Protein 4FBL (pdb70)

Foldseek 3Di:
DAAPQQAKDWAAFAQEEEEEEEDDQAGCNLVVVLQVLCVVVGHTYTYHGQFQHRPDLVRLLVDALVSRLVRSVVSLVVSVVRHDAYEYEYAACSLLSRLLVCLVVVVHHQEYEYELYALDQPDPVLVCLQDPPPDDQKAADPFDQKQDPPFGGHGDRIHGSPHSNRSNVSSPSSLVSQQSRAHAYEYEFEPAEPGHDRCVLVSNVVRHNYPHYDYHYDDFIYRSCCRYPCVVVSSVVVVVVSVVD/DDQAPQQAKDWAAFDQEEEEEEEDDQAGCNLVVVLQVLCVVVGHTYTYHGQFQHRPDLVRLLVDALVSRLVSVVVSLVVSVVRHDAYEYEYAACSLLSRLVVCLVVVVHHQEYEYELYALDQPDVVLVCLADPPDDDQWDADPFDQWQDPPFGGHGHRIHGSPHSNRSNVSSPSSLVSQQSHAHAYEYEFEPAEPGGPSCVLVSNQVRHNYPHYHYHYDDWTYRSPCRYPCVVVSSVVVVVVSVVD/DDFAPQQAWDWAAFDQEAEEEEEDDQAGCNLVVLQQVLVVVVGHGYTYDGQFQHRPDLVRLLVDALVRRLVRVVVSLVVSVVRHDAYEYEYAACSLLSNLLVCLVPVVHHQEYEYELYALDQPDPVLVCLADPPPDDQWAADPFDPKQDPPFGGHGDRIHGSPHSNRSNVSSPSSLVSQQRRAHAYEYEFEPAEPGHDRCVLVSNVVRHNYPHYDYHYDDRIYRSVCRYPCVVVSSVVVVVVSVVD/DDQAVQQAWDWAAFDQEEEEEEEDDLAGCNLQVLLQVLVVVVGHTYGYDGQFQHRPDLVRLLPDALVSRLVRVVVSVVVSVVRHPAYEYEYAACSLLSRLLVCLVVVVRHQEYEYELYALDQPDVVLVCLADPPDDDQKAADPFDPKQDPPFGGNGDRIHGSPHSNRSNVSSPSSLVSQLRRAHAYEYEYEPAEPGGPSCVSVSNVVRHNYPHYDYHYDDFIYRSCCRYPCNVVVNVVVVVVVVVD

Solvent-accessible surface area: 35184 Å² total; per-residue (Å²): 212,60,67,121,30,0,78,50,37,101,31,100,44,44,163,51,0,0,0,0,0,0,7,11,3,6,2,1,43,2,0,57,56,1,0,77,3,0,28,171,57,32,30,0,0,0,0,7,67,0,47,1,0,4,17,68,33,76,88,0,33,86,4,44,2,52,48,0,4,58,30,0,14,62,4,7,128,46,0,64,137,96,13,103,48,0,1,0,1,0,6,12,0,0,0,0,0,0,0,1,0,2,0,10,40,41,141,76,10,31,0,0,0,0,0,0,0,2,9,62,24,92,34,42,104,31,0,5,32,4,20,44,62,110,30,75,77,81,58,110,36,54,37,52,22,23,92,22,166,60,55,153,28,54,24,10,109,37,12,1,11,55,0,1,36,33,6,6,5,0,0,16,0,0,26,27,0,7,78,69,0,99,8,29,1,1,0,0,0,0,125,89,14,116,35,2,32,37,104,3,0,65,38,0,72,112,29,10,42,5,141,88,68,68,39,26,53,1,102,75,3,46,8,4,0,0,19,1,79,8,52,85,72,0,15,104,74,1,36,36,16,4,211,150,70,146,83,48,70,28,10,0,70,49,20,90,34,106,43,52,46,57,0,0,0,0,0,0,7,13,3,6,2,1,21,1,0,40,70,2,0,42,6,0,23,177,57,32,25,0,0,0,0,7,68,0,48,2,0,4,9,55,29,74,59,0,33,86,3,45,1,48,44,0,5,60,30,0,13,60,4,5,118,49,0,57,138,95,14,115,45,0,0,0,0,0,8,12,0,0,0,0,0,0,0,2,0,1,0,11,44,39,137,72,10,33,0,0,0,0,0,0,0,2,8,47,20,88,35,37,109,38,0,7,28,5,18,49,64,124,32,74,75,78,62,121,34,85,37,44,21,21,88,23,160,59,36,121,13,28,19,9,107,34,11,1,12,54,0,1,41,34,13,7,5,2,1,4,0,0,32,20,0,6,82,66,0,105,9,31,2,6,0,0,0,0,126,88,14,112,40,2,30,36,91,2,0,70,34,0,75,113,29,11,42,5,126,99,74,87,40,18,55,1,108,67,3,50,11,5,0,1,18,2,71,10,51,92,64,1,16,101,107,0,17,15,17,2,163,149,88,151,101,56,72,27,10,0,44,48,19,96,31,100,42,46,171,51,0,0,0,0,0,0,6,13,2,4,2,1,18,1,0,43,71,3,0,55,7,0,26,180,56,34,26,0,0,0,0,6,71,0,48,1,0,4,9,54,30,76,59,0,37,86,3,46,1,50,47,0,4,60,32,0,10,60,4,0,125,51,0,63,140,93,14,119,49,6,0,0,0,0,6,13,0,0,0,0,0,0,0,0,0,2,0,12,22,49,167,100,11,30,0,0,0,0,0,0,0,3,9,52,23,85,35,38,108,28,0,8,28,5,17,40,66,112,28,74,80,83,62,113,34,75,36,42,20,23,97,24,168,44,39,125,16,36,24,9,108,34,6,2,10,53,0,0,36,33,6,6,5,1,1,17,0,0,24,28,0,6,67,66,0,126,10,28,2,5,0,0,0,0,122,89,16,112,31,2,32,37,94,3,0,71,37,0,75,115,28,11,30,5,133,97,73,86,41,18,52,1,108,71,3,46,11,5,0,3,23,1,76,10,54,92,62,0,26,90,94,0,35,11,19,3,152,140,77,156,148,46,62,101,28,0,75,57,39,94,34,107,39,50,123,45,0,0,0,0,0,0,6,14,3,5,2,0,36,1,0,94,58,2,0,51,3,0,23,173,62,31,26,0,0,0,0,6,71,0,48,1,0,3,9,52,30,80,58,0,34,86,5,48,0,49,49,0,5,62,32,0,15,64,3,2,118,61,0,57,135,69,8,103,53,7,2,0,1,0,5,12,0,0,0,0,0,0,0,1,0,2,0,13,26,40,141,111,12,34,0,0,0,0,0,0,0,3,5,27,19,96,34,35,111,35,0,8,35,6,17,46,64,116,28,75,77,80,58,107,33,77,34,50,19,22,92,25,173,88,55,154,19,35,21,7,109,35,10,1,9,53,0,1,42,34,10,6,5,1,0,2,0,0,20,21,0,5,76,69,0,112,11,29,3,3,0,0,1,0,132,93,16,107,41,2,26,36,77,1,0,70,38,0,74,116,28,12,37,4,138,97,75,77,39,24,70,1,101,70,3,49,14,3,0,1,17,2,75,8,52,90,67,0,21,96,64,1,32,24,21,8,167,178,86

B-factor: mean 28.74, std 10.1, range [8.5, 71.54]

Structure (mmCIF, N/CA/C/O backbone):
data_4FBL
#
_entry.id   4FBL
#
_cell.length_a   105.270
_cell.length_b   105.270
_cell.length_c   120.980
_cell.angle_alpha   90.00
_cell.angle_beta   90.00
_cell.angle_gamma   90.00
#
_symmetry.space_group_name_H-M   'P 4'
#
loop_
_entity.id
_entity.type
_entity.pdbx_description
1 polymer 'LipS lipolytic enzyme'
2 non-polymer SPERMIDINE
3 non-polymer 'CHLORIDE ION'
4 water water
#
loop_
_atom_site.group_PDB
_atom_site.id
_atom_site.type_symbol
_atom_site.label_atom_id
_atom_site.label_alt_id
_atom_site.label_comp_id
_atom_site.label_asym_id
_atom_site.label_entity_id
_atom_site.label_seq_id
_atom_site.pdbx_PDB_ins_code
_atom_site.Cartn_x
_atom_site.Cartn_y
_atom_site.Cartn_z
_atom_site.occupancy
_atom_site.B_iso_or_equiv
_atom_site.auth_seq_id
_atom_site.auth_comp_id
_atom_site.auth_asym_id
_atom_site.auth_atom_id
_atom_site.pdbx_PDB_model_num
ATOM 1 N N . GLN A 1 37 ? -39.977 -17.912 -5.370 1.00 38.63 35 GLN A N 1
ATOM 2 C CA . GLN A 1 37 ? -39.673 -18.399 -6.791 1.00 38.41 35 GLN A CA 1
ATOM 3 C C . GLN A 1 37 ? -38.594 -19.519 -6.978 1.00 35.44 35 GLN A C 1
ATOM 4 O O . GLN A 1 37 ? -37.401 -19.284 -6.726 1.00 34.29 35 GLN A O 1
ATOM 10 N N . VAL A 1 38 ? -39.004 -20.695 -7.485 1.00 33.31 36 VAL A N 1
ATOM 11 C CA . VAL A 1 38 ? -38.054 -21.829 -7.726 1.00 31.06 36 VAL A CA 1
ATOM 12 C C . VAL A 1 38 ? -37.271 -21.707 -9.049 1.00 30.58 36 VAL A C 1
ATOM 13 O O . VAL A 1 38 ? -37.876 -21.668 -10.085 1.00 31.18 36 VAL A O 1
ATOM 17 N N . LEU A 1 39 ? -35.955 -21.613 -8.999 1.00 29.04 37 LEU A N 1
ATOM 18 C CA . LEU A 1 39 ? -35.103 -21.540 -10.185 1.00 29.65 37 LEU A CA 1
ATOM 19 C C . LEU A 1 39 ? -35.491 -22.618 -11.238 1.00 29.86 37 LEU A C 1
ATOM 20 O O . LEU A 1 39 ? -35.797 -23.789 -10.905 1.00 28.82 37 LEU A O 1
ATOM 25 N N . PRO A 1 40 ? -35.534 -22.241 -12.530 1.00 30.81 38 PRO A N 1
ATOM 26 C CA . PRO A 1 40 ? -35.973 -23.314 -13.468 1.00 29.82 38 PRO A CA 1
ATOM 27 C C . PRO A 1 40 ? -35.018 -24.535 -13.487 1.00 28.37 38 PRO A C 1
ATOM 28 O O . PRO A 1 40 ? -33.812 -24.418 -13.500 1.00 26.06 38 PRO A O 1
ATOM 32 N N . GLY A 1 41 ? -35.577 -25.729 -13.423 1.00 28.43 39 GLY A N 1
ATOM 33 C CA . GLY A 1 41 ? -34.727 -26.891 -13.361 1.00 27.89 39 GLY A CA 1
ATOM 34 C C . GLY A 1 41 ? -34.485 -27.469 -11.949 1.00 29.41 39 GLY A C 1
ATOM 35 O O . GLY A 1 41 ? -34.075 -28.618 -11.827 1.00 28.99 39 GLY A O 1
ATOM 36 N N . ALA A 1 42 ? -34.777 -26.691 -10.897 1.00 28.05 40 ALA A N 1
ATOM 37 C CA . ALA A 1 42 ? -34.581 -27.073 -9.508 1.00 26.18 40 ALA A CA 1
ATOM 38 C C . ALA A 1 42 ? -35.854 -27.562 -8.861 1.00 26.77 40 ALA A C 1
ATOM 39 O O . ALA A 1 42 ? -35.883 -27.696 -7.632 1.00 24.46 40 ALA A O 1
ATOM 41 N N . GLU A 1 43 ? -36.919 -27.829 -9.638 1.00 25.29 41 GLU A N 1
ATOM 42 C CA . GLU A 1 43 ? -38.117 -28.290 -8.970 1.00 28.39 41 GLU A CA 1
ATOM 43 C C . GLU A 1 43 ? -38.003 -29.727 -8.383 1.00 27.72 41 GLU A C 1
ATOM 44 O O . GLU A 1 43 ? -37.153 -30.530 -8.829 1.00 27.79 41 GLU A O 1
ATOM 50 N N . PRO A 1 44 ? -38.795 -30.013 -7.333 1.00 27.70 42 PRO A N 1
ATOM 51 C CA . PRO A 1 44 ? -38.769 -31.361 -6.722 1.00 27.45 42 PRO A CA 1
ATOM 52 C C . PRO A 1 44 ? -39.451 -32.394 -7.652 1.00 29.34 42 PRO A C 1
ATOM 53 O O . PRO A 1 44 ? -40.193 -32.006 -8.580 1.00 29.37 42 PRO A O 1
ATOM 57 N N . LEU A 1 45 ? -39.200 -33.688 -7.427 1.00 29.15 43 LEU A N 1
ATOM 58 C CA . LEU A 1 45 ? -39.816 -34.780 -8.210 1.00 29.77 43 LEU A CA 1
ATOM 59 C C . LEU A 1 45 ? -40.619 -35.727 -7.298 1.00 29.81 43 LEU A C 1
ATOM 60 O O . LEU A 1 45 ? -40.074 -36.375 -6.380 1.00 29.14 43 LEU A O 1
ATOM 65 N N . TYR A 1 46 ? -41.933 -35.784 -7.534 1.00 28.66 44 TYR A N 1
ATOM 66 C CA . TYR A 1 46 ? -42.821 -36.677 -6.840 1.00 29.92 44 TYR A CA 1
ATOM 67 C C . TYR A 1 46 ? -43.495 -37.577 -7.899 1.00 31.94 44 TYR A C 1
ATOM 68 O O . TYR A 1 46 ? -44.319 -37.120 -8.700 1.00 31.90 44 TYR A O 1
ATOM 77 N N . SER A 1 47 ? -43.166 -38.862 -7.902 1.00 33.56 45 SER A N 1
ATOM 78 C CA . SER A 1 47 ? -43.759 -39.766 -8.849 1.00 33.90 45 SER A CA 1
ATOM 79 C C . SER A 1 47 ? -44.348 -40.924 -8.088 1.00 33.85 45 SER A C 1
ATOM 80 O O . SER A 1 47 ? -43.750 -41.445 -7.167 1.00 33.48 45 SER A O 1
ATOM 83 N N . VAL A 1 48 ? -45.570 -41.307 -8.433 1.00 34.06 46 VAL A N 1
ATOM 84 C CA . VAL A 1 48 ? -46.276 -42.369 -7.747 1.00 32.79 46 VAL A CA 1
ATOM 85 C C . VAL A 1 48 ? -46.341 -43.662 -8.615 1.00 33.60 46 VAL A C 1
ATOM 86 O O . VAL A 1 48 ? -46.728 -43.642 -9.803 1.00 33.51 46 VAL A O 1
ATOM 90 N N . GLY A 1 49 ? -45.963 -44.789 -8.006 1.00 31.86 47 GLY A N 1
ATOM 91 C CA . GLY A 1 49 ? -45.858 -46.069 -8.726 1.00 28.11 47 GLY A CA 1
ATOM 92 C C . GLY A 1 49 ? -46.307 -47.051 -7.693 1.00 27.20 47 GLY A C 1
ATOM 93 O O . GLY A 1 49 ? -47.385 -46.886 -7.087 1.00 27.95 47 GLY A O 1
ATOM 94 N N . SER A 1 50 ? -45.449 -48.032 -7.386 1.00 27.90 48 SER A N 1
ATOM 95 C CA . SER A 1 50 ? -45.830 -49.177 -6.574 1.00 25.63 48 SER A CA 1
ATOM 96 C C . SER A 1 50 ? -45.697 -48.802 -5.118 1.00 26.87 48 SER A C 1
ATOM 97 O O . SER A 1 50 ? -45.313 -47.676 -4.790 1.00 24.15 48 SER A O 1
ATOM 100 N N . ARG A 1 51 ? -46.045 -49.738 -4.249 1.00 25.38 49 ARG A N 1
ATOM 101 C CA . ARG A 1 51 ? -45.920 -49.599 -2.830 1.00 28.18 49 ARG A CA 1
ATOM 102 C C . ARG A 1 51 ? -44.482 -49.773 -2.243 1.00 27.76 49 ARG A C 1
ATOM 103 O O . ARG A 1 51 ? -44.292 -49.909 -1.009 1.00 28.02 49 ARG A O 1
ATOM 111 N N . ILE A 1 52 ? -43.501 -49.777 -3.131 1.00 25.80 50 ILE A N 1
ATOM 112 C CA . ILE A 1 52 ? -42.134 -49.632 -2.682 1.00 26.07 50 ILE A CA 1
ATOM 113 C C . ILE A 1 52 ? -41.689 -48.240 -3.116 1.00 25.50 50 ILE A C 1
ATOM 114 O O . ILE A 1 52 ? -41.791 -47.909 -4.294 1.00 24.82 50 ILE A O 1
ATOM 119 N N . GLY A 1 53 ? -41.200 -47.454 -2.144 1.00 24.03 51 GLY A N 1
ATOM 120 C CA . GLY A 1 53 ? -40.825 -46.046 -2.357 1.00 21.97 51 GLY A CA 1
ATOM 121 C C . GLY A 1 53 ? -39.344 -45.774 -2.118 1.00 20.88 51 GLY A C 1
ATOM 122 O O . GLY A 1 53 ? -38.698 -46.442 -1.285 1.00 17.84 51 GLY A O 1
ATOM 123 N N . VAL A 1 54 ? -38.825 -44.755 -2.801 1.00 18.78 52 VAL A N 1
ATOM 124 C CA . VAL A 1 54 ? -37.481 -44.299 -2.593 1.00 18.58 52 VAL A CA 1
ATOM 125 C C . VAL A 1 54 ? -37.496 -42.766 -2.284 1.00 17.92 52 VAL A C 1
ATOM 126 O O . VAL A 1 54 ? -38.099 -41.984 -3.035 1.00 19.30 52 VAL A O 1
ATOM 130 N N . LEU A 1 55 ? -36.860 -42.378 -1.180 1.00 17.41 53 LEU A N 1
ATOM 131 C CA . LEU A 1 55 ? -36.574 -40.987 -0.903 1.00 16.19 53 LEU A CA 1
ATOM 132 C C . LEU A 1 55 ? -35.152 -40.671 -1.450 1.00 17.39 53 LEU A C 1
ATOM 133 O O . LEU A 1 55 ? -34.197 -41.384 -1.192 1.00 16.77 53 LEU A O 1
ATOM 138 N N . VAL A 1 56 ? -35.035 -39.616 -2.289 1.00 18.05 54 VAL A N 1
ATOM 139 C CA . VAL A 1 56 ? -33.775 -39.163 -2.861 1.00 16.91 54 VAL A CA 1
ATOM 140 C C . VAL A 1 56 ? -33.434 -37.753 -2.428 1.00 17.56 54 VAL A C 1
ATOM 141 O O . VAL A 1 56 ? -34.169 -36.792 -2.738 1.00 20.37 54 VAL A O 1
ATOM 145 N N . SER A 1 57 ? -32.316 -37.600 -1.727 1.00 16.57 55 SER A N 1
ATOM 146 C CA . SER A 1 57 ? -31.957 -36.268 -1.244 1.00 15.46 55 SER A CA 1
ATOM 147 C C . SER A 1 57 ? -30.726 -35.650 -1.868 1.00 13.39 55 SER A C 1
ATOM 148 O O . SER A 1 57 ? -29.610 -36.247 -1.849 1.00 14.73 55 SER A O 1
ATOM 151 N N . HIS A 1 58 ? -30.862 -34.420 -2.388 1.00 14.49 56 HIS A N 1
ATOM 152 C CA . HIS A 1 58 ? -29.637 -33.681 -2.856 1.00 13.52 56 HIS A CA 1
ATOM 153 C C . HIS A 1 58 ? -28.845 -33.128 -1.640 1.00 14.55 56 HIS A C 1
ATOM 154 O O . HIS A 1 58 ? -29.275 -33.348 -0.486 1.00 17.21 56 HIS A O 1
ATOM 161 N N . GLY A 1 59 ? -27.725 -32.444 -1.884 1.00 15.66 57 GLY A N 1
ATOM 162 C CA . GLY A 1 59 ? -26.857 -31.887 -0.846 1.00 16.14 57 GLY A CA 1
ATOM 163 C C . GLY A 1 59 ? -26.863 -30.350 -0.746 1.00 17.06 57 GLY A C 1
ATOM 164 O O . GLY A 1 59 ? -27.711 -29.646 -1.336 1.00 16.27 57 GLY A O 1
ATOM 165 N N . PHE A 1 60 ? -25.902 -29.853 0.041 1.00 17.99 58 PHE A N 1
ATOM 166 C CA . PHE A 1 60 ? -25.846 -28.463 0.525 1.00 17.96 58 PHE A CA 1
ATOM 167 C C . PHE A 1 60 ? -25.431 -27.509 -0.663 1.00 16.75 58 PHE A C 1
ATOM 168 O O . PHE A 1 60 ? -24.426 -27.722 -1.278 1.00 16.28 58 PHE A O 1
ATOM 176 N N . THR A 1 61 ? -26.240 -26.467 -0.907 1.00 18.39 59 THR A N 1
ATOM 177 C CA . THR A 1 61 ? -26.159 -25.525 -2.084 1.00 19.07 59 THR A CA 1
ATOM 178 C C . THR A 1 61 ? -26.644 -26.122 -3.407 1.00 19.40 59 THR A C 1
ATOM 179 O O . THR A 1 61 ? -26.730 -25.389 -4.401 1.00 19.35 59 THR A O 1
ATOM 183 N N . GLY A 1 62 ? -26.982 -27.428 -3.423 1.00 18.78 60 GLY A N 1
ATOM 184 C CA . GLY A 1 62 ? -27.412 -28.066 -4.658 1.00 17.88 60 GLY A CA 1
ATOM 185 C C . GLY A 1 62 ? -28.929 -28.066 -4.788 1.00 19.57 60 GLY A C 1
ATOM 186 O O . GLY A 1 62 ? -29.618 -27.229 -4.168 1.00 19.23 60 GLY A O 1
ATOM 187 N N . SER A 1 63 ? -29.467 -28.946 -5.634 1.00 18.60 61 SER A N 1
ATOM 188 C CA . SER A 1 63 ? -30.909 -28.979 -5.857 1.00 18.55 61 SER A CA 1
ATOM 189 C C . SER A 1 63 ? -31.266 -30.349 -6.429 1.00 18.45 61 SER A C 1
ATOM 190 O O . SER A 1 63 ? -30.366 -31.154 -6.755 1.00 19.13 61 SER A O 1
ATOM 193 N N . PRO A 1 64 ? -32.564 -30.571 -6.676 1.00 16.90 62 PRO A N 1
ATOM 194 C CA . PRO A 1 64 ? -32.973 -31.865 -7.177 1.00 17.89 62 PRO A CA 1
ATOM 195 C C . PRO A 1 64 ? -32.425 -32.135 -8.563 1.00 20.66 62 PRO A C 1
ATOM 196 O O . PRO A 1 64 ? -32.424 -33.290 -8.951 1.00 21.85 62 PRO A O 1
ATOM 200 N N . GLN A 1 65 ? -31.880 -31.115 -9.260 1.00 20.63 63 GLN A N 1
ATOM 201 C CA . GLN A 1 65 ? -31.297 -31.354 -10.602 1.00 20.38 63 GLN A CA 1
ATOM 202 C C . GLN A 1 65 ? -30.188 -32.389 -10.489 1.00 20.66 63 GLN A C 1
ATOM 203 O O . GLN A 1 65 ? -30.027 -33.249 -11.383 1.00 20.33 63 GLN A O 1
ATOM 209 N N . SER A 1 66 ? -29.383 -32.359 -9.423 1.00 18.89 64 SER A N 1
ATOM 210 C CA . SER A 1 66 ? -28.191 -33.248 -9.372 1.00 16.82 64 SER A CA 1
ATOM 211 C C . SER A 1 66 ? -28.665 -34.735 -9.178 1.00 17.69 64 SER A C 1
ATOM 212 O O . SER A 1 66 ? -27.869 -35.659 -9.410 1.00 17.44 64 SER A O 1
ATOM 215 N N . MET A 1 67 ? -29.926 -34.922 -8.763 1.00 17.87 65 MET A N 1
ATOM 216 C CA . MET A 1 67 ? -30.460 -36.271 -8.416 1.00 18.45 65 MET A CA 1
ATOM 217 C C . MET A 1 67 ? -31.486 -36.737 -9.508 1.00 20.63 65 MET A C 1
ATOM 218 O O . MET A 1 67 ? -32.061 -37.842 -9.415 1.00 20.29 65 MET A O 1
ATOM 223 N N . ARG A 1 68 ? -31.718 -35.893 -10.552 1.00 20.43 66 ARG A N 1
ATOM 224 C CA . ARG A 1 68 ? -32.881 -36.119 -11.400 1.00 23.80 66 ARG A CA 1
ATOM 225 C C . ARG A 1 68 ? -32.810 -37.454 -12.199 1.00 23.15 66 ARG A C 1
ATOM 226 O O . ARG A 1 68 ? -33.765 -38.179 -12.277 1.00 23.81 66 ARG A O 1
ATOM 234 N N . PHE A 1 69 ? -31.657 -37.727 -12.742 1.00 22.86 67 PHE A N 1
ATOM 235 C CA . PHE A 1 69 ? -31.429 -38.878 -13.540 1.00 24.23 67 PHE A CA 1
ATOM 236 C C . PHE A 1 69 ? -31.727 -40.127 -12.699 1.00 23.16 67 PHE A C 1
ATOM 237 O O . PHE A 1 69 ? -32.429 -41.066 -13.159 1.00 21.23 67 PHE A O 1
ATOM 245 N N . LEU A 1 70 ? -31.270 -40.115 -11.429 1.00 22.94 68 LEU A N 1
ATOM 246 C CA . LEU A 1 70 ? -31.441 -41.259 -10.615 1.00 20.34 68 LEU A CA 1
ATOM 247 C C . LEU A 1 70 ? -32.857 -41.436 -10.276 1.00 21.64 68 LEU A C 1
ATOM 248 O O . LEU A 1 70 ? -33.378 -42.569 -10.348 1.00 19.68 68 LEU A O 1
ATOM 253 N N . ALA A 1 71 ? -33.475 -40.346 -9.814 1.00 21.20 69 ALA A N 1
ATOM 254 C CA . ALA A 1 71 ? -34.877 -40.311 -9.453 1.00 22.69 69 ALA A CA 1
ATOM 255 C C . ALA A 1 71 ? -35.772 -40.781 -10.578 1.00 23.37 69 ALA A C 1
ATOM 256 O O . ALA A 1 71 ? -36.720 -41.564 -10.345 1.00 23.07 69 ALA A O 1
ATOM 258 N N . GLU A 1 72 ? -35.465 -40.317 -11.767 1.00 24.45 70 GLU A N 1
ATOM 259 C CA . GLU A 1 72 ? -36.201 -40.760 -12.937 1.00 26.90 70 GLU A CA 1
ATOM 260 C C . GLU A 1 72 ? -36.005 -42.236 -13.242 1.00 25.40 70 GLU A C 1
ATOM 261 O O . GLU A 1 72 ? -36.943 -42.901 -13.689 1.00 28.41 70 GLU A O 1
ATOM 267 N N . GLY A 1 73 ? -34.802 -42.726 -13.054 1.00 24.81 71 GLY A N 1
ATOM 268 C CA . GLY A 1 73 ? -34.499 -44.117 -13.187 1.00 25.05 71 GLY A CA 1
ATOM 269 C C . GLY A 1 73 ? -35.365 -44.973 -12.276 1.00 25.85 71 GLY A C 1
ATOM 270 O O . GLY A 1 73 ? -35.875 -45.980 -12.726 1.00 27.68 71 GLY A O 1
ATOM 271 N N . PHE A 1 74 ? -35.558 -44.605 -10.995 1.00 24.83 72 PHE A N 1
ATOM 272 C CA . PHE A 1 74 ? -36.389 -45.374 -10.101 1.00 22.92 72 PHE A CA 1
ATOM 273 C C . PHE A 1 74 ? -37.853 -45.287 -10.501 1.00 24.24 72 PHE A C 1
ATOM 274 O O . PHE A 1 74 ? -38.583 -46.273 -10.422 1.00 22.48 72 PHE A O 1
ATOM 282 N N . ALA A 1 75 ? -38.314 -44.103 -10.905 1.00 24.88 73 ALA A N 1
ATOM 283 C CA . ALA A 1 75 ? -39.750 -43.944 -11.250 1.00 27.61 73 ALA A CA 1
ATOM 284 C C . ALA A 1 75 ? -40.090 -44.829 -12.500 1.00 29.96 73 ALA A C 1
ATOM 285 O O . ALA A 1 75 ? -41.096 -45.577 -12.543 1.00 31.17 73 ALA A O 1
ATOM 287 N N . ARG A 1 76 ? -39.191 -44.793 -13.445 1.00 31.08 74 ARG A N 1
ATOM 288 C CA . ARG A 1 76 ? -39.267 -45.650 -14.609 1.00 33.37 74 ARG A CA 1
ATOM 289 C C . ARG A 1 76 ? -39.247 -47.140 -14.325 1.00 33.18 74 ARG A C 1
ATOM 290 O O . ARG A 1 76 ? -39.798 -47.881 -15.136 1.00 34.48 74 ARG A O 1
ATOM 298 N N . ALA A 1 77 ? -38.628 -47.599 -13.224 1.00 29.90 75 ALA A N 1
ATOM 299 C CA . ALA A 1 77 ? -38.721 -49.021 -12.851 1.00 28.50 75 ALA A CA 1
ATOM 300 C C . ALA A 1 77 ? -40.004 -49.314 -12.128 1.00 27.89 75 ALA A C 1
ATOM 301 O O . ALA A 1 77 ? -40.291 -50.428 -11.780 1.00 30.40 75 ALA A O 1
ATOM 303 N N . GLY A 1 78 ? -40.812 -48.306 -11.903 1.00 26.72 76 GLY A N 1
ATOM 304 C CA . GLY A 1 78 ? -42.069 -48.489 -11.254 1.00 25.31 76 GLY A CA 1
ATOM 305 C C . GLY A 1 78 ? -42.221 -48.156 -9.800 1.00 23.42 76 GLY A C 1
ATOM 306 O O . GLY A 1 78 ? -43.311 -48.266 -9.266 1.00 23.84 76 GLY A O 1
ATOM 307 N N . TYR A 1 79 ? -41.133 -47.694 -9.176 1.00 23.29 77 TYR A N 1
ATOM 308 C CA . TYR A 1 79 ? -41.116 -47.282 -7.744 1.00 22.35 77 TYR A CA 1
ATOM 309 C C . TYR A 1 79 ? -41.834 -45.913 -7.548 1.00 21.20 77 TYR A C 1
ATOM 310 O O . TYR A 1 79 ? -41.762 -45.053 -8.416 1.00 22.27 77 TYR A O 1
ATOM 319 N N . THR A 1 80 ? -42.462 -45.710 -6.407 1.00 21.88 78 THR A N 1
ATOM 320 C CA . THR A 1 80 ? -42.846 -44.328 -5.954 1.00 22.78 78 THR A CA 1
ATOM 321 C C . THR A 1 80 ? -41.576 -43.581 -5.530 1.00 21.61 78 THR A C 1
ATOM 322 O O . THR A 1 80 ? -40.665 -44.211 -5.007 1.00 22.85 78 THR A O 1
ATOM 326 N N . VAL A 1 81 ? -41.439 -42.297 -5.839 1.00 20.08 79 VAL A N 1
ATOM 327 C CA . VAL A 1 81 ? -40.148 -41.601 -5.683 1.00 19.81 79 VAL A CA 1
ATOM 328 C C . VAL A 1 81 ? -40.434 -40.183 -5.168 1.00 20.95 79 VAL A C 1
ATOM 329 O O . VAL A 1 81 ? -41.290 -39.486 -5.724 1.00 21.76 79 VAL A O 1
ATOM 333 N N . ALA A 1 82 ? -39.779 -39.795 -4.070 1.00 20.15 80 ALA A N 1
ATOM 334 C CA . ALA A 1 82 ? -39.825 -38.427 -3.563 1.00 17.47 80 ALA A CA 1
ATOM 335 C C . ALA A 1 82 ? -38.404 -37.880 -3.590 1.00 19.85 80 ALA A C 1
ATOM 336 O O . ALA A 1 82 ? -37.515 -38.406 -2.914 1.00 16.99 80 ALA A O 1
ATOM 338 N N . THR A 1 83 ? -38.209 -36.801 -4.347 1.00 20.39 81 THR A N 1
ATOM 339 C CA . THR A 1 83 ? -36.963 -36.115 -4.455 1.00 20.27 81 THR A CA 1
ATOM 340 C C . THR A 1 83 ? -37.316 -34.663 -4.025 1.00 22.24 81 THR A C 1
ATOM 341 O O . THR A 1 83 ? -37.585 -33.796 -4.852 1.00 22.00 81 THR A O 1
ATOM 345 N N . PRO A 1 84 ? -37.339 -34.413 -2.712 1.00 22.50 82 PRO A N 1
ATOM 346 C CA . PRO A 1 84 ? -37.711 -33.025 -2.277 1.00 21.97 82 PRO A CA 1
ATOM 347 C C . PRO A 1 84 ? -36.666 -31.956 -2.617 1.00 20.02 82 PRO A C 1
ATOM 348 O O . PRO A 1 84 ? -35.421 -32.223 -2.729 1.00 19.44 82 PRO A O 1
ATOM 352 N N . ARG A 1 85 ? -37.164 -30.710 -2.658 1.00 19.32 83 ARG A N 1
ATOM 353 C CA . ARG A 1 85 ? -36.245 -29.538 -2.719 1.00 19.73 83 ARG A CA 1
ATOM 354 C C . ARG A 1 85 ? -36.001 -29.084 -1.266 1.00 18.89 83 ARG A C 1
ATOM 355 O O . ARG A 1 85 ? -36.938 -28.704 -0.595 1.00 19.67 83 ARG A O 1
ATOM 363 N N . LEU A 1 86 ? -34.783 -29.084 -0.779 1.00 16.45 84 LEU A N 1
ATOM 364 C CA . LEU A 1 86 ? -34.508 -28.772 0.662 1.00 16.78 84 LEU A CA 1
ATOM 365 C C . LEU A 1 86 ? -34.761 -27.272 0.904 1.00 16.94 84 LEU A C 1
ATOM 366 O O . LEU A 1 86 ? -34.616 -26.464 -0.005 1.00 18.59 84 LEU A O 1
ATOM 371 N N . THR A 1 87 ? -35.239 -26.893 2.076 1.00 18.75 85 THR A N 1
ATOM 372 C CA . THR A 1 87 ? -35.485 -25.496 2.373 1.00 18.88 85 THR A CA 1
ATOM 373 C C . THR A 1 87 ? -34.298 -24.558 1.993 1.00 19.13 85 THR A C 1
ATOM 374 O O . THR A 1 87 ? -33.174 -24.855 2.342 1.00 18.66 85 THR A O 1
ATOM 378 N N . GLY A 1 88 ? -34.582 -23.374 1.368 1.00 20.81 86 GLY A N 1
ATOM 379 C CA . GLY A 1 88 ? -33.566 -22.401 0.950 1.00 20.07 86 GLY A CA 1
ATOM 380 C C . GLY A 1 88 ? -32.694 -22.759 -0.263 1.00 20.64 86 GLY A C 1
ATOM 381 O O . GLY A 1 88 ? -31.731 -22.056 -0.555 1.00 19.84 86 GLY A O 1
ATOM 382 N N . HIS A 1 89 ? -32.993 -23.905 -0.900 1.00 19.65 87 HIS A N 1
ATOM 383 C CA . HIS A 1 89 ? -32.233 -24.472 -2.026 1.00 17.74 87 HIS A CA 1
ATOM 384 C C . HIS A 1 89 ? -33.129 -24.283 -3.257 1.00 19.05 87 HIS A C 1
ATOM 385 O O . HIS A 1 89 ? -34.397 -24.264 -3.166 1.00 18.38 87 HIS A O 1
ATOM 392 N N . GLY A 1 90 ? -32.452 -24.047 -4.379 1.00 20.77 88 GLY A N 1
ATOM 393 C CA . GLY A 1 90 ? -33.108 -23.809 -5.658 1.00 20.77 88 GLY A CA 1
ATOM 394 C C . GLY A 1 90 ? -33.883 -22.493 -5.730 1.00 23.29 88 GLY A C 1
ATOM 395 O O . GLY A 1 90 ? -34.822 -22.398 -6.526 1.00 24.21 88 GLY A O 1
ATOM 396 N N . THR A 1 91 ? -33.544 -21.477 -4.902 1.00 25.02 89 THR A N 1
ATOM 397 C CA . THR A 1 91 ? -34.366 -20.233 -4.796 1.00 24.30 89 THR A CA 1
ATOM 398 C C . THR A 1 91 ? -33.332 -19.121 -4.802 1.00 25.36 89 THR A C 1
ATOM 399 O O . THR A 1 91 ? -32.811 -18.827 -5.837 1.00 25.81 89 THR A O 1
ATOM 403 N N . THR A 1 92 ? -32.924 -18.609 -3.644 1.00 26.16 90 THR A N 1
ATOM 404 C CA . THR A 1 92 ? -31.726 -17.775 -3.574 1.00 25.46 90 THR A CA 1
ATOM 405 C C . THR A 1 92 ? -30.822 -18.152 -2.412 1.00 24.90 90 THR A C 1
ATOM 406 O O . THR A 1 92 ? -31.328 -18.721 -1.395 1.00 24.75 90 THR A O 1
ATOM 410 N N . PRO A 1 93 ? -29.532 -17.752 -2.516 1.00 22.47 91 PRO A N 1
ATOM 411 C CA . PRO A 1 93 ? -28.507 -17.842 -1.474 1.00 24.48 91 PRO A CA 1
ATOM 412 C C . PRO A 1 93 ? -28.883 -17.188 -0.200 1.00 26.34 91 PRO A C 1
ATOM 413 O O . PRO A 1 93 ? -28.508 -17.758 0.830 1.00 27.67 91 PRO A O 1
ATOM 417 N N . ALA A 1 94 ? -29.550 -16.008 -0.272 1.00 26.98 92 ALA A N 1
ATOM 418 C CA . ALA A 1 94 ? -30.080 -15.301 0.900 1.00 28.25 92 ALA A CA 1
ATOM 419 C C . ALA A 1 94 ? -31.075 -16.191 1.636 1.00 28.48 92 ALA A C 1
ATOM 420 O O . ALA A 1 94 ? -31.021 -16.303 2.875 1.00 27.80 92 ALA A O 1
ATOM 422 N N . GLU A 1 95 ? -32.031 -16.777 0.909 1.00 28.29 93 GLU A N 1
ATOM 423 C CA . GLU A 1 95 ? -32.927 -17.750 1.560 1.00 29.32 93 GLU A CA 1
ATOM 424 C C . GLU A 1 95 ? -32.167 -18.889 2.282 1.00 27.15 93 GLU A C 1
ATOM 425 O O . GLU A 1 95 ? -32.489 -19.259 3.409 1.00 27.32 93 GLU A O 1
ATOM 431 N N . MET A 1 96 ? -31.168 -19.445 1.613 1.00 25.43 94 MET A N 1
ATOM 432 C CA . MET A 1 96 ? -30.349 -20.504 2.200 1.00 23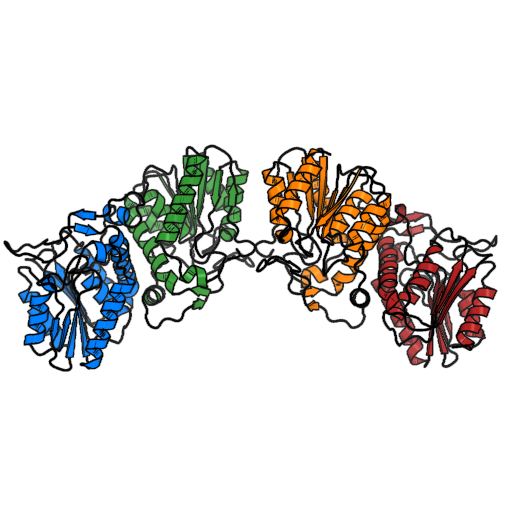.89 94 MET A CA 1
ATOM 433 C C . MET A 1 96 ? -29.658 -19.984 3.454 1.00 23.84 94 MET A C 1
ATOM 434 O O . MET A 1 96 ? -29.509 -20.765 4.431 1.00 24.19 94 MET A O 1
ATOM 439 N N . ALA A 1 97 ? -29.155 -18.728 3.420 1.00 22.29 95 ALA A N 1
ATOM 440 C CA . ALA A 1 97 ? -28.444 -18.167 4.581 1.00 23.63 95 ALA A CA 1
ATOM 441 C C . ALA A 1 97 ? -29.299 -18.196 5.819 1.00 20.83 95 ALA A C 1
ATOM 442 O O . ALA A 1 97 ? -28.762 -18.268 6.858 1.00 22.06 95 ALA A O 1
ATOM 444 N N . ALA A 1 98 ? -30.612 -18.115 5.683 1.00 22.15 96 ALA A N 1
ATOM 445 C CA . ALA A 1 98 ? -31.559 -18.132 6.770 1.00 23.87 96 ALA A CA 1
ATOM 446 C C . ALA A 1 98 ? -32.099 -19.558 7.102 1.00 24.60 96 ALA A C 1
ATOM 447 O O . ALA A 1 98 ? -32.996 -19.683 7.963 1.00 24.08 96 ALA A O 1
ATOM 449 N N . SER A 1 99 ? -31.634 -20.568 6.392 1.00 22.42 97 SER A N 1
ATOM 450 C CA . SER A 1 99 ? -32.096 -21.981 6.600 1.00 22.49 97 SER A CA 1
ATOM 451 C C . SER A 1 99 ? -31.218 -22.778 7.550 1.00 21.15 97 SER A C 1
ATOM 452 O O . SER A 1 99 ? -30.045 -22.472 7.674 1.00 22.24 97 SER A O 1
ATOM 455 N N . THR A 1 100 ? -31.749 -23.834 8.195 1.00 18.52 98 THR A N 1
ATOM 456 C CA . THR A 1 100 ? -31.019 -24.528 9.245 1.00 18.65 98 THR A CA 1
ATOM 457 C C . THR A 1 100 ? -31.080 -26.064 9.113 1.00 17.65 98 THR A C 1
ATOM 458 O O . THR A 1 100 ? -31.942 -26.600 8.398 1.00 18.27 98 THR A O 1
ATOM 462 N N . ALA A 1 101 ? -30.248 -26.756 9.868 1.00 18.69 99 ALA A N 1
ATOM 463 C CA . ALA A 1 101 ? -30.371 -28.200 9.946 1.00 18.36 99 ALA A CA 1
ATOM 464 C C . ALA A 1 101 ? -31.753 -28.674 10.476 1.00 20.24 99 ALA A C 1
ATOM 465 O O . ALA A 1 101 ? -32.170 -29.792 10.105 1.00 19.91 99 ALA A O 1
ATOM 467 N N . SER A 1 102 ? -32.429 -27.928 11.391 1.00 18.72 100 SER A N 1
ATOM 468 C CA . SER A 1 102 ? -33.793 -28.343 11.777 1.00 18.97 100 SER A CA 1
ATOM 469 C C . SER A 1 102 ? -34.718 -28.289 10.582 1.00 19.49 100 SER A C 1
ATOM 470 O O . SER A 1 102 ? -35.645 -29.144 10.474 1.00 20.04 100 SER A O 1
ATOM 473 N N . ASP A 1 103 ? -34.571 -27.281 9.689 1.00 18.57 101 ASP A N 1
ATOM 474 C CA . ASP A 1 103 ? -35.430 -27.239 8.467 1.00 16.11 101 ASP A CA 1
ATOM 475 C C . ASP A 1 103 ? -35.182 -28.542 7.599 1.00 16.15 101 ASP A C 1
ATOM 476 O O . ASP A 1 103 ? -36.106 -29.197 7.148 1.00 17.32 101 ASP A O 1
ATOM 481 N N . TRP A 1 104 ? -33.919 -28.853 7.360 1.00 15.86 102 TRP A N 1
ATOM 482 C CA . TRP A 1 104 ? -33.554 -29.925 6.477 1.00 18.12 102 TRP A CA 1
ATOM 483 C C . TRP A 1 104 ? -33.956 -31.297 7.020 1.00 18.98 102 TRP A C 1
ATOM 484 O O . TRP A 1 104 ? -34.546 -32.072 6.305 1.00 20.66 102 TRP A O 1
ATOM 495 N N . THR A 1 105 ? -33.707 -31.578 8.286 1.00 17.81 103 THR A N 1
ATOM 496 C CA . THR A 1 105 ? -34.199 -32.800 8.867 1.00 17.23 103 THR A CA 1
ATOM 497 C C . THR A 1 105 ? -35.725 -32.782 8.805 1.00 18.63 103 THR A C 1
ATOM 498 O O . THR A 1 105 ? -36.304 -33.814 8.515 1.00 17.76 103 THR A O 1
ATOM 502 N N . ALA A 1 106 ? -36.393 -31.619 8.940 1.00 16.57 104 ALA A N 1
ATOM 503 C CA . ALA A 1 106 ? -37.877 -31.616 8.849 1.00 16.49 104 ALA A CA 1
ATOM 504 C C . ALA A 1 106 ? -38.310 -31.877 7.416 1.00 18.61 104 ALA A C 1
ATOM 505 O O . ALA A 1 106 ? -39.397 -32.519 7.139 1.00 19.40 104 ALA A O 1
ATOM 507 N N . ASP A 1 107 ? -37.468 -31.447 6.468 1.00 17.61 105 ASP A N 1
ATOM 508 C CA . ASP A 1 107 ? -37.796 -31.711 5.025 1.00 16.13 105 ASP A CA 1
ATOM 509 C C . ASP A 1 107 ? -37.718 -33.262 4.781 1.00 15.27 105 ASP A C 1
ATOM 510 O O . ASP A 1 107 ? -38.552 -33.825 4.060 1.00 16.93 105 ASP A O 1
ATOM 515 N N . ILE A 1 108 ? -36.719 -33.932 5.367 1.00 16.17 106 ILE A N 1
ATOM 516 C CA . ILE A 1 108 ? -36.596 -35.374 5.161 1.00 15.69 106 ILE A CA 1
ATOM 517 C C . ILE A 1 108 ? -37.809 -36.071 5.808 1.00 18.28 106 ILE A C 1
ATOM 518 O O . ILE A 1 108 ? -38.393 -37.049 5.222 1.00 18.71 106 ILE A O 1
ATOM 523 N N . VAL A 1 109 ? -38.190 -35.627 7.026 1.00 19.05 107 VAL A N 1
ATOM 524 C CA . VAL A 1 109 ? -39.355 -36.247 7.729 1.00 19.36 107 VAL A CA 1
ATOM 525 C C . VAL A 1 109 ? -40.629 -36.080 6.903 1.00 18.94 107 VAL A C 1
ATOM 526 O O . VAL A 1 109 ? -41.464 -37.041 6.757 1.00 20.55 107 VAL A O 1
ATOM 530 N N . ALA A 1 110 ? -40.814 -34.856 6.382 1.00 18.01 108 ALA A N 1
ATOM 531 C CA . ALA A 1 110 ? -41.984 -34.558 5.582 1.00 19.01 108 ALA A CA 1
ATOM 532 C C . ALA A 1 110 ? -41.984 -35.481 4.333 1.00 20.19 108 ALA A C 1
ATOM 533 O O . ALA A 1 110 ? -43.045 -36.031 3.914 1.00 18.41 108 ALA A O 1
ATOM 535 N N . ALA A 1 111 ? -40.799 -35.728 3.753 1.00 18.28 109 ALA A N 1
ATOM 536 C CA . ALA A 1 111 ? -40.770 -36.592 2.579 1.00 19.48 109 ALA A CA 1
ATOM 537 C C . ALA A 1 111 ? -41.009 -38.075 2.959 1.00 19.11 109 ALA A C 1
ATOM 538 O O . ALA A 1 111 ? -41.606 -38.774 2.177 1.00 17.18 109 ALA A O 1
ATOM 540 N N . MET A 1 112 ? -40.469 -38.535 4.092 1.00 20.09 110 MET A N 1
ATOM 541 C CA . MET A 1 112 ? -40.793 -39.852 4.620 1.00 21.73 110 MET A CA 1
ATOM 542 C C . MET A 1 112 ? -42.330 -39.982 4.828 1.00 23.89 110 MET A C 1
ATOM 543 O O . MET A 1 112 ? -42.904 -41.082 4.575 1.00 22.71 110 MET A O 1
ATOM 548 N N . ARG A 1 113 ? -42.981 -38.912 5.325 1.00 22.20 111 ARG A N 1
ATOM 549 C CA . ARG A 1 113 ? -44.456 -39.032 5.540 1.00 23.21 111 ARG A CA 1
ATOM 550 C C . ARG A 1 113 ? -45.231 -39.110 4.231 1.00 23.63 111 ARG A C 1
ATOM 551 O O . ARG A 1 113 ? -46.199 -39.928 4.058 1.00 23.82 111 ARG A O 1
ATOM 559 N N . TRP A 1 114 ? -44.814 -38.318 3.248 1.00 22.39 112 TRP A N 1
ATOM 560 C CA . TRP A 1 114 ? -45.373 -38.474 1.906 1.00 22.04 112 TRP A CA 1
ATOM 561 C C . TRP A 1 114 ? -45.194 -39.942 1.352 1.00 22.83 112 TRP A C 1
ATOM 562 O O . TRP A 1 114 ? -46.105 -40.513 0.747 1.00 23.96 112 TRP A O 1
ATOM 573 N N . LEU A 1 115 ? -44.037 -40.545 1.557 1.00 20.83 113 LEU A N 1
ATOM 574 C CA . LEU A 1 115 ? -43.837 -41.921 1.104 1.00 22.58 113 LEU A CA 1
ATOM 575 C C . L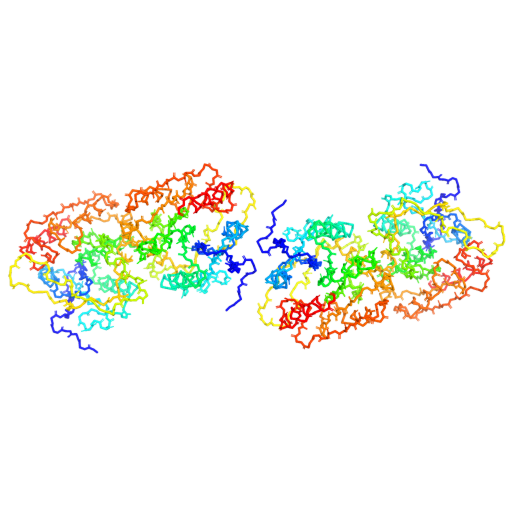EU A 1 115 ? -44.672 -42.902 1.919 1.00 24.65 113 LEU A C 1
ATOM 576 O O . LEU A 1 115 ? -45.264 -43.788 1.297 1.00 24.64 113 LEU A O 1
ATOM 581 N N . GLU A 1 116 ? -44.771 -42.729 3.240 1.00 25.96 114 GLU A N 1
ATOM 582 C CA . GLU A 1 116 ? -45.551 -43.664 4.069 1.00 29.51 114 GLU A CA 1
ATOM 583 C C . GLU A 1 116 ? -47.061 -43.618 3.741 1.00 30.61 114 GLU A C 1
ATOM 584 O O . GLU A 1 116 ? -47.769 -44.553 4.024 1.00 30.77 114 GLU A O 1
ATOM 590 N N . GLU A 1 117 ? -47.526 -42.524 3.142 1.00 31.43 115 GLU A N 1
ATOM 591 C CA . GLU A 1 117 ? -48.902 -42.448 2.643 1.00 32.39 115 GLU A CA 1
ATOM 592 C C . GLU A 1 117 ? -49.130 -43.391 1.449 1.00 32.60 115 GLU A C 1
ATOM 593 O O . GLU A 1 117 ? -50.176 -44.063 1.323 1.00 33.28 115 GLU A O 1
ATOM 599 N N . ARG A 1 118 ? -48.130 -43.465 0.605 1.00 31.12 116 ARG A N 1
ATOM 600 C CA . ARG A 1 118 ? -48.258 -44.176 -0.601 1.00 31.77 116 ARG A CA 1
ATOM 601 C C . ARG A 1 118 ? -47.645 -45.600 -0.587 1.00 31.08 116 ARG A C 1
ATOM 602 O O . ARG A 1 118 ? -47.788 -46.332 -1.570 1.00 31.91 116 ARG A O 1
ATOM 610 N N . CYS A 1 119 ? -46.949 -45.982 0.485 1.00 28.79 117 CYS A N 1
ATOM 611 C CA . CYS A 1 119 ? -45.961 -47.084 0.355 1.00 28.80 117 CYS A CA 1
ATOM 612 C C . CYS A 1 119 ? -45.862 -47.856 1.642 1.00 28.05 117 CYS A C 1
ATOM 613 O O . CYS A 1 119 ? -46.012 -47.289 2.737 1.00 30.18 117 CYS A O 1
ATOM 616 N N . ASP A 1 120 ? -45.541 -49.139 1.502 1.00 28.49 118 ASP A N 1
ATOM 617 C CA . ASP A 1 120 ? -45.329 -50.081 2.646 1.00 27.58 118 ASP A CA 1
ATOM 618 C C . ASP A 1 120 ? -43.809 -50.208 2.979 1.00 25.49 118 ASP A C 1
ATOM 619 O O . ASP A 1 120 ? -43.446 -50.618 4.080 1.00 24.96 118 ASP A O 1
ATOM 624 N N . VAL A 1 121 ? -42.949 -49.996 1.980 1.00 24.82 119 VAL A N 1
ATOM 625 C CA . VAL A 1 121 ? -41.483 -50.245 2.125 1.00 24.69 119 VAL A CA 1
ATOM 626 C C . VAL A 1 121 ? -40.729 -49.003 1.608 1.00 23.49 119 VAL A C 1
ATOM 627 O O . VAL A 1 121 ? -41.104 -48.499 0.532 1.00 23.20 119 VAL A O 1
ATOM 631 N N . LEU A 1 122 ? -39.708 -48.548 2.338 1.00 20.57 120 LEU A N 1
ATOM 632 C CA . LEU A 1 122 ? -38.997 -47.296 1.973 1.00 19.94 120 LEU A CA 1
ATOM 633 C C . LEU A 1 122 ? -37.531 -47.534 1.912 1.00 18.37 120 LEU A C 1
ATOM 634 O O . LEU A 1 122 ? -37.015 -48.212 2.785 1.00 17.41 120 LEU A O 1
ATOM 639 N N . PHE A 1 123 ? -36.859 -46.932 0.931 1.00 15.74 121 PHE A N 1
ATOM 640 C CA . PHE A 1 123 ? -35.459 -46.882 0.863 1.00 14.12 121 PHE A CA 1
ATOM 641 C C . PHE A 1 123 ? -35.058 -45.399 0.846 1.00 14.43 121 PHE A C 1
ATOM 642 O O . PHE A 1 123 ? -35.886 -44.566 0.471 1.00 14.08 121 PHE A O 1
ATOM 650 N N . MET A 1 124 ? -33.800 -45.094 1.159 1.00 13.12 122 MET A N 1
ATOM 651 C CA . MET A 1 124 ? -33.338 -43.673 1.018 1.00 12.45 122 MET A CA 1
ATOM 652 C C . MET A 1 124 ? -31.963 -43.637 0.501 1.00 14.29 122 MET A C 1
ATOM 653 O O . MET A 1 124 ? -31.108 -44.470 0.882 1.00 12.50 122 MET A O 1
ATOM 658 N N . THR A 1 125 ? -31.724 -42.668 -0.403 1.00 13.17 123 THR A N 1
ATOM 659 C CA . THR A 1 125 ? -30.406 -42.478 -0.939 1.00 13.27 123 THR A CA 1
ATOM 660 C C . THR A 1 125 ? -30.159 -40.962 -1.007 1.00 12.86 123 THR A C 1
ATOM 661 O O . THR A 1 125 ? -31.116 -40.191 -1.028 1.00 13.77 123 THR A O 1
ATOM 665 N N . GLY A 1 126 ? -28.931 -40.541 -1.159 1.00 11.60 124 GLY A N 1
ATOM 666 C CA . GLY A 1 126 ? -28.692 -39.087 -1.197 1.00 15.14 124 GLY A CA 1
ATOM 667 C C . GLY A 1 126 ? -27.226 -38.798 -1.417 1.00 14.17 124 GLY A C 1
ATOM 668 O O . GLY A 1 126 ? -26.332 -39.651 -1.172 1.00 17.53 124 GLY A O 1
ATOM 669 N N . LEU A 1 127 ? -26.984 -37.625 -1.945 1.00 15.38 125 LEU A N 1
ATOM 670 C CA . LEU A 1 127 ? -25.629 -37.200 -2.294 1.00 15.13 125 LEU A CA 1
ATOM 671 C C . LEU A 1 127 ? -25.066 -36.208 -1.259 1.00 14.62 125 LEU A C 1
ATOM 672 O O . LEU A 1 127 ? -25.706 -35.212 -0.965 1.00 12.88 125 LEU A O 1
ATOM 677 N N . SER A 1 128 ? -23.889 -36.507 -0.693 1.00 15.38 126 SER A N 1
ATOM 678 C CA . SER A 1 128 ? -23.165 -35.515 0.139 1.00 19.34 126 SER A CA 1
ATOM 679 C C . SER A 1 128 ? -23.869 -35.216 1.465 1.00 18.45 126 SER A C 1
ATOM 680 O O . SER A 1 128 ? -24.069 -36.135 2.217 1.00 18.84 126 SER A O 1
ATOM 683 N N . MET A 1 129 ? -24.324 -33.973 1.686 1.00 14.71 127 MET A N 1
ATOM 684 C CA . MET A 1 129 ? -25.164 -33.735 2.892 1.00 16.61 127 MET A CA 1
ATOM 685 C C . MET A 1 129 ? -26.395 -34.586 2.787 1.00 15.87 127 MET A C 1
ATOM 686 O O . MET A 1 129 ? -26.893 -35.013 3.830 1.00 15.34 127 MET A O 1
ATOM 691 N N . GLY A 1 130 ? -26.884 -34.834 1.536 1.00 13.62 128 GLY A N 1
ATOM 692 C CA . GLY A 1 130 ? -28.056 -35.741 1.340 1.00 10.25 128 GLY A CA 1
ATOM 693 C C . GLY A 1 130 ? -27.727 -37.174 1.756 1.00 12.77 128 GLY A C 1
ATOM 694 O O . GLY A 1 130 ? -28.622 -37.938 2.194 1.00 12.03 128 GLY A O 1
ATOM 695 N N . GLY A 1 131 ? -26.456 -37.540 1.635 1.00 13.18 129 GLY A N 1
ATOM 696 C CA . GLY A 1 131 ? -25.976 -38.878 2.036 1.00 14.81 129 GLY A CA 1
ATOM 697 C C . GLY A 1 131 ? -25.858 -38.894 3.582 1.00 16.09 129 GLY A C 1
ATOM 698 O O . GLY A 1 131 ? -26.156 -39.881 4.222 1.00 11.81 129 GLY A O 1
ATOM 699 N N . ALA A 1 132 ? -25.452 -37.762 4.186 1.00 15.12 130 ALA A N 1
ATOM 700 C CA . ALA A 1 132 ? -25.474 -37.665 5.673 1.00 14.79 130 ALA A CA 1
ATOM 701 C C . ALA A 1 132 ? -26.918 -37.683 6.233 1.00 14.57 130 ALA A C 1
ATOM 702 O O . ALA A 1 132 ? -27.221 -38.317 7.232 1.00 16.72 130 ALA A O 1
ATOM 704 N N . LEU A 1 133 ? -27.827 -36.955 5.597 1.00 14.70 131 LEU A N 1
ATOM 705 C CA . LEU A 1 133 ? -29.281 -37.095 5.969 1.00 15.19 131 LEU A CA 1
ATOM 706 C C . LEU A 1 133 ? -29.812 -38.550 5.841 1.00 14.71 131 LEU A C 1
ATOM 707 O O . LEU A 1 133 ? -30.731 -38.934 6.561 1.00 16.09 131 LEU A O 1
ATOM 712 N N . THR A 1 134 ? -29.292 -39.294 4.866 1.00 16.02 132 THR A N 1
ATOM 713 C CA . THR A 1 134 ? -29.640 -40.713 4.662 1.00 15.45 132 THR A CA 1
ATOM 714 C C . THR A 1 134 ? -29.187 -41.551 5.855 1.00 16.21 132 THR A C 1
ATOM 715 O O . THR A 1 134 ? -30.001 -42.313 6.439 1.00 16.92 132 THR A O 1
ATOM 719 N N . VAL A 1 135 ? -27.912 -41.420 6.221 1.00 15.79 133 VAL A N 1
ATOM 720 C CA . VAL A 1 135 ? -27.400 -42.111 7.410 1.00 16.60 133 VAL A CA 1
ATOM 721 C C . VAL A 1 135 ? -28.191 -41.650 8.670 1.00 17.64 133 VAL A C 1
ATOM 722 O O . VAL A 1 135 ? -28.576 -42.510 9.511 1.00 17.86 133 VAL A O 1
ATOM 726 N N . TRP A 1 136 ? -28.490 -40.327 8.758 1.00 16.72 134 TRP A N 1
ATOM 727 C CA . TRP A 1 136 ? -29.160 -39.760 9.913 1.00 16.44 134 TRP A CA 1
ATOM 728 C C . TRP A 1 136 ? -30.535 -40.383 9.986 1.00 17.93 134 TRP A C 1
ATOM 729 O O . TRP A 1 136 ? -30.928 -40.814 11.067 1.00 18.34 134 TRP A O 1
ATOM 740 N N . ALA A 1 137 ? -31.269 -40.462 8.872 1.00 16.59 135 ALA A N 1
ATOM 741 C CA . ALA A 1 137 ? -32.692 -40.970 8.931 1.00 17.14 135 ALA A CA 1
ATOM 742 C C . ALA A 1 137 ? -32.762 -42.465 9.358 1.00 17.71 135 ALA A C 1
ATOM 743 O O . ALA A 1 137 ? -33.631 -42.866 10.099 1.00 18.63 135 ALA A O 1
ATOM 745 N N . ALA A 1 138 ? -31.816 -43.251 8.894 1.00 17.50 136 ALA A N 1
ATOM 746 C CA . ALA A 1 138 ? -31.738 -44.681 9.184 1.00 18.12 136 ALA A CA 1
ATOM 747 C C . ALA A 1 138 ? -31.313 -44.921 10.663 1.00 18.61 136 ALA A C 1
ATOM 748 O O . ALA A 1 138 ? -31.649 -45.945 11.204 1.00 19.35 136 ALA A O 1
ATOM 750 N N . GLY A 1 139 ? -30.573 -44.000 11.298 1.00 19.00 137 GLY A N 1
ATOM 751 C CA . GLY A 1 139 ? -30.153 -44.161 12.713 1.00 17.97 137 GLY A CA 1
ATOM 752 C C . GLY A 1 139 ? -31.252 -43.617 13.557 1.00 19.63 137 GLY A C 1
ATOM 753 O O . GLY A 1 139 ? -31.501 -44.088 14.695 1.00 22.17 137 GLY A O 1
ATOM 754 N N . GLN A 1 140 ? -31.921 -42.601 13.033 1.00 18.44 138 GLN A N 1
ATOM 755 C CA . GLN A 1 140 ? -32.941 -41.945 13.768 1.00 19.89 138 GLN A CA 1
ATOM 756 C C . GLN A 1 140 ? -34.199 -42.808 13.853 1.00 21.74 138 GLN A C 1
ATOM 757 O O . GLN A 1 140 ? -34.891 -42.760 14.903 1.00 21.02 138 GLN A O 1
ATOM 763 N N . PHE A 1 141 ? -34.572 -43.475 12.750 1.00 19.48 139 PHE A N 1
ATOM 764 C CA . PHE A 1 141 ? -35.821 -44.247 12.690 1.00 20.03 139 PHE A CA 1
ATOM 765 C C . PHE A 1 141 ? -35.334 -45.636 12.336 1.00 20.34 139 PHE A C 1
ATOM 766 O O . PHE A 1 141 ? -35.436 -46.054 11.169 1.00 22.55 139 PHE A O 1
ATOM 774 N N . PRO A 1 142 ? -34.713 -46.328 13.280 1.00 21.15 140 PRO A N 1
ATOM 775 C CA . PRO A 1 142 ? -33.950 -47.577 12.894 1.00 22.01 140 PRO A CA 1
ATOM 776 C C . PRO A 1 142 ? -34.743 -48.734 12.231 1.00 23.43 140 PRO A C 1
ATOM 777 O O . PRO A 1 142 ? -34.117 -49.630 11.614 1.00 23.62 140 PRO A O 1
ATOM 781 N N . GLU A 1 143 ? -36.061 -48.724 12.349 1.00 25.17 141 GLU A N 1
ATOM 782 C CA . GLU A 1 143 ? -36.867 -49.883 11.917 1.00 29.08 141 GLU A CA 1
ATOM 783 C C . GLU A 1 143 ? -37.581 -49.496 10.626 1.00 28.52 141 GLU A C 1
ATOM 784 O O . GLU A 1 143 ? -38.281 -50.307 10.043 1.00 28.37 141 GLU A O 1
ATOM 790 N N . ARG A 1 144 ? -37.414 -48.261 10.170 1.00 25.99 142 ARG A N 1
ATOM 791 C CA . ARG A 1 144 ? -38.293 -47.729 9.146 1.00 25.01 142 ARG A CA 1
ATOM 792 C C . ARG A 1 144 ? -37.831 -48.004 7.689 1.00 23.37 142 ARG A C 1
ATOM 793 O O . ARG A 1 144 ? -38.638 -48.016 6.768 1.00 25.09 142 ARG A O 1
ATOM 801 N N . PHE A 1 145 ? -36.542 -48.165 7.436 1.00 21.22 143 PHE A N 1
ATOM 802 C CA . PHE A 1 145 ? -36.082 -48.301 6.030 1.00 18.13 143 PHE A CA 1
ATOM 803 C C . PHE A 1 145 ? -35.675 -49.723 5.766 1.00 18.44 143 PHE A C 1
ATOM 804 O O . PHE A 1 145 ? -35.128 -50.333 6.604 1.00 15.83 143 PHE A O 1
ATOM 812 N N . ALA A 1 146 ? -36.009 -50.241 4.594 1.00 19.10 144 ALA A N 1
ATOM 813 C CA . ALA A 1 146 ? -35.599 -51.588 4.178 1.00 19.83 144 ALA A CA 1
ATOM 814 C C . ALA A 1 146 ? -34.129 -51.524 3.689 1.00 19.10 144 ALA A C 1
ATOM 815 O O . ALA A 1 146 ? -33.461 -52.546 3.569 1.00 21.10 144 ALA A O 1
ATOM 817 N N . GLY A 1 147 ? -33.601 -50.324 3.405 1.00 19.01 145 GLY A N 1
ATOM 818 C CA . GLY A 1 147 ? -32.248 -50.230 2.887 1.00 14.96 145 GLY A CA 1
ATOM 819 C C . GLY A 1 147 ? -31.826 -48.763 2.641 1.00 15.99 145 GLY A C 1
ATOM 820 O O . GLY A 1 147 ? -32.713 -47.926 2.439 1.00 15.38 145 GLY A O 1
ATOM 821 N N . ILE A 1 148 ? -30.502 -48.453 2.615 1.00 14.22 146 ILE A N 1
ATOM 822 C CA . ILE A 1 148 ? -30.044 -47.078 2.292 1.00 15.36 146 ILE A CA 1
ATOM 823 C C . ILE A 1 148 ? -28.915 -47.130 1.336 1.00 16.40 146 ILE A C 1
ATOM 824 O O . ILE A 1 148 ? -28.134 -48.093 1.359 1.00 17.62 146 ILE A O 1
ATOM 829 N N . MET A 1 149 ? -28.787 -46.088 0.490 1.00 17.82 147 MET A N 1
ATOM 830 C CA . MET A 1 149 ? -27.650 -45.968 -0.451 1.00 13.46 147 MET A CA 1
ATOM 831 C C . MET A 1 149 ? -27.031 -44.564 -0.331 1.00 15.51 147 MET A C 1
ATOM 832 O O . MET A 1 149 ? -27.229 -43.744 -1.209 1.00 17.54 147 MET A O 1
ATOM 837 N N . PRO A 1 150 ? -26.286 -44.267 0.760 1.00 17.36 148 PRO A N 1
ATOM 838 C CA . PRO A 1 150 ? -25.560 -42.941 0.819 1.00 16.12 148 PRO A CA 1
ATOM 839 C C . PRO A 1 150 ? -24.459 -42.839 -0.246 1.00 16.17 148 PRO A C 1
ATOM 840 O O . PRO A 1 150 ? -23.718 -43.818 -0.455 1.00 19.25 148 PRO A O 1
ATOM 844 N N . ILE A 1 151 ? -24.354 -41.695 -0.936 1.00 16.25 149 ILE A N 1
ATOM 845 C CA . ILE A 1 151 ? -23.370 -41.489 -1.989 1.00 16.34 149 ILE A CA 1
ATOM 846 C C . ILE A 1 151 ? -22.505 -40.286 -1.632 1.00 17.28 149 ILE A C 1
ATOM 847 O O . ILE A 1 151 ? -23.055 -39.221 -1.390 1.00 16.38 149 ILE A O 1
ATOM 852 N N . ASN A 1 152 ? -21.202 -40.515 -1.449 1.00 17.73 150 ASN A N 1
ATOM 853 C CA . ASN A 1 152 ? -20.245 -39.482 -1.044 1.00 18.46 150 ASN A CA 1
ATOM 854 C C . ASN A 1 152 ? -20.736 -38.716 0.204 1.00 17.99 150 ASN A C 1
ATOM 855 O O . ASN A 1 152 ? -20.772 -37.468 0.261 1.00 19.25 150 ASN A O 1
ATOM 860 N N . ALA A 1 153 ? -21.282 -39.471 1.144 1.00 17.70 151 ALA A N 1
ATOM 861 C CA . ALA A 1 153 ? -21.983 -38.823 2.276 1.00 16.64 151 ALA A CA 1
ATOM 862 C C . ALA A 1 153 ? -21.001 -37.883 3.035 1.00 17.57 151 ALA A C 1
ATOM 863 O O . ALA A 1 153 ? -19.839 -38.293 3.328 1.00 17.59 151 ALA A O 1
ATOM 865 N N . ALA A 1 154 ? -21.485 -36.703 3.436 1.00 18.63 152 ALA A N 1
ATOM 866 C CA . ALA A 1 154 ? -20.594 -35.700 4.070 1.00 18.68 152 ALA A CA 1
ATOM 867 C C . ALA A 1 154 ? -20.736 -35.726 5.648 1.00 19.94 152 ALA A C 1
ATOM 868 O O . ALA A 1 154 ? -21.311 -34.804 6.265 1.00 20.06 152 ALA A O 1
ATOM 870 N N . LEU A 1 155 ? -20.197 -36.768 6.249 1.00 19.85 153 LEU A N 1
ATOM 871 C CA . LEU A 1 155 ? -20.149 -36.902 7.731 1.00 22.08 153 LEU A CA 1
ATOM 872 C C . LEU A 1 155 ? -19.013 -36.038 8.317 1.00 21.41 153 LEU A C 1
ATOM 873 O O . LEU A 1 155 ? -19.239 -35.325 9.276 1.00 21.73 153 LEU A O 1
ATOM 878 N N . ARG A 1 156 ? -17.834 -36.126 7.731 1.00 22.92 154 ARG A N 1
ATOM 879 C CA . ARG A 1 156 ? -16.653 -35.355 8.181 1.00 23.80 154 ARG A CA 1
ATOM 880 C C . ARG A 1 156 ? -16.035 -34.567 7.001 1.00 23.93 154 ARG A C 1
ATOM 881 O O . ARG A 1 156 ? -15.447 -35.160 6.080 1.00 25.39 154 ARG A O 1
ATOM 889 N N . MET A 1 157 ? -16.145 -33.245 7.046 1.00 23.48 155 MET A N 1
ATOM 890 C CA . MET A 1 157 ? -15.588 -32.395 5.984 1.00 23.68 155 MET A CA 1
ATOM 891 C C . MET A 1 157 ? -14.063 -32.314 6.153 1.00 24.21 155 MET A C 1
ATOM 892 O O . MET A 1 157 ? -13.326 -32.095 5.187 1.00 24.66 155 MET A O 1
ATOM 897 N N . GLU A 1 158 ? -13.567 -32.533 7.380 1.00 25.21 156 GLU A N 1
ATOM 898 C CA . GLU A 1 158 ? -12.130 -32.427 7.681 1.00 25.33 156 GLU A CA 1
ATOM 899 C C . GLU A 1 158 ? -11.453 -31.175 7.175 1.00 23.69 156 GLU A C 1
ATOM 900 O O . GLU A 1 158 ? -10.348 -31.225 6.658 1.00 23.05 156 GLU A O 1
ATOM 906 N N . SER A 1 159 ? -12.145 -30.041 7.310 1.00 22.04 157 SER A N 1
ATOM 907 C CA . SER A 1 159 ? -11.572 -28.826 6.795 1.00 22.24 157 SER A CA 1
ATOM 908 C C . SER A 1 159 ? -11.494 -27.754 7.880 1.00 20.85 157 SER A C 1
ATOM 909 O O . SER A 1 159 ? -12.557 -27.156 8.201 1.00 20.13 157 SER A O 1
ATOM 912 N N . PRO A 1 160 ? -10.281 -27.475 8.426 1.00 21.30 158 PRO A N 1
ATOM 913 C CA . PRO A 1 160 ? -10.068 -26.264 9.387 1.00 22.87 158 PRO A CA 1
ATOM 914 C C . PRO A 1 160 ? -10.535 -24.928 8.850 1.00 23.76 158 PRO A C 1
ATOM 915 O O . PRO A 1 160 ? -11.147 -24.174 9.546 1.00 25.40 158 PRO A O 1
ATOM 919 N N . ASP A 1 161 ? -10.396 -24.660 7.563 1.00 24.89 159 ASP A N 1
ATOM 920 C CA . ASP A 1 161 ? -10.941 -23.388 7.027 1.00 25.60 159 ASP A CA 1
ATOM 921 C C . ASP A 1 161 ? -12.451 -23.374 7.064 1.00 23.27 159 ASP A C 1
ATOM 922 O O . ASP A 1 161 ? -13.051 -22.337 7.243 1.00 23.20 159 ASP A O 1
ATOM 927 N N . LEU A 1 162 ? -13.078 -24.491 6.691 1.00 22.28 160 LEU A N 1
ATOM 928 C CA . LEU A 1 162 ? -14.522 -24.528 6.728 1.00 20.96 160 LEU A CA 1
ATOM 929 C C . LEU A 1 162 ? -14.993 -24.337 8.189 1.00 20.53 160 LEU A C 1
ATOM 930 O O . LEU A 1 162 ? -15.951 -23.619 8.446 1.00 20.43 160 LEU A O 1
ATOM 935 N N . ALA A 1 163 ? -14.366 -25.068 9.123 1.00 20.56 161 ALA A N 1
ATOM 936 C CA . ALA A 1 163 ? -14.749 -24.940 10.578 1.00 21.38 161 ALA A CA 1
ATOM 937 C C . ALA A 1 163 ? -14.529 -23.467 11.043 1.00 21.61 161 ALA A C 1
ATOM 938 O O . ALA A 1 163 ? -15.351 -22.926 11.804 1.00 24.44 161 ALA A O 1
ATOM 940 N N . ALA A 1 164 ? -13.481 -22.803 10.533 1.00 23.55 162 ALA A N 1
ATOM 941 C CA . ALA A 1 164 ? -13.229 -21.384 10.904 1.00 22.62 162 ALA A CA 1
ATOM 942 C C . ALA A 1 164 ? -14.225 -20.424 10.370 1.00 24.19 162 ALA A C 1
ATOM 943 O O . ALA A 1 164 ? -14.151 -19.241 10.710 1.00 25.16 162 ALA A O 1
ATOM 945 N N . LEU A 1 165 ? -15.159 -20.878 9.533 1.00 24.75 163 LEU A N 1
ATOM 946 C CA . LEU A 1 165 ? -16.295 -19.999 9.125 1.00 23.74 163 LEU A CA 1
ATOM 947 C C . LEU A 1 165 ? -17.612 -20.234 9.834 1.00 24.12 163 LEU A C 1
ATOM 948 O O . LEU A 1 165 ? -18.552 -19.457 9.695 1.00 26.78 163 LEU A O 1
ATOM 953 N N . ALA A 1 166 ? -17.736 -21.341 10.536 1.00 23.29 164 ALA A N 1
ATOM 954 C CA . ALA A 1 166 ? -18.996 -21.724 11.201 1.00 22.28 164 ALA A CA 1
ATOM 955 C C . ALA A 1 166 ? -19.551 -20.638 12.122 1.00 21.34 164 ALA A C 1
ATOM 956 O O . ALA A 1 166 ? -20.721 -20.271 12.001 1.00 19.79 164 ALA A O 1
ATOM 958 N N . PHE A 1 167 ? -18.718 -20.128 13.048 1.00 20.84 165 PHE A N 1
ATOM 959 C CA . PHE A 1 167 ? -19.094 -19.027 14.007 1.00 23.40 165 PHE A CA 1
ATOM 960 C C . PHE A 1 167 ? -18.129 -17.800 14.011 1.00 26.16 165 PHE A C 1
ATOM 961 O O . PHE A 1 167 ? -17.752 -17.289 15.081 1.00 27.75 165 PHE A O 1
ATOM 969 N N . ASN A 1 168 ? -17.704 -17.358 12.843 1.00 28.13 166 ASN A N 1
ATOM 970 C CA . ASN A 1 168 ? -16.729 -16.320 12.699 1.00 29.42 166 ASN A CA 1
ATOM 971 C C . ASN A 1 168 ? -17.512 -15.063 12.781 1.00 30.88 166 ASN A C 1
ATOM 972 O O . ASN A 1 168 ? -18.413 -14.837 11.958 1.00 32.81 166 ASN A O 1
ATOM 977 N N . PRO A 1 169 ? -17.228 -14.227 13.794 1.00 32.19 167 PRO A N 1
ATOM 978 C CA . PRO A 1 169 ? -17.952 -12.913 13.859 1.00 33.85 167 PRO A CA 1
ATOM 979 C C . PRO A 1 169 ? -17.528 -11.901 12.760 1.00 35.07 167 PRO A C 1
ATOM 980 O O . PRO A 1 169 ? -18.254 -10.953 12.504 1.00 36.07 167 PRO A O 1
ATOM 984 N N . ASP A 1 170 ? -16.378 -12.126 12.117 1.00 35.75 168 ASP A N 1
ATOM 985 C CA . ASP A 1 170 ? -15.830 -11.258 11.048 1.00 37.65 168 ASP A CA 1
ATOM 986 C C . ASP A 1 170 ? -15.737 -11.932 9.687 1.00 37.38 168 ASP A C 1
ATOM 987 O O . ASP A 1 170 ? -14.650 -11.860 9.049 1.00 38.09 168 ASP A O 1
ATOM 992 N N . ALA A 1 171 ? -16.782 -12.627 9.239 1.00 34.31 169 ALA A N 1
ATOM 993 C CA . ALA A 1 171 ? -16.610 -13.433 8.013 1.00 32.23 169 ALA A CA 1
ATOM 994 C C . ALA A 1 171 ? -17.441 -12.772 6.936 1.00 29.93 169 ALA A C 1
ATOM 995 O O . ALA A 1 171 ? -18.493 -12.209 7.231 1.00 28.07 169 ALA A O 1
ATOM 997 N N . PRO A 1 172 ? -17.037 -12.897 5.678 1.00 29.16 170 PRO A N 1
ATOM 998 C CA . PRO A 1 172 ? -17.961 -12.418 4.630 1.00 28.44 170 PRO A CA 1
ATOM 999 C C . PRO A 1 172 ? -19.336 -13.128 4.642 1.00 28.39 170 PRO A C 1
ATOM 1000 O O . PRO A 1 172 ? -19.466 -14.258 5.203 1.00 27.41 170 PRO A O 1
ATOM 1004 N N . ALA A 1 173 ? -20.344 -12.538 4.018 1.00 27.85 171 ALA A N 1
ATOM 1005 C CA . ALA A 1 173 ? -21.615 -13.235 3.920 1.00 28.75 171 ALA A CA 1
ATOM 1006 C C . ALA A 1 173 ? -21.562 -14.480 2.989 1.00 30.19 171 ALA A C 1
ATOM 1007 O O . ALA A 1 173 ? -22.365 -15.440 3.170 1.00 27.74 171 ALA A O 1
ATOM 1009 N N . GLU A 1 174 ? -20.645 -14.470 2.001 1.00 30.84 172 GLU A N 1
ATOM 1010 C CA . GLU A 1 174 ? -20.603 -15.517 0.964 1.00 32.24 172 GLU A CA 1
ATOM 1011 C C . GLU A 1 174 ? -19.212 -15.854 0.546 1.00 33.31 172 GLU A C 1
ATOM 1012 O O . GLU A 1 174 ? -18.357 -15.022 0.622 1.00 33.27 172 GLU A O 1
ATOM 1018 N N . LEU A 1 175 ? -18.971 -17.085 0.127 1.00 34.41 173 LEU A N 1
ATOM 1019 C CA . LEU A 1 175 ? -17.729 -17.430 -0.543 1.00 36.93 173 LEU A CA 1
ATOM 1020 C C . LEU A 1 175 ? -18.064 -17.982 -1.941 1.00 38.71 173 LEU A C 1
ATOM 1021 O O . LEU A 1 175 ? -19.201 -18.296 -2.195 1.00 38.06 173 LEU A O 1
ATOM 1026 N N . PRO A 1 176 ? -17.072 -18.129 -2.847 1.00 42.33 174 PRO A N 1
ATOM 1027 C CA . PRO A 1 176 ? -17.161 -18.953 -4.093 1.00 43.11 174 PRO A CA 1
ATOM 1028 C C . PRO A 1 176 ? -17.815 -20.328 -3.907 1.00 45.10 174 PRO A C 1
ATOM 1029 O O . PRO A 1 176 ? -17.694 -20.970 -2.799 1.00 46.37 174 PRO A O 1
ATOM 1033 N N . GLY A 1 177 ? -18.497 -20.801 -4.958 1.00 44.95 175 GLY A N 1
ATOM 1034 C CA . GLY A 1 177 ? -19.329 -22.019 -4.864 1.00 46.52 175 GLY A CA 1
ATOM 1035 C C . GLY A 1 177 ? -18.638 -23.371 -4.763 1.00 47.77 175 GLY A C 1
ATOM 1036 O O . GLY A 1 177 ? -17.482 -23.518 -5.145 1.00 48.47 175 GLY A O 1
ATOM 1037 N N . ILE A 1 178 ? -19.363 -24.375 -4.273 1.00 48.17 176 ILE A N 1
ATOM 1038 C CA . ILE A 1 178 ? -18.838 -25.762 -4.077 1.00 49.20 176 ILE A CA 1
ATOM 1039 C C . ILE A 1 178 ? -19.093 -26.694 -5.343 1.00 48.32 176 ILE A C 1
ATOM 1040 O O . ILE A 1 178 ? -18.543 -27.856 -5.473 1.00 46.67 176 ILE A O 1
ATOM 1045 N N . GLY A 1 179 ? -19.926 -26.154 -6.256 1.00 46.77 177 GLY A N 1
ATOM 1046 C CA . GLY A 1 179 ? -20.495 -26.875 -7.419 1.00 45.95 177 GLY A CA 1
ATOM 1047 C C . GLY A 1 179 ? -19.620 -27.421 -8.549 1.00 45.32 177 GLY A C 1
ATOM 1048 O O . GLY A 1 179 ? -18.436 -26.992 -8.786 1.00 45.24 177 GLY A O 1
ATOM 1049 N N . SER A 1 180 ? -20.249 -28.384 -9.241 1.00 43.09 178 SER A N 1
ATOM 1050 C CA . SER A 1 180 ? -19.686 -29.066 -10.381 1.00 40.54 178 SER A CA 1
ATOM 1051 C C . SER A 1 180 ? -18.257 -29.708 -10.233 1.00 38.07 178 SER A C 1
ATOM 1052 O O . SER A 1 180 ? -17.542 -29.715 -11.183 1.00 39.84 178 SER A O 1
ATOM 1055 N N . ASP A 1 181 ? -17.841 -30.296 -9.109 1.00 34.48 179 ASP A N 1
ATOM 1056 C CA . ASP A 1 181 ? -16.667 -31.238 -9.124 1.00 30.90 179 ASP A CA 1
ATOM 1057 C C . ASP A 1 181 ? -17.087 -32.594 -9.824 1.00 30.42 179 ASP A C 1
ATOM 1058 O O . ASP A 1 181 ? -17.567 -33.535 -9.145 1.00 28.09 179 ASP A O 1
ATOM 1063 N N . ILE A 1 182 ? -16.921 -32.634 -11.169 1.00 28.06 180 ILE A N 1
ATOM 1064 C CA . ILE A 1 182 ? -17.385 -33.660 -12.076 1.00 29.95 180 ILE A CA 1
ATOM 1065 C C . ILE A 1 182 ? -16.229 -34.060 -13.047 1.00 31.86 180 ILE A C 1
ATOM 1066 O O . ILE A 1 182 ? -15.482 -33.199 -13.598 1.00 31.76 180 ILE A O 1
ATOM 1071 N N . LYS A 1 183 ? -16.017 -35.355 -13.208 1.00 31.91 181 LYS A N 1
ATOM 1072 C CA . LYS A 1 183 ? -14.877 -35.788 -14.053 1.00 31.99 181 LYS A CA 1
ATOM 1073 C C . LYS A 1 183 ? -15.353 -35.681 -15.490 1.00 32.34 181 LYS A C 1
ATOM 1074 O O . LYS A 1 183 ? -14.715 -35.091 -16.295 1.00 32.35 181 LYS A O 1
ATOM 1080 N N . ALA A 1 184 ? -16.530 -36.183 -15.802 1.00 33.34 182 ALA A N 1
ATOM 1081 C CA . ALA A 1 184 ? -17.004 -36.088 -17.200 1.00 33.28 182 ALA A CA 1
ATOM 1082 C C . ALA A 1 184 ? -17.036 -34.660 -17.677 1.00 34.04 182 ALA A C 1
ATOM 1083 O O . ALA A 1 184 ? -17.487 -33.779 -16.970 1.00 34.03 182 ALA A O 1
ATOM 1085 N N . GLU A 1 185 ? -16.607 -34.459 -18.918 1.00 33.88 183 GLU A N 1
ATOM 1086 C CA . GLU A 1 185 ? -16.393 -33.154 -19.509 1.00 35.45 183 GLU A CA 1
ATOM 1087 C C . GLU A 1 185 ? -17.744 -32.573 -19.916 1.00 34.28 183 GLU A C 1
ATOM 1088 O O . GLU A 1 185 ? -18.626 -33.311 -20.351 1.00 33.03 183 GLU A O 1
ATOM 1094 N N . GLY A 1 186 ? -17.897 -31.254 -19.790 1.00 34.43 184 GLY A N 1
ATOM 1095 C CA . GLY A 1 186 ? -19.074 -30.529 -20.327 1.00 34.95 184 GLY A CA 1
ATOM 1096 C C . GLY A 1 186 ? -20.370 -30.802 -19.584 1.00 36.32 184 GLY A C 1
ATOM 1097 O O . GLY A 1 186 ? -21.457 -30.556 -20.105 1.00 38.85 184 GLY A O 1
ATOM 1098 N N . VAL A 1 187 ? -20.287 -31.337 -18.361 1.00 36.31 185 VAL A N 1
ATOM 1099 C CA . VAL A 1 187 ? -21.497 -31.664 -17.581 1.00 34.25 185 VAL A CA 1
ATOM 1100 C C . VAL A 1 187 ? -21.668 -30.578 -16.503 1.00 33.15 185 VAL A C 1
ATOM 1101 O O . VAL A 1 187 ? -20.702 -30.269 -15.845 1.00 31.74 185 VAL A O 1
ATOM 1105 N N . LYS A 1 188 ? -22.856 -29.961 -16.444 1.00 32.09 186 LYS A N 1
ATOM 1106 C CA . LYS A 1 188 ? -23.200 -28.916 -15.436 1.00 34.70 186 LYS A CA 1
ATOM 1107 C C . LYS A 1 188 ? -24.212 -29.356 -14.333 1.00 32.11 186 LYS A C 1
ATOM 1108 O O . LYS A 1 188 ? -25.205 -30.076 -14.589 1.00 33.40 186 LYS A O 1
ATOM 1114 N N . GLU A 1 189 ? -23.917 -28.895 -13.123 1.00 30.61 187 GLU A N 1
ATOM 1115 C CA . GLU A 1 189 ? -24.779 -28.992 -11.973 1.00 27.87 187 GLU A CA 1
ATOM 1116 C C . GLU A 1 189 ? -25.547 -27.673 -11.734 1.00 27.13 187 GLU A C 1
ATOM 1117 O O . GLU A 1 189 ? -24.939 -26.626 -11.739 1.00 26.09 187 GLU A O 1
ATOM 1123 N N . LEU A 1 190 ? -26.861 -27.719 -11.523 1.00 26.04 188 LEU A N 1
ATOM 1124 C CA . LEU A 1 190 ? -27.594 -26.568 -11.017 1.00 26.02 188 LEU A CA 1
ATOM 1125 C C . LEU A 1 190 ? -27.386 -26.542 -9.429 1.00 25.63 188 LEU A C 1
ATOM 1126 O O . LEU A 1 190 ? -27.971 -27.350 -8.686 1.00 25.31 188 LEU A O 1
ATOM 1131 N N . ALA A 1 191 ? -26.574 -25.616 -8.982 1.00 24.69 189 ALA A N 1
ATOM 1132 C CA . ALA A 1 191 ? -26.242 -25.390 -7.562 1.00 26.30 189 ALA A CA 1
ATOM 1133 C C . ALA A 1 191 ? -25.959 -23.882 -7.479 1.00 27.30 189 ALA A C 1
ATOM 1134 O O . ALA A 1 191 ? -25.452 -23.332 -8.477 1.00 26.54 189 ALA A O 1
ATOM 1136 N N . TYR A 1 192 ? -26.164 -23.247 -6.306 1.00 25.89 190 TYR A N 1
ATOM 1137 C CA . TYR A 1 192 ? -25.668 -21.869 -6.096 1.00 26.31 190 TYR A CA 1
ATOM 1138 C C . TYR A 1 192 ? -24.194 -21.640 -6.507 1.00 26.04 190 TYR A C 1
ATOM 1139 O O . TYR A 1 192 ? -23.300 -22.453 -6.221 1.00 26.08 190 TYR A O 1
ATOM 1148 N N . PRO A 1 193 ? -23.930 -20.486 -7.162 1.00 26.71 191 PRO A N 1
ATOM 1149 C CA . PRO A 1 193 ? -22.567 -20.112 -7.584 1.00 28.11 191 PRO A CA 1
ATOM 1150 C C . PRO A 1 193 ? -21.728 -19.571 -6.399 1.00 29.34 191 PRO A C 1
ATOM 1151 O O . PRO A 1 193 ? -20.521 -19.371 -6.530 1.00 29.25 191 PRO A O 1
ATOM 1155 N N . VAL A 1 194 ? -22.366 -19.446 -5.214 1.00 28.70 192 VAL A N 1
ATOM 1156 C CA . VAL A 1 194 ? -21.681 -19.065 -3.979 1.00 27.50 192 VAL A CA 1
ATOM 1157 C C . VAL A 1 194 ? -22.113 -19.968 -2.787 1.00 27.92 192 VAL A C 1
ATOM 1158 O O . VAL A 1 194 ? -23.155 -20.653 -2.852 1.00 28.12 192 VAL A O 1
ATOM 1162 N N . THR A 1 195 ? -21.310 -19.935 -1.707 1.00 29.06 193 THR A N 1
ATOM 1163 C CA . THR A 1 195 ? -21.614 -20.567 -0.427 1.00 27.15 193 THR A CA 1
ATOM 1164 C C . THR A 1 195 ? -22.028 -19.517 0.613 1.00 25.95 193 THR A C 1
ATOM 1165 O O . THR A 1 195 ? -21.244 -18.633 0.917 1.00 26.33 193 THR A O 1
ATOM 1169 N N . PRO A 1 196 ? -23.275 -19.569 1.123 1.00 25.32 194 PRO A N 1
ATOM 1170 C CA . PRO A 1 196 ? -23.787 -18.667 2.171 1.00 25.16 194 PRO A CA 1
ATOM 1171 C C . PRO A 1 196 ? -23.220 -19.035 3.525 1.00 24.18 194 PRO A C 1
ATOM 1172 O O . PRO A 1 196 ? -23.517 -20.116 4.048 1.00 24.88 194 PRO A O 1
ATOM 1176 N N . VAL A 1 197 ? -22.401 -18.134 4.076 1.00 23.52 195 VAL A N 1
ATOM 1177 C CA . VAL A 1 197 ? -21.592 -18.414 5.240 1.00 23.53 195 VAL A CA 1
ATOM 1178 C C . VAL A 1 197 ? -22.415 -18.826 6.501 1.00 21.87 195 VAL A C 1
ATOM 1179 O O . VAL A 1 197 ? -22.031 -19.780 7.160 1.00 23.31 195 VAL A O 1
ATOM 1183 N N . PRO A 1 198 ? -23.551 -18.186 6.793 1.00 22.05 196 PRO A N 1
ATOM 1184 C CA . PRO A 1 198 ? -24.325 -18.705 7.936 1.00 20.96 196 PRO A CA 1
ATOM 1185 C C . PRO A 1 198 ? -24.853 -20.113 7.843 1.00 22.22 196 PRO A C 1
ATOM 1186 O O . PRO A 1 198 ? -25.268 -20.647 8.904 1.00 19.10 196 PRO A O 1
ATOM 1190 N N . ALA A 1 199 ? -24.843 -20.713 6.632 1.00 20.11 197 ALA A N 1
ATOM 1191 C CA . ALA A 1 199 ? -25.438 -22.064 6.549 1.00 19.09 197 ALA A CA 1
ATOM 1192 C C . ALA A 1 199 ? -24.380 -23.085 6.926 1.00 18.04 197 ALA A C 1
ATOM 1193 O O . ALA A 1 199 ? -24.727 -24.219 7.168 1.00 19.91 197 ALA A O 1
ATOM 1195 N N . ILE A 1 200 ? -23.092 -22.709 6.931 1.00 18.82 198 ILE A N 1
ATOM 1196 C CA . ILE A 1 200 ? -22.031 -23.676 7.071 1.00 18.24 198 ILE A CA 1
ATOM 1197 C C . ILE A 1 200 ? -22.090 -24.523 8.411 1.00 20.20 198 ILE A C 1
ATOM 1198 O O . ILE A 1 200 ? -21.786 -25.758 8.406 1.00 18.87 198 ILE A O 1
ATOM 1203 N N . LYS A 1 201 ? -22.480 -23.864 9.513 1.00 17.20 199 LYS A N 1
ATOM 1204 C CA . LYS A 1 201 ? -22.539 -24.592 10.780 1.00 17.76 199 LYS A CA 1
ATOM 1205 C C . LYS A 1 201 ? -23.536 -25.787 10.691 1.00 17.22 199 LYS A C 1
ATOM 1206 O O . LYS A 1 201 ? -23.317 -26.800 11.348 1.00 18.01 199 LYS A O 1
ATOM 1212 N N . HIS A 1 202 ? -24.621 -25.607 9.942 1.00 15.50 200 HIS A N 1
ATOM 1213 C CA . HIS A 1 202 ? -25.655 -26.594 9.800 1.00 16.25 200 HIS A CA 1
ATOM 1214 C C . HIS A 1 202 ? -25.238 -27.864 8.978 1.00 18.11 200 HIS A C 1
ATOM 1215 O O . HIS A 1 202 ? -25.701 -28.983 9.270 1.00 16.41 200 HIS A O 1
ATOM 1222 N N . LEU A 1 203 ? -24.381 -27.674 7.965 1.00 17.46 201 LEU A N 1
ATOM 1223 C CA . LEU A 1 203 ? -23.718 -28.788 7.306 1.00 19.10 201 LEU A CA 1
ATOM 1224 C C . LEU A 1 203 ? -22.895 -29.612 8.264 1.00 17.74 201 LEU A C 1
ATOM 1225 O O . LEU A 1 203 ? -22.814 -30.877 8.159 1.00 18.35 201 LEU A O 1
ATOM 1230 N N . ILE A 1 204 ? -22.090 -28.905 9.044 1.00 17.86 202 ILE A N 1
ATOM 1231 C CA . ILE A 1 204 ? -21.183 -29.582 9.950 1.00 16.49 202 ILE A CA 1
ATOM 1232 C C . ILE A 1 204 ? -22.068 -30.288 11.052 1.00 16.93 202 ILE A C 1
ATOM 1233 O O . ILE A 1 204 ? -21.804 -31.428 11.404 1.00 16.55 202 ILE A O 1
ATOM 1238 N N . THR A 1 205 ? -23.133 -29.647 11.511 1.00 15.71 203 THR A N 1
ATOM 1239 C CA . THR A 1 205 ? -23.970 -30.315 12.492 1.00 19.74 203 THR A CA 1
ATOM 1240 C C . THR A 1 205 ? -24.652 -31.617 11.992 1.00 19.43 203 THR A C 1
ATOM 1241 O O . THR A 1 205 ? -24.739 -32.643 12.725 1.00 18.06 203 THR A O 1
ATOM 1245 N N . ILE A 1 206 ? -25.195 -31.563 10.780 1.00 18.37 204 ILE A N 1
ATOM 1246 C CA . ILE A 1 206 ? -25.864 -32.779 10.240 1.00 19.11 204 ILE A CA 1
ATOM 1247 C C . ILE A 1 206 ? -24.838 -33.860 10.131 1.00 17.66 204 ILE A C 1
ATOM 1248 O O . ILE A 1 206 ? -25.118 -34.964 10.466 1.00 16.09 204 ILE A O 1
ATOM 1253 N N . GLY A 1 207 ? -23.631 -33.555 9.610 1.00 18.01 205 GLY A N 1
ATOM 1254 C CA . GLY A 1 207 ? -22.643 -34.602 9.519 1.00 17.25 205 GLY A CA 1
ATOM 1255 C C . GLY A 1 207 ? -22.283 -35.275 10.888 1.00 19.23 205 GLY A C 1
ATOM 1256 O O . GLY A 1 207 ? -22.093 -36.530 11.006 1.00 16.37 205 GLY A O 1
ATOM 1257 N N . ALA A 1 208 ? -22.153 -34.408 11.897 1.00 18.58 206 ALA A N 1
ATOM 1258 C CA . ALA A 1 208 ? -21.756 -34.851 13.270 1.00 19.45 206 ALA A CA 1
ATOM 1259 C C . ALA A 1 208 ? -22.834 -35.699 13.881 1.00 17.92 206 ALA A C 1
ATOM 1260 O O . ALA A 1 208 ? -22.549 -36.699 14.488 1.00 19.58 206 ALA A O 1
ATOM 1262 N N . VAL A 1 209 ? -24.083 -35.301 13.749 1.00 18.96 207 VAL A N 1
ATOM 1263 C CA . VAL A 1 209 ? -25.146 -36.104 14.295 1.00 18.88 207 VAL A CA 1
ATOM 1264 C C . VAL A 1 209 ? -25.251 -37.492 13.574 1.00 20.29 207 VAL A C 1
ATOM 1265 O O . VAL A 1 209 ? -25.214 -38.551 14.227 1.00 18.89 207 VAL A O 1
ATOM 1269 N N . ALA A 1 210 ? -25.151 -37.491 12.224 1.00 18.89 208 ALA A N 1
ATOM 1270 C CA . ALA A 1 210 ? -25.164 -38.719 11.514 1.00 18.51 208 ALA A CA 1
ATOM 1271 C C . ALA A 1 210 ? -23.977 -39.575 11.922 1.00 19.41 208 ALA A C 1
ATOM 1272 O O . ALA A 1 210 ? -24.148 -40.797 12.113 1.00 19.57 208 ALA A O 1
ATOM 1274 N N . GLU A 1 211 ? -22.767 -39.021 12.073 1.00 19.06 209 GLU A N 1
ATOM 1275 C CA . GLU A 1 211 ? -21.687 -39.950 12.426 1.00 19.11 209 GLU A CA 1
ATOM 1276 C C . GLU A 1 211 ? -21.941 -40.663 13.817 1.00 20.03 209 GLU A C 1
ATOM 1277 O O . GLU A 1 211 ? -21.658 -41.813 14.013 1.00 18.17 209 GLU A O 1
ATOM 1283 N N . MET A 1 212 ? -22.488 -39.931 14.775 1.00 21.20 210 MET A N 1
ATOM 1284 C CA . MET A 1 212 ? -22.689 -40.414 16.171 1.00 21.20 210 MET A CA 1
ATOM 1285 C C . MET A 1 212 ? -23.843 -41.423 16.167 1.00 21.87 210 MET A C 1
ATOM 1286 O O . MET A 1 212 ? -23.984 -42.256 17.120 1.00 20.90 210 MET A O 1
ATOM 1291 N N . LEU A 1 213 ? -24.679 -41.358 15.119 1.00 19.54 211 LEU A N 1
ATOM 1292 C CA . LEU A 1 213 ? -25.830 -42.269 15.024 1.00 20.31 211 LEU A CA 1
ATOM 1293 C C . LEU A 1 213 ? -25.470 -43.577 14.339 1.00 20.01 211 LEU A C 1
ATOM 1294 O O . LEU A 1 213 ? -26.259 -44.591 14.367 1.00 24.06 211 LEU A O 1
ATOM 1299 N N . LEU A 1 214 ? -24.286 -43.646 13.742 1.00 21.59 212 LEU A N 1
ATOM 1300 C CA . LEU A 1 214 ? -23.903 -44.831 12.960 1.00 19.65 212 LEU A CA 1
ATOM 1301 C C . LEU A 1 214 ? -24.206 -46.214 13.605 1.00 22.86 212 LEU A C 1
ATOM 1302 O O . LEU A 1 214 ? -24.608 -47.130 12.883 1.00 23.78 212 LEU A O 1
ATOM 1307 N N . PRO A 1 215 ? -23.919 -46.426 14.912 1.00 23.45 213 PRO A N 1
ATOM 1308 C CA . PRO A 1 215 ? -24.099 -47.820 15.422 1.00 23.91 213 PRO A CA 1
ATOM 1309 C C . PRO A 1 215 ? -25.568 -48.159 15.473 1.00 23.60 213 PRO A C 1
ATOM 1310 O O . PRO A 1 215 ? -25.881 -49.318 15.551 1.00 22.77 213 PRO A O 1
ATOM 1314 N N . ARG A 1 216 ? -26.447 -47.155 15.514 1.00 23.21 214 ARG A N 1
ATOM 1315 C CA . ARG A 1 216 ? -27.915 -47.401 15.439 1.00 22.36 214 ARG A CA 1
ATOM 1316 C C . ARG A 1 216 ? -28.495 -47.756 14.060 1.00 22.65 214 ARG A C 1
ATOM 1317 O O . ARG A 1 216 ? -29.615 -48.274 13.978 1.00 22.18 214 ARG A O 1
ATOM 1325 N N . VAL A 1 217 ? -27.718 -47.558 13.009 1.00 20.87 215 VAL A N 1
ATOM 1326 C CA . VAL A 1 217 ? -28.190 -47.920 11.688 1.00 20.70 215 VAL A CA 1
ATOM 1327 C C . VAL A 1 217 ? -28.128 -49.471 11.577 1.00 21.96 215 VAL A C 1
ATOM 1328 O O . VAL A 1 217 ? -27.080 -50.052 11.738 1.00 20.79 215 VAL A O 1
ATOM 1332 N N . LYS A 1 218 ? -29.247 -50.131 11.253 1.00 21.75 216 LYS A N 1
ATOM 1333 C CA . LYS A 1 218 ? -29.152 -51.587 11.143 1.00 23.62 216 LYS A CA 1
ATOM 1334 C C . LYS A 1 218 ? -29.648 -52.183 9.789 1.00 22.95 216 LYS A C 1
ATOM 1335 O O . LYS A 1 218 ? -29.429 -53.395 9.486 1.00 22.62 216 LYS A O 1
ATOM 1341 N N . CYS A 1 219 ? -30.276 -51.359 8.957 1.00 20.55 217 CYS A N 1
ATOM 1342 C CA . CYS A 1 219 ? -30.836 -51.827 7.694 1.00 19.12 217 CYS A CA 1
ATOM 1343 C C . CYS A 1 219 ? -29.677 -52.082 6.744 1.00 20.64 217 CYS A C 1
ATOM 1344 O O . CYS A 1 219 ? -28.582 -51.525 6.919 1.00 18.74 217 CYS A O 1
ATOM 1347 N N . PRO A 1 220 ? -29.898 -52.935 5.717 1.00 20.24 218 PRO A N 1
ATOM 1348 C CA . PRO A 1 220 ? -28.906 -53.169 4.651 1.00 20.89 218 PRO A CA 1
ATOM 1349 C C . PRO A 1 220 ? -28.371 -51.820 4.050 1.00 20.56 218 PRO A C 1
ATOM 1350 O O . PRO A 1 220 ? -29.117 -50.865 3.986 1.00 18.54 218 PRO A O 1
ATOM 1354 N N . ALA A 1 221 ? -27.104 -51.739 3.698 1.00 19.85 219 ALA A N 1
ATOM 1355 C CA . ALA A 1 221 ? -26.563 -50.480 3.244 1.00 21.04 219 ALA A CA 1
ATOM 1356 C C . ALA A 1 221 ? -25.644 -50.722 2.061 1.00 21.67 219 ALA A C 1
ATOM 1357 O O . ALA A 1 221 ? -24.786 -51.620 2.078 1.00 23.26 219 ALA A O 1
ATOM 1359 N N . LEU A 1 222 ? -25.818 -49.903 1.029 1.00 20.55 220 LEU A N 1
ATOM 1360 C CA . LEU A 1 222 ? -24.947 -49.842 -0.127 1.00 18.73 220 LEU A CA 1
ATOM 1361 C C . LEU A 1 222 ? -24.334 -48.439 -0.082 1.00 19.49 220 LEU A C 1
ATOM 1362 O O . LEU A 1 222 ? -25.021 -47.458 -0.405 1.00 15.88 220 LEU A O 1
ATOM 1367 N N . ILE A 1 223 ? -23.045 -48.388 0.312 1.00 18.43 221 ILE A N 1
ATOM 1368 C CA . ILE A 1 223 ? -22.321 -47.179 0.575 1.00 18.70 221 ILE A CA 1
ATOM 1369 C C . ILE A 1 223 ? -21.485 -46.930 -0.673 1.00 19.90 221 ILE A C 1
ATOM 1370 O O . ILE A 1 223 ? -20.526 -47.678 -0.974 1.00 23.11 221 ILE A O 1
ATOM 1375 N N . ILE A 1 224 ? -21.806 -45.888 -1.405 1.00 20.39 222 ILE A N 1
ATOM 1376 C CA . ILE A 1 224 ? -21.177 -45.612 -2.679 1.00 20.24 222 ILE A CA 1
ATOM 1377 C C . ILE A 1 224 ? -20.341 -44.357 -2.450 1.00 23.55 222 ILE A C 1
ATOM 1378 O O . ILE A 1 224 ? -20.885 -43.313 -2.003 1.00 22.38 222 ILE A O 1
ATOM 1383 N N . GLN A 1 225 ? -19.054 -44.465 -2.796 1.00 23.89 223 GLN A N 1
ATOM 1384 C CA . GLN A 1 225 ? -18.035 -43.417 -2.534 1.00 24.47 223 GLN A CA 1
ATOM 1385 C C . GLN A 1 225 ? -17.077 -43.307 -3.728 1.00 24.01 223 GLN A C 1
ATOM 1386 O O . GLN A 1 225 ? -16.616 -44.370 -4.249 1.00 23.91 223 GLN A O 1
ATOM 1392 N N . SER A 1 226 ? -16.809 -42.076 -4.176 1.00 23.56 224 SER A N 1
ATOM 1393 C CA . SER A 1 226 ? -15.886 -41.826 -5.269 1.00 24.99 224 SER A CA 1
ATOM 1394 C C . SER A 1 226 ? -14.462 -42.028 -4.754 1.00 26.59 224 SER A C 1
ATOM 1395 O O . SER A 1 226 ? -14.155 -41.592 -3.652 1.00 26.40 224 SER A O 1
ATOM 1398 N N . ARG A 1 227 ? -13.589 -42.687 -5.524 1.00 28.28 225 ARG A N 1
ATOM 1399 C CA . ARG A 1 227 ? -12.217 -42.965 -5.024 1.00 28.95 225 ARG A CA 1
ATOM 1400 C C . ARG A 1 227 ? -11.438 -41.625 -4.944 1.00 28.81 225 ARG A C 1
ATOM 1401 O O . ARG A 1 227 ? -10.607 -41.373 -4.055 1.00 27.82 225 ARG A O 1
ATOM 1409 N N . GLU A 1 228 ? -11.729 -40.759 -5.893 1.00 28.60 226 GLU A N 1
ATOM 1410 C CA . GLU A 1 228 ? -11.180 -39.449 -5.855 1.00 29.74 226 GLU A CA 1
ATOM 1411 C C . GLU A 1 228 ? -12.324 -38.449 -5.808 1.00 28.56 226 GLU A C 1
ATOM 1412 O O . GLU A 1 228 ? -13.246 -38.551 -6.576 1.00 27.35 226 GLU A O 1
ATOM 1418 N N . ASP A 1 229 ? -12.298 -37.543 -4.819 1.00 28.59 227 ASP A N 1
ATOM 1419 C CA . ASP A 1 229 ? -13.389 -36.620 -4.553 1.00 29.78 227 ASP A CA 1
ATOM 1420 C C . ASP A 1 229 ? -12.714 -35.375 -3.980 1.00 29.94 227 ASP A C 1
ATOM 1421 O O . ASP A 1 229 ? -12.055 -35.483 -2.959 1.00 30.77 227 ASP A O 1
ATOM 1426 N N . HIS A 1 230 ? -12.905 -34.215 -4.595 1.00 30.94 228 HIS A N 1
ATOM 1427 C CA . HIS A 1 230 ? -12.234 -32.942 -4.123 1.00 32.75 228 HIS A CA 1
ATOM 1428 C C . HIS A 1 230 ? -13.117 -32.025 -3.246 1.00 33.57 228 HIS A C 1
ATOM 1429 O O . HIS A 1 230 ? -12.745 -30.847 -3.038 1.00 34.64 228 HIS A O 1
ATOM 1436 N N . VAL A 1 231 ? -14.283 -32.530 -2.782 1.00 30.58 229 VAL A N 1
ATOM 1437 C CA . VAL A 1 231 ? -15.185 -31.782 -1.940 1.00 28.62 229 VAL A CA 1
ATOM 1438 C C . VAL A 1 231 ? -15.264 -32.567 -0.597 1.00 29.87 229 VAL A C 1
ATOM 1439 O O . VAL A 1 231 ? -14.933 -31.984 0.455 1.00 29.32 229 VAL A O 1
ATOM 1443 N N . VAL A 1 232 ? -15.649 -33.867 -0.619 1.00 27.35 230 VAL A N 1
ATOM 1444 C CA . VAL A 1 232 ? -15.821 -34.665 0.597 1.00 25.96 230 VAL A CA 1
ATOM 1445 C C . VAL A 1 232 ? -14.741 -35.720 0.622 1.00 27.73 230 VAL A C 1
ATOM 1446 O O . VAL A 1 232 ? -14.598 -36.480 -0.366 1.00 29.69 230 VAL A O 1
ATOM 1450 N N . PRO A 1 233 ? -13.985 -35.820 1.733 1.00 27.80 231 PRO A N 1
ATOM 1451 C CA . PRO A 1 233 ? -12.949 -36.879 1.757 1.00 28.08 231 PRO A CA 1
ATOM 1452 C C . PRO A 1 233 ? -13.487 -38.311 1.509 1.00 28.54 231 PRO A C 1
ATOM 1453 O O . PRO A 1 233 ? -14.471 -38.718 2.140 1.00 29.53 231 PRO A O 1
ATOM 1457 N N . PRO A 1 234 ? -12.822 -39.058 0.609 1.00 28.71 232 PRO A N 1
ATOM 1458 C CA . PRO A 1 234 ? -13.200 -40.441 0.294 1.00 28.95 232 PRO A CA 1
ATOM 1459 C C . PRO A 1 234 ? -13.237 -41.330 1.546 1.00 30.19 232 PRO A C 1
ATOM 1460 O O . PRO A 1 234 ? -14.042 -42.291 1.625 1.00 29.86 232 PRO A O 1
ATOM 1464 N N . HIS A 1 235 ? -12.416 -41.001 2.532 1.00 29.09 233 HIS A N 1
ATOM 1465 C CA . HIS A 1 235 ? -12.427 -41.818 3.741 1.00 31.11 233 HIS A CA 1
ATOM 1466 C C . HIS A 1 235 ? -13.819 -41.903 4.413 1.00 29.47 233 HIS A C 1
ATOM 1467 O O . HIS A 1 235 ? -14.063 -42.804 5.247 1.00 30.68 233 HIS A O 1
ATOM 1474 N N . ASN A 1 236 ? -14.684 -40.945 4.129 1.00 26.18 234 ASN A N 1
ATOM 1475 C CA . ASN A 1 236 ? -16.022 -41.049 4.659 1.00 26.12 234 ASN A CA 1
ATOM 1476 C C . ASN A 1 236 ? -16.697 -42.391 4.338 1.00 24.90 234 ASN A C 1
ATOM 1477 O O . ASN A 1 236 ? -17.523 -42.792 5.092 1.00 24.22 234 ASN A O 1
ATOM 1482 N N . GLY A 1 237 ? -16.432 -42.984 3.182 1.00 23.92 235 GLY A N 1
ATOM 1483 C CA . GLY A 1 237 ? -17.033 -44.303 2.891 1.00 25.52 235 GLY A CA 1
ATOM 1484 C C . GLY A 1 237 ? -16.590 -45.401 3.870 1.00 26.89 235 GLY A C 1
ATOM 1485 O O . GLY A 1 237 ? -17.397 -46.274 4.240 1.00 26.52 235 GLY A O 1
ATOM 1486 N N . GLU A 1 238 ? -15.309 -45.390 4.243 1.00 27.63 236 GLU A N 1
ATOM 1487 C CA . GLU A 1 238 ? -14.791 -46.373 5.222 1.00 29.37 236 GLU A CA 1
ATOM 1488 C C . GLU A 1 238 ? -15.324 -46.102 6.560 1.00 28.71 236 GLU A C 1
ATOM 1489 O O . GLU A 1 238 ? -15.713 -47.010 7.274 1.00 29.84 236 GLU A O 1
ATOM 1495 N N . LEU A 1 239 ? -15.444 -44.821 6.873 1.00 28.86 237 LEU A N 1
ATOM 1496 C CA . LEU A 1 239 ? -15.989 -44.431 8.148 1.00 27.29 237 LEU A CA 1
ATOM 1497 C C . LEU A 1 239 ? -17.385 -45.032 8.344 1.00 26.00 237 LEU A C 1
ATOM 1498 O O . LEU A 1 239 ? -17.724 -45.606 9.408 1.00 25.18 237 LEU A O 1
ATOM 1503 N N . ILE A 1 240 ? -18.213 -44.901 7.307 1.00 23.76 238 ILE A N 1
ATOM 1504 C CA . ILE A 1 240 ? -19.560 -45.415 7.386 1.00 22.83 238 ILE A CA 1
ATOM 1505 C C . ILE A 1 240 ? -19.526 -46.978 7.440 1.00 22.65 238 ILE A C 1
ATOM 1506 O O . ILE A 1 240 ? -20.221 -47.552 8.267 1.00 21.38 238 ILE A O 1
ATOM 1511 N N . TYR A 1 241 ? -18.793 -47.611 6.517 1.00 23.26 239 TYR A N 1
ATOM 1512 C CA . TYR A 1 241 ? -18.721 -49.092 6.442 1.00 24.62 239 TYR A CA 1
ATOM 1513 C C . TYR A 1 241 ? -18.294 -49.614 7.792 1.00 27.22 239 TYR A C 1
ATOM 1514 O O . TYR A 1 241 ? -18.894 -50.532 8.349 1.00 27.14 239 TYR A O 1
ATOM 1523 N N . ASN A 1 242 ? -17.264 -49.001 8.355 1.00 29.56 240 ASN A N 1
ATOM 1524 C CA . ASN A 1 242 ? -16.756 -49.473 9.636 1.00 32.02 240 ASN A CA 1
ATOM 1525 C C . ASN A 1 242 ? -17.614 -49.142 10.840 1.00 30.52 240 ASN A C 1
ATOM 1526 O O . ASN A 1 242 ? -17.562 -49.860 11.796 1.00 32.11 240 ASN A O 1
ATOM 1531 N N . GLY A 1 243 ? -18.419 -48.096 10.808 1.00 28.70 241 GLY A N 1
ATOM 1532 C CA . GLY A 1 243 ? -19.191 -47.758 11.987 1.00 26.33 241 GLY A CA 1
ATOM 1533 C C . GLY A 1 243 ? -20.627 -48.220 12.060 1.00 27.37 241 GLY A C 1
ATOM 1534 O O . GLY A 1 243 ? -21.208 -48.249 13.147 1.00 25.16 241 GLY A O 1
ATOM 1535 N N . ILE A 1 244 ? -21.272 -48.601 10.955 1.00 26.61 242 ILE A N 1
ATOM 1536 C CA . ILE A 1 244 ? -22.697 -48.900 11.138 1.00 26.81 242 ILE A CA 1
ATOM 1537 C C . ILE A 1 244 ? -22.908 -50.247 11.817 1.00 28.17 242 ILE A C 1
ATOM 1538 O O . ILE A 1 244 ? -22.083 -51.097 11.664 1.00 28.00 242 ILE A O 1
ATOM 1543 N N . GLY A 1 245 ? -24.060 -50.473 12.453 1.00 28.63 243 GLY A N 1
ATOM 1544 C CA . GLY A 1 245 ? -24.394 -51.788 13.001 1.00 29.34 243 GLY A CA 1
ATOM 1545 C C . GLY A 1 245 ? -25.000 -52.770 12.006 1.00 31.41 243 GLY A C 1
ATOM 1546 O O . GLY A 1 245 ? -25.241 -53.933 12.382 1.00 32.74 243 GLY A O 1
ATOM 1547 N N . SER A 1 246 ? -25.241 -52.353 10.745 1.00 29.46 244 SER A N 1
ATOM 1548 C CA . SER A 1 246 ? -25.751 -53.258 9.700 1.00 29.24 244 SER A CA 1
ATOM 1549 C C . SER A 1 246 ? -24.948 -54.493 9.459 1.00 29.13 244 SER A C 1
ATOM 1550 O O . SER A 1 246 ? -23.715 -54.408 9.271 1.00 28.32 244 SER A O 1
ATOM 1553 N N . THR A 1 247 ? -25.636 -55.635 9.398 1.00 30.12 245 THR A N 1
ATOM 1554 C CA . THR A 1 247 ? -24.944 -56.910 9.120 1.00 32.12 245 THR A CA 1
ATOM 1555 C C . THR A 1 247 ? -24.786 -57.127 7.596 1.00 32.52 245 THR A C 1
ATOM 1556 O O . THR A 1 247 ? -23.845 -57.749 7.130 1.00 32.19 245 THR A O 1
ATOM 1560 N N . GLU A 1 248 ? -25.709 -56.550 6.825 1.00 31.83 246 GLU A N 1
ATOM 1561 C CA . GLU A 1 248 ? -25.706 -56.600 5.405 1.00 31.67 246 GLU A CA 1
ATOM 1562 C C . GLU A 1 248 ? -25.224 -55.223 4.878 1.00 30.91 246 GLU A C 1
ATOM 1563 O O . GLU A 1 248 ? -25.943 -54.204 5.000 1.00 30.66 246 GLU A O 1
ATOM 1569 N N . LYS A 1 249 ? -23.968 -55.166 4.419 1.00 29.81 247 LYS A N 1
ATOM 1570 C CA . LYS A 1 249 ? -23.346 -53.934 3.921 1.00 29.47 247 LYS A CA 1
ATOM 1571 C C . LYS A 1 249 ? -22.284 -54.115 2.829 1.00 29.67 247 LYS A C 1
ATOM 1572 O O . LYS A 1 249 ? -21.545 -55.083 2.821 1.00 29.85 247 LYS A O 1
ATOM 1578 N N . GLU A 1 250 ? -22.161 -53.143 1.942 1.00 28.00 248 GLU A N 1
ATOM 1579 C CA . GLU A 1 250 ? -21.167 -53.173 0.892 1.00 26.88 248 GLU A CA 1
ATOM 1580 C C . GLU A 1 250 ? -20.670 -51.736 0.675 1.00 26.93 248 GLU A C 1
ATOM 1581 O O . GLU A 1 250 ? -21.450 -50.752 0.763 1.00 24.62 248 GLU A O 1
ATOM 1587 N N . LEU A 1 251 ? -19.376 -51.620 0.417 1.00 26.57 249 LEU A N 1
ATOM 1588 C CA . LEU A 1 251 ? -18.693 -50.372 0.057 1.00 27.73 249 LEU A CA 1
ATOM 1589 C C . LEU A 1 251 ? -18.337 -50.529 -1.420 1.00 28.03 249 LEU A C 1
ATOM 1590 O O . LEU A 1 251 ? -17.643 -51.485 -1.784 1.00 30.06 249 LEU A O 1
ATOM 1595 N N . LEU A 1 252 ? -18.929 -49.688 -2.261 1.00 27.19 250 LEU A N 1
ATOM 1596 C CA . LEU A 1 252 ? -18.721 -49.667 -3.667 1.00 27.56 250 LEU A CA 1
ATOM 1597 C C . LEU A 1 252 ? -17.993 -48.357 -3.989 1.00 29.23 250 LEU A C 1
ATOM 1598 O O . LEU A 1 252 ? -18.581 -47.207 -3.857 1.00 28.64 250 LEU A O 1
ATOM 1603 N N . TRP A 1 253 ? -16.759 -48.524 -4.485 1.00 28.23 251 TRP A N 1
ATOM 1604 C CA . TRP A 1 253 ? -15.859 -47.414 -4.912 1.00 28.78 251 TRP A CA 1
ATOM 1605 C C . TRP A 1 253 ? -16.112 -47.049 -6.358 1.00 29.27 251 TRP A C 1
ATOM 1606 O O . TRP A 1 253 ? -16.169 -47.929 -7.204 1.00 30.73 251 TRP A O 1
ATOM 1617 N N . LEU A 1 254 ? -16.257 -45.772 -6.675 1.00 29.18 252 LEU A N 1
ATOM 1618 C CA . LEU A 1 254 ? -16.489 -45.345 -8.060 1.00 29.48 252 LEU A CA 1
ATOM 1619 C C . LEU A 1 254 ? -15.118 -44.914 -8.633 1.00 30.73 252 LEU A C 1
ATOM 1620 O O . LEU A 1 254 ? -14.428 -44.101 -8.017 1.00 30.46 252 LEU A O 1
ATOM 1625 N N . GLU A 1 255 ? -14.712 -45.529 -9.761 1.00 31.89 253 GLU A N 1
ATOM 1626 C CA . GLU A 1 255 ? -13.390 -45.245 -10.412 1.00 33.24 253 GLU A CA 1
ATOM 1627 C C . GLU A 1 255 ? -13.409 -44.134 -11.477 1.00 33.11 253 GLU A C 1
ATOM 1628 O O . GLU A 1 255 ? -12.377 -43.645 -11.783 1.00 34.73 253 GLU A O 1
ATOM 1634 N N . ASN A 1 256 ? -14.561 -43.707 -12.012 1.00 32.02 254 ASN A N 1
ATOM 1635 C CA . ASN A 1 256 ? -14.585 -42.769 -13.123 1.00 32.65 254 ASN A CA 1
ATOM 1636 C C . ASN A 1 256 ? -15.352 -41.492 -12.810 1.00 31.60 254 ASN A C 1
ATOM 1637 O O . ASN A 1 256 ? -15.689 -40.763 -13.716 1.00 31.54 254 ASN A O 1
ATOM 1642 N N . SER A 1 257 ? -15.693 -41.272 -11.524 1.00 29.59 255 SER A N 1
ATOM 1643 C CA . SER A 1 257 ? -16.377 -40.047 -11.088 1.00 27.51 255 SER A CA 1
ATOM 1644 C C . SER A 1 257 ? -15.619 -39.258 -9.962 1.00 25.31 255 SER A C 1
ATOM 1645 O O . SER A 1 257 ? -14.803 -39.812 -9.245 1.00 22.74 255 SER A O 1
ATOM 1648 N N . TYR A 1 258 ? -15.867 -37.946 -9.880 1.00 24.37 256 TYR A N 1
ATOM 1649 C CA . TYR A 1 258 ? -15.448 -37.172 -8.719 1.00 25.41 256 TYR A CA 1
ATOM 1650 C C . TYR A 1 258 ? -16.690 -37.022 -7.841 1.00 24.49 256 TYR A C 1
ATOM 1651 O O . TYR A 1 258 ? -17.456 -37.968 -7.714 1.00 23.21 256 TYR A O 1
ATOM 1660 N N . HIS A 1 259 ? -16.886 -35.841 -7.238 1.00 23.61 257 HIS A N 1
ATOM 1661 C CA . HIS A 1 259 ? -17.874 -35.688 -6.157 1.00 22.40 257 HIS A CA 1
ATOM 1662 C C . HIS A 1 259 ? -19.334 -35.815 -6.599 1.00 22.96 257 HIS A C 1
ATOM 1663 O O . HIS A 1 259 ? -20.141 -36.547 -5.929 1.00 21.91 257 HIS A O 1
ATOM 1670 N N . VAL A 1 260 ? -19.707 -35.135 -7.693 1.00 20.84 258 VAL A N 1
ATOM 1671 C CA . VAL A 1 260 ? -21.084 -35.140 -8.134 1.00 21.79 258 VAL A CA 1
ATOM 1672 C C . VAL A 1 260 ? -21.418 -36.389 -9.015 1.00 22.90 258 VAL A C 1
ATOM 1673 O O . VAL A 1 260 ? -21.850 -36.290 -10.229 1.00 22.89 258 VAL A O 1
ATOM 1677 N N . ALA A 1 261 ? -21.247 -37.548 -8.374 1.00 22.66 259 ALA A N 1
ATOM 1678 C CA . ALA A 1 261 ? -21.230 -38.858 -9.046 1.00 21.74 259 ALA A CA 1
ATOM 1679 C C . ALA A 1 261 ? -22.522 -39.135 -9.749 1.00 21.14 259 ALA A C 1
ATOM 1680 O O . ALA A 1 261 ? -22.519 -39.846 -10.764 1.00 23.32 259 ALA A O 1
ATOM 1682 N N . THR A 1 262 ? -23.618 -38.625 -9.220 1.00 20.28 260 THR A N 1
ATOM 1683 C CA . THR A 1 262 ? -24.979 -38.825 -9.784 1.00 20.31 260 THR A CA 1
ATOM 1684 C C . THR A 1 262 ? -25.218 -38.159 -11.192 1.00 19.76 260 THR A C 1
ATOM 1685 O O . THR A 1 262 ? -26.277 -38.332 -11.795 1.00 18.83 260 THR A O 1
ATOM 1689 N N . LEU A 1 263 ? -24.286 -37.310 -11.594 1.00 20.18 261 LEU A N 1
ATOM 1690 C CA . LEU A 1 263 ? -24.304 -36.587 -12.890 1.00 21.41 261 LEU A CA 1
ATOM 1691 C C . LEU A 1 263 ? -23.061 -37.039 -13.678 1.00 23.44 261 LEU A C 1
ATOM 1692 O O . LEU A 1 263 ? -22.853 -36.534 -14.796 1.00 22.98 261 LEU A O 1
ATOM 1697 N N . ASP A 1 264 ? -22.180 -37.867 -13.061 1.00 22.80 262 ASP A N 1
ATOM 1698 C CA . ASP A 1 264 ? -20.858 -38.157 -13.621 1.00 23.26 262 ASP A CA 1
ATOM 1699 C C . ASP A 1 264 ? -20.876 -39.457 -14.491 1.00 24.24 262 ASP A C 1
ATOM 1700 O O . ASP A 1 264 ? -21.955 -40.050 -14.744 1.00 22.62 262 ASP A O 1
ATOM 1705 N N . ASN A 1 265 ? -19.685 -39.891 -14.902 1.00 24.01 263 ASN A N 1
ATOM 1706 C CA . ASN A 1 265 ? -19.501 -41.107 -15.722 1.00 25.54 263 ASN A CA 1
ATOM 1707 C C . ASN A 1 265 ? -20.154 -42.382 -15.106 1.00 25.13 263 ASN A C 1
ATOM 1708 O O . ASN A 1 265 ? -20.627 -43.257 -15.861 1.00 24.44 263 ASN A O 1
ATOM 1713 N N . ASP A 1 266 ? -20.167 -42.481 -13.756 1.00 24.04 264 ASP A N 1
ATOM 1714 C CA . ASP A 1 266 ? -20.736 -43.635 -13.079 1.00 23.59 264 ASP A CA 1
ATOM 1715 C C . ASP A 1 266 ? -22.206 -43.471 -12.736 1.00 23.49 264 ASP A C 1
ATOM 1716 O O . ASP A 1 266 ? -22.773 -44.375 -12.073 1.00 23.67 264 ASP A O 1
ATOM 1721 N N . LYS A 1 267 ? -22.875 -42.423 -13.229 1.00 22.56 265 LYS A N 1
ATOM 1722 C CA . LYS A 1 267 ? -24.291 -42.311 -12.851 1.00 22.30 265 LYS A CA 1
ATOM 1723 C C . LYS A 1 267 ? -25.119 -43.561 -13.183 1.00 24.14 265 LYS A C 1
ATOM 1724 O O . LYS A 1 267 ? -26.056 -43.915 -12.405 1.00 22.11 265 LYS A O 1
ATOM 1730 N N . GLU A 1 268 ? -24.834 -44.193 -14.353 1.00 22.15 266 GLU A N 1
ATOM 1731 C CA . GLU A 1 268 ? -25.645 -45.327 -14.775 1.00 19.83 266 GLU A CA 1
ATOM 1732 C C . GLU A 1 268 ? -25.381 -46.511 -13.935 1.00 19.20 266 GLU A C 1
ATOM 1733 O O . GLU A 1 268 ? -26.344 -47.263 -13.643 1.00 21.16 266 GLU A O 1
ATOM 1739 N N . LEU A 1 269 ? -24.108 -46.746 -13.581 1.00 17.40 267 LEU A N 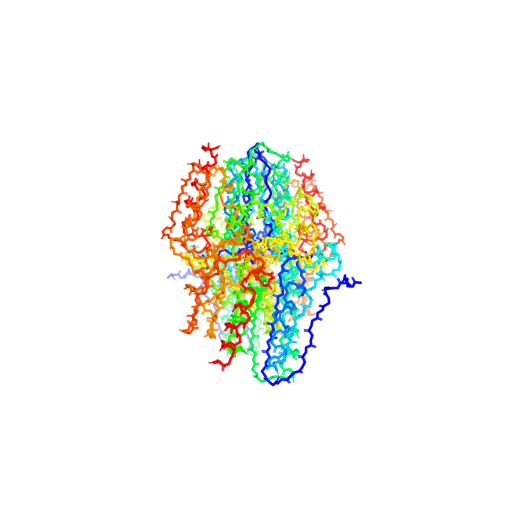1
ATOM 1740 C CA . LEU A 1 269 ? -23.784 -47.768 -12.658 1.00 19.51 267 LEU A CA 1
ATOM 1741 C C . LEU A 1 269 ? -24.440 -47.611 -11.270 1.00 20.93 267 LEU A C 1
ATOM 1742 O O . LEU A 1 269 ? -24.916 -48.610 -10.675 1.00 20.09 267 LEU A O 1
ATOM 1747 N N . ILE A 1 270 ? -24.454 -46.372 -10.747 1.00 21.02 268 ILE A N 1
ATOM 1748 C CA . ILE A 1 270 ? -25.177 -46.074 -9.480 1.00 20.21 268 ILE A CA 1
ATOM 1749 C C . ILE A 1 270 ? -26.645 -46.512 -9.582 1.00 20.36 268 ILE A C 1
ATOM 1750 O O . ILE A 1 270 ? -27.124 -47.260 -8.733 1.00 20.01 268 ILE A O 1
ATOM 1755 N N . LEU A 1 271 ? -27.336 -46.069 -10.613 1.00 19.59 269 LEU A N 1
ATOM 1756 C CA . LEU A 1 271 ? -28.720 -46.472 -10.814 1.00 21.21 269 LEU A CA 1
ATOM 1757 C C . LEU A 1 271 ? -28.885 -48.026 -10.864 1.00 21.84 269 LEU A C 1
ATOM 1758 O O . LEU A 1 271 ? -29.771 -48.600 -10.162 1.00 20.67 269 LEU A O 1
ATOM 1763 N N . GLU A 1 272 ? -28.034 -48.682 -11.665 1.00 21.33 270 GLU A N 1
ATOM 1764 C CA . GLU A 1 272 ? -28.113 -50.181 -11.819 1.00 23.91 270 GLU A CA 1
ATOM 1765 C C . GLU A 1 272 ? -27.906 -50.938 -10.521 1.00 21.53 270 GLU A C 1
ATOM 1766 O O . GLU A 1 272 ? -28.716 -51.794 -10.156 1.00 21.65 270 GLU A O 1
ATOM 1772 N N . ARG A 1 273 ? -26.841 -50.611 -9.827 1.00 19.35 271 ARG A N 1
ATOM 1773 C CA . ARG A 1 273 ? -26.583 -51.205 -8.511 1.00 19.95 271 ARG A CA 1
ATOM 1774 C C . ARG A 1 273 ? -27.664 -50.911 -7.494 1.00 19.49 271 ARG A C 1
ATOM 1775 O O . ARG A 1 273 ? -28.080 -51.808 -6.708 1.00 21.00 271 ARG A O 1
ATOM 1783 N N . SER A 1 274 ? -28.178 -49.684 -7.507 1.00 18.85 272 SER A N 1
ATOM 1784 C CA . SER A 1 274 ? -29.240 -49.290 -6.545 1.00 16.70 272 SER A CA 1
ATOM 1785 C C . SER A 1 274 ? -30.541 -49.979 -6.888 1.00 17.06 272 SER A C 1
ATOM 1786 O O . SER A 1 274 ? -31.272 -50.432 -5.977 1.00 16.44 272 SER A O 1
ATOM 1789 N N . LEU A 1 275 ? -30.855 -50.088 -8.187 1.00 16.66 273 LEU A N 1
ATOM 1790 C CA . LEU A 1 275 ? -32.046 -50.892 -8.536 1.00 16.14 273 LEU A CA 1
ATOM 1791 C C . LEU A 1 275 ? -31.887 -52.347 -8.110 1.00 17.49 273 LEU A C 1
ATOM 1792 O O . LEU A 1 275 ? -32.852 -52.958 -7.610 1.00 17.11 273 LEU A O 1
ATOM 1797 N N . ALA A 1 276 ? -30.695 -52.925 -8.279 1.00 17.14 274 ALA A N 1
ATOM 1798 C CA . ALA A 1 276 ? -30.567 -54.310 -7.842 1.00 18.18 274 ALA A CA 1
ATOM 1799 C C . ALA A 1 276 ? -30.676 -54.424 -6.307 1.00 19.30 274 ALA A C 1
ATOM 1800 O O . ALA A 1 276 ? -31.223 -55.427 -5.786 1.00 17.22 274 ALA A O 1
ATOM 1802 N N . PHE A 1 277 ? -30.129 -53.426 -5.597 1.00 18.73 275 PHE A N 1
ATOM 1803 C CA . PHE A 1 277 ? -30.156 -53.394 -4.145 1.00 17.61 275 PHE A CA 1
ATOM 1804 C C . PHE A 1 277 ? -31.608 -53.295 -3.677 1.00 18.61 275 PHE A C 1
ATOM 1805 O O . PHE A 1 277 ? -31.992 -53.968 -2.746 1.00 19.80 275 PHE A O 1
ATOM 1813 N N . ILE A 1 278 ? -32.404 -52.457 -4.305 1.00 19.01 276 ILE A N 1
ATOM 1814 C CA . ILE A 1 278 ? -33.834 -52.332 -3.933 1.00 21.30 276 ILE A CA 1
ATOM 1815 C C . ILE A 1 278 ? -34.524 -53.654 -4.135 1.00 23.42 276 ILE A C 1
ATOM 1816 O O . ILE A 1 278 ? -35.232 -54.122 -3.243 1.00 22.97 276 ILE A O 1
ATOM 1821 N N . ARG A 1 279 ? -34.297 -54.268 -5.311 1.00 23.59 277 ARG A N 1
ATOM 1822 C CA . ARG A 1 279 ? -35.024 -55.466 -5.685 1.00 25.98 277 ARG A CA 1
ATOM 1823 C C . ARG A 1 279 ? -34.764 -56.626 -4.688 1.00 25.06 277 ARG A C 1
ATOM 1824 O O . ARG A 1 279 ? -35.646 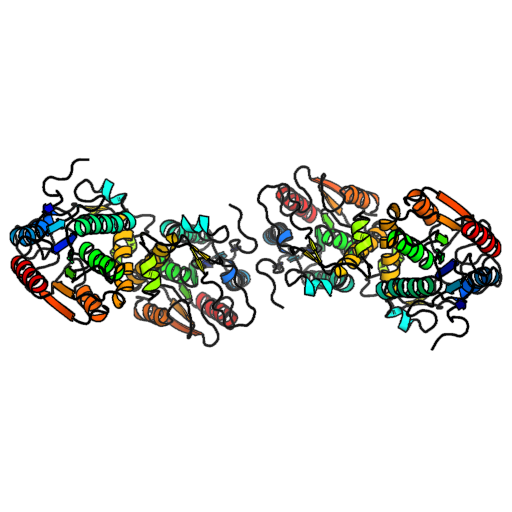-57.418 -4.382 1.00 26.39 277 ARG A O 1
ATOM 1832 N N . LYS A 1 280 ? -33.557 -56.698 -4.181 1.00 23.69 278 LYS A N 1
ATOM 1833 C CA . LYS A 1 280 ? -33.171 -57.721 -3.264 1.00 22.86 278 LYS A CA 1
ATOM 1834 C C . LYS A 1 280 ? -33.327 -57.465 -1.778 1.00 22.35 278 LYS A C 1
ATOM 1835 O O . LYS A 1 280 ? -32.877 -58.291 -1.015 1.00 21.53 278 LYS A O 1
ATOM 1841 N N . HIS A 1 281 ? -33.876 -56.336 -1.330 1.00 21.34 279 HIS A N 1
ATOM 1842 C CA . HIS A 1 281 ? -34.005 -56.120 0.146 1.00 20.80 279 HIS A CA 1
ATOM 1843 C C . HIS A 1 281 ? -35.419 -55.721 0.513 1.00 22.30 279 HIS A C 1
ATOM 1844 O O . HIS A 1 281 ? -36.214 -55.599 -0.422 1.00 22.26 279 HIS A O 1
ATOM 1851 N N . LEU B 1 36 ? -20.834 -30.864 57.267 1.00 54.10 34 LEU B N 1
ATOM 1852 C CA . LEU B 1 36 ? -21.948 -31.041 56.270 1.00 53.66 34 LEU B CA 1
ATOM 1853 C C . LEU B 1 36 ? -21.546 -30.395 54.939 1.00 52.68 34 LEU B C 1
ATOM 1854 O O . LEU B 1 36 ? -20.455 -29.811 54.862 1.00 53.78 34 LEU B O 1
ATOM 1859 N N . GLN B 1 37 ? -22.413 -30.489 53.920 1.00 50.20 35 GLN B N 1
ATOM 1860 C CA . GLN B 1 37 ? -22.213 -29.761 52.669 1.00 47.86 35 GLN B CA 1
ATOM 1861 C C . GLN B 1 37 ? -22.908 -28.419 52.738 1.00 44.05 35 GLN B C 1
ATOM 1862 O O . GLN B 1 37 ? -24.135 -28.361 52.964 1.00 42.82 35 GLN B O 1
ATOM 1868 N N . VAL B 1 38 ? -22.149 -27.357 52.458 1.00 40.00 36 VAL B N 1
ATOM 1869 C CA . VAL B 1 38 ? -22.750 -26.010 52.272 1.00 35.86 36 VAL B CA 1
ATOM 1870 C C . VAL B 1 38 ? -23.561 -25.983 50.968 1.00 34.24 36 VAL B C 1
ATOM 1871 O O . VAL B 1 38 ? -23.072 -26.417 49.946 1.00 32.86 36 VAL B O 1
ATOM 1875 N N . LEU B 1 39 ? -24.804 -25.502 51.006 1.00 32.27 37 LEU B N 1
ATOM 1876 C CA . LEU B 1 39 ? -25.591 -25.383 49.812 1.00 32.59 37 LEU B CA 1
ATOM 1877 C C . LEU B 1 39 ? -24.951 -24.406 48.748 1.00 34.18 37 LEU B C 1
ATOM 1878 O O . LEU B 1 39 ? -24.339 -23.387 49.097 1.00 31.96 37 LEU B O 1
ATOM 1883 N N . PRO B 1 40 ? -25.115 -24.704 47.432 1.00 33.98 38 PRO B N 1
ATOM 1884 C CA . PRO B 1 40 ? -24.440 -23.741 46.528 1.00 32.73 38 PRO B CA 1
ATOM 1885 C C . PRO B 1 40 ? -25.089 -22.377 46.572 1.00 31.27 38 PRO B C 1
ATOM 1886 O O . PRO B 1 40 ? -26.372 -22.212 46.684 1.00 28.69 38 PRO B O 1
ATOM 1890 N N . GLY B 1 41 ? -24.207 -21.378 46.570 1.00 30.74 39 GLY B N 1
ATOM 1891 C CA . GLY B 1 41 ? -24.692 -19.992 46.737 1.00 31.82 39 GLY B CA 1
ATOM 1892 C C . GLY B 1 41 ? -24.794 -19.513 48.208 1.00 32.56 39 GLY B C 1
ATOM 1893 O O . GLY B 1 41 ? -25.259 -18.405 48.450 1.00 33.51 39 GLY B O 1
ATOM 1894 N N . ALA B 1 42 ? -24.388 -20.350 49.179 1.00 31.43 40 ALA B N 1
ATOM 1895 C CA . ALA B 1 42 ? -24.564 -19.995 50.576 1.00 29.89 40 ALA B CA 1
ATOM 1896 C C . ALA B 1 42 ? -23.252 -19.886 51.242 1.00 29.47 40 ALA B C 1
ATOM 1897 O O . ALA B 1 42 ? -23.193 -19.842 52.524 1.00 28.96 40 ALA B O 1
ATOM 1899 N N A GLU B 1 43 ? -22.200 -19.850 50.425 0.50 28.00 41 GLU B N 1
ATOM 1900 N N B GLU B 1 43 ? -22.177 -19.907 50.451 0.50 28.63 41 GLU B N 1
ATOM 1901 C CA A GLU B 1 43 ? -20.815 -19.655 50.871 0.50 29.12 41 GLU B CA 1
ATOM 1902 C CA B GLU B 1 43 ? -20.817 -19.780 50.997 0.50 30.18 41 GLU B CA 1
ATOM 1903 C C A GLU B 1 43 ? -20.604 -18.277 51.488 0.50 28.15 41 GLU B C 1
ATOM 1904 C C B GLU B 1 43 ? -20.595 -18.346 51.496 0.50 28.75 41 GLU B C 1
ATOM 1905 O O A GLU B 1 43 ? -21.166 -17.303 50.984 0.50 28.78 41 GLU B O 1
ATOM 1906 O O B GLU B 1 43 ? -21.154 -17.399 50.926 0.50 29.27 41 GLU B O 1
ATOM 1917 N N . PRO B 1 44 ? -19.756 -18.191 52.522 1.00 28.12 42 PRO B N 1
ATOM 1918 C CA . PRO B 1 44 ? -19.375 -16.912 53.121 1.00 28.59 42 PRO B CA 1
ATOM 1919 C C . PRO B 1 44 ? -18.564 -16.087 52.096 1.00 30.37 42 PRO B C 1
ATOM 1920 O O . PRO B 1 44 ? -18.238 -16.623 51.021 1.00 32.16 42 PRO B O 1
ATOM 1924 N N . LEU B 1 45 ? -18.336 -14.800 52.349 1.00 29.02 43 LEU B N 1
ATOM 1925 C CA . LEU B 1 45 ? -17.528 -13.995 51.416 1.00 28.80 43 LEU B CA 1
ATOM 1926 C C . LEU B 1 45 ? -16.535 -13.310 52.273 1.00 28.83 43 LEU B C 1
ATOM 1927 O O . LEU B 1 45 ? -16.934 -12.657 53.221 1.00 30.96 43 LEU B O 1
ATOM 1932 N N . TYR B 1 46 ? -15.259 -13.546 52.018 1.00 27.69 44 TYR B N 1
ATOM 1933 C CA . TYR B 1 46 ? -14.152 -12.877 52.659 1.00 29.15 44 TYR B CA 1
ATOM 1934 C C . TYR B 1 46 ? -13.356 -12.216 51.534 1.00 31.83 44 TYR B C 1
ATOM 1935 O O . TYR B 1 46 ? -13.077 -12.897 50.530 1.00 32.83 44 TYR B O 1
ATOM 1944 N N . SER B 1 47 ? -13.044 -10.915 51.651 1.00 29.57 45 SER B N 1
ATOM 1945 C CA . SER B 1 47 ? -12.305 -10.200 50.635 1.00 29.84 45 SER B CA 1
ATOM 1946 C C . SER B 1 47 ? -11.334 -9.283 51.345 1.00 29.58 45 SER B C 1
ATOM 1947 O O . SER B 1 47 ? -11.737 -8.538 52.258 1.00 28.24 45 SER B O 1
ATOM 1950 N N . VAL B 1 48 ? -10.058 -9.401 51.010 1.00 29.78 46 VAL B N 1
ATOM 1951 C CA . VAL B 1 48 ? -9.010 -8.605 51.682 1.00 29.52 46 VAL B CA 1
ATOM 1952 C C . VAL B 1 48 ? -8.784 -7.328 50.862 1.00 29.49 46 VAL B C 1
ATOM 1953 O O . VAL B 1 48 ? -8.596 -7.393 49.661 1.00 29.40 46 VAL B O 1
ATOM 1957 N N . GLY B 1 49 ? -8.820 -6.168 51.501 1.00 29.22 47 GLY B N 1
ATOM 1958 C CA . GLY B 1 49 ? -8.618 -4.898 50.763 1.00 27.27 47 GLY B CA 1
ATOM 1959 C C . GLY B 1 49 ? -7.904 -3.969 51.649 1.00 27.07 47 GLY B C 1
ATOM 1960 O O . GLY B 1 49 ? -6.880 -4.322 52.236 1.00 26.46 47 GLY B O 1
ATOM 1961 N N . SER B 1 50 ? -8.516 -2.786 51.862 1.00 27.16 48 SER B N 1
ATOM 1962 C CA . SER B 1 50 ? -7.856 -1.739 52.619 1.00 25.59 48 SER B CA 1
ATOM 1963 C C . SER B 1 50 ? -7.894 -1.969 54.129 1.00 25.70 48 SER B C 1
ATOM 1964 O O . SER B 1 50 ? -8.420 -2.982 54.573 1.00 25.29 48 SER B O 1
ATOM 1967 N N . ARG B 1 51 ? -7.292 -1.065 54.927 1.00 24.60 49 ARG B N 1
ATOM 1968 C CA . ARG B 1 51 ? -7.283 -1.179 56.393 1.00 24.17 49 ARG B CA 1
ATOM 1969 C C . ARG B 1 51 ? -8.634 -0.762 57.058 1.00 23.67 49 ARG B C 1
ATOM 1970 O O . ARG B 1 51 ? -8.746 -0.766 58.274 1.00 23.52 49 ARG B O 1
ATOM 1972 N N . ILE B 1 52 ? -9.638 -0.444 56.250 1.00 25.31 50 ILE B N 1
ATOM 1973 C CA . ILE B 1 52 ? -10.995 -0.276 56.749 1.00 23.83 50 ILE B CA 1
ATOM 1974 C C . ILE B 1 52 ? -11.826 -1.519 56.434 1.00 24.42 50 ILE B C 1
ATOM 1975 O O . ILE B 1 52 ? -11.885 -1.948 55.272 1.00 25.16 50 ILE B O 1
ATOM 1980 N N . GLY B 1 53 ? -12.471 -2.087 57.454 1.00 20.58 51 GLY B N 1
ATOM 1981 C CA . GLY B 1 53 ? -13.111 -3.401 57.270 1.00 20.47 51 GLY B CA 1
ATOM 1982 C C . GLY B 1 53 ? -14.597 -3.360 57.632 1.00 18.54 51 GLY B C 1
ATOM 1983 O O . GLY B 1 53 ? -15.003 -2.564 58.483 1.00 20.70 51 GLY B O 1
ATOM 1984 N N . VAL B 1 54 ? -15.418 -4.157 56.975 1.00 16.80 52 VAL B N 1
ATOM 1985 C CA . VAL B 1 54 ? -16.862 -4.193 57.266 1.00 16.42 52 VAL B CA 1
ATOM 1986 C C . VAL B 1 54 ? -17.311 -5.649 57.536 1.00 18.25 52 VAL B C 1
ATOM 1987 O O . VAL B 1 54 ? -17.134 -6.473 56.690 1.00 20.10 52 VAL B O 1
ATOM 1991 N N . LEU B 1 55 ? -17.969 -5.913 58.680 1.00 18.28 53 LEU B N 1
ATOM 1992 C CA . LEU B 1 55 ? -18.564 -7.212 58.960 1.00 16.21 53 LEU B CA 1
ATOM 1993 C C . LEU B 1 55 ? -20.002 -7.182 58.527 1.00 16.29 53 LEU B C 1
ATOM 1994 O O . LEU B 1 55 ? -20.719 -6.248 58.920 1.00 15.51 53 LEU B O 1
ATOM 1999 N N . VAL B 1 56 ? -20.450 -8.197 57.753 1.00 14.83 54 VAL B N 1
ATOM 2000 C CA . VAL B 1 56 ? -21.803 -8.196 57.235 1.00 14.66 54 VAL B CA 1
ATOM 2001 C C . VAL B 1 56 ? -22.473 -9.499 57.661 1.00 17.18 54 VAL B C 1
ATOM 2002 O O . VAL B 1 56 ? -21.999 -10.573 57.282 1.00 18.51 54 VAL B O 1
ATOM 2006 N N . SER B 1 57 ? -23.571 -9.387 58.434 1.00 18.03 55 SER B N 1
ATOM 2007 C CA . SER B 1 57 ? -24.223 -10.538 59.004 1.00 18.06 55 SER B CA 1
ATOM 2008 C C . SER B 1 57 ? -25.618 -10.811 58.437 1.00 16.52 55 SER B C 1
ATOM 2009 O O . SER B 1 57 ? -26.501 -9.952 58.503 1.00 17.92 55 SER B O 1
ATOM 2012 N N . HIS B 1 58 ? -25.842 -11.988 57.877 1.00 17.25 56 HIS B N 1
ATOM 2013 C CA . HIS B 1 58 ? -27.229 -12.334 57.508 1.00 18.77 56 HIS B CA 1
ATOM 2014 C C . HIS B 1 58 ? -28.028 -12.673 58.802 1.00 18.75 56 HIS B C 1
ATOM 2015 O O . HIS B 1 58 ? -27.458 -12.615 59.902 1.00 18.35 56 HIS B O 1
ATOM 2022 N N . GLY B 1 59 ? -29.284 -13.110 58.628 1.00 19.90 57 GLY B N 1
ATOM 2023 C CA . GLY B 1 59 ? -30.196 -13.423 59.725 1.00 19.72 57 GLY B CA 1
ATOM 2024 C C . GLY B 1 59 ? -30.713 -14.882 59.833 1.00 21.66 57 GLY B C 1
ATOM 2025 O O . GLY B 1 59 ? -30.220 -15.819 59.176 1.00 19.63 57 GLY B O 1
ATOM 2026 N N . PHE B 1 60 ? -31.672 -15.058 60.730 1.00 21.48 58 PHE B N 1
ATOM 2027 C CA . PHE B 1 60 ? -32.107 -16.397 61.221 1.00 21.58 58 PHE B CA 1
ATOM 2028 C C . PHE B 1 60 ? -32.813 -17.186 60.083 1.00 21.30 58 PHE B C 1
ATOM 2029 O O . PHE B 1 60 ? -33.784 -16.686 59.575 1.00 22.79 58 PHE B O 1
ATOM 2037 N N . THR B 1 61 ? -32.341 -18.410 59.779 1.00 21.08 59 THR B N 1
ATOM 2038 C CA . THR B 1 61 ? -32.711 -19.249 58.588 1.00 23.04 59 THR B CA 1
ATOM 2039 C C . THR B 1 61 ? -32.156 -18.729 57.231 1.00 24.05 59 THR B C 1
ATOM 2040 O O . THR B 1 61 ? -32.307 -19.405 56.190 1.00 25.00 59 THR B O 1
ATOM 2044 N N . GLY B 1 62 ? -31.523 -17.551 57.194 1.00 21.42 60 GLY B N 1
ATOM 2045 C CA . GLY B 1 62 ? -31.089 -17.069 55.926 1.00 20.29 60 GLY B CA 1
ATOM 2046 C C . GLY B 1 62 ? -29.717 -17.584 55.656 1.00 19.02 60 GLY B C 1
ATOM 2047 O O . GLY B 1 62 ? -29.320 -18.615 56.185 1.00 21.25 60 GLY B O 1
ATOM 2048 N N . SER B 1 63 ? -28.982 -16.899 54.786 1.00 19.14 61 SER B N 1
ATOM 2049 C CA . SER B 1 63 ? -27.603 -17.212 54.515 1.00 18.99 61 SER B CA 1
ATOM 2050 C C . SER B 1 63 ? -26.944 -15.961 53.927 1.00 19.78 61 SER B C 1
ATOM 2051 O O . SER B 1 63 ? -27.600 -14.948 53.747 1.00 18.04 61 SER B O 1
ATOM 2054 N N . PRO B 1 64 ? -25.622 -16.036 53.669 1.00 20.46 62 PRO B N 1
ATOM 2055 C CA . PRO B 1 64 ? -24.852 -14.935 53.070 1.00 22.50 62 PRO B CA 1
ATOM 2056 C C . PRO B 1 64 ? -25.391 -14.495 51.705 1.00 23.71 62 PRO B C 1
ATOM 2057 O O . PRO B 1 64 ? -25.172 -13.353 51.330 1.00 24.96 62 PRO B O 1
ATOM 2061 N N . GLN B 1 65 ? -26.209 -15.316 51.038 1.00 25.88 63 GLN B N 1
ATOM 2062 C CA . GLN B 1 65 ? -26.725 -14.867 49.746 1.00 26.09 63 GLN B CA 1
ATOM 2063 C C . GLN B 1 65 ? -27.711 -13.670 49.816 1.00 25.98 63 GLN B C 1
ATOM 2064 O O . GLN B 1 65 ? -27.745 -12.808 48.893 1.00 21.82 63 GLN B O 1
ATOM 2070 N N . SER B 1 66 ? -28.445 -13.558 50.940 1.00 23.76 64 SER B N 1
ATOM 2071 C CA . SER B 1 66 ? -29.268 -12.364 51.137 1.00 21.72 64 SER B CA 1
ATOM 2072 C C . SER B 1 66 ? -28.431 -11.072 51.210 1.00 21.00 64 SER B C 1
ATOM 2073 O O . SER B 1 66 ? -28.966 -9.974 50.911 1.00 22.86 64 SER B O 1
ATOM 2076 N N . MET B 1 67 ? -27.162 -11.206 51.600 1.00 20.20 65 MET B N 1
ATOM 2077 C CA . MET B 1 67 ? -26.239 -10.079 51.846 1.00 21.51 65 MET B CA 1
ATOM 2078 C C . MET B 1 67 ? -25.181 -9.878 50.719 1.00 21.07 65 MET B C 1
ATOM 2079 O O . MET B 1 67 ? -24.339 -8.951 50.799 1.00 20.32 65 MET B O 1
ATOM 2084 N N . ARG B 1 68 ? -25.203 -10.751 49.706 1.00 21.69 66 ARG B N 1
ATOM 2085 C CA . ARG B 1 68 ? -24.069 -10.841 48.790 1.00 22.44 66 ARG B CA 1
ATOM 2086 C C . ARG B 1 68 ? -23.947 -9.582 47.919 1.00 22.42 66 ARG B C 1
ATOM 2087 O O . ARG B 1 68 ? -22.851 -9.072 47.740 1.00 23.02 66 ARG B O 1
ATOM 2095 N N . PHE B 1 69 ? -25.066 -9.038 47.457 1.00 23.42 67 PHE B N 1
ATOM 2096 C CA . PHE B 1 69 ? -25.053 -7.838 46.648 1.00 22.96 67 PHE B CA 1
ATOM 2097 C C . PHE B 1 69 ? -24.446 -6.685 47.432 1.00 23.13 67 PHE B C 1
ATOM 2098 O O . PHE B 1 69 ? -23.646 -5.860 46.931 1.00 22.48 67 PHE B O 1
ATOM 2106 N N . LEU B 1 70 ? -24.830 -6.606 48.697 1.00 21.53 68 LEU B N 1
ATOM 2107 C CA . LEU B 1 70 ? -24.338 -5.538 49.554 1.00 21.59 68 LEU B CA 1
ATOM 2108 C C . LEU B 1 70 ? -22.863 -5.736 49.855 1.00 21.76 68 LEU B C 1
ATOM 2109 O O . LEU B 1 70 ? -22.116 -4.812 49.747 1.00 21.28 68 LEU B O 1
ATOM 2114 N N . ALA B 1 71 ? -22.443 -6.979 50.129 1.00 20.99 69 ALA B N 1
ATOM 2115 C CA . ALA B 1 71 ? -21.105 -7.235 50.577 1.00 22.86 69 ALA B CA 1
ATOM 2116 C C . ALA B 1 71 ? -20.064 -7.116 49.405 1.00 22.94 69 ALA B C 1
ATOM 2117 O O . ALA B 1 71 ? -18.875 -6.705 49.645 1.00 23.47 69 ALA B O 1
ATOM 2119 N N . GLU B 1 72 ? -20.501 -7.537 48.203 1.00 21.63 70 GLU B N 1
ATOM 2120 C CA . GLU B 1 72 ? -19.658 -7.364 46.988 1.00 23.82 70 GLU B CA 1
ATOM 2121 C C . GLU B 1 72 ? -19.493 -5.862 46.714 1.00 22.51 70 GLU B C 1
ATOM 2122 O O . GLU B 1 72 ? -18.401 -5.397 46.319 1.00 24.50 70 GLU B O 1
ATOM 2128 N N . GLY B 1 73 ? -20.558 -5.113 46.976 1.00 21.87 71 GLY B N 1
ATOM 2129 C CA . GLY B 1 73 ? -20.522 -3.634 46.863 1.00 22.09 71 GLY B CA 1
ATOM 2130 C C . GLY B 1 73 ? -19.425 -3.040 47.714 1.00 24.16 71 GLY B C 1
ATOM 2131 O O . GLY B 1 73 ? -18.714 -2.113 47.244 1.00 25.56 71 GLY B O 1
ATOM 2132 N N . PHE B 1 74 ? -19.277 -3.493 48.982 1.00 22.23 72 PHE B N 1
ATOM 2133 C CA . PHE B 1 74 ? -18.210 -2.956 49.857 1.00 22.32 72 PHE B CA 1
ATOM 2134 C C . PHE B 1 74 ? -16.828 -3.381 49.340 1.00 21.61 72 PHE B C 1
ATOM 2135 O O . PHE B 1 74 ? -15.902 -2.604 49.356 1.00 21.89 72 PHE B O 1
ATOM 2143 N N . ALA B 1 75 ? -16.738 -4.633 48.909 1.00 22.45 73 ALA B N 1
ATOM 2144 C CA . ALA B 1 75 ? -15.477 -5.212 48.440 1.00 24.13 73 ALA B CA 1
ATOM 2145 C C . ALA B 1 75 ? -15.003 -4.514 47.151 1.00 26.36 73 ALA B C 1
ATOM 2146 O O . ALA B 1 75 ? -13.802 -4.175 47.039 1.00 26.69 73 ALA B O 1
ATOM 2148 N N . ARG B 1 76 ? -15.922 -4.282 46.210 1.00 26.59 74 ARG B N 1
ATOM 2149 C CA . ARG B 1 76 ? -15.525 -3.531 45.004 1.00 28.92 74 ARG B CA 1
ATOM 2150 C C . ARG B 1 76 ? -15.090 -2.115 45.300 1.00 29.93 74 ARG B C 1
ATOM 2151 O O . ARG B 1 76 ? -14.287 -1.573 44.535 1.00 30.98 74 ARG B O 1
ATOM 2159 N N . ALA B 1 77 ? -15.592 -1.503 46.383 1.00 29.76 75 ALA B N 1
ATOM 2160 C CA . ALA B 1 77 ? -15.152 -0.149 46.774 1.00 28.66 75 ALA B CA 1
ATOM 2161 C C . ALA B 1 77 ? -13.795 -0.269 47.435 1.00 27.91 75 ALA B C 1
ATOM 2162 O O . ALA B 1 77 ? -13.222 0.712 47.850 1.00 28.06 75 ALA B O 1
ATOM 2164 N N . GLY B 1 78 ? -13.267 -1.487 47.560 1.00 27.57 76 GLY B N 1
ATOM 2165 C CA . GLY B 1 78 ? -11.949 -1.624 48.164 1.00 24.02 76 GLY B CA 1
ATOM 2166 C C . GLY B 1 78 ? -11.771 -1.880 49.641 1.00 23.97 76 GLY B C 1
ATOM 2167 O O . GLY B 1 78 ? -10.631 -1.931 50.106 1.00 22.49 76 GLY B O 1
ATOM 2168 N N . TYR B 1 79 ? -12.865 -2.029 50.389 1.00 21.21 77 TYR B N 1
ATOM 2169 C CA . TYR B 1 79 ? -12.753 -2.313 51.824 1.00 21.06 77 TYR B CA 1
ATOM 2170 C C . TYR B 1 79 ? -12.504 -3.790 52.043 1.00 20.91 77 TYR B C 1
ATOM 2171 O O . TYR B 1 79 ? -12.893 -4.590 51.231 1.00 20.08 77 TYR B O 1
ATOM 2180 N N . THR B 1 80 ? -11.999 -4.142 53.211 1.00 21.36 78 THR B N 1
ATOM 2181 C CA . THR B 1 80 ? -11.886 -5.595 53.581 1.00 20.43 78 THR B CA 1
ATOM 2182 C C . THR B 1 80 ? -13.301 -6.002 54.068 1.00 19.33 78 THR B C 1
ATOM 2183 O O . THR B 1 80 ? -13.997 -5.193 54.678 1.00 19.63 78 THR B O 1
ATOM 2187 N N . VAL B 1 81 ? -13.761 -7.181 53.723 1.00 17.84 79 VAL B N 1
ATOM 2188 C CA . VAL B 1 81 ? -15.149 -7.527 54.034 1.00 19.11 79 VAL B CA 1
ATOM 2189 C C . VAL B 1 81 ? -15.193 -8.960 54.554 1.00 20.77 79 VAL B C 1
ATOM 2190 O O . VAL B 1 81 ? -14.559 -9.823 53.961 1.00 21.01 79 VAL B O 1
ATOM 2194 N N . ALA B 1 82 ? -15.956 -9.213 55.630 1.00 18.55 80 ALA B N 1
ATOM 2195 C CA . ALA B 1 82 ? -16.179 -10.552 56.182 1.00 18.23 80 ALA B CA 1
ATOM 2196 C C . ALA B 1 82 ? -17.684 -10.729 56.236 1.00 18.63 80 ALA B C 1
ATOM 2197 O O . ALA B 1 82 ? -18.321 -10.010 56.992 1.00 16.49 80 ALA B O 1
ATOM 2199 N N . THR B 1 83 ? -18.234 -11.683 55.481 1.00 18.78 81 THR B N 1
ATOM 2200 C CA . THR B 1 83 ? -19.672 -11.981 55.433 1.00 17.55 81 THR B CA 1
ATOM 2201 C C . THR B 1 83 ? -19.749 -13.481 55.862 1.00 19.71 81 THR B C 1
ATOM 2202 O O . THR B 1 83 ? -19.726 -14.417 54.989 1.00 17.98 81 THR B O 1
ATOM 2206 N N . PRO B 1 84 ? -19.795 -13.742 57.225 1.00 18.74 82 PRO B N 1
ATOM 2207 C CA . PRO B 1 84 ? -19.699 -15.122 57.691 1.00 17.56 82 PRO B CA 1
ATOM 2208 C C . PRO B 1 84 ? -20.994 -15.901 57.435 1.00 17.98 82 PRO B C 1
ATOM 2209 O O . PRO B 1 84 ? -22.115 -15.335 57.314 1.00 17.10 82 PRO B O 1
ATOM 2213 N N . ARG B 1 85 ? -20.846 -17.206 57.285 1.00 18.20 83 ARG B N 1
ATOM 2214 C CA . ARG B 1 85 ? -22.014 -18.093 57.224 1.00 17.46 83 ARG B CA 1
ATOM 2215 C C . ARG B 1 85 ? -22.293 -18.564 58.713 1.00 18.92 83 ARG B C 1
ATOM 2216 O O . ARG B 1 85 ? -21.389 -19.201 59.303 1.00 20.38 83 ARG B O 1
ATOM 2224 N N . LEU B 1 86 ? -23.420 -18.207 59.312 1.00 18.33 84 LEU B N 1
ATOM 2225 C CA . LEU B 1 86 ? -23.676 -18.525 60.734 1.00 19.67 84 LEU B CA 1
ATOM 2226 C C . LEU B 1 86 ? -23.827 -20.044 60.907 1.00 20.48 84 LEU B C 1
ATOM 2227 O O . LEU B 1 86 ? -24.270 -20.768 59.956 1.00 20.32 84 LEU B O 1
ATOM 2232 N N . THR B 1 87 ? -23.387 -20.520 62.072 1.00 21.20 85 THR B N 1
ATOM 2233 C CA . THR B 1 87 ? -23.473 -21.933 62.461 1.00 20.44 85 THR B CA 1
ATOM 2234 C C . THR B 1 87 ? -24.832 -22.501 62.126 1.00 20.57 85 THR B C 1
ATOM 2235 O O . THR B 1 87 ? -25.913 -21.900 62.394 1.00 21.61 85 THR B O 1
ATOM 2239 N N . GLY B 1 88 ? -24.847 -23.677 61.490 1.00 22.44 86 GLY B N 1
ATOM 2240 C CA . GLY B 1 88 ? -26.162 -24.275 61.132 1.00 20.64 86 GLY B CA 1
ATOM 2241 C C . GLY B 1 88 ? -26.970 -23.691 59.997 1.00 21.92 86 GLY B C 1
ATOM 2242 O O . GLY B 1 88 ? -28.109 -24.132 59.736 1.00 22.36 86 GLY B O 1
ATOM 2243 N N . HIS B 1 89 ? -26.456 -22.655 59.329 1.00 21.87 87 HIS B N 1
ATOM 2244 C CA . HIS B 1 89 ? -27.161 -22.011 58.233 1.00 20.47 87 HIS B CA 1
ATOM 2245 C C . HIS B 1 89 ? -26.501 -22.388 56.929 1.00 22.24 87 HIS B C 1
ATOM 2246 O O . HIS B 1 89 ? -25.302 -22.739 56.919 1.00 23.02 87 HIS B O 1
ATOM 2253 N N . GLY B 1 90 ? -27.271 -22.344 55.837 1.00 24.11 88 GLY B N 1
ATOM 2254 C CA . GLY B 1 90 ? -26.730 -22.770 54.523 1.00 27.65 88 GLY B CA 1
ATOM 2255 C C . GLY B 1 90 ? -26.301 -24.257 54.397 1.00 29.27 88 GLY B C 1
ATOM 2256 O O . GLY B 1 90 ? -25.399 -24.571 53.574 1.00 29.95 88 GLY B O 1
ATOM 2257 N N . THR B 1 91 ? -26.861 -25.143 55.235 1.00 28.64 89 THR B N 1
ATOM 2258 C CA . THR B 1 91 ? -26.468 -26.602 55.274 1.00 29.51 89 THR B CA 1
ATOM 2259 C C . THR B 1 91 ? -27.821 -27.328 55.338 1.00 29.85 89 THR B C 1
ATOM 2260 O O . THR B 1 91 ? -28.486 -27.424 54.287 1.00 30.67 89 THR B O 1
ATOM 2264 N N . THR B 1 92 ? -28.336 -27.631 56.548 1.00 30.35 90 THR B N 1
ATOM 2265 C CA . THR B 1 92 ? -29.699 -28.130 56.680 1.00 30.02 90 THR B CA 1
ATOM 2266 C C . THR B 1 92 ? -30.470 -27.591 57.869 1.00 30.62 90 THR B C 1
ATOM 2267 O O . THR B 1 92 ? -29.883 -27.163 58.888 1.00 29.87 90 THR B O 1
ATOM 2271 N N . PRO B 1 93 ? -31.803 -27.677 57.779 1.00 30.40 91 PRO B N 1
ATOM 2272 C CA . PRO B 1 93 ? -32.663 -27.299 58.925 1.00 30.97 91 PRO B CA 1
ATOM 2273 C C . PRO B 1 93 ? -32.366 -28.108 60.198 1.00 31.93 91 PRO B C 1
ATOM 2274 O O . PRO B 1 93 ? -32.364 -27.539 61.314 1.00 31.94 91 PRO B O 1
ATOM 2278 N N . ALA B 1 94 ? -32.004 -29.385 60.049 1.00 32.61 92 ALA B N 1
ATOM 2279 C CA . ALA B 1 94 ? -31.614 -30.175 61.230 1.00 31.66 92 ALA B CA 1
ATOM 2280 C C . ALA B 1 94 ? -30.355 -29.620 61.917 1.00 32.23 92 ALA B C 1
ATOM 2281 O O . ALA B 1 94 ? -30.272 -29.550 63.159 1.00 32.19 92 ALA B O 1
ATOM 2283 N N . GLU B 1 95 ? -29.337 -29.278 61.142 1.00 29.82 93 GLU B N 1
ATOM 2284 C CA . GLU B 1 95 ? -28.179 -28.675 61.752 1.00 29.75 93 GLU B CA 1
ATOM 2285 C C . GLU B 1 95 ? -28.537 -27.305 62.421 1.00 27.66 93 GLU B C 1
ATOM 2286 O O . GLU B 1 95 ? -28.156 -27.060 63.550 1.00 27.41 93 GLU B O 1
ATOM 2292 N N . MET B 1 96 ? -29.352 -26.479 61.799 1.00 26.61 94 MET B N 1
ATOM 2293 C CA . MET B 1 96 ? -29.772 -25.244 62.516 1.00 27.14 94 MET B CA 1
ATOM 2294 C C . MET B 1 96 ? -30.471 -25.584 63.885 1.00 27.26 94 MET B C 1
ATOM 2295 O O . MET B 1 96 ? -30.330 -24.834 64.849 1.00 26.85 94 MET B O 1
ATOM 2300 N N . ALA B 1 97 ? -31.190 -26.720 63.972 1.00 27.80 95 ALA B N 1
ATOM 2301 C CA . ALA B 1 97 ? -32.075 -27.029 65.158 1.00 28.19 95 ALA B CA 1
ATOM 2302 C C . ALA B 1 97 ? -31.253 -27.287 66.360 1.00 27.41 95 ALA B C 1
ATOM 2303 O O . ALA B 1 97 ? -31.657 -26.964 67.445 1.00 28.60 95 ALA B O 1
ATOM 2305 N N . ALA B 1 98 ? -30.048 -27.781 66.125 1.00 26.65 96 ALA B N 1
ATOM 2306 C CA . ALA B 1 98 ? -28.963 -27.957 67.095 1.00 25.68 96 ALA B CA 1
ATOM 2307 C C . ALA B 1 98 ? -27.990 -26.785 67.318 1.00 25.90 96 ALA B C 1
ATOM 2308 O O . ALA B 1 98 ? -27.039 -27.009 68.043 1.00 24.70 96 ALA B O 1
ATOM 2310 N N . SER B 1 99 ? -28.200 -25.592 66.710 1.00 25.44 97 SER B N 1
ATOM 2311 C CA . SER B 1 99 ? -27.301 -24.431 66.841 1.00 25.41 97 SER B CA 1
ATOM 2312 C C . SER B 1 99 ? -27.866 -23.428 67.796 1.00 25.82 97 SER B C 1
ATOM 2313 O O . SER B 1 99 ? -29.076 -23.344 67.963 1.00 27.52 97 SER B O 1
ATOM 2316 N N . THR B 1 100 ? -27.018 -22.619 68.418 1.00 25.00 98 THR B N 1
ATOM 2317 C CA . THR B 1 100 ? -27.527 -21.775 69.541 1.00 24.13 98 THR B CA 1
ATOM 2318 C C . THR B 1 100 ? -27.005 -20.309 69.404 1.00 23.69 98 THR B C 1
ATOM 2319 O O . THR B 1 100 ? -26.090 -20.059 68.598 1.00 23.03 98 THR B O 1
ATOM 2323 N N . ALA B 1 101 ? -27.501 -19.438 70.269 1.00 21.59 99 ALA B N 1
ATOM 2324 C CA . ALA B 1 101 ? -27.182 -18.026 70.269 1.00 21.47 99 ALA B CA 1
ATOM 2325 C C . ALA B 1 101 ? -25.749 -17.882 70.665 1.00 21.67 99 ALA B C 1
ATOM 2326 O O . ALA B 1 101 ? -25.078 -16.977 70.165 1.00 21.03 99 ALA B O 1
ATOM 2328 N N . SER B 1 102 ? -25.273 -18.785 71.540 1.00 19.83 100 SER B N 1
ATOM 2329 C CA . SER B 1 102 ? -23.877 -18.906 71.790 1.00 21.00 100 SER B CA 1
ATOM 2330 C C . SER B 1 102 ? -23.017 -19.147 70.524 1.00 21.43 100 SER B C 1
ATOM 2331 O O . SER B 1 102 ? -21.870 -18.581 70.420 1.00 21.03 100 SER B O 1
ATOM 2334 N N . ASP B 1 103 ? -23.456 -20.093 69.671 1.00 21.75 101 ASP B N 1
ATOM 2335 C CA . ASP B 1 103 ? -22.735 -20.377 68.415 1.00 22.07 101 ASP B CA 1
ATOM 2336 C C . ASP B 1 103 ? -22.701 -19.063 67.579 1.00 22.02 101 ASP B C 1
ATOM 2337 O O . ASP B 1 103 ? -21.634 -18.616 67.085 1.00 22.31 101 ASP B O 1
ATOM 2342 N N . TRP B 1 104 ? -23.869 -18.457 67.427 1.00 19.51 102 TRP B N 1
ATOM 2343 C CA . TRP B 1 104 ? -23.966 -17.274 66.541 1.00 20.88 102 TRP B CA 1
ATOM 2344 C C . TRP B 1 104 ? -23.204 -16.067 67.052 1.00 21.16 102 TRP B C 1
ATOM 2345 O O . TRP B 1 104 ? -22.575 -15.391 66.245 1.00 20.65 102 TRP B O 1
ATOM 2356 N N . THR B 1 105 ? -23.221 -15.769 68.355 1.00 19.58 103 THR B N 1
ATOM 2357 C CA . THR B 1 105 ? -22.365 -14.687 68.818 1.00 19.11 103 THR B CA 1
ATOM 2358 C C . THR B 1 105 ? -20.870 -15.039 68.674 1.00 19.85 103 THR B C 1
ATOM 2359 O O . THR B 1 105 ? -20.055 -14.174 68.336 1.00 18.92 103 THR B O 1
ATOM 2363 N N . ALA B 1 106 ? -20.512 -16.309 68.900 1.00 18.08 104 ALA B N 1
ATOM 2364 C CA . ALA B 1 106 ? -19.122 -16.753 68.652 1.00 18.96 104 ALA B CA 1
ATOM 2365 C C . ALA B 1 106 ? -18.704 -16.625 67.141 1.00 18.39 104 ALA B C 1
ATOM 2366 O O . ALA B 1 106 ? -17.509 -16.343 66.838 1.00 19.40 104 ALA B O 1
ATOM 2368 N N . ASP B 1 107 ? -19.651 -16.792 66.239 1.00 16.60 105 ASP B N 1
ATOM 2369 C CA . ASP B 1 107 ? -19.383 -16.630 64.753 1.00 17.67 105 ASP B CA 1
ATOM 2370 C C . ASP B 1 107 ? -19.071 -15.122 64.516 1.00 18.63 105 ASP B C 1
ATOM 2371 O O . ASP B 1 107 ? -18.089 -14.822 63.807 1.00 19.73 105 ASP B O 1
ATOM 2376 N N . ILE B 1 108 ? -19.881 -14.231 65.117 1.00 17.51 106 ILE B N 1
ATOM 2377 C CA . ILE B 1 108 ? -19.583 -12.782 65.078 1.00 18.12 106 ILE B CA 1
ATOM 2378 C C . ILE B 1 108 ? -18.202 -12.406 65.641 1.00 19.84 106 ILE B C 1
ATOM 2379 O O . ILE B 1 108 ? -17.482 -11.581 65.054 1.00 20.45 106 ILE B O 1
ATOM 2384 N N . VAL B 1 109 ? -17.826 -12.957 66.803 1.00 19.69 107 VAL B N 1
ATOM 2385 C CA . VAL B 1 109 ? -16.558 -12.607 67.394 1.00 20.03 107 VAL B CA 1
ATOM 2386 C C . VAL B 1 109 ? -15.383 -13.138 66.556 1.00 19.67 107 VAL B C 1
ATOM 2387 O O . VAL B 1 109 ? -14.343 -12.501 66.431 1.00 20.51 107 VAL B O 1
ATOM 2391 N N . ALA B 1 110 ? -15.540 -14.331 66.003 1.00 19.92 108 ALA B N 1
ATOM 2392 C CA . ALA B 1 110 ? -14.516 -14.872 65.067 1.00 19.43 108 ALA B CA 1
ATOM 2393 C C . ALA B 1 110 ? -14.340 -13.960 63.832 1.00 19.13 108 ALA B C 1
ATOM 2394 O O . ALA B 1 110 ? -13.223 -13.679 63.415 1.00 20.90 108 ALA B O 1
ATOM 2396 N N . ALA B 1 111 ? -15.440 -13.456 63.286 1.00 19.25 109 ALA B N 1
ATOM 2397 C CA . ALA B 1 111 ? -15.398 -12.573 62.150 1.00 18.57 109 ALA B CA 1
ATOM 2398 C C . ALA B 1 111 ? -14.801 -11.258 62.547 1.00 19.56 109 ALA B C 1
ATOM 2399 O O . ALA B 1 111 ? -14.033 -10.646 61.747 1.00 20.78 109 ALA B O 1
ATOM 2401 N N . MET B 1 112 ? -15.074 -10.784 63.772 1.00 19.90 110 MET B N 1
ATOM 2402 C CA . MET B 1 112 ? -14.404 -9.540 64.189 1.00 20.69 110 MET B CA 1
ATOM 2403 C C . MET B 1 112 ? -12.886 -9.759 64.305 1.00 20.99 110 MET B C 1
ATOM 2404 O O . MET B 1 112 ? -12.100 -8.849 63.972 1.00 21.67 110 MET B O 1
ATOM 2409 N N . ARG B 1 113 ? -12.486 -10.890 64.852 1.00 21.92 111 ARG B N 1
ATOM 2410 C CA . ARG B 1 113 ? -11.046 -11.215 65.001 1.00 25.44 111 ARG B CA 1
ATOM 2411 C C . ARG B 1 113 ? -10.352 -11.236 63.646 1.00 23.04 111 ARG B C 1
ATOM 2412 O O . ARG B 1 113 ? -9.277 -10.665 63.478 1.00 24.11 111 ARG B O 1
ATOM 2420 N N . TRP B 1 114 ? -10.975 -11.883 62.679 1.00 23.05 112 TRP B N 1
ATOM 2421 C CA . TRP B 1 114 ? -10.452 -11.943 61.286 1.00 21.22 112 TRP B CA 1
ATOM 2422 C C . TRP B 1 114 ? -10.226 -10.501 60.756 1.00 23.46 112 TRP B C 1
ATOM 2423 O O . TRP B 1 114 ? -9.189 -10.179 60.153 1.00 22.16 112 TRP B O 1
ATOM 2434 N N . LEU B 1 115 ? -11.220 -9.620 60.954 1.00 22.87 113 LEU B N 1
ATOM 2435 C CA . LEU B 1 115 ? -11.081 -8.244 60.470 1.00 23.15 113 LEU B CA 1
ATOM 2436 C C . LEU B 1 115 ? -10.029 -7.486 61.316 1.00 23.00 113 LEU B C 1
ATOM 2437 O O . LEU B 1 115 ? -9.263 -6.634 60.806 1.00 22.62 113 LEU B O 1
ATOM 2442 N N . GLU B 1 116 ? -9.981 -7.756 62.600 1.00 21.44 114 GLU B N 1
ATOM 2443 C CA . GLU B 1 116 ? -9.002 -7.009 63.389 1.00 24.34 114 GLU B CA 1
ATOM 2444 C C . GLU B 1 116 ? -7.575 -7.315 62.969 1.00 25.38 114 GLU B C 1
ATOM 2445 O O . GLU B 1 116 ? -6.686 -6.493 63.182 1.00 25.82 114 GLU B O 1
ATOM 2451 N N . GLU B 1 117 ? -7.359 -8.469 62.351 1.00 26.40 115 GLU B N 1
ATOM 2452 C CA . GLU B 1 117 ? -6.018 -8.932 61.955 1.00 25.79 115 GLU B CA 1
ATOM 2453 C C . GLU B 1 117 ? -5.630 -8.144 60.728 1.00 26.76 115 GLU B C 1
ATOM 2454 O O . GLU B 1 117 ? -4.463 -7.861 60.510 1.00 26.41 115 GLU B O 1
ATOM 2460 N N . ARG B 1 118 ? -6.635 -7.760 59.943 1.00 26.29 116 ARG B N 1
ATOM 2461 C CA . ARG B 1 118 ? -6.413 -7.132 58.648 1.00 26.28 116 ARG B CA 1
ATOM 2462 C C . ARG B 1 118 ? -6.680 -5.632 58.597 1.00 27.01 116 ARG B C 1
ATOM 2463 O O . ARG B 1 118 ? -6.413 -5.005 57.589 1.00 28.48 116 ARG B O 1
ATOM 2471 N N . CYS B 1 119 ? -7.234 -5.067 59.655 1.00 26.92 117 CYS B N 1
ATOM 2472 C CA . CYS B 1 119 ? -7.772 -3.722 59.573 1.00 26.55 117 CYS B CA 1
ATOM 2473 C C . CYS B 1 119 ? -7.557 -2.957 60.856 1.00 26.41 117 CYS B C 1
ATOM 2474 O O . CYS B 1 119 ? -7.457 -3.510 61.939 1.00 26.33 117 CYS B O 1
ATOM 2477 N N . ASP B 1 120 ? -7.579 -1.652 60.696 1.00 27.09 118 ASP B N 1
ATOM 2478 C CA . ASP B 1 120 ? -7.442 -0.628 61.732 1.00 27.59 118 ASP B CA 1
ATOM 2479 C C . ASP B 1 120 ? -8.857 -0.110 62.179 1.00 25.11 118 ASP B C 1
ATOM 2480 O O . ASP B 1 120 ? -9.053 0.444 63.275 1.00 23.82 118 ASP B O 1
ATOM 2485 N N . VAL B 1 121 ? -9.830 -0.197 61.275 1.00 24.65 119 VAL B N 1
ATOM 2486 C CA . VAL B 1 121 ? -11.151 0.404 61.533 1.00 22.12 119 VAL B CA 1
ATOM 2487 C C . VAL B 1 121 ? -12.226 -0.635 61.145 1.00 22.42 119 VAL B C 1
ATOM 2488 O O . VAL B 1 121 ? -12.120 -1.245 60.070 1.00 21.75 119 VAL B O 1
ATOM 2492 N N . LEU B 1 122 ? -13.258 -0.782 61.962 1.00 19.13 120 LEU B N 1
ATOM 2493 C CA . LEU B 1 122 ? -14.282 -1.771 61.670 1.00 18.76 120 LEU B CA 1
ATOM 2494 C C . LEU B 1 122 ? -15.638 -1.107 61.672 1.00 16.63 120 LEU B C 1
ATOM 2495 O O . LEU B 1 122 ? -15.907 -0.285 62.565 1.00 17.06 120 LEU B O 1
ATOM 2500 N N . PHE B 1 123 ? -16.460 -1.529 60.715 1.00 15.89 121 PHE B N 1
ATOM 2501 C CA . PHE B 1 123 ? -17.878 -1.282 60.666 1.00 14.98 121 PHE B CA 1
ATOM 2502 C C . PHE B 1 123 ? -18.667 -2.588 60.723 1.00 15.42 121 PHE B C 1
ATOM 2503 O O . PHE B 1 123 ? -18.121 -3.659 60.360 1.00 16.39 121 PHE B O 1
ATOM 2511 N N . MET B 1 124 ? -19.936 -2.523 61.117 1.00 13.33 122 MET B N 1
ATOM 2512 C CA . MET B 1 124 ? -20.718 -3.801 61.012 1.00 13.82 122 MET B CA 1
ATOM 2513 C C . MET B 1 124 ? -22.117 -3.470 60.575 1.00 14.15 122 MET B C 1
ATOM 2514 O O . MET B 1 124 ? -22.679 -2.432 61.011 1.00 17.43 122 MET B O 1
ATOM 2519 N N . THR B 1 125 ? -22.696 -4.296 59.716 1.00 14.57 123 THR B N 1
ATOM 2520 C CA . THR B 1 125 ? -24.051 -4.084 59.279 1.00 13.76 123 THR B CA 1
ATOM 2521 C C . THR B 1 125 ? -24.680 -5.482 59.248 1.00 14.73 123 THR B C 1
ATOM 2522 O O . THR B 1 125 ? -23.979 -6.542 59.190 1.00 17.11 123 THR B O 1
ATOM 2526 N N . GLY B 1 126 ? -26.008 -5.564 59.276 1.00 15.93 124 GLY B N 1
ATOM 2527 C CA . GLY B 1 126 ? -26.597 -6.890 59.091 1.00 15.46 124 GLY B CA 1
ATOM 2528 C C . GLY B 1 126 ? -28.118 -6.755 59.045 1.00 17.65 124 GLY B C 1
ATOM 2529 O O . GLY B 1 126 ? -28.651 -5.715 59.465 1.00 17.92 124 GLY B O 1
ATOM 2530 N N . LEU B 1 127 ? -28.783 -7.844 58.612 1.00 16.32 125 LEU B N 1
ATOM 2531 C CA . LEU B 1 127 ? -30.228 -7.877 58.401 1.00 17.63 125 LEU B CA 1
ATOM 2532 C C . LEU B 1 127 ? -30.917 -8.751 59.409 1.00 16.50 125 LEU B C 1
ATOM 2533 O O . LEU B 1 127 ? -30.482 -9.887 59.578 1.00 17.32 125 LEU B O 1
ATOM 2538 N N . SER B 1 128 ? -31.934 -8.201 60.079 1.00 17.49 126 SER B N 1
ATOM 2539 C CA . SER B 1 128 ? -32.859 -8.965 60.975 1.00 19.95 126 SER B CA 1
ATOM 2540 C C . SER B 1 128 ? -32.119 -9.464 62.215 1.00 18.48 126 SER B C 1
ATOM 2541 O O . SER B 1 128 ? -31.607 -8.627 62.949 1.00 17.20 126 SER B O 1
ATOM 2544 N N . MET B 1 129 ? -31.954 -10.778 62.407 1.00 15.56 127 MET B N 1
ATOM 2545 C CA . MET B 1 129 ? -31.142 -11.199 63.543 1.00 16.14 127 MET B CA 1
ATOM 2546 C C . MET B 1 129 ? -29.669 -10.681 63.341 1.00 17.13 127 MET B C 1
ATOM 2547 O O . MET B 1 129 ? -28.942 -10.539 64.313 1.00 16.39 127 MET B O 1
ATOM 2552 N N . GLY B 1 130 ? -29.249 -10.446 62.076 1.00 15.48 128 GLY B N 1
ATOM 2553 C CA . GLY B 1 130 ? -27.915 -10.001 61.838 1.00 14.53 128 GLY B CA 1
ATOM 2554 C C . GLY B 1 130 ? -27.848 -8.538 62.213 1.00 16.20 128 GLY B C 1
ATOM 2555 O O . GLY B 1 130 ? -26.798 -8.094 62.650 1.00 17.85 128 GLY B O 1
ATOM 2556 N N . GLY B 1 131 ? -28.966 -7.788 62.130 1.00 16.24 129 GLY B N 1
ATOM 2557 C CA . GLY B 1 131 ? -28.976 -6.428 62.636 1.00 17.26 129 GLY B CA 1
ATOM 2558 C C . GLY B 1 131 ? -28.973 -6.392 64.173 1.00 18.50 129 GLY B C 1
ATOM 2559 O O . GLY B 1 131 ? -28.466 -5.446 64.763 1.00 18.63 129 GLY B O 1
ATOM 2560 N N . ALA B 1 132 ? -29.598 -7.382 64.819 1.00 17.19 130 ALA B N 1
ATOM 2561 C CA . ALA B 1 132 ? -29.577 -7.482 66.288 1.00 16.86 130 ALA B CA 1
ATOM 2562 C C . ALA B 1 132 ? -28.174 -7.844 66.755 1.00 14.76 130 ALA B C 1
ATOM 2563 O O . ALA B 1 132 ? -27.686 -7.300 67.761 1.00 16.95 130 ALA B O 1
ATOM 2565 N N . LEU B 1 133 ? -27.471 -8.667 65.953 1.00 15.18 131 LEU B N 1
ATOM 2566 C CA . LEU B 1 133 ? -26.093 -9.032 66.255 1.00 14.87 131 LEU B CA 1
ATOM 2567 C C . LEU B 1 133 ? -25.147 -7.823 66.076 1.00 15.46 131 LEU B C 1
ATOM 2568 O O . LEU B 1 133 ? -24.042 -7.735 66.715 1.00 17.94 131 LEU B O 1
ATOM 2573 N N . THR B 1 134 ? -25.562 -6.907 65.191 1.00 15.55 132 THR B N 1
ATOM 2574 C CA . THR B 1 134 ? -24.819 -5.658 64.967 1.00 14.77 132 THR B CA 1
ATOM 2575 C C . THR B 1 134 ? -24.882 -4.753 66.235 1.00 14.78 132 THR B C 1
ATOM 2576 O O . THR B 1 134 ? -23.865 -4.214 66.697 1.00 15.39 132 THR B O 1
ATOM 2580 N N . VAL B 1 135 ? -26.115 -4.514 66.720 1.00 14.48 133 VAL B N 1
ATOM 2581 C CA . VAL B 1 135 ? -26.331 -3.808 67.966 1.00 15.52 133 VAL B CA 1
ATOM 2582 C C . VAL B 1 135 ? -25.640 -4.573 69.121 1.00 16.77 133 VAL B C 1
ATOM 2583 O O . VAL B 1 135 ? -24.920 -3.982 69.936 1.00 15.47 133 VAL B O 1
ATOM 2587 N N . TRP B 1 136 ? -25.842 -5.912 69.170 1.00 16.55 134 TRP B N 1
ATOM 2588 C CA . TRP B 1 136 ? -25.130 -6.677 70.172 1.00 18.96 134 TRP B CA 1
ATOM 2589 C C . TRP B 1 136 ? -23.604 -6.475 70.144 1.00 19.10 134 TRP B C 1
ATOM 2590 O O . TRP B 1 136 ? -22.969 -6.215 71.225 1.00 17.71 134 TRP B O 1
ATOM 2601 N N . ALA B 1 137 ? -23.006 -6.549 68.941 1.00 16.47 135 ALA B N 1
ATOM 2602 C CA . ALA B 1 137 ? -21.526 -6.420 68.899 1.00 16.41 135 ALA B CA 1
ATOM 2603 C C . ALA B 1 137 ? -21.080 -4.991 69.321 1.00 16.98 135 ALA B C 1
ATOM 2604 O O . ALA B 1 137 ? -20.088 -4.833 70.011 1.00 14.72 135 ALA B O 1
ATOM 2606 N N . ALA B 1 138 ? -21.878 -3.953 68.966 1.00 17.04 136 ALA B N 1
ATOM 2607 C CA . ALA B 1 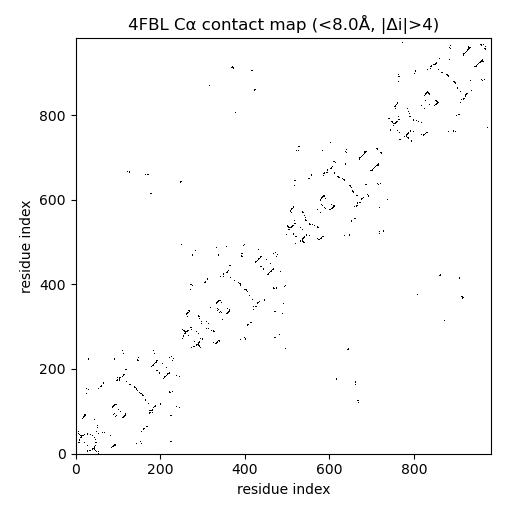138 ? -21.403 -2.554 69.227 1.00 17.04 136 ALA B CA 1
ATOM 2608 C C . ALA B 1 138 ? -21.659 -2.178 70.693 1.00 18.38 136 ALA B C 1
ATOM 2609 O O . ALA B 1 138 ? -20.992 -1.237 71.225 1.00 20.10 136 ALA B O 1
ATOM 2611 N N . GLY B 1 139 ? -22.555 -2.924 71.365 1.00 18.22 137 GLY B N 1
ATOM 2612 C CA . GLY B 1 139 ? -22.701 -2.773 72.834 1.00 17.38 137 GLY B CA 1
ATOM 2613 C C . GLY B 1 139 ? -21.757 -3.604 73.674 1.00 20.56 137 GLY B C 1
ATOM 2614 O O . GLY B 1 139 ? -21.298 -3.192 74.802 1.00 22.41 137 GLY B O 1
ATOM 2615 N N . GLN B 1 140 ? -21.453 -4.785 73.187 1.00 20.87 138 GLN B N 1
ATOM 2616 C CA . GLN B 1 140 ? -20.576 -5.717 73.926 1.00 21.76 138 GLN B CA 1
ATOM 2617 C C . GLN B 1 140 ? -19.154 -5.188 73.865 1.00 22.47 138 GLN B C 1
ATOM 2618 O O . GLN B 1 140 ? -18.416 -5.284 74.858 1.00 21.95 138 GLN B O 1
ATOM 2624 N N . PHE B 1 141 ? -18.781 -4.585 72.709 1.00 20.47 139 PHE B N 1
ATOM 2625 C CA . PHE B 1 141 ? -17.468 -4.005 72.515 1.00 20.91 139 PHE B CA 1
ATOM 2626 C C . PHE B 1 141 ? -17.575 -2.503 72.173 1.00 21.97 139 PHE B C 1
ATOM 2627 O O . PHE B 1 141 ? -17.443 -2.119 70.994 1.00 22.04 139 PHE B O 1
ATOM 2635 N N . PRO B 1 142 ? -17.856 -1.682 73.194 1.00 23.67 140 PRO B N 1
ATOM 2636 C CA . PRO B 1 142 ? -18.301 -0.305 72.885 1.00 25.51 140 PRO B CA 1
ATOM 2637 C C . PRO B 1 142 ? -17.259 0.538 72.129 1.00 25.36 140 PRO B C 1
ATOM 2638 O O . PRO B 1 142 ? -17.642 1.518 71.477 1.00 26.67 140 PRO B O 1
ATOM 2642 N N . GLU B 1 143 ? -15.996 0.141 72.123 1.00 26.41 141 GLU B N 1
ATOM 2643 C CA . GLU B 1 143 ? -14.965 0.997 71.573 1.00 27.96 141 GLU B CA 1
ATOM 2644 C C . GLU B 1 143 ? -14.526 0.395 70.267 1.00 27.22 141 GLU B C 1
ATOM 2645 O O . GLU B 1 143 ? -13.718 1.019 69.558 1.00 26.72 141 GLU B O 1
ATOM 2651 N N . ARG B 1 144 ? -15.000 -0.800 69.920 1.00 24.31 142 ARG B N 1
ATOM 2652 C CA . ARG B 1 144 ? -14.417 -1.472 68.760 1.00 24.39 142 ARG B CA 1
ATOM 2653 C C . ARG B 1 144 ? -14.815 -0.965 67.336 1.00 22.71 142 ARG B C 1
ATOM 2654 O O . ARG B 1 144 ? -14.054 -1.127 66.375 1.00 23.79 142 ARG B O 1
ATOM 2662 N N . PHE B 1 145 ? -16.008 -0.441 67.171 1.00 19.58 143 PHE B N 1
ATOM 2663 C CA . PHE B 1 145 ? -16.579 -0.113 65.831 1.00 20.19 143 PHE B CA 1
ATOM 2664 C C . PHE B 1 145 ? -16.593 1.396 65.587 1.00 18.86 143 PHE B C 1
ATOM 2665 O O . PHE B 1 145 ? -16.985 2.135 66.468 1.00 19.04 143 PHE B O 1
ATOM 2673 N N . ALA B 1 146 ? -16.149 1.830 64.418 1.00 18.92 144 ALA B N 1
ATOM 2674 C CA . ALA B 1 146 ? -16.336 3.249 63.993 1.00 18.40 144 ALA B CA 1
ATOM 2675 C C . ALA B 1 146 ? -17.830 3.583 63.576 1.00 19.62 144 ALA B C 1
ATOM 2676 O O . ALA B 1 146 ? -18.204 4.763 63.434 1.00 17.55 144 ALA B O 1
ATOM 2678 N N . GLY B 1 147 ? -18.654 2.563 63.294 1.00 18.16 145 GLY B N 1
ATOM 2679 C CA . GLY B 1 147 ? -20.044 2.806 62.994 1.00 16.47 145 GLY B CA 1
ATOM 2680 C C . GLY B 1 147 ? -20.759 1.481 62.770 1.00 17.40 145 GLY B C 1
ATOM 2681 O O . GLY B 1 147 ? -20.082 0.447 62.590 1.00 16.99 145 GLY B O 1
ATOM 2682 N N . ILE B 1 148 ? -22.083 1.502 62.847 1.00 15.54 146 ILE B N 1
ATOM 2683 C CA . ILE B 1 148 ? -22.923 0.349 62.523 1.00 18.02 146 ILE B CA 1
ATOM 2684 C C . ILE B 1 148 ? -24.118 0.735 61.606 1.00 17.18 146 ILE B C 1
ATOM 2685 O O . ILE B 1 148 ? -24.586 1.847 61.690 1.00 16.66 146 ILE B O 1
ATOM 2690 N N . MET B 1 149 ? -24.612 -0.223 60.834 1.00 16.44 147 MET B N 1
ATOM 2691 C CA . MET B 1 149 ? -25.759 -0.003 59.951 1.00 17.44 147 MET B CA 1
ATOM 2692 C C . MET B 1 149 ? -26.725 -1.190 60.068 1.00 18.63 147 MET B C 1
ATOM 2693 O O . MET B 1 149 ? -26.739 -2.057 59.170 1.00 18.53 147 MET B O 1
ATOM 2698 N N . PRO B 1 150 ? -27.470 -1.283 61.193 1.00 16.94 148 PRO B N 1
ATOM 2699 C CA . PRO B 1 150 ? -28.371 -2.432 61.369 1.00 17.23 148 PRO B CA 1
ATOM 2700 C C . PRO B 1 150 ? -29.561 -2.247 60.403 1.00 17.47 148 PRO B C 1
ATOM 2701 O O . PRO B 1 150 ? -30.130 -1.133 60.283 1.00 15.92 148 PRO B O 1
ATOM 2705 N N . ILE B 1 151 ? -29.966 -3.332 59.730 1.00 17.74 149 ILE B N 1
ATOM 2706 C CA . ILE B 1 151 ? -31.044 -3.208 58.735 1.00 19.05 149 ILE B CA 1
ATOM 2707 C C . ILE B 1 151 ? -32.267 -4.093 59.138 1.00 19.51 149 ILE B C 1
ATOM 2708 O O . ILE B 1 151 ? -32.111 -5.300 59.264 1.00 18.44 149 ILE B O 1
ATOM 2713 N N . ASN B 1 152 ? -33.438 -3.489 59.358 1.00 18.81 150 ASN B N 1
ATOM 2714 C CA . ASN B 1 152 ? -34.587 -4.234 59.860 1.00 19.87 150 ASN B CA 1
ATOM 2715 C C . ASN B 1 152 ? -34.222 -5.162 61.039 1.00 20.06 150 ASN B C 1
ATOM 2716 O O . ASN B 1 152 ? -34.554 -6.357 61.021 1.00 19.40 150 ASN B O 1
ATOM 2721 N N . ALA B 1 153 ? -33.507 -4.605 62.035 1.00 19.74 151 ALA B N 1
ATOM 2722 C CA . ALA B 1 153 ? -32.916 -5.410 63.144 1.00 20.27 151 ALA B CA 1
ATOM 2723 C C . ALA B 1 153 ? -34.060 -6.016 64.040 1.00 21.48 151 ALA B C 1
ATOM 2724 O O . ALA B 1 153 ? -35.036 -5.333 64.347 1.00 19.57 151 ALA B O 1
ATOM 2726 N N . ALA B 1 154 ? -33.958 -7.323 64.302 1.00 20.10 152 ALA B N 1
ATOM 2727 C CA . ALA B 1 154 ? -34.953 -8.110 65.009 1.00 20.85 152 ALA B CA 1
ATOM 2728 C C . ALA B 1 154 ? -34.695 -8.039 66.526 1.00 20.41 152 ALA B C 1
ATOM 2729 O O . ALA B 1 154 ? -34.273 -9.022 67.115 1.00 20.94 152 ALA B O 1
ATOM 2731 N N . LEU B 1 155 ? -34.989 -6.913 67.159 1.00 20.48 153 LEU B N 1
ATOM 2732 C CA . LEU B 1 155 ? -34.773 -6.799 68.621 1.00 21.76 153 LEU B CA 1
ATOM 2733 C C . LEU B 1 155 ? -35.995 -7.365 69.301 1.00 20.97 153 LEU B C 1
ATOM 2734 O O . LEU B 1 155 ? -35.877 -8.103 70.294 1.00 22.54 153 LEU B O 1
ATOM 2739 N N . ARG B 1 156 ? -37.162 -7.046 68.747 1.00 22.28 154 ARG B N 1
ATOM 2740 C CA . ARG B 1 156 ? -38.465 -7.405 69.358 1.00 23.27 154 ARG B CA 1
ATOM 2741 C C . ARG B 1 156 ? -39.418 -7.977 68.286 1.00 24.54 154 ARG B C 1
ATOM 2742 O O . ARG B 1 156 ? -39.908 -7.189 67.431 1.00 22.69 154 ARG B O 1
ATOM 2750 N N . MET B 1 157 ? -39.607 -9.307 68.271 1.00 23.30 155 MET B N 1
ATOM 2751 C CA . MET B 1 157 ? -40.508 -9.905 67.314 1.00 24.19 155 MET B CA 1
ATOM 2752 C C . MET B 1 157 ? -41.997 -9.533 67.563 1.00 25.01 155 MET B C 1
ATOM 2753 O O . MET B 1 157 ? -42.756 -9.441 66.617 1.00 24.69 155 MET B O 1
ATOM 2758 N N . GLU B 1 158 ? -42.390 -9.232 68.808 1.00 24.87 156 GLU B N 1
ATOM 2759 C CA . GLU B 1 158 ? -43.817 -8.913 69.109 1.00 28.29 156 GLU B CA 1
ATOM 2760 C C . GLU B 1 158 ? -44.849 -9.919 68.587 1.00 28.32 156 GLU B C 1
ATOM 2761 O O . GLU B 1 158 ? -45.939 -9.550 68.111 1.00 28.51 156 GLU B O 1
ATOM 2767 N N . SER B 1 159 ? -44.541 -11.197 68.715 1.00 28.40 157 SER B N 1
ATOM 2768 C CA . SER B 1 159 ? -45.436 -12.190 68.187 1.00 30.29 157 SER B CA 1
ATOM 2769 C C . SER B 1 159 ? -45.714 -13.225 69.294 1.00 31.53 157 SER B C 1
ATOM 2770 O O . SER B 1 159 ? -44.848 -14.121 69.546 1.00 30.88 157 SER B O 1
ATOM 2773 N N . PRO B 1 160 ? -46.877 -13.071 70.012 1.00 31.63 158 PRO B N 1
ATOM 2774 C CA . PRO B 1 160 ? -47.257 -14.104 71.022 1.00 32.68 158 PRO B CA 1
ATOM 2775 C C . PRO B 1 160 ? -47.160 -15.543 70.457 1.00 33.27 158 PRO B C 1
ATOM 2776 O O . PRO B 1 160 ? -46.607 -16.393 71.135 1.00 34.88 158 PRO B O 1
ATOM 2780 N N . ASP B 1 161 ? -47.516 -15.798 69.182 1.00 34.47 159 ASP B N 1
ATOM 2781 C CA . ASP B 1 161 ? -47.432 -17.156 68.621 1.00 34.66 159 ASP B CA 1
ATOM 2782 C C . ASP B 1 161 ? -46.020 -17.693 68.596 1.00 34.02 159 ASP B C 1
ATOM 2783 O O . ASP B 1 161 ? -45.776 -18.901 68.844 1.00 32.50 159 ASP B O 1
ATOM 2788 N N . LEU B 1 162 ? -45.092 -16.813 68.209 1.00 31.69 160 LEU B N 1
ATOM 2789 C CA . LEU B 1 162 ? -43.699 -17.218 68.151 1.00 30.95 160 LEU B CA 1
ATOM 2790 C C . LEU B 1 162 ? -43.253 -17.561 69.574 1.00 28.75 160 LEU B C 1
ATOM 2791 O O . LEU B 1 162 ? -42.599 -18.549 69.740 1.00 30.25 160 LEU B O 1
ATOM 2796 N N . ALA B 1 163 ? -43.579 -16.693 70.557 1.00 28.02 161 ALA B N 1
ATOM 2797 C CA . ALA B 1 163 ? -43.170 -16.882 71.935 1.00 27.67 161 ALA B CA 1
ATOM 2798 C C . ALA B 1 163 ? -43.749 -18.212 72.514 1.00 27.70 161 ALA B C 1
ATOM 2799 O O . ALA B 1 163 ? -43.082 -18.909 73.309 1.00 28.43 161 ALA B O 1
ATOM 2801 N N . ALA B 1 164 ? -44.942 -18.586 72.070 1.00 28.32 162 ALA B N 1
ATOM 2802 C CA . ALA B 1 164 ? -45.553 -19.845 72.571 1.00 29.17 162 ALA B CA 1
ATOM 2803 C C . ALA B 1 164 ? -44.804 -21.059 72.035 1.00 30.14 162 ALA B C 1
ATOM 2804 O O . ALA B 1 164 ? -45.059 -22.221 72.468 1.00 30.55 162 ALA B O 1
ATOM 2806 N N . LEU B 1 165 ? -43.861 -20.826 71.101 1.00 29.36 163 LEU B N 1
ATOM 2807 C CA . LEU B 1 165 ? -43.051 -21.937 70.554 1.00 28.20 163 LEU B CA 1
ATOM 2808 C C . LEU B 1 165 ? -41.618 -22.012 71.062 1.00 28.79 163 LEU B C 1
ATOM 2809 O O . LEU B 1 165 ? -40.863 -22.883 70.638 1.00 30.35 163 LEU B O 1
ATOM 2814 N N . ALA B 1 166 ? -41.194 -21.028 71.846 1.00 27.34 164 ALA B N 1
ATOM 2815 C CA . ALA B 1 166 ? -39.857 -21.017 72.433 1.00 27.00 164 ALA B CA 1
ATOM 2816 C C . ALA B 1 166 ? -39.540 -22.266 73.325 1.00 28.76 164 ALA B C 1
ATOM 2817 O O . ALA B 1 166 ? -38.520 -22.968 73.139 1.00 27.16 164 ALA B O 1
ATOM 2819 N N . PHE B 1 167 ? -40.394 -22.476 74.347 1.00 31.34 165 PHE B N 1
ATOM 2820 C CA . PHE B 1 167 ? -40.238 -23.561 75.323 1.00 35.08 165 PHE B CA 1
ATOM 2821 C C . PHE B 1 167 ? -41.487 -24.465 75.342 1.00 38.68 165 PHE B C 1
ATOM 2822 O O . PHE B 1 167 ? -42.078 -24.667 76.391 1.00 39.36 165 PHE B O 1
ATOM 2830 N N . ASN B 1 168 ? -41.916 -24.950 74.183 1.00 42.41 166 ASN B N 1
ATOM 2831 C CA . ASN B 1 168 ? -43.207 -25.647 74.082 1.00 45.55 166 ASN B CA 1
ATOM 2832 C C . ASN B 1 168 ? -43.015 -27.168 74.217 1.00 48.18 166 ASN B C 1
ATOM 2833 O O . ASN B 1 168 ? -42.340 -27.798 73.363 1.00 46.35 166 ASN B O 1
ATOM 2838 N N . PRO B 1 169 ? -43.639 -27.773 75.288 1.00 51.16 167 PRO B N 1
ATOM 2839 C CA . PRO B 1 169 ? -43.597 -29.247 75.522 1.00 52.55 167 PRO B CA 1
ATOM 2840 C C . PRO B 1 169 ? -43.951 -30.043 74.246 1.00 53.82 167 PRO B C 1
ATOM 2841 O O . PRO B 1 169 ? -43.155 -30.881 73.768 1.00 54.75 167 PRO B O 1
ATOM 2845 N N . ASP B 1 170 ? -45.094 -29.704 73.652 1.00 54.17 168 ASP B N 1
ATOM 2846 C CA . ASP B 1 170 ? -45.642 -30.468 72.559 1.00 54.75 168 ASP B CA 1
ATOM 2847 C C . ASP B 1 170 ? -45.738 -29.685 71.272 1.00 53.43 168 ASP B C 1
ATOM 2848 O O . ASP B 1 170 ? -46.845 -29.337 70.847 1.00 54.46 168 ASP B O 1
ATOM 2853 N N . ALA B 1 171 ? -44.593 -29.409 70.656 1.00 50.55 169 ALA B N 1
ATOM 2854 C CA . ALA B 1 171 ? -44.581 -28.715 69.382 1.00 47.98 169 ALA B CA 1
ATOM 2855 C C . ALA B 1 171 ? -43.859 -29.493 68.272 1.00 45.51 169 ALA B C 1
ATOM 2856 O O . ALA B 1 171 ? -42.873 -30.218 68.530 1.00 45.21 169 ALA B O 1
ATOM 2858 N N . PRO B 1 172 ? -44.302 -29.281 67.024 1.00 43.39 170 PRO B N 1
ATOM 2859 C CA . PRO B 1 172 ? -43.645 -29.922 65.852 1.00 43.15 170 PRO B CA 1
ATOM 2860 C C . PRO B 1 172 ? -42.195 -29.501 65.775 1.00 42.86 170 PRO B C 1
ATOM 2861 O O . PRO B 1 172 ? -41.829 -28.429 66.318 1.00 43.25 170 PRO B O 1
ATOM 2865 N N . ALA B 1 173 ? -41.348 -30.330 65.188 1.00 41.07 171 ALA B N 1
ATOM 2866 C CA . ALA B 1 173 ? -39.957 -29.976 65.065 1.00 41.86 171 ALA B CA 1
ATOM 2867 C C . ALA B 1 173 ? -39.754 -28.739 64.122 1.00 41.51 171 ALA B C 1
ATOM 2868 O O . ALA B 1 173 ? -38.754 -28.036 64.255 1.00 41.01 171 ALA B O 1
ATOM 2870 N N . GLU B 1 174 ? -40.715 -28.499 63.210 1.00 41.75 172 GLU B N 1
ATOM 2871 C CA . GLU B 1 174 ? -40.638 -27.465 62.157 1.00 42.77 172 GLU B CA 1
ATOM 2872 C C . GLU B 1 174 ? -41.951 -26.793 61.815 1.00 44.41 172 GLU B C 1
ATOM 2873 O O . GLU B 1 174 ? -43.015 -27.413 61.889 1.00 45.83 172 GLU B O 1
ATOM 2879 N N . LEU B 1 175 ? -41.883 -25.529 61.437 1.00 45.61 173 LEU B N 1
ATOM 2880 C CA . LEU B 1 175 ? -42.975 -24.833 60.777 1.00 47.58 173 LEU B CA 1
ATOM 2881 C C . LEU B 1 175 ? -42.556 -24.371 59.354 1.00 49.57 173 LEU B C 1
ATOM 2882 O O . LEU B 1 175 ? -41.363 -24.360 59.037 1.00 48.83 173 LEU B O 1
ATOM 2887 N N . PRO B 1 176 ? -43.544 -24.092 58.468 1.00 52.66 174 PRO B N 1
ATOM 2888 C CA . PRO B 1 176 ? -43.463 -23.219 57.280 1.00 53.70 174 PRO B CA 1
ATOM 2889 C C . PRO B 1 176 ? -42.486 -22.047 57.394 1.00 55.34 174 PRO B C 1
ATOM 2890 O O . PRO B 1 176 ? -42.501 -21.334 58.432 1.00 56.10 174 PRO B O 1
ATOM 2894 N N . GLY B 1 177 ? -41.673 -21.841 56.337 1.00 55.95 175 GLY B N 1
ATOM 2895 C CA . GLY B 1 177 ? -40.495 -20.922 56.349 1.00 56.63 175 GLY B CA 1
ATOM 2896 C C . GLY B 1 177 ? -40.800 -19.429 56.380 1.00 57.01 175 GLY B C 1
ATOM 2897 O O . GLY B 1 177 ? -41.868 -19.012 55.934 1.00 57.50 175 GLY B O 1
ATOM 2898 N N . ILE B 1 178 ? -39.871 -18.618 56.912 1.00 57.11 176 ILE B N 1
ATOM 2899 C CA . ILE B 1 178 ? -40.023 -17.149 56.865 1.00 56.45 176 ILE B CA 1
ATOM 2900 C C . ILE B 1 178 ? -39.351 -16.424 55.658 1.00 56.65 176 ILE B C 1
ATOM 2901 O O . ILE B 1 178 ? -39.460 -15.185 55.581 1.00 56.50 176 ILE B O 1
ATOM 2906 N N . GLY B 1 179 ? -38.698 -17.156 54.735 1.00 55.84 177 GLY B N 1
ATOM 2907 C CA . GLY B 1 179 ? -38.089 -16.547 53.515 1.00 54.50 177 GLY B CA 1
ATOM 2908 C C . GLY B 1 179 ? -38.961 -15.692 52.551 1.00 53.30 177 GLY B C 1
ATOM 2909 O O . GLY B 1 179 ? -40.157 -15.965 52.312 1.00 53.46 177 GLY B O 1
ATOM 2910 N N . SER B 1 180 ? -38.341 -14.628 52.017 1.00 51.08 178 SER B N 1
ATOM 2911 C CA . SER B 1 180 ? -38.836 -13.818 50.884 1.00 46.90 178 SER B CA 1
ATOM 2912 C C . SER B 1 180 ? -40.042 -12.859 51.054 1.00 44.41 178 SER B C 1
ATOM 2913 O O . SER B 1 180 ? -40.880 -12.772 50.161 1.00 43.87 178 SER B O 1
ATOM 2916 N N . ASP B 1 181 ? -40.128 -12.121 52.166 1.00 38.82 179 ASP B N 1
ATOM 2917 C CA . ASP B 1 181 ? -40.961 -10.939 52.220 1.00 36.81 179 ASP B CA 1
ATOM 2918 C C . ASP B 1 181 ? -40.139 -9.880 51.450 1.00 37.05 179 ASP B C 1
ATOM 2919 O O . ASP B 1 181 ? -39.309 -9.162 52.037 1.00 34.23 179 ASP B O 1
ATOM 2924 N N . ILE B 1 182 ? -40.364 -9.846 50.118 1.00 35.90 180 ILE B N 1
ATOM 2925 C CA . ILE B 1 182 ? -39.681 -8.994 49.169 1.00 35.43 180 ILE B CA 1
ATOM 2926 C C . ILE B 1 182 ? -40.768 -8.366 48.298 1.00 37.02 180 ILE B C 1
ATOM 2927 O O . ILE B 1 182 ? -41.670 -9.052 47.813 1.00 36.77 180 ILE B O 1
ATOM 2932 N N . LYS B 1 183 ? -40.730 -7.049 48.170 1.00 37.25 181 LYS B N 1
ATOM 2933 C CA . LYS B 1 183 ? -41.719 -6.367 47.365 1.00 38.34 181 LYS B CA 1
ATOM 2934 C C . LYS B 1 183 ? -41.491 -6.593 45.851 1.00 39.26 181 LYS B C 1
ATOM 2935 O O . LYS B 1 183 ? -42.443 -6.864 45.129 1.00 39.95 181 LYS B O 1
ATOM 2941 N N . ALA B 1 184 ? -40.241 -6.520 45.397 1.00 40.08 182 ALA B N 1
ATOM 2942 C CA . ALA B 1 184 ? -39.893 -6.710 43.978 1.00 40.75 182 ALA B CA 1
ATOM 2943 C C . ALA B 1 184 ? -40.266 -8.110 43.493 1.00 41.03 182 ALA B C 1
ATOM 2944 O O . ALA B 1 184 ? -39.976 -9.136 44.150 1.00 39.91 182 ALA B O 1
ATOM 2946 N N . GLU B 1 185 ? -40.892 -8.120 42.315 1.00 41.44 183 GLU B N 1
ATOM 2947 C CA . GLU B 1 185 ? -41.449 -9.292 41.702 1.00 42.41 183 GLU B CA 1
ATOM 2948 C C . GLU B 1 185 ? -40.408 -10.290 41.364 1.00 40.80 183 GLU B C 1
ATOM 2949 O O . GLU B 1 185 ? -39.357 -9.930 40.840 1.00 40.34 183 GLU B O 1
ATOM 2955 N N . GLY B 1 186 ? -40.683 -11.558 41.652 1.00 39.64 184 GLY B N 1
ATOM 2956 C CA . GLY B 1 186 ? -39.833 -12.618 41.123 1.00 38.90 184 GLY B CA 1
ATOM 2957 C C . GLY B 1 186 ? -38.472 -12.792 41.793 1.00 39.63 184 GLY B C 1
ATOM 2958 O O . GLY B 1 186 ? -37.773 -13.775 41.538 1.00 39.87 184 GLY B O 1
ATOM 2959 N N . VAL B 1 187 ? -38.092 -11.867 42.676 1.00 39.13 185 VAL B N 1
ATOM 2960 C CA . VAL B 1 187 ? -36.805 -11.961 43.380 1.00 38.13 185 VAL B CA 1
ATOM 2961 C C . VAL B 1 187 ? -36.831 -13.096 44.451 1.00 39.01 185 VAL B C 1
ATOM 2962 O O . VAL B 1 187 ? -37.733 -13.138 45.261 1.00 38.56 185 VAL B O 1
ATOM 2966 N N . LYS B 1 188 ? -35.843 -13.990 44.446 1.00 39.28 186 LYS B N 1
ATOM 2967 C CA . LYS B 1 188 ? -35.845 -15.134 45.344 1.00 41.16 186 LYS B CA 1
ATOM 2968 C C . LYS B 1 188 ? -34.684 -15.035 46.378 1.00 39.23 186 LYS B C 1
ATOM 2969 O O . LYS B 1 188 ? -33.587 -14.661 46.036 1.00 38.45 186 LYS B O 1
ATOM 2975 N N . GLU B 1 189 ? -34.928 -15.405 47.635 1.00 38.32 187 GLU B N 1
ATOM 2976 C CA . GLU B 1 189 ? -33.817 -15.597 48.597 1.00 35.71 187 GLU B CA 1
ATOM 2977 C C . GLU B 1 189 ? -33.452 -17.077 48.831 1.00 35.36 187 GLU B C 1
ATOM 2978 O O . GLU B 1 189 ? -34.333 -17.930 48.861 1.00 36.20 187 GLU B O 1
ATOM 2984 N N . LEU B 1 190 ? -32.163 -17.387 48.982 1.00 32.74 188 LEU B N 1
ATOM 2985 C CA . LEU B 1 190 ? -31.739 -18.678 49.501 1.00 33.52 188 LEU B CA 1
ATOM 2986 C C . LEU B 1 190 ? -31.795 -18.716 51.057 1.00 33.70 188 LEU B C 1
ATOM 2987 O O . LEU B 1 190 ? -30.837 -18.263 51.745 1.00 33.35 188 LEU B O 1
ATOM 2992 N N . ALA B 1 191 ? -32.929 -19.199 51.559 1.00 33.24 189 ALA B N 1
ATOM 2993 C CA . ALA B 1 191 ? -33.240 -19.321 52.999 1.00 34.02 189 ALA B CA 1
ATOM 2994 C C . ALA B 1 191 ? -33.904 -20.683 53.226 1.00 33.75 189 ALA B C 1
ATOM 2995 O O . ALA B 1 191 ? -34.642 -21.143 52.366 1.00 35.19 189 ALA B O 1
ATOM 2997 N N . TYR B 1 192 ? -33.685 -21.336 54.366 1.00 33.18 190 TYR B N 1
ATOM 2998 C CA . TYR B 1 192 ? -34.410 -22.591 54.647 1.00 31.86 190 TYR B CA 1
ATOM 2999 C C . TYR B 1 192 ? -35.916 -22.477 54.337 1.00 31.84 190 TYR B C 1
ATOM 3000 O O . TYR B 1 192 ? -36.556 -21.480 54.697 1.00 32.00 190 TYR B O 1
ATOM 3009 N N . PRO B 1 193 ? -36.512 -23.514 53.707 1.00 33.02 191 PRO B N 1
ATOM 3010 C CA . PRO B 1 193 ? -37.998 -23.482 53.417 1.00 33.84 191 PRO B CA 1
ATOM 3011 C C . PRO B 1 193 ? -38.869 -23.672 54.687 1.00 34.95 191 PRO B C 1
ATOM 3012 O O . PRO B 1 193 ? -40.087 -23.435 54.650 1.00 35.16 191 PRO B O 1
ATOM 3016 N N . VAL B 1 194 ? -38.213 -24.071 55.793 1.00 33.80 192 VAL B N 1
ATOM 3017 C CA . VAL B 1 194 ? -38.841 -24.306 57.101 1.00 34.14 192 VAL B CA 1
ATOM 3018 C C . VAL B 1 194 ? -38.110 -23.550 58.247 1.00 33.61 192 VAL B C 1
ATOM 3019 O O . VAL B 1 194 ? -36.900 -23.236 58.147 1.00 33.08 192 VAL B O 1
ATOM 3023 N N . THR B 1 195 ? -38.845 -23.293 59.318 1.00 32.79 193 THR B N 1
ATOM 3024 C CA . THR B 1 195 ? -38.295 -22.762 60.577 1.00 32.59 193 THR B CA 1
ATOM 3025 C C . THR B 1 195 ? -38.097 -23.895 61.614 1.00 33.08 193 THR B C 1
ATOM 3026 O O . THR B 1 195 ? -39.091 -24.536 61.968 1.00 33.03 193 THR B O 1
ATOM 3030 N N . PRO B 1 196 ? -36.834 -24.174 62.056 1.00 31.81 194 PRO B N 1
ATOM 3031 C CA . PRO B 1 196 ? -36.680 -25.215 63.087 1.00 31.46 194 PRO B CA 1
ATOM 3032 C C . PRO B 1 196 ? -37.084 -24.686 64.497 1.00 30.76 194 PRO B C 1
ATOM 3033 O O . PRO B 1 196 ? -36.596 -23.612 64.960 1.00 27.95 194 PRO B O 1
ATOM 3037 N N . VAL B 1 197 ? -38.031 -25.389 65.124 1.00 27.94 195 VAL B N 1
ATOM 3038 C CA . VAL B 1 197 ? -38.641 -24.896 66.350 1.00 27.25 195 VAL B CA 1
ATOM 3039 C C . VAL B 1 197 ? -37.611 -24.747 67.513 1.00 26.58 195 VAL B C 1
ATOM 3040 O O . VAL B 1 197 ? -37.595 -23.699 68.174 1.00 28.99 195 VAL B O 1
ATOM 3044 N N . PRO B 1 198 ? -36.679 -25.723 67.708 1.00 26.11 196 PRO B N 1
ATOM 3045 C CA . PRO B 1 198 ? -35.724 -25.500 68.818 1.00 25.03 196 PRO B CA 1
ATOM 3046 C C . PRO B 1 198 ? -34.849 -24.222 68.727 1.00 25.34 196 PRO B C 1
ATOM 3047 O O . PRO B 1 198 ? -34.387 -23.716 69.763 1.00 24.37 196 PRO B O 1
ATOM 3051 N N . ALA B 1 199 ? -34.549 -23.775 67.502 1.00 25.59 197 ALA B N 1
ATOM 3052 C CA . ALA B 1 199 ? -33.814 -22.500 67.258 1.00 24.23 197 ALA B CA 1
ATOM 3053 C C . ALA B 1 199 ? -34.539 -21.238 67.696 1.00 23.73 197 ALA B C 1
ATOM 3054 O O . ALA B 1 199 ? -33.868 -20.178 67.881 1.00 23.78 197 ALA B O 1
ATOM 3056 N N . ILE B 1 200 ? -35.865 -21.295 67.823 1.00 23.06 198 ILE B N 1
ATOM 3057 C CA . ILE B 1 200 ? -36.657 -20.083 68.132 1.00 23.57 198 ILE B CA 1
ATOM 3058 C C . ILE B 1 200 ? -36.276 -19.344 69.437 1.00 23.81 198 ILE B C 1
ATOM 3059 O O . ILE B 1 200 ? -36.182 -18.091 69.464 1.00 21.91 198 ILE B O 1
ATOM 3064 N N . LYS B 1 201 ? -35.958 -20.094 70.473 1.00 22.06 199 LYS B N 1
ATOM 3065 C CA . LYS B 1 201 ? -35.585 -19.413 71.705 1.00 23.10 199 LYS B CA 1
ATOM 3066 C C . LYS B 1 201 ? -34.324 -18.514 71.454 1.00 21.60 199 LYS B C 1
ATOM 3067 O O . LYS B 1 201 ? -34.186 -17.398 72.004 1.00 23.08 199 LYS B O 1
ATOM 3073 N N . HIS B 1 202 ? -33.453 -18.995 70.598 1.00 20.00 200 HIS B N 1
ATOM 3074 C CA . HIS B 1 202 ? -32.184 -18.315 70.379 1.00 20.59 200 HIS B CA 1
ATOM 3075 C C . HIS B 1 202 ? -32.326 -16.976 69.668 1.00 20.99 200 HIS B C 1
ATOM 3076 O O . HIS B 1 202 ? -31.656 -15.986 70.049 1.00 19.77 200 HIS B O 1
ATOM 3083 N N . LEU B 1 203 ? -33.227 -16.934 68.682 1.00 21.62 201 LEU B N 1
ATOM 3084 C CA . LEU B 1 203 ? -33.598 -15.691 68.000 1.00 21.71 201 LEU B CA 1
ATOM 3085 C C . LEU B 1 203 ? -34.088 -14.662 69.030 1.00 21.97 201 LEU B C 1
ATOM 3086 O O . LEU B 1 203 ? -33.683 -13.452 69.043 1.00 19.14 201 LEU B O 1
ATOM 3091 N N . ILE B 1 204 ? -35.000 -15.126 69.909 1.00 21.72 202 ILE B N 1
ATOM 3092 C CA . ILE B 1 204 ? -35.550 -14.227 70.930 1.00 21.40 202 ILE B CA 1
ATOM 3093 C C . ILE B 1 204 ? -34.434 -13.737 71.878 1.00 20.62 202 ILE B C 1
ATOM 3094 O O . ILE B 1 204 ? -34.355 -12.563 72.257 1.00 18.34 202 ILE B O 1
ATOM 3099 N N . THR B 1 205 ? -33.566 -14.647 72.261 1.00 20.39 203 THR B N 1
ATOM 3100 C CA . THR B 1 205 ? -32.549 -14.283 73.239 1.00 20.53 203 THR B CA 1
ATOM 3101 C C . THR B 1 205 ? -31.635 -13.141 72.678 1.00 20.09 203 THR B C 1
ATOM 3102 O O . THR B 1 205 ? -31.356 -12.176 73.370 1.00 18.02 203 THR B O 1
ATOM 3106 N N . ILE B 1 206 ? -31.179 -13.272 71.412 1.00 18.49 204 ILE B N 1
ATOM 3107 C CA . ILE B 1 206 ? -30.209 -12.347 70.907 1.00 18.46 204 ILE B CA 1
ATOM 3108 C C . ILE B 1 206 ? -30.868 -10.973 70.759 1.00 17.18 204 ILE B C 1
ATOM 3109 O O . ILE B 1 206 ? -30.270 -9.937 71.049 1.00 18.50 204 ILE B O 1
ATOM 3114 N N . GLY B 1 207 ? -32.118 -10.955 70.352 1.00 16.77 205 GLY B N 1
ATOM 3115 C CA . GLY B 1 207 ? -32.863 -9.711 70.311 1.00 17.50 205 GLY B CA 1
ATOM 3116 C C . GLY B 1 207 ? -32.914 -8.997 71.682 1.00 17.88 205 GLY B C 1
ATOM 3117 O O . GLY B 1 207 ? -32.674 -7.731 71.811 1.00 15.60 205 GLY B O 1
ATOM 3118 N N . ALA B 1 208 ? -33.202 -9.777 72.734 1.00 17.55 206 ALA B N 1
ATOM 3119 C CA . ALA B 1 208 ? -33.387 -9.123 74.065 1.00 17.25 206 ALA B CA 1
ATOM 3120 C C . ALA B 1 208 ? -32.029 -8.632 74.603 1.00 17.39 206 ALA B C 1
ATOM 3121 O O . ALA B 1 208 ? -31.934 -7.569 75.245 1.00 18.57 206 ALA B O 1
ATOM 3123 N N . VAL B 1 209 ? -30.950 -9.398 74.359 1.00 15.31 207 VAL B N 1
ATOM 3124 C CA . VAL B 1 209 ? -29.626 -8.991 74.868 1.00 14.43 207 VAL B CA 1
ATOM 3125 C C . VAL B 1 209 ? -29.228 -7.708 74.139 1.00 16.78 207 VAL B C 1
ATOM 3126 O O . VAL B 1 209 ? -28.776 -6.735 74.772 1.00 18.64 207 VAL B O 1
ATOM 3130 N N . ALA B 1 210 ? -29.407 -7.688 72.800 1.00 16.66 208 ALA B N 1
ATOM 3131 C CA . ALA B 1 210 ? -29.105 -6.500 71.987 1.00 18.21 208 ALA B CA 1
ATOM 3132 C C . ALA B 1 210 ? -29.860 -5.298 72.499 1.00 18.45 208 ALA B C 1
ATOM 3133 O O . ALA B 1 210 ? -29.273 -4.212 72.633 1.00 18.21 208 ALA B O 1
ATOM 3135 N N . GLU B 1 211 ? -31.182 -5.459 72.699 1.00 18.85 209 GLU B N 1
ATOM 3136 C CA . GLU B 1 211 ? -31.982 -4.375 73.244 1.00 20.26 209 GLU B CA 1
ATOM 3137 C C . GLU B 1 211 ? -31.455 -3.897 74.616 1.00 19.82 209 GLU B C 1
ATOM 3138 O O . GLU B 1 211 ? -31.369 -2.696 74.862 1.00 20.48 209 GLU B O 1
ATOM 3144 N N . MET B 1 212 ? -31.068 -4.810 75.478 1.00 18.12 210 MET B N 1
ATOM 3145 C CA . MET B 1 212 ? -30.622 -4.361 76.841 1.00 19.68 210 MET B CA 1
ATOM 3146 C C . MET B 1 212 ? -29.252 -3.643 76.756 1.00 20.04 210 MET B C 1
ATOM 3147 O O . MET B 1 212 ? -28.919 -2.711 77.605 1.00 20.69 210 MET B O 1
ATOM 3152 N N . LEU B 1 213 ? -28.471 -3.992 75.706 1.00 19.41 211 LEU B N 1
ATOM 3153 C CA . LEU B 1 213 ? -27.180 -3.321 75.496 1.00 19.12 211 LEU B CA 1
ATOM 3154 C C . LEU B 1 213 ? -27.272 -1.923 74.799 1.00 20.56 211 LEU B C 1
ATOM 3155 O O . LEU B 1 213 ? -26.243 -1.221 74.725 1.00 21.79 211 LEU B O 1
ATOM 3160 N N . LEU B 1 214 ? -28.471 -1.492 74.322 1.00 19.51 212 LEU B N 1
ATOM 3161 C CA . LEU B 1 214 ? -28.601 -0.261 73.561 1.00 18.68 212 LEU B CA 1
ATOM 3162 C C . LEU B 1 214 ? -27.881 0.941 74.153 1.00 20.64 212 LEU B C 1
ATOM 3163 O O . LEU B 1 214 ? -27.221 1.683 73.414 1.00 19.14 212 LEU B O 1
ATOM 3168 N N . PRO B 1 215 ? -27.974 1.153 75.500 1.00 21.12 213 PRO B N 1
ATOM 3169 C CA . PRO B 1 215 ? -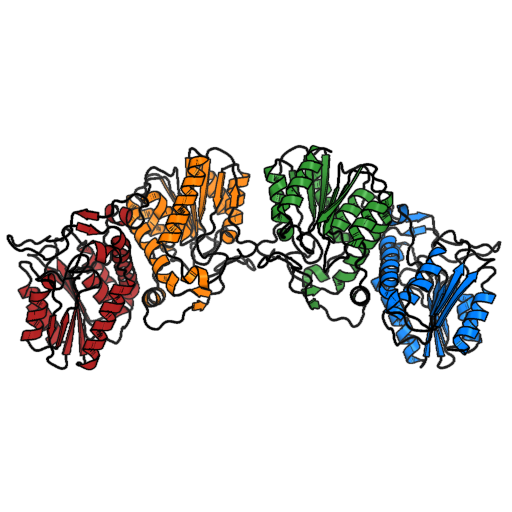27.351 2.429 76.037 1.00 20.34 213 PRO B CA 1
ATOM 3170 C C . PRO B 1 215 ? -25.839 2.380 76.019 1.00 21.20 213 PRO B C 1
ATOM 3171 O O . PRO B 1 215 ? -25.105 3.442 76.001 1.00 19.22 213 PRO B O 1
ATOM 3175 N N . ARG B 1 216 ? -25.292 1.176 75.967 1.00 19.76 214 ARG B N 1
ATOM 3176 C CA . ARG B 1 216 ? -23.848 1.084 75.805 1.00 21.61 214 ARG B CA 1
ATOM 3177 C C . ARG B 1 216 ? -23.345 1.345 74.380 1.00 21.33 214 ARG B C 1
ATOM 3178 O O . ARG B 1 216 ? -22.110 1.480 74.147 1.00 21.19 214 ARG B O 1
ATOM 3186 N N . VAL B 1 217 ? -24.263 1.321 73.413 1.00 20.77 215 VAL B N 1
ATOM 3187 C CA . VAL B 1 217 ? -23.823 1.580 72.022 1.00 20.67 215 VAL B CA 1
ATOM 3188 C C . VAL B 1 217 ? -23.507 3.050 71.893 1.00 21.63 215 VAL B C 1
ATOM 3189 O O . VAL B 1 217 ? -24.397 3.857 72.121 1.00 20.57 215 VAL B O 1
ATOM 3193 N N . LYS B 1 218 ? -22.274 3.428 71.537 1.00 22.40 216 LYS B N 1
ATOM 3194 C CA . LYS B 1 218 ? -22.025 4.861 71.359 1.00 23.63 216 LYS B CA 1
ATOM 3195 C C . LYS B 1 218 ? -21.454 5.205 69.958 1.00 23.59 216 LYS B C 1
ATOM 3196 O O . LYS B 1 218 ? -21.330 6.384 69.612 1.00 24.63 216 LYS B O 1
ATOM 3202 N N . CYS B 1 219 ? -21.149 4.213 69.115 1.00 20.89 217 CYS B N 1
ATOM 3203 C CA . CYS B 1 219 ? -20.624 4.565 67.778 1.00 20.64 217 CYS B CA 1
ATOM 3204 C C . CYS B 1 219 ? -21.717 5.224 66.899 1.00 19.70 217 CYS B C 1
ATOM 3205 O O . CYS B 1 219 ? -22.938 4.990 67.130 1.00 18.68 217 CYS B O 1
ATOM 3208 N N . PRO B 1 220 ? -21.291 6.023 65.870 1.00 20.03 218 PRO B N 1
ATOM 3209 C CA . PRO B 1 220 ? -22.280 6.537 64.882 1.00 19.73 218 PRO B CA 1
ATOM 3210 C C . PRO B 1 220 ? -23.180 5.427 64.380 1.00 20.74 218 PRO B C 1
ATOM 3211 O O . PRO B 1 220 ? -22.700 4.314 64.200 1.00 18.99 218 PRO B O 1
ATOM 3215 N N . ALA B 1 221 ? -24.461 5.688 64.107 1.00 19.89 219 ALA B N 1
ATOM 3216 C CA . ALA B 1 221 ? -25.359 4.620 63.658 1.00 20.40 219 ALA B CA 1
ATOM 3217 C C . ALA B 1 221 ? -26.258 5.083 62.491 1.00 21.88 219 ALA B C 1
ATOM 3218 O O . ALA B 1 221 ? -26.852 6.172 62.540 1.00 22.93 219 ALA B O 1
ATOM 3220 N N . LEU B 1 222 ? -26.351 4.270 61.438 1.00 21.39 220 LEU B N 1
ATOM 3221 C CA . LEU B 1 222 ? -27.288 4.537 60.359 1.00 19.63 220 LEU B CA 1
ATOM 3222 C C . LEU B 1 222 ? -28.259 3.367 60.463 1.00 19.21 220 LEU B C 1
ATOM 3223 O O . LEU B 1 222 ? -27.927 2.214 60.055 1.00 18.00 220 LEU B O 1
ATOM 3228 N N . ILE B 1 223 ? -29.454 3.665 60.973 1.00 19.41 221 ILE B N 1
ATOM 3229 C CA . ILE B 1 223 ? -30.460 2.634 61.243 1.00 18.82 221 ILE B CA 1
ATOM 3230 C C . ILE B 1 223 ? -31.391 2.547 60.055 1.00 19.66 221 ILE B C 1
ATOM 3231 O O . ILE B 1 223 ? -32.139 3.505 59.770 1.00 22.47 221 ILE B O 1
ATOM 3236 N N . ILE B 1 224 ? -31.409 1.414 59.372 1.00 18.10 222 ILE B N 1
ATOM 3237 C CA . ILE B 1 224 ? -32.125 1.343 58.139 1.00 18.87 222 ILE B CA 1
ATOM 3238 C C . ILE B 1 224 ? -33.321 0.470 58.377 1.00 20.09 222 ILE B C 1
ATOM 3239 O O . ILE B 1 224 ? -33.189 -0.642 58.811 1.00 19.14 222 ILE B O 1
ATOM 3244 N N . GLN B 1 225 ? -34.510 0.955 58.071 1.00 21.05 223 GLN B N 1
ATOM 3245 C CA . GLN B 1 225 ? -35.766 0.151 58.396 1.00 23.97 223 GLN B CA 1
ATOM 3246 C C . GLN B 1 225 ? -36.801 0.298 57.265 1.00 23.73 223 GLN B C 1
ATOM 3247 O O . GLN B 1 225 ? -37.059 1.402 56.802 1.00 25.02 223 GLN B O 1
ATOM 3253 N N . SER B 1 226 ? -37.362 -0.806 56.833 1.00 23.80 224 SER B N 1
ATOM 3254 C CA . SER B 1 226 ? -38.416 -0.813 55.859 1.00 26.44 224 SER B CA 1
ATOM 3255 C C . SER B 1 226 ? -39.708 -0.266 56.517 1.00 28.36 224 SER B C 1
ATOM 3256 O O . SER B 1 226 ? -40.129 -0.754 57.609 1.00 28.18 224 SER B O 1
ATOM 3259 N N . ARG B 1 227 ? -40.341 0.714 55.862 1.00 29.10 225 ARG B N 1
ATOM 3260 C CA . ARG B 1 227 ? -41.626 1.296 56.389 1.00 31.04 225 ARG B CA 1
ATOM 3261 C C . ARG B 1 227 ? -42.736 0.273 56.536 1.00 32.75 225 ARG B C 1
ATOM 3262 O O . ARG B 1 227 ? -43.542 0.397 57.468 1.00 33.07 225 ARG B O 1
ATOM 3270 N N . GLU B 1 228 ? -42.727 -0.756 55.669 1.00 31.65 226 GLU B N 1
ATOM 3271 C CA . GLU B 1 228 ? -43.656 -1.870 55.743 1.00 32.66 226 GLU B CA 1
ATOM 3272 C C . GLU B 1 228 ? -42.827 -3.155 55.742 1.00 32.01 226 GLU B C 1
ATOM 3273 O O . GLU B 1 228 ? -41.962 -3.352 54.880 1.00 31.67 226 GLU B O 1
ATOM 3279 N N . ASP B 1 229 ? -43.033 -3.995 56.744 1.00 30.29 227 ASP B N 1
ATOM 3280 C CA . ASP B 1 229 ? -42.213 -5.179 56.904 1.00 31.03 227 ASP B CA 1
ATOM 3281 C C . ASP B 1 229 ? -43.161 -6.191 57.517 1.00 30.32 227 ASP B C 1
ATOM 3282 O O . ASP B 1 229 ? -43.676 -5.942 58.582 1.00 29.41 227 ASP B O 1
ATOM 3287 N N . HIS B 1 230 ? -43.336 -7.338 56.884 1.00 31.98 228 HIS B N 1
ATOM 3288 C CA . HIS B 1 230 ? -44.301 -8.349 57.352 1.00 33.36 228 HIS B CA 1
ATOM 3289 C C . HIS B 1 230 ? -43.632 -9.425 58.225 1.00 34.67 228 HIS B C 1
ATOM 3290 O O . HIS B 1 230 ? -44.253 -10.451 58.502 1.00 35.72 228 HIS B O 1
ATOM 3297 N N . VAL B 1 231 ? -42.384 -9.208 58.656 1.00 33.27 229 VAL B N 1
ATOM 3298 C CA . VAL B 1 231 ? -41.647 -10.209 59.454 1.00 31.39 229 VAL B CA 1
ATOM 3299 C C . VAL B 1 231 ? -41.188 -9.569 60.772 1.00 29.53 229 VAL B C 1
ATOM 3300 O O . VAL B 1 231 ? -41.434 -10.092 61.829 1.00 29.32 229 VAL B O 1
ATOM 3304 N N . VAL B 1 232 ? -40.520 -8.423 60.693 1.00 27.90 230 VAL B N 1
ATOM 3305 C CA . VAL B 1 232 ? -40.017 -7.764 61.849 1.00 26.69 230 VAL B CA 1
ATOM 3306 C C . VAL B 1 232 ? -40.725 -6.432 61.938 1.00 25.64 230 VAL B C 1
ATOM 3307 O O . VAL B 1 232 ? -40.720 -5.683 61.005 1.00 26.19 230 VAL B O 1
ATOM 3311 N N . PRO B 1 233 ? -41.331 -6.134 63.073 1.00 25.83 231 PRO B N 1
ATOM 3312 C CA . PRO B 1 233 ? -42.070 -4.847 63.285 1.00 25.29 231 PRO B CA 1
ATOM 3313 C C . PRO B 1 233 ? -41.215 -3.595 62.969 1.00 27.09 231 PRO B C 1
ATOM 3314 O O . PRO B 1 233 ? -40.101 -3.460 63.498 1.00 25.48 231 PRO B O 1
ATOM 3318 N N . PRO B 1 234 ? -41.714 -2.695 62.082 1.00 27.92 232 PRO B N 1
ATOM 3319 C CA . PRO B 1 234 ? -40.939 -1.557 61.705 1.00 27.64 232 PRO B CA 1
ATOM 3320 C C . PRO B 1 234 ? -40.580 -0.681 62.947 1.00 27.85 232 PRO B C 1
ATOM 3321 O O . PRO B 1 234 ? -39.635 0.112 62.919 1.00 28.58 232 PRO B O 1
ATOM 3325 N N . HIS B 1 235 ? -41.381 -0.758 63.986 1.00 27.37 233 HIS B N 1
ATOM 3326 C CA . HIS B 1 235 ? -41.101 -0.052 65.237 1.00 28.41 233 HIS B CA 1
ATOM 3327 C C . HIS B 1 235 ? -39.640 -0.289 65.798 1.00 26.80 233 HIS B C 1
ATOM 3328 O O . HIS B 1 235 ? -39.060 0.581 66.525 1.00 27.43 233 HIS B O 1
ATOM 3335 N N . ASN B 1 236 ? -39.054 -1.421 65.439 1.00 24.58 234 ASN B N 1
ATOM 3336 C CA . ASN B 1 236 ? -37.697 -1.745 65.870 1.00 24.94 234 ASN B CA 1
ATOM 3337 C C . ASN B 1 236 ? -36.768 -0.610 65.497 1.00 25.11 234 ASN B C 1
ATOM 3338 O O . ASN B 1 236 ? -35.844 -0.323 66.271 1.00 26.43 234 ASN B O 1
ATOM 3343 N N . GLY B 1 237 ? -36.983 0.032 64.324 1.00 24.53 235 GLY B N 1
ATOM 3344 C CA . GLY B 1 237 ? -36.146 1.154 63.908 1.00 23.37 235 GLY B CA 1
ATOM 3345 C C . GLY B 1 237 ? -36.142 2.279 64.934 1.00 24.90 235 GLY B C 1
ATOM 3346 O O . GLY B 1 237 ? -35.081 2.849 65.236 1.00 23.17 235 GLY B O 1
ATOM 3347 N N . GLU B 1 238 ? -37.326 2.628 65.439 1.00 24.16 236 GLU B N 1
ATOM 3348 C CA . GLU B 1 238 ? -37.469 3.640 66.494 1.00 27.09 236 GLU B CA 1
ATOM 3349 C C . GLU B 1 238 ? -36.898 3.234 67.885 1.00 26.54 236 GLU B C 1
ATOM 3350 O O . GLU B 1 238 ? -36.298 4.057 68.599 1.00 27.90 236 GLU B O 1
ATOM 3356 N N . LEU B 1 239 ? -37.130 1.985 68.262 1.00 25.91 237 LEU B N 1
ATOM 3357 C CA . LEU B 1 239 ? -36.608 1.392 69.482 1.00 25.34 237 LEU B CA 1
ATOM 3358 C C . LEU B 1 239 ? -35.094 1.653 69.534 1.00 23.59 237 LEU B C 1
ATOM 3359 O O . LEU B 1 239 ? -34.545 2.210 70.518 1.00 23.49 237 LEU B O 1
ATOM 3364 N N . ILE B 1 240 ? -34.422 1.324 68.428 1.00 21.66 238 ILE B N 1
ATOM 3365 C CA . ILE B 1 240 ? -32.978 1.557 68.343 1.00 19.76 238 ILE B CA 1
ATOM 3366 C C . ILE B 1 240 ? -32.638 3.065 68.331 1.00 19.90 238 ILE B C 1
ATOM 3367 O O . ILE B 1 240 ? -31.812 3.499 69.116 1.00 20.27 238 ILE B O 1
ATOM 3372 N N . TYR B 1 241 ? -33.299 3.867 67.479 1.00 20.75 239 TYR B N 1
ATOM 3373 C CA . TYR B 1 241 ? -32.927 5.269 67.359 1.00 21.83 239 TYR B CA 1
ATOM 3374 C C . TYR B 1 241 ? -33.101 5.966 68.772 1.00 22.46 239 TYR B C 1
ATOM 3375 O O . TYR B 1 241 ? -32.241 6.723 69.256 1.00 24.64 239 TYR B O 1
ATOM 3384 N N . ASN B 1 242 ? -34.154 5.620 69.497 1.00 25.64 240 ASN B N 1
ATOM 3385 C CA . ASN B 1 242 ? -34.397 6.267 70.807 1.00 26.89 240 ASN B CA 1
ATOM 3386 C C . ASN B 1 242 ? -33.605 5.660 71.962 1.00 26.07 240 ASN B C 1
ATOM 3387 O O . ASN B 1 242 ? -33.437 6.293 72.988 1.00 25.33 240 ASN B O 1
ATOM 3392 N N . GLY B 1 243 ? -33.197 4.401 71.800 1.00 25.41 241 GLY B N 1
ATOM 3393 C CA . GLY B 1 243 ? -32.556 3.661 72.867 1.00 23.54 241 GLY B CA 1
ATOM 3394 C C . GLY B 1 243 ? -31.012 3.758 72.865 1.00 23.24 241 GLY B C 1
ATOM 3395 O O . GLY B 1 243 ? -30.408 3.661 73.926 1.00 21.50 241 GLY B O 1
ATOM 3396 N N . ILE B 1 244 ? -30.366 3.927 71.721 1.00 21.79 242 ILE B N 1
ATOM 3397 C CA . ILE B 1 244 ? -28.874 3.933 71.738 1.00 24.01 242 ILE B CA 1
ATOM 3398 C C . ILE B 1 244 ? -28.296 5.139 72.453 1.00 24.04 242 ILE B C 1
ATOM 3399 O O . ILE B 1 244 ? -28.943 6.165 72.475 1.00 23.07 242 ILE B O 1
ATOM 3404 N N . GLY B 1 245 ? -27.036 5.040 72.918 1.00 25.08 243 GLY B N 1
ATOM 3405 C CA . GLY B 1 245 ? -26.338 6.162 73.551 1.00 22.48 243 GLY B CA 1
ATOM 3406 C C . GLY B 1 245 ? -25.672 7.018 72.490 1.00 25.02 243 GLY B C 1
ATOM 3407 O O . GLY B 1 245 ? -25.320 8.136 72.744 1.00 24.53 243 GLY B O 1
ATOM 3408 N N . SER B 1 246 ? -25.553 6.559 71.248 1.00 24.56 244 SER B N 1
ATOM 3409 C CA . SER B 1 246 ? -24.801 7.323 70.227 1.00 25.85 244 SER B CA 1
ATOM 3410 C C . SER B 1 246 ? -25.197 8.792 70.085 1.00 26.58 244 SER B C 1
ATOM 3411 O O . SER B 1 246 ? -26.352 9.097 70.035 1.00 30.07 244 SER B O 1
ATOM 3414 N N . THR B 1 247 ? -24.252 9.716 69.966 1.00 27.03 245 THR B N 1
ATOM 3415 C CA . THR B 1 247 ? -24.629 11.077 69.590 1.00 27.66 245 THR B CA 1
ATOM 3416 C C . THR B 1 247 ? -24.811 11.212 68.057 1.00 28.31 245 THR B C 1
ATOM 3417 O O . THR B 1 247 ? -25.678 11.949 67.631 1.00 30.26 245 THR B O 1
ATOM 3421 N N . GLU B 1 248 ? -24.083 10.463 67.231 1.00 28.29 246 GLU B N 1
ATOM 3422 C CA . GLU B 1 248 ? -24.322 10.499 65.754 1.00 28.01 246 GLU B CA 1
ATOM 3423 C C . GLU B 1 248 ? -25.282 9.401 65.339 1.00 27.66 246 GLU B C 1
ATOM 3424 O O . GLU B 1 248 ? -24.959 8.239 65.482 1.00 24.67 246 GLU B O 1
ATOM 3430 N N . LYS B 1 249 ? -26.489 9.768 64.874 1.00 26.11 247 LYS B N 1
ATOM 3431 C CA . LYS B 1 249 ? -27.474 8.740 64.555 1.00 26.74 247 LYS B CA 1
ATOM 3432 C C . LYS B 1 249 ? -28.499 9.174 63.519 1.00 27.43 247 LYS B C 1
ATOM 3433 O O . LYS B 1 249 ? -28.949 10.310 63.513 1.00 26.66 247 LYS B O 1
ATOM 3439 N N . GLU B 1 250 ? -28.899 8.238 62.678 1.00 26.97 248 GLU B N 1
ATOM 3440 C CA . GLU B 1 250 ? -29.805 8.550 61.620 1.00 28.78 248 GLU B CA 1
ATOM 3441 C C . GLU B 1 250 ? -30.748 7.382 61.409 1.00 28.33 248 GLU B C 1
ATOM 3442 O O . GLU B 1 250 ? -30.331 6.200 61.374 1.00 29.40 248 GLU B O 1
ATOM 3448 N N . LEU B 1 251 ? -32.013 7.697 61.254 1.00 26.58 249 LEU B N 1
ATOM 3449 C CA . LEU B 1 251 ? -32.965 6.675 60.860 1.00 27.83 249 LEU B CA 1
ATOM 3450 C C . LEU B 1 251 ? -33.358 6.828 59.338 1.00 27.89 249 LEU B C 1
ATOM 3451 O O . LEU B 1 251 ? -33.937 7.811 58.941 1.00 28.12 249 LEU B O 1
ATOM 3456 N N . LEU B 1 252 ? -33.011 5.837 58.520 1.00 27.23 250 LEU B N 1
ATOM 3457 C CA . LEU B 1 252 ? -33.395 5.795 57.134 1.00 27.16 250 LEU B CA 1
ATOM 3458 C C . LEU B 1 252 ? -34.584 4.853 56.838 1.00 26.94 250 LEU B C 1
ATOM 3459 O O . LEU B 1 252 ? -34.444 3.624 56.903 1.00 24.14 250 LEU B O 1
ATOM 3464 N N . TRP B 1 253 ? -35.758 5.437 56.484 1.00 26.72 251 TRP B N 1
ATOM 3465 C CA . TRP B 1 253 ? -36.973 4.704 56.191 1.00 25.56 251 TRP B CA 1
ATOM 3466 C C . TRP B 1 253 ? -36.918 4.259 54.749 1.00 26.58 251 TRP B C 1
ATOM 3467 O O . TRP B 1 253 ? -36.732 5.081 53.916 1.00 27.75 251 TRP B O 1
ATOM 3478 N N . LEU B 1 254 ? -37.108 2.984 54.427 1.00 25.61 252 LEU B N 1
ATOM 3479 C CA . LEU B 1 254 ? -37.195 2.577 53.041 1.00 25.42 252 LEU B CA 1
ATOM 3480 C C . LEU B 1 254 ? -38.685 2.487 52.605 1.00 28.13 252 LEU B C 1
ATOM 3481 O O . LEU B 1 254 ? -39.491 1.803 53.257 1.00 26.26 252 LEU B O 1
ATOM 3486 N N . GLU B 1 255 ? -39.000 3.111 51.447 1.00 29.59 253 GLU B N 1
ATOM 3487 C CA . GLU B 1 255 ? -40.370 3.272 50.897 1.00 31.09 253 GLU B CA 1
ATOM 3488 C C . GLU B 1 255 ? -40.824 2.186 49.872 1.00 30.88 253 GLU B C 1
ATOM 3489 O O . GLU B 1 255 ? -42.012 1.999 49.613 1.00 30.52 253 GLU B O 1
ATOM 3495 N N . ASN B 1 256 ? -39.886 1.435 49.348 1.00 28.76 254 ASN B N 1
ATOM 3496 C CA . ASN B 1 256 ? -40.192 0.456 48.327 1.00 29.22 254 ASN B CA 1
ATOM 3497 C C . ASN B 1 256 ? -39.758 -0.910 48.629 1.00 27.95 254 ASN B C 1
ATOM 3498 O O . ASN B 1 256 ? -39.638 -1.710 47.705 1.00 26.69 254 ASN B O 1
ATOM 3503 N N . SER B 1 257 ? -39.471 -1.228 49.915 1.00 27.45 255 SER B N 1
ATOM 3504 C CA . SER B 1 257 ? -39.034 -2.597 50.208 1.00 25.07 255 SER B CA 1
ATOM 3505 C C . SER B 1 257 ? -39.810 -3.118 51.386 1.00 24.01 255 SER B C 1
ATOM 3506 O O . SER B 1 257 ? -40.342 -2.362 52.204 1.00 24.57 255 SER B O 1
ATOM 3509 N N . TYR B 1 258 ? -39.893 -4.413 51.443 1.00 23.16 256 TYR B N 1
ATOM 3510 C CA . TYR B 1 258 ? -40.418 -5.066 52.608 1.00 23.96 256 TYR B CA 1
ATOM 3511 C C . TYR B 1 258 ? -39.174 -5.612 53.343 1.00 23.26 256 TYR B C 1
ATOM 3512 O O . TYR B 1 258 ? -38.144 -4.932 53.416 1.00 20.49 256 TYR B O 1
ATOM 3521 N N . HIS B 1 259 ? -39.254 -6.828 53.839 1.00 22.35 257 HIS B N 1
ATOM 3522 C CA . HIS B 1 259 ? -38.351 -7.184 54.910 1.00 23.56 257 HIS B CA 1
ATOM 3523 C C . HIS B 1 259 ? -36.909 -7.430 54.470 1.00 23.51 257 HIS B C 1
ATOM 3524 O O . HIS B 1 259 ? -35.981 -7.019 55.151 1.00 24.02 257 HIS B O 1
ATOM 3531 N N . VAL B 1 260 ? -36.738 -8.131 53.357 1.00 23.56 258 VAL B N 1
ATOM 3532 C CA . VAL B 1 260 ? -35.433 -8.591 52.891 1.00 22.85 258 VAL B CA 1
ATOM 3533 C C . VAL B 1 260 ? -34.874 -7.526 51.980 1.00 23.83 258 VAL B C 1
ATOM 3534 O O . VAL B 1 260 ? -34.725 -7.731 50.785 1.00 25.27 258 VAL B O 1
ATOM 3538 N N . ALA B 1 261 ? -34.604 -6.363 52.554 1.00 23.95 259 ALA B N 1
ATOM 3539 C CA . ALA B 1 261 ? -34.507 -5.145 51.795 1.00 23.00 259 ALA B CA 1
ATOM 3540 C C . ALA B 1 261 ? -33.192 -5.183 51.002 1.00 21.66 259 ALA B C 1
ATOM 3541 O O . ALA B 1 261 ? -33.066 -4.527 49.949 1.00 21.61 259 ALA B O 1
ATOM 3543 N N . THR B 1 262 ? -32.232 -6.001 51.453 1.00 20.79 260 THR B N 1
ATOM 3544 C CA . THR B 1 262 ? -30.903 -6.028 50.820 1.00 22.79 260 THR B CA 1
ATOM 3545 C C . THR B 1 262 ? -30.967 -6.714 49.416 1.00 23.57 260 THR B C 1
ATOM 3546 O O . THR B 1 262 ? -29.944 -6.833 48.772 1.00 23.00 260 THR B O 1
ATOM 3550 N N . LEU B 1 263 ? -32.135 -7.311 49.094 1.00 25.37 261 LEU B N 1
ATOM 3551 C CA . LEU B 1 263 ? -32.387 -8.005 47.821 1.00 26.17 261 LEU B CA 1
ATOM 3552 C C . LEU B 1 263 ? -33.583 -7.328 47.081 1.00 25.98 261 LEU B C 1
ATOM 3553 O O . LEU B 1 263 ? -33.957 -7.754 46.007 1.00 25.65 261 LEU B O 1
ATOM 3558 N N . ASP B 1 264 ? -34.109 -6.225 47.629 1.00 26.18 262 ASP B N 1
ATOM 3559 C CA . ASP B 1 264 ? -35.356 -5.624 47.197 1.00 26.22 262 ASP B CA 1
ATOM 3560 C C . ASP B 1 264 ? -35.135 -4.288 46.383 1.00 25.08 262 ASP B C 1
ATOM 3561 O O . ASP B 1 264 ? -33.949 -3.909 46.074 1.00 24.11 262 ASP B O 1
ATOM 3566 N N . ASN B 1 265 ? -36.229 -3.586 46.060 1.00 24.12 263 ASN B N 1
ATOM 3567 C CA . ASN B 1 265 ? -36.141 -2.312 45.292 1.00 25.04 263 ASN B CA 1
ATOM 3568 C C . ASN B 1 265 ? -35.102 -1.361 45.816 1.00 25.06 263 ASN B C 1
ATOM 3569 O O . ASN B 1 265 ? -34.494 -0.644 45.030 1.00 24.87 263 ASN B O 1
ATOM 3574 N N . ASP B 1 266 ? -34.904 -1.306 47.145 1.00 23.26 264 ASP B N 1
ATOM 3575 C CA . ASP B 1 266 ? -34.036 -0.276 47.701 1.00 22.40 264 ASP B CA 1
ATOM 3576 C C . ASP B 1 266 ? -32.613 -0.727 47.949 1.00 21.49 264 ASP B C 1
ATOM 3577 O O . ASP B 1 266 ? -31.868 -0.026 48.655 1.00 22.15 264 ASP B O 1
ATOM 3582 N N . LYS B 1 267 ? -32.216 -1.875 47.412 1.00 21.14 265 LYS B N 1
ATOM 3583 C CA . LYS B 1 267 ? -30.889 -2.368 47.688 1.00 21.94 265 LYS B CA 1
ATOM 3584 C C . LYS B 1 267 ? -29.773 -1.410 47.247 1.00 22.53 265 LYS B C 1
ATOM 3585 O O . LYS B 1 267 ? -28.700 -1.456 47.830 1.00 21.52 265 LYS B O 1
ATOM 3591 N N . GLU B 1 268 ? -29.956 -0.669 46.133 1.00 21.60 266 GLU B N 1
ATOM 3592 C CA . GLU B 1 268 ? -28.874 0.204 45.592 1.00 20.02 266 GLU B CA 1
ATOM 3593 C C . GLU B 1 268 ? -28.759 1.420 46.497 1.00 18.67 266 GLU B C 1
ATOM 3594 O O . GLU B 1 268 ? -27.669 1.886 46.842 1.00 20.08 266 GLU B O 1
ATOM 3600 N N . LEU B 1 269 ? -29.912 1.931 46.926 1.00 20.02 267 LEU B N 1
ATOM 3601 C CA . LEU B 1 269 ? -29.948 2.976 47.955 1.00 18.13 267 LEU B CA 1
ATOM 3602 C C . LEU B 1 269 ? -29.220 2.541 49.297 1.00 17.47 267 LEU B C 1
ATOM 3603 O O . LEU B 1 269 ? -28.434 3.300 49.906 1.00 18.18 267 LEU B O 1
ATOM 3608 N N . ILE B 1 270 ? -29.461 1.336 49.747 1.00 16.82 268 ILE B N 1
ATOM 3609 C CA . ILE B 1 270 ? -28.837 0.862 50.977 1.00 18.65 268 ILE B CA 1
ATOM 3610 C C . ILE B 1 270 ? -27.287 0.803 50.784 1.00 19.21 268 ILE B C 1
ATOM 3611 O O . ILE B 1 270 ? -26.492 1.244 51.686 1.00 18.60 268 ILE B O 1
ATOM 3616 N N . LEU B 1 271 ? -26.865 0.276 49.626 1.00 18.64 269 LEU B N 1
ATOM 3617 C CA . LEU B 1 271 ? -25.417 0.100 49.392 1.00 18.02 269 LEU B CA 1
ATOM 3618 C C . LEU B 1 271 ? -24.795 1.513 49.347 1.00 19.71 269 LEU B C 1
ATOM 3619 O O . LEU B 1 271 ? -23.779 1.765 49.999 1.00 19.06 269 LEU B O 1
ATOM 3624 N N . GLU B 1 272 ? -25.359 2.391 48.510 1.00 20.26 270 GLU B N 1
ATOM 3625 C CA . GLU B 1 272 ? -24.787 3.746 48.338 1.00 20.61 270 GLU B CA 1
ATOM 3626 C C . GLU B 1 272 ? -24.823 4.556 49.621 1.00 20.00 270 GLU B C 1
ATOM 3627 O O . GLU B 1 272 ? -23.875 5.253 49.944 1.00 22.79 270 GLU B O 1
ATOM 3633 N N . ARG B 1 273 ? -25.920 4.513 50.347 1.00 21.14 271 ARG B N 1
ATOM 3634 C CA . ARG B 1 273 ? -25.929 5.237 51.631 1.00 20.65 271 ARG B CA 1
ATOM 3635 C C . ARG B 1 273 ? -24.989 4.695 52.706 1.00 20.59 271 ARG B C 1
ATOM 3636 O O . ARG B 1 273 ? -24.469 5.460 53.517 1.00 18.61 271 ARG B O 1
ATOM 3644 N N . SER B 1 274 ? -24.771 3.382 52.669 1.00 19.91 272 SER B N 1
ATOM 3645 C CA . SER B 1 274 ? -23.971 2.691 53.669 1.00 20.54 272 SER B CA 1
ATOM 3646 C C . SER B 1 274 ? -22.535 3.010 53.290 1.00 20.36 272 SER B C 1
ATOM 3647 O O . SER B 1 274 ? -21.769 3.351 54.195 1.00 20.76 272 SER B O 1
ATOM 3650 N N . LEU B 1 275 ? -22.205 3.023 51.971 1.00 18.80 273 LEU B N 1
ATOM 3651 C CA . LEU B 1 275 ? -20.848 3.522 51.515 1.00 19.50 273 LEU B CA 1
ATOM 3652 C C . LEU B 1 275 ? -20.567 4.974 51.946 1.00 19.51 273 LEU B C 1
ATOM 3653 O O . LEU B 1 275 ? -19.461 5.269 52.468 1.00 19.93 273 LEU B O 1
ATOM 3658 N N . ALA B 1 276 ? -21.580 5.857 51.798 1.00 19.79 274 ALA B N 1
ATOM 3659 C CA . ALA B 1 276 ? -21.399 7.278 52.201 1.00 18.89 274 ALA B CA 1
ATOM 3660 C C . ALA B 1 276 ? -21.157 7.311 53.715 1.00 19.21 274 ALA B C 1
ATOM 3661 O O . ALA B 1 276 ? -20.346 8.079 54.216 1.00 20.80 274 ALA B O 1
ATOM 3663 N N . PHE B 1 277 ? -21.877 6.486 54.460 1.00 17.80 275 PHE B N 1
ATOM 3664 C CA . PHE B 1 277 ? -21.780 6.548 55.922 1.00 17.40 275 PHE B CA 1
ATOM 3665 C C . PHE B 1 277 ? -20.377 6.060 56.370 1.00 17.29 275 PHE B C 1
ATOM 3666 O O . PHE B 1 277 ? -19.775 6.636 57.221 1.00 19.23 275 PHE B O 1
ATOM 3674 N N . ILE B 1 278 ? -19.854 5.023 55.738 1.00 17.45 276 ILE B N 1
ATOM 3675 C CA . ILE B 1 278 ? -18.515 4.517 56.087 1.00 17.37 276 ILE B CA 1
ATOM 3676 C C . ILE B 1 278 ? -17.503 5.576 55.756 1.00 20.81 276 ILE B C 1
ATOM 3677 O O . ILE B 1 278 ? -16.600 5.780 56.579 1.00 20.48 276 ILE B O 1
ATOM 3682 N N . ARG B 1 279 ? -17.602 6.248 54.569 1.00 21.09 277 ARG B N 1
ATOM 3683 C CA . ARG B 1 279 ? -16.606 7.307 54.212 1.00 22.61 277 ARG B CA 1
ATOM 3684 C C . ARG B 1 279 ? -16.634 8.529 55.121 1.00 21.51 277 ARG B C 1
ATOM 3685 O O . ARG B 1 279 ? -15.601 9.242 55.263 1.00 23.03 277 ARG B O 1
ATOM 3693 N N . LYS B 1 280 ? -17.795 8.846 55.668 1.00 20.14 278 LYS B N 1
ATOM 3694 C CA . LYS B 1 280 ? -17.899 9.991 56.508 1.00 22.34 278 LYS B CA 1
ATOM 3695 C C . LYS B 1 280 ? -17.679 9.682 57.985 1.00 22.29 278 LYS B C 1
ATOM 3696 O O . LYS B 1 280 ? -17.770 10.562 58.733 1.00 21.05 278 LYS B O 1
ATOM 3702 N N . HIS B 1 281 ? -17.390 8.448 58.397 1.00 21.43 279 HIS B N 1
ATOM 3703 C CA . HIS B 1 281 ? -17.159 8.214 59.829 1.00 21.39 279 HIS B CA 1
ATOM 3704 C C . HIS B 1 281 ? -15.899 7.467 60.169 1.00 22.24 279 HIS B C 1
ATOM 3705 O O . HIS B 1 281 ? -15.139 7.155 59.289 1.00 21.70 279 HIS B O 1
ATOM 3712 N N . LEU C 1 36 ? -35.323 -12.361 33.090 1.00 50.22 34 LEU C N 1
ATOM 3713 C CA . LEU C 1 36 ? -35.582 -13.476 34.067 1.00 50.31 34 LEU C CA 1
ATOM 3714 C C . LEU C 1 36 ? -34.721 -13.280 35.324 1.00 48.81 34 LEU C C 1
ATOM 3715 O O . LEU C 1 36 ? -33.776 -12.521 35.307 1.00 49.50 34 LEU C O 1
ATOM 3720 N N . GLN C 1 37 ? -35.036 -13.971 36.410 1.00 46.57 35 GLN C N 1
ATOM 3721 C CA . GLN C 1 37 ? -34.156 -13.970 37.570 1.00 44.91 35 GLN C CA 1
ATOM 3722 C C . GLN C 1 37 ? -33.051 -15.036 37.456 1.00 41.82 35 GLN C C 1
ATOM 3723 O O . GLN C 1 37 ? -33.325 -16.188 37.096 1.00 41.39 35 GLN C O 1
ATOM 3729 N N . VAL C 1 38 ? -31.813 -14.659 37.779 1.00 38.40 36 VAL C N 1
ATOM 3730 C CA . VAL C 1 38 ? -30.699 -15.614 37.874 1.00 34.95 36 VAL C CA 1
ATOM 3731 C C . VAL C 1 38 ? -30.858 -16.369 39.171 1.00 34.88 36 VAL C C 1
ATOM 3732 O O . VAL C 1 38 ? -31.068 -15.749 40.200 1.00 35.25 36 VAL C O 1
ATOM 3736 N N . LEU C 1 39 ? -30.766 -17.707 39.133 1.00 33.10 37 LEU C N 1
ATOM 3737 C CA . LEU C 1 39 ? -30.745 -18.518 40.303 1.00 33.43 37 LEU C CA 1
ATOM 3738 C C . LEU C 1 39 ? -29.635 -18.120 41.315 1.00 33.52 37 LEU C C 1
ATOM 3739 O O . LEU C 1 39 ? -28.516 -17.777 40.926 1.00 33.72 37 LEU C O 1
ATOM 3744 N N . PRO C 1 40 ? -29.959 -18.180 42.618 1.00 33.57 38 PRO C N 1
ATOM 3745 C CA . PRO C 1 40 ? -28.933 -17.944 43.694 1.00 32.40 38 PRO C CA 1
ATOM 3746 C C . PRO C 1 40 ? -27.725 -18.833 43.473 1.00 29.39 38 PRO C C 1
ATOM 3747 O O . PRO C 1 40 ? -27.865 -20.060 43.305 1.00 28.98 38 PRO C O 1
ATOM 3751 N N . GLY C 1 41 ? -26.540 -18.261 43.417 1.00 28.24 39 GLY C N 1
ATOM 3752 C CA . GLY C 1 41 ? -25.318 -19.120 43.244 1.00 27.12 39 GLY C CA 1
ATOM 3753 C C . GLY C 1 41 ? -24.777 -19.241 41.793 1.00 27.97 39 GLY C C 1
ATOM 3754 O O . GLY C 1 41 ? -23.660 -19.773 41.571 1.00 26.88 39 GLY C O 1
ATOM 3755 N N . ALA C 1 42 ? -25.541 -18.693 40.828 1.00 27.94 40 ALA C N 1
ATOM 3756 C CA . ALA C 1 42 ? -25.285 -18.904 39.383 1.00 27.57 40 ALA C CA 1
ATOM 3757 C C . ALA C 1 42 ? -24.840 -17.593 38.741 1.00 27.19 40 ALA C C 1
ATOM 3758 O O . ALA C 1 42 ? -24.812 -17.457 37.471 1.00 24.89 40 ALA C O 1
ATOM 3760 N N A GLU C 1 43 ? -24.497 -16.636 39.597 0.50 26.22 41 GLU C N 1
ATOM 3761 N N B GLU C 1 43 ? -24.558 -16.594 39.570 0.50 26.41 41 GLU C N 1
ATOM 3762 C CA A GLU C 1 43 ? -24.028 -15.337 39.132 0.50 26.51 41 GLU C CA 1
ATOM 3763 C CA B GLU C 1 43 ? -24.126 -15.311 39.025 0.50 26.81 41 GLU C CA 1
ATOM 3764 C C A GLU C 1 43 ? -22.634 -15.494 38.429 0.50 26.02 41 GLU C C 1
ATOM 3765 C C B GLU C 1 43 ? -22.691 -15.480 38.416 0.50 26.24 41 GLU C C 1
ATOM 3766 O O A GLU C 1 43 ? -21.842 -16.373 38.804 0.50 25.42 41 GLU C O 1
ATOM 3767 O O B GLU C 1 43 ? -21.914 -16.349 38.853 0.50 25.64 41 GLU C O 1
ATOM 3778 N N . PRO C 1 44 ? -22.381 -14.691 37.381 1.00 25.56 42 PRO C N 1
ATOM 3779 C CA . PRO C 1 44 ? -21.076 -14.693 36.707 1.00 26.83 42 PRO C CA 1
ATOM 3780 C C . PRO C 1 44 ? -20.063 -14.114 37.691 1.00 30.11 42 PRO C C 1
ATOM 3781 O O . PRO C 1 44 ? -20.471 -13.522 38.702 1.00 31.22 42 PRO C O 1
ATOM 3785 N N . LEU C 1 45 ? -18.776 -14.264 37.411 1.00 29.97 43 LEU C N 1
ATOM 3786 C CA . LEU C 1 45 ? -17.723 -13.620 38.197 1.00 30.96 43 LEU C CA 1
ATOM 3787 C C . LEU C 1 45 ? -16.816 -12.832 37.256 1.00 30.45 43 LEU C C 1
ATOM 3788 O O . LEU C 1 45 ? -16.311 -13.380 36.286 1.00 30.56 43 LEU C O 1
ATOM 3793 N N . TYR C 1 46 ? -16.709 -11.520 37.491 1.00 29.76 44 TYR C N 1
ATOM 3794 C CA . TYR C 1 46 ? -15.895 -10.585 36.743 1.00 29.71 44 TYR C CA 1
ATOM 3795 C C . TYR C 1 46 ? -14.995 -9.963 37.834 1.00 30.82 44 TYR C C 1
ATOM 3796 O O . TYR C 1 46 ? -15.473 -9.656 38.952 1.00 31.15 44 TYR C O 1
ATOM 3805 N N . SER C 1 47 ? -13.690 -9.892 37.588 1.00 29.26 45 SER C N 1
ATOM 3806 C CA . SER C 1 47 ? -12.778 -9.338 38.606 1.00 30.64 45 SER C CA 1
ATOM 3807 C C . SER C 1 47 ? -11.698 -8.627 37.822 1.00 29.75 45 SER C C 1
ATOM 3808 O O . SER C 1 47 ? -11.150 -9.214 36.886 1.00 27.91 45 SER C O 1
ATOM 3811 N N . VAL C 1 48 ? -11.460 -7.341 38.105 1.00 29.38 46 VAL C N 1
ATOM 3812 C CA . VAL C 1 48 ? -10.455 -6.641 37.299 1.00 29.41 46 VAL C CA 1
ATOM 3813 C C . VAL C 1 48 ? -9.134 -6.630 38.086 1.00 28.94 46 VAL C C 1
ATOM 3814 O O . VAL C 1 48 ? -9.153 -6.370 39.273 1.00 27.63 46 VAL C O 1
ATOM 3818 N N . GLY C 1 49 ? -8.008 -6.923 37.434 1.00 27.70 47 GLY C N 1
ATOM 3819 C CA . GLY C 1 49 ? -6.721 -7.088 38.159 1.00 28.27 47 GLY C CA 1
ATOM 3820 C C . GLY C 1 49 ? -5.613 -6.590 37.228 1.00 26.80 47 GLY C C 1
ATOM 3821 O O . GLY C 1 49 ? -5.740 -5.531 36.650 1.00 27.47 47 GLY C O 1
ATOM 3822 N N . SER C 1 50 ? -4.601 -7.418 36.967 1.00 28.10 48 SER C N 1
ATOM 3823 C CA . SER C 1 50 ? -3.525 -7.053 36.014 1.00 27.52 48 SER C CA 1
ATOM 3824 C C . SER C 1 50 ? -3.832 -7.131 34.552 1.00 28.36 48 SER C C 1
ATOM 3825 O O . SER C 1 50 ? -4.942 -7.484 34.114 1.00 26.89 48 SER C O 1
ATOM 3828 N N . ARG C 1 51 ? -2.796 -6.785 33.822 1.00 25.82 49 ARG C N 1
ATOM 3829 C CA . ARG C 1 51 ? -2.730 -6.820 32.408 1.00 24.92 49 ARG C CA 1
ATOM 3830 C C . ARG C 1 51 ? -2.786 -8.257 31.841 1.00 23.73 49 ARG C C 1
ATOM 3831 O O . ARG C 1 51 ? -2.873 -8.439 30.672 1.00 24.32 49 ARG C O 1
ATOM 3839 N N . ILE C 1 52 ? -2.742 -9.257 32.691 1.00 21.81 50 ILE C N 1
ATOM 3840 C CA . ILE C 1 52 ? -2.925 -10.654 32.182 1.00 22.99 50 ILE C CA 1
ATOM 3841 C C . ILE C 1 52 ? -4.337 -11.140 32.574 1.00 21.64 50 ILE C C 1
ATOM 3842 O O . ILE C 1 52 ? -4.699 -11.029 33.733 1.00 22.82 50 ILE C O 1
ATOM 3847 N N . GLY C 1 53 ? -5.117 -11.632 31.611 1.00 20.40 51 GLY C N 1
ATOM 3848 C CA . GLY C 1 53 ? -6.525 -12.010 31.941 1.00 20.60 51 GLY C CA 1
ATOM 3849 C C . GLY C 1 53 ? -6.890 -13.471 31.597 1.00 20.26 51 GLY C C 1
ATOM 3850 O O . GLY C 1 53 ? -6.243 -14.079 30.746 1.00 20.08 51 GLY C O 1
ATOM 3851 N N . VAL C 1 54 ? -7.887 -14.018 32.277 1.00 20.37 52 VAL C N 1
ATOM 3852 C CA . VAL C 1 54 ? -8.287 -15.437 32.095 1.00 20.15 52 VAL C CA 1
ATOM 3853 C C . VAL C 1 54 ? -9.791 -15.453 31.837 1.00 19.82 52 VAL C C 1
ATOM 3854 O O . VAL C 1 54 ? -10.564 -14.906 32.672 1.00 20.12 52 VAL C O 1
ATOM 3858 N N . LEU C 1 55 ? -10.197 -16.145 30.756 1.00 17.95 53 LEU C N 1
ATOM 3859 C CA . LEU C 1 55 ? -11.599 -16.320 30.428 1.00 15.67 53 LEU C CA 1
ATOM 3860 C C . LEU C 1 55 ? -11.914 -17.717 30.929 1.00 16.68 53 LEU C C 1
ATOM 3861 O O . LEU C 1 55 ? -11.188 -18.653 30.596 1.00 14.51 53 LEU C O 1
ATOM 3866 N N . VAL C 1 56 ? -12.960 -17.853 31.766 1.00 16.30 54 VAL C N 1
ATOM 3867 C CA . VAL C 1 56 ? -13.320 -19.122 32.373 1.00 14.72 54 VAL C CA 1
ATOM 3868 C C . VAL C 1 56 ? -14.707 -19.541 31.979 1.00 16.67 54 VAL C C 1
ATOM 3869 O O . VAL C 1 56 ? -15.651 -18.832 32.301 1.00 16.17 54 VAL C O 1
ATOM 3873 N N . SER C 1 57 ? -14.854 -20.696 31.300 1.00 16.68 55 SER C N 1
ATOM 3874 C CA . SER C 1 57 ? -16.178 -21.018 30.748 1.00 15.90 55 SER C CA 1
ATOM 3875 C C . SER C 1 57 ? -16.794 -22.269 31.396 1.00 15.68 55 SER C C 1
ATOM 3876 O O . SER C 1 57 ? -16.162 -23.330 31.388 1.00 17.77 55 SER C O 1
ATOM 3879 N N . HIS C 1 58 ? -17.997 -22.199 31.926 1.00 17.48 56 HIS C N 1
ATOM 3880 C CA . HIS C 1 58 ? -18.679 -23.429 32.389 1.00 18.15 56 HIS C CA 1
ATOM 3881 C C . HIS C 1 58 ? -19.304 -24.239 31.174 1.00 18.28 56 HIS C C 1
ATOM 3882 O O . HIS C 1 58 ? -19.128 -23.860 30.008 1.00 17.79 56 HIS C O 1
ATOM 3889 N N . GLY C 1 59 ? -20.013 -25.345 31.462 1.00 18.37 57 GLY C N 1
ATOM 3890 C CA . GLY C 1 59 ? -20.513 -26.197 30.378 1.00 17.78 57 GLY C CA 1
ATOM 3891 C C . GLY C 1 59 ? -22.038 -26.257 30.320 1.00 19.65 57 GLY C C 1
ATOM 3892 O O . GLY C 1 59 ? -22.730 -25.441 30.954 1.00 18.39 57 GLY C O 1
ATOM 3893 N N . PHE C 1 60 ? -22.515 -27.214 29.497 1.00 19.91 58 PHE C N 1
ATOM 3894 C CA . PHE C 1 60 ? -23.929 -27.343 29.027 1.00 19.18 58 PHE C CA 1
ATOM 3895 C C . PHE C 1 60 ? -24.793 -27.805 30.219 1.00 17.95 58 PHE C C 1
ATOM 3896 O O . PHE C 1 60 ? -24.494 -28.831 30.789 1.00 20.51 58 PHE C O 1
ATOM 3904 N N . THR C 1 61 ? -25.880 -27.099 30.477 1.00 18.19 59 THR C N 1
ATOM 3905 C CA . THR C 1 61 ? -26.786 -27.184 31.656 1.00 21.01 59 THR C CA 1
ATOM 3906 C C . THR C 1 61 ? -26.125 -26.805 32.983 1.00 21.54 59 THR C C 1
ATOM 3907 O O . THR C 1 61 ? -26.799 -26.796 34.025 1.00 22.27 59 THR C O 1
ATOM 3911 N N . GLY C 1 62 ? -24.861 -26.391 32.941 1.00 22.08 60 GLY C N 1
ATOM 3912 C CA . GLY C 1 62 ? -24.208 -25.945 34.182 1.00 19.07 60 GLY C CA 1
ATOM 3913 C C . GLY C 1 62 ? -24.276 -24.463 34.341 1.00 18.11 60 GLY C C 1
ATOM 3914 O O . GLY C 1 62 ? -25.144 -23.778 33.810 1.00 17.11 60 GLY C O 1
ATOM 3915 N N . SER C 1 63 ? -23.383 -23.938 35.184 1.00 18.38 61 SER C N 1
ATOM 3916 C CA . SER C 1 63 ? -23.433 -22.493 35.489 1.00 17.75 61 SER C CA 1
ATOM 3917 C C . SER C 1 63 ? -22.064 -22.084 36.083 1.00 16.01 61 SER C C 1
ATOM 3918 O O . SER C 1 63 ? -21.262 -22.971 36.364 1.00 17.38 61 SER C O 1
ATOM 3921 N N . PRO C 1 64 ? -21.806 -20.769 36.239 1.00 16.40 62 PRO C N 1
ATOM 3922 C CA . PRO C 1 64 ? -20.468 -20.401 36.811 1.00 18.59 62 PRO C CA 1
ATOM 3923 C C . PRO C 1 64 ? -20.146 -21.028 38.158 1.00 20.27 62 PRO C C 1
ATOM 3924 O O . PRO C 1 64 ? -18.959 -21.137 38.540 1.00 21.09 62 PRO C O 1
ATOM 3928 N N . GLN C 1 65 ? -21.166 -21.491 38.896 1.00 22.31 63 GLN C N 1
ATOM 3929 C CA . GLN C 1 65 ? -20.837 -22.057 40.185 1.00 22.43 63 GLN C CA 1
ATOM 3930 C C . GLN C 1 65 ? -19.887 -23.213 40.062 1.00 21.93 63 GLN C C 1
ATOM 3931 O O . GLN C 1 65 ? -19.084 -23.477 40.982 1.00 20.76 63 GLN C O 1
ATOM 3937 N N . SER C 1 66 ? -19.921 -23.963 38.948 1.00 19.59 64 SER C N 1
ATOM 3938 C CA . SER C 1 66 ? -19.037 -25.128 38.946 1.00 17.52 64 SER C CA 1
ATOM 3939 C C . SER C 1 66 ? -17.584 -24.688 38.725 1.00 18.61 64 SER C C 1
ATOM 3940 O O . SER C 1 66 ? -16.659 -25.526 38.952 1.00 20.23 64 SER C O 1
ATOM 3943 N N . MET C 1 67 ? -17.399 -23.437 38.266 1.00 19.16 65 MET C N 1
ATOM 3944 C CA . MET C 1 67 ? -16.070 -22.896 37.927 1.00 20.43 65 MET C CA 1
ATOM 3945 C C . MET C 1 67 ? -15.602 -21.875 39.028 1.00 23.08 65 MET C C 1
ATOM 3946 O O . MET C 1 67 ? -14.506 -21.300 38.917 1.00 20.43 65 MET C O 1
ATOM 3951 N N . ARG C 1 68 ? -16.440 -21.610 40.046 1.00 25.25 66 ARG C N 1
ATOM 3952 C CA . ARG C 1 68 ? -16.179 -20.535 41.022 1.00 25.14 66 ARG C CA 1
ATOM 3953 C C . ARG C 1 68 ? -14.857 -20.694 41.828 1.00 25.54 66 ARG C C 1
ATOM 3954 O O . ARG C 1 68 ? -14.048 -19.758 41.904 1.00 25.92 66 ARG C O 1
ATOM 3962 N N . PHE C 1 69 ? -14.599 -21.874 42.350 1.00 26.41 67 PHE C N 1
ATOM 3963 C CA . PHE C 1 69 ? -13.323 -22.205 43.015 1.00 28.41 67 PHE C CA 1
ATOM 3964 C C . PHE C 1 69 ? -12.089 -21.838 42.148 1.00 30.44 67 PHE C C 1
ATOM 3965 O O . PHE C 1 69 ? -11.070 -21.301 42.670 1.00 29.43 67 PHE C O 1
ATOM 3973 N N . LEU C 1 70 ? -12.154 -22.106 40.838 1.00 28.55 68 LEU C N 1
ATOM 3974 C CA . LEU C 1 70 ? -11.040 -21.882 39.996 1.00 26.71 68 LEU C CA 1
ATOM 3975 C C . LEU C 1 70 ? -10.898 -20.431 39.718 1.00 26.49 68 LEU C C 1
ATOM 3976 O O . LEU C 1 70 ? -9.782 -19.893 39.714 1.00 26.02 68 LEU C O 1
ATOM 3981 N N . ALA C 1 71 ? -12.039 -19.812 39.424 1.00 23.95 69 ALA C N 1
ATOM 3982 C CA . ALA C 1 71 ? -12.085 -18.452 39.021 1.00 23.66 69 ALA C CA 1
ATOM 3983 C C . ALA C 1 71 ? -11.615 -17.562 40.167 1.00 24.41 69 ALA C C 1
ATOM 3984 O O . ALA C 1 71 ? -10.916 -16.583 39.907 1.00 23.88 69 ALA C O 1
ATOM 3986 N N . GLU C 1 72 ? -12.096 -17.828 41.387 1.00 23.86 70 GLU C N 1
ATOM 3987 C CA . GLU C 1 72 ? -11.656 -17.032 42.565 1.00 27.25 70 GLU C CA 1
ATOM 3988 C C . GLU C 1 72 ? -10.148 -17.180 42.780 1.00 25.80 70 GLU C C 1
ATOM 3989 O O . GLU C 1 72 ? -9.482 -16.196 43.088 1.00 26.22 70 GLU C O 1
ATOM 3995 N N . GLY C 1 73 ? -9.652 -18.422 42.726 1.00 24.55 71 GLY C N 1
ATOM 3996 C CA . GLY C 1 73 ? -8.224 -18.637 42.681 1.00 25.04 71 GLY C CA 1
ATOM 3997 C C . GLY C 1 73 ? -7.434 -17.740 41.736 1.00 25.95 71 GLY C C 1
ATOM 3998 O O . GLY C 1 73 ? -6.441 -17.171 42.169 1.00 27.00 71 GLY C O 1
ATOM 3999 N N . PHE C 1 74 ? -7.821 -17.614 40.446 1.00 24.38 72 PHE C N 1
ATOM 4000 C CA . PHE C 1 74 ? -7.116 -16.747 39.545 1.00 23.52 72 PHE C CA 1
ATOM 4001 C C . PHE C 1 74 ? -7.292 -15.287 39.971 1.00 24.51 72 PHE C C 1
ATOM 4002 O O . PHE C 1 74 ? -6.389 -14.492 39.757 1.00 23.48 72 PHE C O 1
ATOM 4010 N N . ALA C 1 75 ? -8.489 -14.893 40.416 1.00 24.38 73 ALA C N 1
ATOM 4011 C CA . ALA C 1 75 ? -8.649 -13.498 40.883 1.00 26.98 73 ALA C CA 1
ATOM 4012 C C . ALA C 1 75 ? -7.771 -13.159 42.155 1.00 28.52 73 ALA C C 1
ATOM 4013 O O . ALA C 1 75 ? -7.127 -12.102 42.174 1.00 28.34 73 ALA C O 1
ATOM 4015 N N . ARG C 1 76 ? -7.721 -14.044 43.151 1.00 30.82 74 ARG C N 1
ATOM 4016 C CA . ARG C 1 76 ? -6.799 -13.835 44.282 1.00 33.75 74 ARG C CA 1
ATOM 4017 C C . ARG C 1 76 ? -5.356 -13.789 43.864 1.00 34.89 74 ARG C C 1
ATOM 4018 O O . ARG C 1 76 ? -4.559 -13.188 44.561 1.00 35.72 74 ARG C O 1
ATOM 4026 N N . ALA C 1 77 ? -4.995 -14.414 42.742 1.00 33.07 75 ALA C N 1
ATOM 4027 C CA . ALA C 1 77 ? -3.620 -14.313 42.330 1.00 30.68 75 ALA C CA 1
ATOM 4028 C C . ALA C 1 77 ? -3.390 -12.988 41.610 1.00 29.69 75 ALA C C 1
ATOM 4029 O O . ALA C 1 77 ? -2.262 -12.633 41.296 1.00 29.97 75 ALA C O 1
ATOM 4031 N N . GLY C 1 78 ? -4.436 -12.200 41.367 1.00 27.44 76 GLY C N 1
ATOM 4032 C CA . GLY C 1 78 ? -4.181 -10.867 40.800 1.00 24.64 76 GLY C CA 1
ATOM 4033 C C . GLY C 1 78 ? -4.549 -10.696 39.352 1.00 23.70 76 GLY C C 1
ATOM 4034 O O . GLY C 1 78 ? -4.553 -9.596 38.837 1.00 24.51 76 GLY C O 1
ATOM 4035 N N . TYR C 1 79 ? -4.903 -11.803 38.667 1.00 23.07 77 TYR C N 1
ATOM 4036 C CA . TYR C 1 79 ? -5.294 -11.750 37.234 1.00 21.22 77 TYR C CA 1
ATOM 4037 C C . TYR C 1 79 ? -6.655 -11.061 37.036 1.00 19.94 77 TYR C C 1
ATOM 4038 O O . TYR C 1 79 ? -7.447 -11.167 37.903 1.00 21.64 77 TYR C O 1
ATOM 4047 N N . THR C 1 80 ? -6.886 -10.392 35.925 1.00 19.76 78 THR C N 1
ATOM 4048 C CA . THR C 1 80 ? -8.257 -10.040 35.465 1.00 22.56 78 THR C CA 1
ATOM 4049 C C . THR C 1 80 ? -8.971 -11.371 35.043 1.00 23.20 78 THR C C 1
ATOM 4050 O O . THR C 1 80 ? -8.291 -12.264 34.479 1.00 23.66 78 THR C O 1
ATOM 4054 N N . VAL C 1 81 ? -10.252 -11.523 35.433 1.00 21.59 79 VAL C N 1
ATOM 4055 C CA . VAL C 1 81 ? -11.023 -12.781 35.333 1.00 21.16 79 VAL C CA 1
ATOM 4056 C C . VAL C 1 81 ? -12.403 -12.482 34.752 1.00 20.95 79 VAL C C 1
ATOM 4057 O O . VAL C 1 81 ? -13.100 -11.566 35.252 1.00 21.17 79 VAL C O 1
ATOM 4061 N N . ALA C 1 82 ? -12.782 -13.184 33.676 1.00 19.39 80 ALA C N 1
ATOM 4062 C CA . ALA C 1 82 ? -14.201 -13.182 33.181 1.00 18.57 80 ALA C CA 1
ATOM 4063 C C . ALA C 1 82 ? -14.688 -14.626 33.216 1.00 18.81 80 ALA C C 1
ATOM 4064 O O . ALA C 1 82 ? -14.139 -15.483 32.470 1.00 16.85 80 ALA C O 1
ATOM 4066 N N . THR C 1 83 ? -15.742 -14.883 34.030 1.00 18.15 81 THR C N 1
ATOM 4067 C CA . THR C 1 83 ? -16.363 -16.167 34.143 1.00 18.14 81 THR C CA 1
ATOM 4068 C C . THR C 1 83 ? -17.821 -15.919 33.761 1.00 18.81 81 THR C C 1
ATOM 4069 O O . THR C 1 83 ? -18.631 -15.659 34.626 1.00 20.17 81 THR C O 1
ATOM 4073 N N . PRO C 1 84 ? -18.164 -15.994 32.466 1.00 17.71 82 PRO C N 1
ATOM 4074 C CA . PRO C 1 84 ? -19.532 -15.614 32.042 1.00 17.87 82 PRO C CA 1
ATOM 4075 C C . PRO C 1 84 ? -20.597 -16.634 32.376 1.00 17.38 82 PRO C C 1
ATOM 4076 O O . PRO C 1 84 ? -20.308 -17.826 32.455 1.00 18.37 82 PRO C O 1
ATOM 4080 N N . ARG C 1 85 ? -21.841 -16.158 32.402 1.00 18.44 83 ARG C N 1
ATOM 4081 C CA . ARG C 1 85 ? -22.996 -17.021 32.568 1.00 19.71 83 ARG C CA 1
ATOM 4082 C C . ARG C 1 85 ? -23.486 -17.236 31.106 1.00 20.10 83 ARG C C 1
ATOM 4083 O O . ARG C 1 85 ? -23.937 -16.290 30.454 1.00 17.90 83 ARG C O 1
ATOM 4091 N N . LEU C 1 86 ? -23.406 -18.471 30.599 1.00 18.38 84 LEU C N 1
ATOM 4092 C CA . LEU C 1 86 ? -23.878 -18.641 29.175 1.00 18.74 84 LEU C CA 1
ATOM 4093 C C . LEU C 1 86 ? -25.370 -18.347 29.020 1.00 19.39 84 LEU C C 1
ATOM 4094 O O . LEU C 1 86 ? -26.145 -18.523 29.958 1.00 20.19 84 LEU C O 1
ATOM 4099 N N . THR C 1 87 ? -25.772 -17.867 27.846 1.00 19.92 85 THR C N 1
ATOM 4100 C CA . THR C 1 87 ? -27.170 -17.630 27.521 1.00 19.88 85 THR C CA 1
ATOM 4101 C C . THR C 1 87 ? -28.065 -18.827 27.892 1.00 20.19 85 THR C C 1
ATOM 4102 O O . THR C 1 87 ? -27.737 -19.986 27.580 1.00 19.41 85 THR C O 1
ATOM 4106 N N . GLY C 1 88 ? -29.211 -18.560 28.531 1.00 20.51 86 GLY C N 1
ATOM 4107 C CA . GLY C 1 88 ? -30.099 -19.644 28.866 1.00 19.52 86 GLY C CA 1
ATOM 4108 C C . GLY C 1 88 ? -29.716 -20.487 30.044 1.00 21.10 86 GLY C C 1
ATOM 4109 O O . GLY C 1 88 ? -30.475 -21.428 30.400 1.00 20.19 86 GLY C O 1
ATOM 4110 N N . HIS C 1 89 ? -28.528 -20.210 30.654 1.00 20.28 87 HIS C N 1
ATOM 4111 C CA . HIS C 1 89 ? -28.049 -20.991 31.827 1.00 19.65 87 HIS C CA 1
ATOM 4112 C C . HIS C 1 89 ? -28.211 -20.224 33.175 1.00 21.35 87 HIS C C 1
ATOM 4113 O O . HIS C 1 89 ? -28.196 -18.931 33.210 1.00 22.54 87 HIS C O 1
ATOM 4120 N N . GLY C 1 90 ? -28.358 -21.010 34.251 1.00 22.37 88 GLY C N 1
ATOM 4121 C CA . GLY C 1 90 ? -28.642 -20.464 35.617 1.00 22.95 88 GLY C CA 1
ATOM 4122 C C . GLY C 1 90 ? -29.895 -19.570 35.680 1.00 24.83 88 GLY C C 1
ATOM 4123 O O . GLY C 1 90 ? -29.950 -18.638 36.513 1.00 24.97 88 GLY C O 1
ATOM 4124 N N . THR C 1 91 ? -30.873 -19.790 34.771 1.00 24.41 89 THR C N 1
ATOM 4125 C CA . THR C 1 91 ? -32.241 -19.124 34.790 1.00 24.67 89 THR C CA 1
ATOM 4126 C C . THR C 1 91 ? -33.292 -20.270 34.807 1.00 25.18 89 THR C C 1
ATOM 4127 O O . THR C 1 91 ? -33.573 -20.829 35.868 1.00 24.09 89 THR C O 1
ATOM 4131 N N . THR C 1 92 ? -33.759 -20.733 33.644 1.00 25.78 90 THR C N 1
ATOM 4132 C CA . THR C 1 92 ? -34.678 -21.856 33.642 1.00 26.59 90 THR C CA 1
ATOM 4133 C C . THR C 1 92 ? -34.363 -22.768 32.466 1.00 27.82 90 THR C C 1
ATOM 4134 O O . THR C 1 92 ? -33.814 -22.268 31.461 1.00 27.03 90 THR C O 1
ATOM 4138 N N . PRO C 1 93 ? -34.706 -24.087 32.591 1.00 27.70 91 PRO C N 1
ATOM 4139 C CA . PRO C 1 93 ? -34.485 -24.987 31.479 1.00 27.98 91 PRO C CA 1
ATOM 4140 C C . PRO C 1 93 ? -35.235 -24.535 30.227 1.00 27.33 91 PRO C C 1
ATOM 4141 O O . PRO C 1 93 ? -34.688 -24.723 29.098 1.00 26.34 91 PRO C O 1
ATOM 4145 N N . ALA C 1 94 ? -36.401 -23.914 30.387 1.00 26.53 92 ALA C N 1
ATOM 4146 C CA . ALA C 1 94 ? -37.118 -23.300 29.218 1.00 27.50 92 ALA C CA 1
ATOM 4147 C C . ALA C 1 94 ? -36.332 -22.223 28.465 1.00 26.90 92 ALA C C 1
ATOM 4148 O O . ALA C 1 94 ? -36.382 -22.116 27.220 1.00 25.29 92 ALA C O 1
ATOM 4150 N N . GLU C 1 95 ? -35.653 -21.348 29.191 1.00 27.85 93 GLU C N 1
ATOM 4151 C CA . GLU C 1 95 ? -34.799 -20.391 28.491 1.00 26.52 93 GLU C CA 1
ATOM 4152 C C . GLU C 1 95 ? -33.574 -21.073 27.754 1.00 25.06 93 GLU C C 1
ATOM 4153 O O . GLU C 1 95 ? -33.207 -20.716 26.597 1.00 23.63 93 GLU C O 1
ATOM 4159 N N . MET C 1 96 ? -32.979 -22.065 28.385 1.00 22.45 94 MET C N 1
ATOM 4160 C CA . MET C 1 96 ? -31.946 -22.860 27.721 1.00 22.22 94 MET C CA 1
ATOM 4161 C C . MET C 1 96 ? -32.424 -23.605 26.385 1.00 24.89 94 MET C C 1
ATOM 4162 O O . MET C 1 96 ? -31.660 -23.747 25.391 1.00 21.64 94 MET C O 1
ATOM 4167 N N . ALA C 1 97 ? -33.698 -24.051 26.382 1.00 25.84 95 ALA C N 1
ATOM 4168 C CA . ALA C 1 97 ? -34.319 -24.721 25.211 1.00 25.73 95 ALA C CA 1
ATOM 4169 C C . ALA C 1 97 ? -34.327 -23.783 24.041 1.00 24.26 95 ALA C C 1
ATOM 4170 O O . ALA C 1 97 ? -34.291 -24.238 22.895 1.00 24.77 95 ALA C O 1
ATOM 4172 N N . ALA C 1 98 ? -34.441 -22.474 24.305 1.00 25.11 96 ALA C N 1
ATOM 4173 C CA . ALA C 1 98 ? -34.455 -21.459 23.241 1.00 25.83 96 ALA C CA 1
ATOM 4174 C C . ALA C 1 98 ? -33.039 -20.881 22.859 1.00 25.65 96 ALA C C 1
ATOM 4175 O O . ALA C 1 98 ? -32.938 -19.990 22.028 1.00 25.94 96 ALA C O 1
ATOM 4177 N N . SER C 1 99 ? -31.962 -21.442 23.418 1.00 24.70 97 SER C N 1
ATOM 4178 C CA . SER C 1 99 ? -30.611 -20.886 23.292 1.00 24.39 97 SER C CA 1
ATOM 4179 C C . SER C 1 99 ? -29.823 -21.755 22.340 1.00 23.74 97 SER C C 1
ATOM 4180 O O . SER C 1 99 ? -30.072 -22.964 22.234 1.00 22.05 97 SER C O 1
ATOM 4183 N N . THR C 1 100 ? -28.902 -21.137 21.614 1.00 22.63 98 THR C N 1
ATOM 4184 C CA . THR C 1 100 ? -28.195 -21.858 20.604 1.00 21.57 98 THR C CA 1
ATOM 4185 C C . THR C 1 100 ? -26.628 -21.793 20.726 1.00 21.57 98 THR C C 1
ATOM 4186 O O . THR C 1 100 ? -26.060 -20.944 21.477 1.00 21.35 98 THR C O 1
ATOM 4190 N N . ALA C 1 101 ? -25.947 -22.576 19.879 1.00 20.13 99 ALA C N 1
ATOM 4191 C CA . ALA C 1 101 ? -24.505 -22.424 19.711 1.00 19.16 99 ALA C CA 1
ATOM 4192 C C . ALA C 1 101 ? -24.069 -21.041 19.182 1.00 20.15 99 ALA C C 1
ATOM 4193 O O . ALA C 1 101 ? -22.957 -20.614 19.556 1.00 19.43 99 ALA C O 1
ATOM 4195 N N . SER C 1 102 ? -24.865 -20.348 18.339 1.00 18.42 100 SER C N 1
ATOM 4196 C CA . SER C 1 102 ? -24.550 -18.963 18.013 1.00 19.65 100 SER C CA 1
ATOM 4197 C C . SER C 1 102 ? -24.540 -18.077 19.268 1.00 18.00 100 SER C C 1
ATOM 4198 O O . SER C 1 102 ? -23.664 -17.200 19.408 1.00 20.85 100 SER C O 1
ATOM 4201 N N . ASP C 1 103 ? -25.532 -18.218 20.125 1.00 18.85 101 ASP C N 1
ATOM 4202 C CA . ASP C 1 103 ? -25.543 -17.513 21.405 1.00 19.83 101 ASP C CA 1
ATOM 4203 C C . ASP C 1 103 ? -24.250 -17.806 22.180 1.00 20.17 101 ASP C C 1
ATOM 4204 O O . ASP C 1 103 ? -23.647 -16.893 22.671 1.00 19.70 101 ASP C O 1
ATOM 4209 N N . TRP C 1 104 ? -23.859 -19.060 22.347 1.00 17.81 102 TRP C N 1
ATOM 4210 C CA . TRP C 1 104 ? -22.778 -19.366 23.263 1.00 19.40 102 TRP C CA 1
ATOM 4211 C C . TRP C 1 104 ? -21.420 -18.939 22.750 1.00 19.56 102 TRP C C 1
ATOM 4212 O O . TRP C 1 104 ? -20.542 -18.567 23.527 1.00 19.63 102 TRP C O 1
ATOM 4223 N N . THR C 1 105 ? -21.218 -19.034 21.455 1.00 18.46 103 THR C N 1
ATOM 4224 C CA . THR C 1 105 ? -19.944 -18.569 20.905 1.00 18.21 103 THR C CA 1
ATOM 4225 C C . THR C 1 105 ? -19.915 -17.020 20.976 1.00 18.17 103 THR C C 1
ATOM 4226 O O . THR C 1 105 ? -18.841 -16.405 21.187 1.00 16.95 103 THR C O 1
ATOM 4230 N N . ALA C 1 106 ? -21.066 -16.373 20.759 1.00 17.87 104 ALA C N 1
ATOM 4231 C CA . ALA C 1 106 ? -21.126 -14.920 20.944 1.00 18.86 104 ALA C CA 1
ATOM 4232 C C . ALA C 1 106 ? -20.872 -14.537 22.413 1.00 20.02 104 ALA C C 1
ATOM 4233 O O . ALA C 1 106 ? -20.273 -13.446 22.679 1.00 20.98 104 ALA C O 1
ATOM 4235 N N . ASP C 1 107 ? -21.263 -15.396 23.372 1.00 17.23 105 ASP C N 1
ATOM 4236 C CA . ASP C 1 107 ? -20.956 -15.073 24.761 1.00 17.27 105 ASP C CA 1
ATOM 4237 C C . ASP C 1 107 ? -19.437 -15.087 24.993 1.00 17.12 105 ASP C C 1
ATOM 4238 O O . ASP C 1 107 ? -18.913 -14.231 25.733 1.00 18.00 105 ASP C O 1
ATOM 4243 N N . ILE C 1 108 ? -18.760 -16.064 24.413 1.00 16.72 106 ILE C N 1
ATOM 4244 C CA . ILE C 1 108 ? -17.288 -16.191 24.539 1.00 17.11 106 ILE C CA 1
ATOM 4245 C C . ILE C 1 108 ? -16.582 -15.024 23.848 1.00 18.89 106 ILE C C 1
ATOM 4246 O O . ILE C 1 108 ? -15.671 -14.467 24.410 1.00 20.29 106 ILE C O 1
ATOM 4251 N N . VAL C 1 109 ? -17.084 -14.597 22.674 1.00 19.26 107 VAL C N 1
ATOM 4252 C CA . VAL C 1 109 ? -16.599 -13.430 21.981 1.00 20.00 107 VAL C CA 1
ATOM 4253 C C . VAL C 1 109 ? -16.759 -12.159 22.839 1.00 20.66 107 VAL C C 1
ATOM 4254 O O . VAL C 1 109 ? -15.820 -11.436 22.978 1.00 21.56 107 VAL C O 1
ATOM 4258 N N . ALA C 1 110 ? -17.921 -11.901 23.437 1.00 21.49 108 ALA C N 1
ATOM 4259 C CA . ALA C 1 110 ? -18.067 -10.717 24.295 1.00 21.41 108 ALA C CA 1
ATOM 4260 C C . ALA C 1 110 ? -17.162 -10.785 25.552 1.00 21.14 108 ALA C C 1
ATOM 4261 O O . ALA C 1 110 ? -16.688 -9.743 26.011 1.00 21.85 108 ALA C O 1
ATOM 4263 N N . ALA C 1 111 ? -16.971 -11.950 26.150 1.00 17.40 109 ALA C N 1
ATOM 4264 C CA . ALA C 1 111 ? -16.041 -12.052 27.323 1.00 19.22 109 ALA C CA 1
ATOM 4265 C C . ALA C 1 111 ? -14.587 -11.761 26.859 1.00 20.82 109 ALA C C 1
ATOM 4266 O O . ALA C 1 111 ? -13.737 -11.142 27.580 1.00 20.67 109 ALA C O 1
ATOM 4268 N N . MET C 1 112 ? -14.274 -12.216 25.649 1.00 21.29 110 MET C N 1
ATOM 4269 C CA . MET C 1 112 ? -12.924 -11.951 25.050 1.00 21.33 110 MET C CA 1
ATOM 4270 C C . MET C 1 112 ? -12.809 -10.465 24.827 1.00 22.69 110 MET C C 1
ATOM 4271 O O . MET C 1 112 ? -11.774 -9.901 25.092 1.00 22.97 110 MET C O 1
ATOM 4276 N N . ARG C 1 113 ? -13.865 -9.811 24.346 1.00 23.20 111 ARG C N 1
ATOM 4277 C CA . ARG C 1 113 ? -13.779 -8.356 24.138 1.00 25.15 111 ARG C CA 1
ATOM 4278 C C . ARG C 1 113 ? -13.632 -7.599 25.469 1.00 25.14 111 ARG C C 1
ATOM 4279 O O . ARG C 1 113 ? -12.914 -6.606 25.531 1.00 25.29 111 ARG C O 1
ATOM 4287 N N . TRP C 1 114 ? -14.287 -8.076 26.521 1.00 23.83 112 TRP C N 1
ATOM 4288 C CA . TRP C 1 114 ? -14.248 -7.427 27.847 1.00 23.63 112 TRP C CA 1
ATOM 4289 C C . TRP C 1 114 ? -12.817 -7.537 28.417 1.00 24.43 112 TRP C C 1
ATOM 4290 O O . TRP C 1 114 ? -12.281 -6.547 28.982 1.00 24.05 112 TRP C O 1
ATOM 4301 N N . LEU C 1 115 ? -12.203 -8.716 28.231 1.00 22.66 113 LEU C N 1
ATOM 4302 C CA . LEU C 1 115 ? -10.836 -8.953 28.690 1.00 22.40 113 LEU C CA 1
ATOM 4303 C C . LEU C 1 115 ? -9.854 -8.130 27.888 1.00 22.67 113 LEU C C 1
ATOM 4304 O O . LEU C 1 115 ? -8.956 -7.611 28.460 1.00 23.33 113 LEU C O 1
ATOM 4309 N N . GLU C 1 116 ? -10.044 -7.984 26.594 1.00 22.45 114 GLU C N 1
ATOM 4310 C CA . GLU C 1 116 ? -9.116 -7.227 25.772 1.00 26.27 114 GLU C CA 1
ATOM 4311 C C . GLU C 1 116 ? -9.142 -5.719 26.078 1.00 27.94 114 GLU C C 1
ATOM 4312 O O . GLU C 1 116 ? -8.147 -5.070 25.984 1.00 29.26 114 GLU C O 1
ATOM 4318 N N . GLU C 1 117 ? -10.294 -5.169 26.426 1.00 28.56 115 GLU C N 1
ATOM 4319 C CA . GLU C 1 117 ? -10.332 -3.829 27.020 1.00 27.50 115 GLU C CA 1
ATOM 4320 C C . GLU C 1 117 ? -9.401 -3.629 28.234 1.00 28.27 115 GLU C C 1
ATOM 4321 O O . GLU C 1 117 ? -8.831 -2.579 28.387 1.00 31.16 115 GLU C O 1
ATOM 4327 N N . ARG C 1 118 ? -9.288 -4.612 29.111 1.00 26.37 116 ARG C N 1
ATOM 4328 C CA . ARG C 1 118 ? -8.539 -4.560 30.318 1.00 26.42 116 ARG C CA 1
ATOM 4329 C C . ARG C 1 118 ? -7.123 -5.237 30.377 1.00 27.09 116 ARG C C 1
ATOM 4330 O O . ARG C 1 118 ? -6.477 -5.179 31.421 1.00 29.10 116 ARG C O 1
ATOM 4338 N N . CYS C 1 119 ? -6.692 -5.895 29.307 1.00 26.73 117 CYS C N 1
ATOM 4339 C CA . CYS C 1 119 ? -5.582 -6.872 29.354 1.00 26.09 117 CYS C CA 1
ATOM 4340 C C . CYS C 1 119 ? -4.816 -6.894 28.084 1.00 25.30 117 CYS C C 1
ATOM 4341 O O . CYS C 1 119 ? -5.343 -6.732 27.032 1.00 25.22 117 CYS C O 1
ATOM 4344 N N . ASP C 1 120 ? -3.531 -7.219 28.203 1.00 26.95 118 ASP C N 1
ATOM 4345 C CA . ASP C 1 120 ? -2.643 -7.430 27.056 1.00 27.80 118 ASP C CA 1
ATOM 4346 C C . ASP C 1 120 ? -2.466 -8.897 26.642 1.00 24.92 118 ASP C C 1
ATOM 4347 O O . ASP C 1 120 ? -1.977 -9.149 25.615 1.00 22.70 118 ASP C O 1
ATOM 4352 N N . VAL C 1 121 ? -2.678 -9.808 27.565 1.00 25.31 119 VAL C N 1
ATOM 4353 C CA . VAL C 1 121 ? -2.404 -11.258 27.382 1.00 23.70 119 VAL C CA 1
ATOM 4354 C C . VAL C 1 121 ? -3.677 -11.980 27.834 1.00 22.25 119 VAL C C 1
ATOM 4355 O O . VAL C 1 121 ? -4.218 -11.608 28.863 1.00 20.26 119 VAL C O 1
ATOM 4359 N N . LEU C 1 122 ? -4.120 -13.010 27.086 1.00 20.08 120 LEU C N 1
ATOM 4360 C CA . LEU C 1 122 ? -5.316 -13.732 27.477 1.00 18.27 120 LEU C CA 1
ATOM 4361 C C . LEU C 1 122 ? -5.045 -15.187 27.593 1.00 17.49 120 LEU C C 1
ATOM 4362 O O . LEU C 1 122 ? -4.319 -15.720 26.789 1.00 16.11 120 LEU C O 1
ATOM 4367 N N . PHE C 1 123 ? -5.671 -15.851 28.577 1.00 17.62 121 PHE C N 1
ATOM 4368 C CA . PHE C 1 123 ? -5.750 -17.326 28.600 1.00 16.06 121 PHE C CA 1
ATOM 4369 C C . PHE C 1 123 ? -7.229 -17.758 28.624 1.00 15.72 121 PHE C C 1
ATOM 4370 O O . PHE C 1 123 ? -8.076 -16.986 29.025 1.00 14.68 121 PHE C O 1
ATOM 4378 N N . MET C 1 124 ? -7.502 -19.033 28.321 1.00 15.23 122 MET C N 1
ATOM 4379 C CA . MET C 1 124 ? -8.871 -19.478 28.455 1.00 16.36 122 MET C CA 1
ATOM 4380 C C . MET C 1 124 ? -8.827 -20.905 28.955 1.00 15.54 122 MET C C 1
ATOM 4381 O O . MET C 1 124 ? -7.934 -21.685 28.629 1.00 15.63 122 MET C O 1
ATOM 4386 N N . THR C 1 125 ? -9.797 -21.219 29.792 1.00 16.07 123 THR C N 1
ATOM 4387 C CA . THR C 1 125 ? -9.944 -22.518 30.349 1.00 15.07 123 THR C CA 1
ATOM 4388 C C . THR C 1 125 ? -11.427 -22.789 30.372 1.00 14.43 123 THR C C 1
ATOM 4389 O O . THR C 1 125 ? -12.230 -21.859 30.410 1.00 13.43 123 THR C O 1
ATOM 4393 N N . GLY C 1 126 ? -11.812 -24.053 30.540 1.00 15.86 124 GLY C N 1
ATOM 4394 C CA . GLY C 1 126 ? -13.258 -24.254 30.642 1.00 14.70 124 GLY C CA 1
ATOM 4395 C C . GLY C 1 126 ? -13.524 -25.710 30.835 1.00 15.88 124 GLY C C 1
ATOM 4396 O O . GLY C 1 126 ? -12.673 -26.527 30.547 1.00 14.94 124 GLY C O 1
ATOM 4397 N N . LEU C 1 127 ? -14.738 -26.027 31.258 1.00 17.50 125 LEU C N 1
ATOM 4398 C CA . LEU C 1 127 ? -15.077 -27.428 31.593 1.00 17.73 125 LEU C CA 1
ATOM 4399 C C . LEU C 1 127 ? -16.117 -27.969 30.574 1.00 17.00 125 LEU C C 1
ATOM 4400 O O . LEU C 1 127 ? -17.156 -27.331 30.369 1.00 16.59 125 LEU C O 1
ATOM 4405 N N . SER C 1 128 ? -15.858 -29.175 30.038 1.00 19.62 126 SER C N 1
ATOM 4406 C CA . SER C 1 128 ? -16.879 -29.895 29.163 1.00 20.63 126 SER C CA 1
ATOM 4407 C C . SER C 1 128 ? -17.224 -29.092 27.908 1.00 18.08 126 SER C C 1
ATOM 4408 O O . SER C 1 128 ? -16.339 -28.868 27.149 1.00 19.20 126 SER C O 1
ATOM 4411 N N . MET C 1 129 ? -18.465 -28.615 27.728 1.00 16.06 127 MET C N 1
ATOM 4412 C CA . MET C 1 129 ? -18.710 -27.758 26.542 1.00 15.81 127 MET C CA 1
ATOM 4413 C C . MET C 1 129 ? -17.861 -26.493 26.652 1.00 16.64 127 MET C C 1
ATOM 4414 O O . MET C 1 129 ? -17.542 -25.853 25.620 1.00 14.58 127 MET C O 1
ATOM 4419 N N . GLY C 1 130 ? -17.568 -26.056 27.906 1.00 15.71 128 GLY C N 1
ATOM 4420 C CA . GLY C 1 130 ? -16.695 -24.830 28.062 1.00 14.80 128 GLY C CA 1
ATOM 4421 C C . GLY C 1 130 ? -15.275 -25.161 27.675 1.00 14.65 128 GLY C C 1
ATOM 4422 O O . GLY C 1 130 ? -14.505 -24.327 27.148 1.00 14.72 128 GLY C O 1
ATOM 4423 N N . GLY C 1 131 ? -14.905 -26.424 27.803 1.00 16.02 129 GLY C N 1
ATOM 4424 C CA . GLY C 1 131 ? -13.562 -26.783 27.335 1.00 15.48 129 GLY C CA 1
ATOM 4425 C C . GLY C 1 131 ? -13.524 -26.977 25.804 1.00 18.49 129 GLY C C 1
ATOM 4426 O O . GLY C 1 131 ? -12.475 -26.756 25.148 1.00 19.09 129 GLY C O 1
ATOM 4427 N N . ALA C 1 132 ? -14.666 -27.325 25.214 1.00 16.00 130 ALA C N 1
ATOM 4428 C CA . ALA C 1 132 ? -14.761 -27.380 23.720 1.00 17.47 130 ALA C CA 1
ATOM 4429 C C . ALA C 1 132 ? -14.783 -25.946 23.156 1.00 17.66 130 ALA C C 1
ATOM 4430 O O . ALA C 1 132 ? -14.171 -25.666 22.100 1.00 17.03 130 ALA C O 1
ATOM 4432 N N . LEU C 1 133 ? -15.447 -25.032 23.894 1.00 17.07 131 LEU C N 1
ATOM 4433 C CA . LEU C 1 133 ? -15.388 -23.638 23.577 1.00 17.35 131 LEU C CA 1
ATOM 4434 C C . LEU C 1 133 ? -13.978 -22.994 23.679 1.00 17.06 131 LEU C C 1
ATOM 4435 O O . LEU C 1 133 ? -13.673 -22.036 22.924 1.00 19.41 131 LEU C O 1
ATOM 4440 N N . THR C 1 134 ? -13.179 -23.484 24.619 1.00 16.95 132 THR C N 1
ATOM 4441 C CA . THR C 1 134 ? -11.814 -23.046 24.825 1.00 15.97 132 THR C CA 1
ATOM 4442 C C . THR C 1 134 ? -11.021 -23.469 23.542 1.00 17.73 132 THR C C 1
ATOM 4443 O O . THR C 1 134 ? -10.287 -22.641 22.944 1.00 17.87 132 THR C O 1
ATOM 4447 N N . VAL C 1 135 ? -11.186 -24.735 23.116 1.00 16.28 133 VAL C N 1
ATOM 4448 C CA . VAL C 1 135 ? -10.577 -25.227 21.872 1.00 17.53 133 VAL C CA 1
ATOM 4449 C C . VAL C 1 135 ? -11.120 -24.438 20.693 1.00 15.55 133 VAL C C 1
ATOM 4450 O O . VAL C 1 135 ? -10.362 -24.047 19.846 1.00 18.25 133 VAL C O 1
ATOM 4454 N N . TRP C 1 136 ? -12.410 -24.163 20.648 1.00 15.64 134 TRP C N 1
ATOM 4455 C CA . TRP C 1 136 ? -12.963 -23.410 19.534 1.00 18.38 134 TRP C CA 1
ATOM 4456 C C . TRP C 1 136 ? -12.333 -22.032 19.487 1.00 19.88 134 TRP C C 1
ATOM 4457 O O . TRP C 1 136 ? -12.015 -21.539 18.367 1.00 20.31 134 TRP C O 1
ATOM 4468 N N . ALA C 1 137 ? -12.197 -21.353 20.643 1.00 18.48 135 ALA C N 1
ATOM 4469 C CA . ALA C 1 137 ? -11.717 -19.939 20.520 1.00 17.38 135 ALA C CA 1
ATOM 4470 C C . ALA C 1 137 ? -10.203 -19.877 20.148 1.00 17.58 135 ALA C C 1
ATOM 4471 O O . ALA C 1 137 ? -9.815 -18.996 19.384 1.00 19.18 135 ALA C O 1
ATOM 4473 N N . ALA C 1 138 ? -9.384 -20.813 20.626 1.00 15.40 136 ALA C N 1
ATOM 4474 C CA . ALA C 1 138 ? -7.980 -20.866 20.288 1.00 19.13 136 ALA C CA 1
ATOM 4475 C C . ALA C 1 138 ? -7.727 -21.249 18.794 1.00 20.62 136 ALA C C 1
ATOM 4476 O O . ALA C 1 138 ? -6.674 -20.872 18.235 1.00 22.41 136 ALA C O 1
ATOM 4478 N N . GLY C 1 139 ? -8.679 -21.987 18.178 1.00 19.99 137 GLY C N 1
ATOM 4479 C CA . GLY C 1 139 ? -8.635 -22.351 16.735 1.00 20.15 137 GLY C CA 1
ATOM 4480 C C . GLY C 1 139 ? -9.206 -21.246 15.840 1.00 20.66 137 GLY C C 1
ATOM 4481 O O . GLY C 1 139 ? -8.733 -20.990 14.696 1.00 21.16 137 GLY C O 1
ATOM 4482 N N . GLN C 1 140 ? -10.181 -20.551 16.379 1.00 19.16 138 GLN C N 1
ATOM 4483 C CA . GLN C 1 140 ? -10.928 -19.514 15.659 1.00 20.17 138 GLN C CA 1
ATOM 4484 C C . GLN C 1 140 ? -10.117 -18.229 15.600 1.00 21.55 138 GLN C C 1
ATOM 4485 O O . GLN C 1 140 ? -10.182 -17.505 14.547 1.00 20.18 138 GLN C O 1
ATOM 4491 N N . PHE C 1 141 ? -9.350 -17.963 16.679 1.00 19.64 139 PHE C N 1
ATOM 4492 C CA . PHE C 1 141 ? -8.514 -16.711 16.809 1.00 20.70 139 PHE C CA 1
ATOM 4493 C C . PHE C 1 141 ? -7.123 -17.179 17.203 1.00 20.22 139 PHE C C 1
ATOM 4494 O O . PHE C 1 141 ? -6.744 -17.122 18.376 1.00 20.61 139 PHE C O 1
ATOM 4502 N N . PRO C 1 142 ? -6.391 -17.727 16.249 1.00 21.26 140 PRO C N 1
ATOM 4503 C CA . PRO C 1 142 ? -5.205 -18.476 16.582 1.00 23.03 140 PRO C CA 1
ATOM 4504 C C . PRO C 1 142 ? -4.044 -17.688 17.189 1.00 24.89 140 PRO C C 1
ATOM 4505 O O . PRO C 1 142 ? -3.168 -18.293 17.707 1.00 25.06 140 PRO C O 1
ATOM 4509 N N . GLU C 1 143 ? -4.043 -16.367 17.119 1.00 26.83 141 GLU C N 1
ATOM 4510 C CA . GLU C 1 143 ? -2.930 -15.605 17.671 1.00 28.74 141 GLU C CA 1
ATOM 4511 C C . GLU C 1 143 ? -3.380 -14.947 18.946 1.00 28.22 141 GLU C C 1
ATOM 4512 O O . GLU C 1 143 ? -2.620 -14.158 19.520 1.00 28.55 141 GLU C O 1
ATOM 4518 N N . ARG C 1 144 ? -4.613 -15.180 19.382 1.00 25.53 142 ARG C N 1
ATOM 4519 C CA . ARG C 1 144 ? -5.108 -14.282 20.344 1.00 23.33 142 ARG C CA 1
ATOM 4520 C C . ARG C 1 144 ? -4.721 -14.716 21.777 1.00 21.75 142 ARG C C 1
ATOM 4521 O O . ARG C 1 144 ? -4.562 -13.885 22.681 1.00 20.08 142 ARG C O 1
ATOM 4529 N N . PHE C 1 145 ? -4.596 -16.029 21.989 1.00 18.94 143 PHE C N 1
ATOM 4530 C CA . PHE C 1 145 ? -4.402 -16.555 23.351 1.00 17.71 143 PHE C CA 1
ATOM 4531 C C . PHE C 1 145 ? -2.951 -16.877 23.596 1.00 18.78 143 PHE C C 1
ATOM 4532 O O . PHE C 1 145 ? -2.280 -17.423 22.727 1.00 18.96 143 PHE C O 1
ATOM 4540 N N . ALA C 1 146 ? -2.469 -16.562 24.776 1.00 17.85 144 ALA C N 1
ATOM 4541 C CA . ALA C 1 146 ? -1.096 -17.056 25.187 1.00 18.54 144 ALA C CA 1
ATOM 4542 C C . ALA C 1 146 ? -1.116 -18.551 25.666 1.00 17.44 144 ALA C C 1
ATOM 4543 O O . ALA C 1 146 ? -0.079 -19.213 25.762 1.00 20.92 144 ALA C O 1
ATOM 4545 N N . GLY C 1 147 ? -2.272 -19.098 25.949 1.00 16.52 145 GLY C N 1
ATOM 4546 C CA . GLY C 1 147 ? -2.348 -20.466 26.449 1.00 14.77 145 GLY C CA 1
ATOM 4547 C C . GLY C 1 147 ? -3.787 -20.879 26.731 1.00 16.11 145 GLY C C 1
ATOM 4548 O O . GLY C 1 147 ? -4.661 -20.028 26.962 1.00 15.13 145 GLY C O 1
ATOM 4549 N N . ILE C 1 148 ? -4.069 -22.188 26.689 1.00 15.20 146 ILE C N 1
ATOM 4550 C CA . ILE C 1 148 ? -5.416 -22.653 27.008 1.00 16.49 146 ILE C CA 1
ATOM 4551 C C . ILE C 1 148 ? -5.296 -23.884 27.957 1.00 16.99 146 ILE C C 1
ATOM 4552 O O . ILE C 1 148 ? -4.298 -24.611 27.898 1.00 15.58 146 ILE C O 1
ATOM 4557 N N . MET C 1 149 ? -6.355 -24.099 28.759 1.00 16.19 147 MET C N 1
ATOM 4558 C CA . MET C 1 149 ? -6.421 -25.234 29.679 1.00 17.10 147 MET C CA 1
ATOM 4559 C C . MET C 1 149 ? -7.831 -25.876 29.559 1.00 17.98 147 MET C C 1
ATOM 4560 O O . MET C 1 149 ? -8.629 -25.718 30.416 1.00 16.68 147 MET C O 1
ATOM 4565 N N . PRO C 1 150 ? -8.118 -26.588 28.464 1.00 17.25 148 PRO C N 1
ATOM 4566 C CA . PRO C 1 150 ? -9.405 -27.296 28.441 1.00 17.59 148 PRO C CA 1
ATOM 4567 C C . PRO C 1 150 ? -9.460 -28.463 29.481 1.00 17.28 148 PRO C C 1
ATOM 4568 O O . PRO C 1 150 ? -8.534 -29.265 29.646 1.00 17.66 148 PRO C O 1
ATOM 4572 N N . ILE C 1 151 ? -10.573 -28.537 30.183 1.00 17.82 149 ILE C N 1
ATOM 4573 C CA . ILE C 1 151 ? -10.774 -29.524 31.218 1.00 16.83 149 ILE C CA 1
ATOM 4574 C C . ILE C 1 151 ? -11.942 -30.436 30.815 1.00 18.15 149 ILE C C 1
ATOM 4575 O O . ILE C 1 151 ? -13.078 -29.967 30.688 1.00 17.04 149 ILE C O 1
ATOM 4580 N N . ASN C 1 152 ? -11.659 -31.730 30.675 1.00 18.37 150 ASN C N 1
ATOM 4581 C CA . ASN C 1 152 ? -12.694 -32.697 30.250 1.00 18.99 150 ASN C CA 1
ATOM 4582 C C . ASN C 1 152 ? -13.558 -32.232 29.052 1.00 17.54 150 ASN C C 1
ATOM 4583 O O . ASN C 1 152 ? -14.789 -32.310 29.076 1.00 17.34 150 ASN C O 1
ATOM 4588 N N . ALA C 1 153 ? -12.887 -31.705 28.025 1.00 17.17 151 ALA C N 1
ATOM 4589 C CA . ALA C 1 153 ? -13.531 -30.965 26.958 1.00 18.07 151 ALA C CA 1
ATOM 4590 C C . ALA C 1 153 ? -14.432 -31.899 26.125 1.00 18.12 151 ALA C C 1
ATOM 4591 O O . ALA C 1 153 ? -13.995 -32.979 25.790 1.00 17.64 151 ALA C O 1
ATOM 4593 N N . ALA C 1 154 ? -15.656 -31.450 25.837 1.00 17.41 152 ALA C N 1
ATOM 4594 C CA . ALA C 1 154 ? -16.702 -32.287 25.224 1.00 18.07 152 ALA C CA 1
ATOM 4595 C C . ALA C 1 154 ? -16.697 -32.126 23.663 1.00 17.07 152 ALA C C 1
ATOM 4596 O O . ALA C 1 154 ? -17.595 -31.514 23.053 1.00 18.01 152 ALA C O 1
ATOM 4598 N N . LEU C 1 155 ? -15.638 -32.584 23.049 1.00 18.34 153 LEU C N 1
ATOM 4599 C CA . LEU C 1 155 ? -15.548 -32.540 21.521 1.00 20.29 153 LEU C CA 1
ATOM 4600 C C . LEU C 1 155 ? -16.391 -33.674 20.882 1.00 21.75 153 LEU C C 1
ATOM 4601 O O . LEU C 1 155 ? -17.116 -33.431 19.890 1.00 21.27 153 LEU C O 1
ATOM 4606 N N . ARG C 1 156 ? -16.308 -34.880 21.474 1.00 24.35 154 ARG C N 1
ATOM 4607 C CA . ARG C 1 156 ? -17.009 -36.113 20.971 1.00 24.52 154 ARG C CA 1
ATOM 4608 C C . ARG C 1 156 ? -17.737 -36.780 22.122 1.00 24.23 154 ARG C C 1
ATOM 4609 O O . ARG C 1 156 ? -17.078 -37.318 23.020 1.00 24.14 154 ARG C O 1
ATOM 4617 N N . MET C 1 157 ? -19.068 -36.687 22.156 1.00 24.67 155 MET C N 1
ATOM 4618 C CA . MET C 1 157 ? -19.849 -37.342 23.212 1.00 23.91 155 MET C CA 1
ATOM 4619 C C . MET C 1 157 ? -19.938 -38.858 22.969 1.00 26.14 155 MET C C 1
ATOM 4620 O O . MET C 1 157 ? -20.102 -39.641 23.906 1.00 26.34 155 MET C O 1
ATOM 4625 N N . GLU C 1 158 ? -19.906 -39.267 21.711 1.00 26.31 156 GLU C N 1
ATOM 4626 C CA . GLU C 1 158 ? -19.903 -40.679 21.323 1.00 26.92 156 GLU C CA 1
ATOM 4627 C C . GLU C 1 158 ? -21.049 -41.435 21.926 1.00 24.88 156 GLU C C 1
ATOM 4628 O O . GLU C 1 158 ? -20.818 -42.473 22.483 1.00 24.53 156 GLU C O 1
ATOM 4634 N N . SER C 1 159 ? -22.233 -40.840 21.882 1.00 22.48 157 SER C N 1
ATOM 4635 C CA . SER C 1 159 ? -23.441 -41.377 22.434 1.00 23.50 157 SER C CA 1
ATOM 4636 C C . SER C 1 159 ? -24.628 -41.417 21.377 1.00 23.84 157 SER C C 1
ATOM 4637 O O . SER C 1 159 ? -25.287 -40.431 21.059 1.00 24.31 157 SER C O 1
ATOM 4640 N N . PRO C 1 160 ? -24.894 -42.602 20.806 1.00 24.36 158 PRO C N 1
ATOM 4641 C CA . PRO C 1 160 ? -26.046 -42.738 19.870 1.00 23.92 158 PRO C CA 1
ATOM 4642 C C . PRO C 1 160 ? -27.358 -42.268 20.457 1.00 24.44 158 PRO C C 1
ATOM 4643 O O . PRO C 1 160 ? -28.143 -41.606 19.774 1.00 26.84 158 PRO C O 1
ATOM 4647 N N . ASP C 1 161 ? -27.585 -42.498 21.755 1.00 24.14 159 ASP C N 1
ATOM 4648 C CA . ASP C 1 161 ? -28.836 -42.082 22.386 1.00 25.06 159 ASP C CA 1
ATOM 4649 C C . ASP C 1 161 ? -28.937 -40.556 22.376 1.00 24.67 159 ASP C C 1
ATOM 4650 O O . ASP C 1 161 ? -29.996 -39.992 22.164 1.00 22.29 159 ASP C O 1
ATOM 4655 N N . LEU C 1 162 ? -27.833 -39.884 22.709 1.00 22.28 160 LEU C N 1
ATOM 4656 C CA . LEU C 1 162 ? -27.890 -38.399 22.673 1.00 23.57 160 LEU C CA 1
ATOM 4657 C C . LEU C 1 162 ? -28.180 -37.892 21.228 1.00 21.16 160 LEU C C 1
ATOM 4658 O O . LEU C 1 162 ? -29.048 -37.056 21.012 1.00 21.56 160 LEU C O 1
ATOM 4663 N N . ALA C 1 163 ? -27.406 -38.429 20.278 1.00 21.89 161 ALA C N 1
ATOM 4664 C CA . ALA C 1 163 ? -27.503 -38.023 18.846 1.00 20.61 161 ALA C CA 1
ATOM 4665 C C . ALA C 1 163 ? -28.966 -38.250 18.369 1.00 20.77 161 ALA C C 1
ATOM 4666 O O . ALA C 1 163 ? -29.509 -37.455 17.592 1.00 20.95 161 ALA C O 1
ATOM 4668 N N . ALA C 1 164 ? -29.648 -39.286 18.897 1.00 22.04 162 ALA C N 1
ATOM 4669 C CA . ALA C 1 164 ? -31.073 -39.534 18.522 1.00 21.90 162 ALA C CA 1
ATOM 4670 C C . ALA C 1 164 ? -32.065 -38.601 19.126 1.00 24.61 162 ALA C C 1
ATOM 4671 O O . ALA C 1 164 ? -33.246 -38.604 18.724 1.00 23.58 162 ALA C O 1
ATOM 4673 N N . LEU C 1 165 ? -31.607 -37.763 20.077 1.00 25.11 163 LEU C N 1
ATOM 4674 C CA . LEU C 1 165 ? -32.435 -36.665 20.571 1.00 24.10 163 LEU C CA 1
ATOM 4675 C C . LEU C 1 165 ? -32.217 -35.353 19.807 1.00 23.87 163 LEU C C 1
ATOM 4676 O O . LEU C 1 165 ? -33.063 -34.419 19.889 1.00 24.72 163 LEU C O 1
ATOM 4681 N N . ALA C 1 166 ? -31.147 -35.272 19.018 1.00 22.46 164 ALA C N 1
ATOM 4682 C CA . ALA C 1 166 ? -30.829 -33.954 18.377 1.00 20.97 164 ALA C CA 1
ATOM 4683 C C . ALA C 1 166 ? -31.919 -33.416 17.464 1.00 20.81 164 ALA C C 1
ATOM 4684 O O . ALA C 1 166 ? -32.350 -32.237 17.563 1.00 20.62 164 ALA C O 1
ATOM 4686 N N . PHE C 1 167 ? -32.398 -34.246 16.520 1.00 21.28 165 PHE C N 1
ATOM 4687 C CA . PHE C 1 167 ? -33.461 -33.763 15.608 1.00 22.13 165 PHE C CA 1
ATOM 4688 C C . PHE C 1 167 ? -34.726 -34.619 15.581 1.00 25.59 165 PHE C C 1
ATOM 4689 O O . PHE C 1 167 ? -35.324 -34.806 14.520 1.00 26.42 165 PHE C O 1
ATOM 4697 N N . ASN C 1 168 ? -35.113 -35.115 16.740 1.00 27.26 166 ASN C N 1
ATOM 4698 C CA . ASN C 1 168 ? -36.154 -36.095 16.895 1.00 29.46 166 ASN C CA 1
ATOM 4699 C C . ASN C 1 168 ? -37.485 -35.402 16.961 1.00 31.21 166 ASN C C 1
ATOM 4700 O O . ASN C 1 168 ? -37.765 -34.740 17.954 1.00 31.58 166 ASN C O 1
ATOM 4705 N N . PRO C 1 169 ? -38.343 -35.598 15.932 1.00 31.84 167 PRO C N 1
ATOM 4706 C CA . PRO C 1 169 ? -39.670 -34.963 15.962 1.00 32.67 167 PRO C CA 1
ATOM 4707 C C . PRO C 1 169 ? -40.602 -35.526 17.048 1.00 33.02 167 PRO C C 1
ATOM 4708 O O . PRO C 1 169 ? -41.588 -34.877 17.337 1.00 34.50 167 PRO C O 1
ATOM 4712 N N . ASP C 1 170 ? -40.286 -36.687 17.640 1.00 34.53 168 ASP C N 1
ATOM 4713 C CA . ASP C 1 170 ? -41.098 -37.307 18.733 1.00 37.47 168 ASP C CA 1
ATOM 4714 C C . ASP C 1 170 ? -40.475 -37.250 20.137 1.00 36.46 168 ASP C C 1
ATOM 4715 O O . ASP C 1 170 ? -40.922 -37.966 21.007 1.00 37.68 168 ASP C O 1
ATOM 4720 N N . ALA C 1 171 ? -39.418 -36.484 20.358 1.00 35.12 169 ALA C N 1
ATOM 4721 C CA . ALA C 1 171 ? -38.749 -36.508 21.674 1.00 33.59 169 ALA C CA 1
ATOM 4722 C C . ALA C 1 171 ? -39.561 -35.732 22.711 1.00 31.51 169 ALA C C 1
ATOM 4723 O O . ALA C 1 171 ? -40.260 -34.803 22.369 1.00 28.74 169 ALA C O 1
ATOM 4725 N N . PRO C 1 172 ? -39.447 -36.112 23.995 1.00 32.99 170 PRO C N 1
ATOM 4726 C CA . PRO C 1 172 ? -40.013 -35.301 25.108 1.00 32.74 170 PRO C CA 1
ATOM 4727 C C . PRO C 1 172 ? -39.386 -33.903 25.159 1.00 34.03 170 PRO C C 1
ATOM 4728 O O . PRO C 1 172 ? -38.228 -33.741 24.646 1.00 33.27 170 PRO C O 1
ATOM 4732 N N . ALA C 1 173 ? -40.022 -32.907 25.803 1.00 33.85 171 ALA C N 1
ATOM 4733 C CA . ALA C 1 173 ? -39.272 -31.642 26.013 1.00 33.42 171 ALA C CA 1
ATOM 4734 C C . ALA C 1 173 ? -38.011 -31.780 26.924 1.00 33.75 171 ALA C C 1
ATOM 4735 O O . ALA C 1 173 ? -37.018 -31.090 26.711 1.00 32.95 171 ALA C O 1
ATOM 4737 N N . GLU C 1 174 ? -38.034 -32.652 27.935 1.00 33.99 172 GLU C N 1
ATOM 4738 C CA . GLU C 1 174 ? -36.937 -32.699 28.905 1.00 34.05 172 GLU C CA 1
ATOM 4739 C C . GLU C 1 174 ? -36.571 -34.092 29.200 1.00 34.71 172 GLU C C 1
ATOM 4740 O O . GLU C 1 174 ? -37.380 -34.973 29.066 1.00 35.15 172 GLU C O 1
ATOM 4746 N N . LEU C 1 175 ? -35.331 -34.294 29.551 1.00 36.12 173 LEU C N 1
ATOM 4747 C CA . LEU C 1 175 ? -34.818 -35.551 30.020 1.00 40.35 173 LEU C CA 1
ATOM 4748 C C . LEU C 1 175 ? -34.289 -35.232 31.432 1.00 42.31 173 LEU C C 1
ATOM 4749 O O . LEU C 1 175 ? -34.167 -34.062 31.753 1.00 41.04 173 LEU C O 1
ATOM 4754 N N . PRO C 1 176 ? -34.064 -36.267 32.282 1.00 45.17 174 PRO C N 1
ATOM 4755 C CA . PRO C 1 176 ? -33.120 -36.311 33.406 1.00 47.10 174 PRO C CA 1
ATOM 4756 C C . PRO C 1 176 ? -31.757 -35.617 33.195 1.00 48.99 174 PRO C C 1
ATOM 4757 O O . PRO C 1 176 ? -31.141 -35.679 32.090 1.00 48.74 174 PRO C O 1
ATOM 4761 N N . GLY C 1 177 ? -31.279 -34.976 34.269 1.00 49.98 175 GLY C N 1
ATOM 4762 C CA . GLY C 1 177 ? -30.115 -34.063 34.167 1.00 50.68 175 GLY C CA 1
ATOM 4763 C C . GLY C 1 177 ? -28.786 -34.789 34.024 1.00 51.06 175 GLY C C 1
ATOM 4764 O O . GLY C 1 177 ? -28.728 -36.016 34.223 1.00 51.24 175 GLY C O 1
ATOM 4765 N N . ILE C 1 178 ? -27.727 -34.052 33.673 1.00 50.66 176 ILE C N 1
ATOM 4766 C CA . ILE C 1 178 ? -26.400 -34.665 33.546 1.00 50.75 176 ILE C CA 1
ATOM 4767 C C . ILE C 1 178 ? -25.489 -34.326 34.784 1.00 50.94 176 ILE C C 1
ATOM 4768 O O . ILE C 1 178 ? -24.534 -35.090 35.081 1.00 50.23 176 ILE C O 1
ATOM 4773 N N . GLY C 1 179 ? -25.863 -33.243 35.508 1.00 50.20 177 GLY C N 1
ATOM 4774 C CA . GLY C 1 179 ? -25.172 -32.707 36.713 1.00 49.24 177 GLY C CA 1
ATOM 4775 C C . GLY C 1 179 ? -24.671 -33.646 37.826 1.00 48.54 177 GLY C C 1
ATOM 4776 O O . GLY C 1 179 ? -25.285 -34.713 38.160 1.00 48.30 177 GLY C O 1
ATOM 4777 N N . SER C 1 180 ? -23.534 -33.224 38.401 1.00 46.54 178 SER C N 1
ATOM 4778 C CA . SER C 1 180 ? -22.818 -33.947 39.483 1.00 42.70 178 SER C CA 1
ATOM 4779 C C . SER C 1 180 ? -22.396 -35.434 39.222 1.00 40.84 178 SER C C 1
ATOM 4780 O O . SER C 1 180 ? -22.863 -36.341 39.902 1.00 42.13 178 SER C O 1
ATOM 4783 N N . ASP C 1 181 ? -21.563 -35.695 38.219 1.00 36.40 179 ASP C N 1
ATOM 4784 C CA . ASP C 1 181 ? -20.758 -36.896 38.178 1.00 33.75 179 ASP C CA 1
ATOM 4785 C C . ASP C 1 181 ? -19.433 -36.459 38.914 1.00 33.31 179 ASP C C 1
ATOM 4786 O O . ASP C 1 181 ? -18.535 -35.872 38.264 1.00 30.85 179 ASP C O 1
ATOM 4791 N N . ILE C 1 182 ? -19.324 -36.761 40.236 1.00 31.01 180 ILE C N 1
ATOM 4792 C CA . ILE C 1 182 ? -18.309 -36.161 41.146 1.00 29.87 180 ILE C CA 1
ATOM 4793 C C . ILE C 1 182 ? -17.832 -37.309 42.046 1.00 31.37 180 ILE C C 1
ATOM 4794 O O . ILE C 1 182 ? -18.640 -37.999 42.618 1.00 29.50 180 ILE C O 1
ATOM 4799 N N . LYS C 1 183 ? -16.532 -37.608 42.098 1.00 33.06 181 LYS C N 1
ATOM 4800 C CA . LYS C 1 183 ? -16.112 -38.713 42.942 1.00 34.23 181 LYS C CA 1
ATOM 4801 C C . LYS C 1 183 ? -16.241 -38.424 44.477 1.00 35.77 181 LYS C C 1
ATOM 4802 O O . LYS C 1 183 ? -16.733 -39.286 45.227 1.00 35.91 181 LYS C O 1
ATOM 4808 N N . ALA C 1 184 ? -15.800 -37.239 44.918 1.00 36.05 182 ALA C N 1
ATOM 4809 C CA . ALA C 1 184 ? -15.907 -36.781 46.307 1.00 36.28 182 ALA C CA 1
ATOM 4810 C C . ALA C 1 184 ? -17.360 -36.802 46.794 1.00 38.22 182 ALA C C 1
ATOM 4811 O O . ALA C 1 184 ? -18.272 -36.181 46.200 1.00 38.10 182 ALA C O 1
ATOM 4813 N N . GLU C 1 185 ? -17.538 -37.437 47.953 1.00 39.08 183 GLU C N 1
ATOM 4814 C CA . GLU C 1 185 ? -18.850 -37.772 48.481 1.00 39.79 183 GLU C CA 1
ATOM 4815 C C . GLU C 1 185 ? -19.479 -36.505 48.964 1.00 38.34 183 GLU C C 1
ATOM 4816 O O . GLU C 1 185 ? -18.784 -35.635 49.477 1.00 37.73 183 GLU C O 1
ATOM 4822 N N . GLY C 1 186 ? -20.781 -36.352 48.744 1.00 37.80 184 GLY C N 1
ATOM 4823 C CA . GLY C 1 186 ? -21.444 -35.177 49.288 1.00 38.48 184 GLY C CA 1
ATOM 4824 C C . GLY C 1 186 ? -21.451 -33.940 48.410 1.00 39.11 184 GLY C C 1
ATOM 4825 O O . GLY C 1 186 ? -22.345 -33.094 48.583 1.00 39.42 184 GLY C O 1
ATOM 4826 N N . VAL C 1 187 ? -20.519 -33.826 47.448 1.00 37.45 185 VAL C N 1
ATOM 4827 C CA . VAL C 1 187 ? -20.336 -32.521 46.761 1.00 36.71 185 VAL C CA 1
ATOM 4828 C C . VAL C 1 187 ? -21.463 -32.215 45.750 1.00 36.42 185 VAL C C 1
ATOM 4829 O O . VAL C 1 187 ? -21.807 -33.059 44.872 1.00 35.63 185 VAL C O 1
ATOM 4833 N N . LYS C 1 188 ? -22.034 -31.023 45.868 1.00 36.22 186 LYS C N 1
ATOM 4834 C CA . LYS C 1 188 ? -23.119 -30.684 44.959 1.00 36.99 186 LYS C CA 1
ATOM 4835 C C . LYS C 1 188 ? -22.778 -29.657 43.872 1.00 34.50 186 LYS C C 1
ATOM 4836 O O . LYS C 1 188 ? -22.032 -28.724 44.102 1.00 32.33 186 LYS C O 1
ATOM 4842 N N . GLU C 1 189 ? -23.327 -29.847 42.675 1.00 34.17 187 GLU C N 1
ATOM 4843 C CA . GLU C 1 189 ? -23.127 -28.882 41.579 1.00 32.49 187 GLU C CA 1
ATOM 4844 C C . GLU C 1 189 ? -24.386 -28.124 41.340 1.00 31.59 187 GLU C C 1
ATOM 4845 O O . GLU C 1 189 ? -25.430 -28.694 41.354 1.00 34.45 187 GLU C O 1
ATOM 4851 N N . LEU C 1 190 ? -24.311 -26.852 41.080 1.00 29.63 188 LEU C N 1
ATOM 4852 C CA . LEU C 1 190 ? -25.450 -26.118 40.655 1.00 29.28 188 LEU C CA 1
ATOM 4853 C C . LEU C 1 190 ? -25.610 -26.219 39.097 1.00 29.78 188 LEU C C 1
ATOM 4854 O O . LEU C 1 190 ? -25.024 -25.424 38.356 1.00 30.62 188 LEU C O 1
ATOM 4859 N N . ALA C 1 191 ? -26.467 -27.146 38.649 1.00 29.12 189 ALA C N 1
ATOM 4860 C CA . ALA C 1 191 ? -26.767 -27.381 37.231 1.00 28.10 189 ALA C CA 1
ATOM 4861 C C . ALA C 1 191 ? -28.263 -27.672 37.142 1.00 27.92 189 ALA C C 1
ATOM 4862 O O . ALA C 1 191 ? -28.878 -28.006 38.124 1.00 27.28 189 ALA C O 1
ATOM 4864 N N . TYR C 1 192 ? -28.873 -27.559 35.970 1.00 27.51 190 TYR C N 1
ATOM 4865 C CA . TYR C 1 192 ? -30.328 -27.851 35.874 1.00 25.30 190 TYR C CA 1
ATOM 4866 C C . TYR C 1 192 ? -30.529 -29.343 36.179 1.00 24.58 190 TYR C C 1
ATOM 4867 O O . TYR C 1 192 ? -29.666 -30.170 35.891 1.00 25.02 190 TYR C O 1
ATOM 4876 N N . PRO C 1 193 ? -31.673 -29.681 36.816 1.00 25.83 191 PRO C N 1
ATOM 4877 C CA . PRO C 1 193 ? -32.044 -31.002 37.219 1.00 26.46 191 PRO C CA 1
ATOM 4878 C C . PRO C 1 193 ? -32.548 -31.881 36.011 1.00 28.15 191 PRO C C 1
ATOM 4879 O O . PRO C 1 193 ? -32.693 -33.133 36.148 1.00 26.66 191 PRO C O 1
ATOM 4883 N N . VAL C 1 194 ? -32.748 -31.210 34.864 1.00 27.77 192 VAL C N 1
ATOM 4884 C CA . VAL C 1 194 ? -33.221 -31.834 33.611 1.00 28.46 192 VAL C CA 1
ATOM 4885 C C . VAL C 1 194 ? -32.321 -31.320 32.428 1.00 29.67 192 VAL C C 1
ATOM 4886 O O . VAL C 1 194 ? -31.720 -30.189 32.492 1.00 28.13 192 VAL C O 1
ATOM 4890 N N . THR C 1 195 ? -32.206 -32.153 31.389 1.00 29.13 193 THR C N 1
ATOM 4891 C CA . THR C 1 195 ? -31.663 -31.710 30.075 1.00 28.48 193 THR C CA 1
ATOM 4892 C C . THR C 1 195 ? -32.763 -31.286 29.080 1.00 27.14 193 THR C C 1
ATOM 4893 O O . THR C 1 195 ? -33.643 -32.107 28.742 1.00 27.80 193 THR C O 1
ATOM 4897 N N . PRO C 1 196 ? -32.798 -29.998 28.683 1.00 25.91 194 PRO C N 1
ATOM 4898 C CA . PRO C 1 196 ? -33.772 -29.542 27.690 1.00 25.71 194 PRO C CA 1
ATOM 4899 C C . PRO C 1 196 ? -33.342 -30.051 26.276 1.00 25.85 194 PRO C C 1
ATOM 4900 O O . PRO C 1 196 ? -32.288 -29.674 25.712 1.00 24.52 194 PRO C O 1
ATOM 4904 N N . VAL C 1 197 ? -34.147 -30.966 25.766 1.00 25.08 195 VAL C N 1
ATOM 4905 C CA . VAL C 1 197 ? -33.886 -31.655 24.472 1.00 22.25 195 VAL C CA 1
ATOM 4906 C C . VAL C 1 197 ? -33.515 -30.760 23.281 1.00 19.52 195 VAL C C 1
ATOM 4907 O O . VAL C 1 197 ? -32.515 -31.043 22.602 1.00 19.67 195 VAL C O 1
ATOM 4911 N N . PRO C 1 198 ? -34.243 -29.659 23.068 1.00 18.87 196 PRO C N 1
ATOM 4912 C CA . PRO C 1 198 ? -33.848 -28.901 21.880 1.00 20.40 196 PRO C CA 1
ATOM 4913 C C . PRO C 1 198 ? -32.423 -28.321 21.911 1.00 20.00 196 PRO C C 1
ATOM 4914 O O . PRO C 1 198 ? -31.998 -27.857 20.866 1.00 21.56 196 PRO C O 1
ATOM 4918 N N . ALA C 1 199 ? -31.776 -28.259 23.092 1.00 17.16 197 ALA C N 1
ATOM 4919 C CA . ALA C 1 199 ? -30.505 -27.524 23.200 1.00 15.85 197 ALA C CA 1
ATOM 4920 C C . ALA C 1 199 ? -29.483 -28.546 22.811 1.00 14.74 197 ALA C C 1
ATOM 4921 O O . ALA C 1 199 ? -28.385 -28.179 22.535 1.00 13.52 197 ALA C O 1
ATOM 4923 N N . ILE C 1 200 ? -29.825 -29.850 22.825 1.00 15.69 198 ILE C N 1
ATOM 4924 C CA . ILE C 1 200 ? -28.800 -30.923 22.537 1.00 14.62 198 ILE C CA 1
ATOM 4925 C C . ILE C 1 200 ? -28.024 -30.812 21.172 1.00 15.91 198 ILE C C 1
ATOM 4926 O O . ILE C 1 200 ? -26.796 -31.089 21.090 1.00 13.69 198 ILE C O 1
ATOM 4931 N N . LYS C 1 201 ? -28.732 -30.375 20.145 1.00 15.56 199 LYS C N 1
ATOM 4932 C CA . LYS C 1 201 ? -28.103 -30.255 18.809 1.00 16.13 199 LYS C CA 1
ATOM 4933 C C . LYS C 1 201 ? -26.868 -29.249 18.854 1.00 17.59 199 LYS C C 1
ATOM 4934 O O . LYS C 1 201 ? -25.786 -29.522 18.294 1.00 16.26 199 LYS C O 1
ATOM 4940 N N . HIS C 1 202 ? -27.029 -28.182 19.637 1.00 15.65 200 HIS C N 1
ATOM 4941 C CA . HIS C 1 202 ? -25.964 -27.179 19.867 1.00 16.31 200 HIS C CA 1
ATOM 4942 C C . HIS C 1 202 ? -24.783 -27.675 20.627 1.00 17.15 200 HIS C C 1
ATOM 4943 O O . HIS C 1 202 ? -23.649 -27.241 20.332 1.00 19.56 200 HIS C O 1
ATOM 4950 N N . LEU C 1 203 ? -24.974 -28.565 21.611 1.00 19.15 201 LEU C N 1
ATOM 4951 C CA . LEU C 1 203 ? -23.828 -29.176 22.225 1.00 18.37 201 LEU C CA 1
ATOM 4952 C C . LEU C 1 203 ? -22.989 -29.917 21.226 1.00 18.65 201 LEU C C 1
ATOM 4953 O O . LEU C 1 203 ? -21.722 -29.856 21.234 1.00 19.05 201 LEU C O 1
ATOM 4958 N N . ILE C 1 204 ? -23.635 -30.714 20.377 1.00 19.07 202 ILE C N 1
ATOM 4959 C CA . ILE C 1 204 ? -22.883 -31.588 19.434 1.00 17.78 202 ILE C CA 1
ATOM 4960 C C . ILE C 1 204 ? -22.174 -30.675 18.364 1.00 17.04 202 ILE C C 1
ATOM 4961 O O . ILE C 1 204 ? -21.033 -30.951 17.984 1.00 18.88 202 ILE C O 1
ATOM 4966 N N . THR C 1 205 ? -22.841 -29.604 17.960 1.00 16.46 203 THR C N 1
ATOM 4967 C CA . THR C 1 205 ? -22.320 -28.685 16.931 1.00 18.22 203 THR C CA 1
ATOM 4968 C C . THR C 1 205 ? -20.976 -28.076 17.431 1.00 19.42 203 THR C C 1
ATOM 4969 O O . THR C 1 205 ? -19.900 -28.139 16.752 1.00 17.50 203 THR C O 1
ATOM 4973 N N . ILE C 1 206 ? -21.010 -27.535 18.677 1.00 19.13 204 ILE C N 1
ATOM 4974 C CA . ILE C 1 206 ? -19.802 -26.939 19.245 1.00 18.01 204 ILE C CA 1
ATOM 4975 C C . ILE C 1 206 ? -18.708 -27.959 19.300 1.00 17.04 204 ILE C C 1
ATOM 4976 O O . ILE C 1 206 ? -17.553 -27.632 18.970 1.00 18.19 204 ILE C O 1
ATOM 4981 N N . GLY C 1 207 ? -19.021 -29.182 19.782 1.00 15.32 205 GLY C N 1
ATOM 4982 C CA . GLY C 1 207 ? -17.974 -30.151 19.855 1.00 14.65 205 GLY C CA 1
ATOM 4983 C C . GLY C 1 207 ? -17.363 -30.468 18.477 1.00 16.32 205 GLY C C 1
ATOM 4984 O O . GLY C 1 207 ? -16.114 -30.615 18.296 1.00 15.33 205 GLY C O 1
ATOM 4985 N N . ALA C 1 208 ? -18.225 -30.622 17.487 1.00 14.72 206 ALA C N 1
ATOM 4986 C CA . ALA C 1 208 ? -17.695 -30.907 16.115 1.00 17.46 206 ALA C CA 1
ATOM 4987 C C . ALA C 1 208 ? -16.856 -29.747 15.460 1.00 16.25 206 ALA C C 1
ATOM 4988 O O . ALA C 1 208 ? -15.840 -29.991 14.790 1.00 18.16 206 ALA C O 1
ATOM 4990 N N . VAL C 1 209 ? -17.309 -28.507 15.640 1.00 17.71 207 VAL C N 1
ATOM 4991 C CA . VAL C 1 209 ? -16.587 -27.368 15.087 1.00 15.68 207 VAL C CA 1
ATOM 4992 C C . VAL C 1 209 ? -15.211 -27.319 15.758 1.00 17.77 207 VAL C C 1
ATOM 4993 O O . VAL C 1 209 ? -14.179 -27.203 15.079 1.00 18.05 207 VAL C O 1
ATOM 4997 N N . ALA C 1 210 ? -15.168 -27.518 17.086 1.00 18.12 208 ALA C N 1
ATOM 4998 C CA . ALA C 1 210 ? -13.870 -27.519 17.810 1.00 16.97 208 ALA C CA 1
ATOM 4999 C C . ALA C 1 210 ? -12.962 -28.570 17.357 1.00 18.58 208 ALA C C 1
ATOM 5000 O O . ALA C 1 210 ? -11.712 -28.301 17.179 1.00 19.01 208 ALA C O 1
ATOM 5002 N N . GLU C 1 211 ? -13.498 -29.809 17.283 1.00 17.75 209 GLU C N 1
ATOM 5003 C CA . GLU C 1 211 ? -12.691 -30.874 16.747 1.00 17.61 209 GLU C CA 1
ATOM 5004 C C . GLU C 1 211 ? -12.074 -30.527 15.358 1.00 19.20 209 GLU C C 1
ATOM 5005 O O . GLU C 1 211 ? -10.903 -30.844 15.091 1.00 19.60 209 GLU C O 1
ATOM 5011 N N . MET C 1 212 ? -12.880 -29.995 14.449 1.00 19.34 210 MET C N 1
ATOM 5012 C CA . MET C 1 212 ? -12.385 -29.683 13.086 1.00 20.55 210 MET C CA 1
ATOM 5013 C C . MET C 1 212 ? -11.314 -28.516 13.058 1.00 21.66 210 MET C C 1
ATOM 5014 O O . MET C 1 212 ? -10.411 -28.488 12.195 1.00 18.93 210 MET C O 1
ATOM 5019 N N . LEU C 1 213 ? -11.404 -27.580 14.029 1.00 20.95 211 LEU C N 1
ATOM 5020 C CA . LEU C 1 213 ? -10.367 -26.553 14.232 1.00 20.42 211 LEU C CA 1
ATOM 5021 C C . LEU C 1 213 ? -9.017 -26.970 14.872 1.00 22.62 211 LEU C C 1
ATOM 5022 O O . LEU C 1 213 ? -8.041 -26.202 14.818 1.00 23.93 211 LEU C O 1
ATOM 5027 N N . LEU C 1 214 ? -8.938 -28.152 15.476 1.00 20.84 212 LEU C N 1
ATOM 5028 C CA . LEU C 1 214 ? -7.780 -28.540 16.199 1.00 21.05 212 LEU C CA 1
ATOM 5029 C C . LEU C 1 214 ? -6.411 -28.199 15.533 1.00 22.36 212 LEU C C 1
ATOM 5030 O O . LEU C 1 214 ? -5.545 -27.692 16.208 1.00 23.33 212 LEU C O 1
ATOM 5035 N N . PRO C 1 215 ? -6.195 -28.517 14.217 1.00 23.08 213 PRO C N 1
ATOM 5036 C CA . PRO C 1 215 ? -4.892 -28.259 13.546 1.00 23.29 213 PRO C CA 1
ATOM 5037 C C . PRO C 1 215 ? -4.536 -26.748 13.617 1.00 21.83 213 PRO C C 1
ATOM 5038 O O . PRO C 1 215 ? -3.385 -26.354 13.646 1.00 24.16 213 PRO C O 1
ATOM 5042 N N . ARG C 1 216 ? -5.525 -25.902 13.700 1.00 21.35 214 ARG C N 1
ATOM 5043 C CA . ARG C 1 216 ? -5.292 -24.469 13.841 1.00 22.26 214 ARG C CA 1
ATOM 5044 C C . ARG C 1 216 ? -4.924 -23.951 15.215 1.00 21.92 214 ARG C C 1
ATOM 5045 O O . ARG C 1 216 ? -4.465 -22.793 15.342 1.00 22.80 214 ARG C O 1
ATOM 5053 N N . VAL C 1 217 ? -5.101 -24.768 16.242 1.00 22.09 215 VAL C N 1
ATOM 5054 C CA . VAL C 1 217 ? -4.714 -24.336 17.611 1.00 22.00 215 VAL C CA 1
ATOM 5055 C C . VAL C 1 217 ? -3.198 -24.421 17.724 1.00 23.88 215 VAL C C 1
ATOM 5056 O O . VAL C 1 217 ? -2.671 -25.491 17.501 1.00 22.21 215 VAL C O 1
ATOM 5060 N N . LYS C 1 218 ? -2.541 -23.297 18.039 1.00 23.66 216 LYS C N 1
ATOM 5061 C CA . LYS C 1 218 ? -1.076 -23.191 18.034 1.00 26.92 216 LYS C CA 1
ATOM 5062 C C . LYS C 1 218 ? -0.575 -22.752 19.406 1.00 24.70 216 LYS C C 1
ATOM 5063 O O . LYS C 1 218 ? 0.576 -22.890 19.654 1.00 24.27 216 LYS C O 1
ATOM 5069 N N . CYS C 1 219 ? -1.389 -22.113 20.245 1.00 23.86 217 CYS C N 1
ATOM 5070 C CA . CYS C 1 219 ? -0.844 -21.655 21.526 1.00 22.88 217 CYS C CA 1
ATOM 5071 C C . CYS C 1 219 ? -0.496 -22.828 22.454 1.00 22.89 217 CYS C C 1
ATOM 5072 O O . CYS C 1 219 ? -1.011 -23.917 22.286 1.00 20.43 217 CYS C O 1
ATOM 5075 N N . PRO C 1 220 ? 0.338 -22.587 23.488 1.00 21.78 218 PRO C N 1
ATOM 5076 C CA . PRO C 1 220 ? 0.559 -23.573 24.565 1.00 22.19 218 PRO C CA 1
ATOM 5077 C C . PRO C 1 220 ? -0.739 -24.154 25.183 1.00 20.96 218 PRO C C 1
ATOM 5078 O O . PRO C 1 220 ? -1.723 -23.452 25.327 1.00 20.45 218 PRO C O 1
ATOM 5082 N N . ALA C 1 221 ? -0.765 -25.448 25.498 1.00 21.10 219 ALA C N 1
ATOM 5083 C CA . ALA C 1 221 ? -1.999 -26.082 25.964 1.00 21.72 219 ALA C CA 1
ATOM 5084 C C . ALA C 1 221 ? -1.674 -27.002 27.150 1.00 22.44 219 ALA C C 1
ATOM 5085 O O . ALA C 1 221 ? -0.702 -27.747 27.056 1.00 23.99 219 ALA C O 1
ATOM 5087 N N . LEU C 1 222 ? -2.485 -26.883 28.232 1.00 21.04 220 LEU C N 1
ATOM 5088 C CA . LEU C 1 222 ? -2.548 -27.816 29.316 1.00 20.52 220 LEU C CA 1
ATOM 5089 C C . LEU C 1 222 ? -3.910 -28.494 29.233 1.00 19.72 220 LEU C C 1
ATOM 5090 O O . LEU C 1 222 ? -4.953 -27.898 29.572 1.00 19.18 220 LEU C O 1
ATOM 5095 N N . ILE C 1 223 ? -3.897 -29.747 28.770 1.00 20.21 221 ILE C N 1
ATOM 5096 C CA . ILE C 1 223 ? -5.153 -30.477 28.537 1.00 20.08 221 ILE C CA 1
ATOM 5097 C C . ILE C 1 223 ? -5.362 -31.329 29.773 1.00 21.10 221 ILE C C 1
ATOM 5098 O O . ILE C 1 223 ? -4.554 -32.212 30.068 1.00 21.57 221 ILE C O 1
ATOM 5103 N N . ILE C 1 224 ? -6.453 -31.058 30.479 1.00 22.05 222 ILE C N 1
ATOM 5104 C CA . ILE C 1 224 ? -6.718 -31.695 31.768 1.00 21.99 222 ILE C CA 1
ATOM 5105 C C . ILE C 1 224 ? -7.875 -32.644 31.588 1.00 22.66 222 ILE C C 1
ATOM 5106 O O . ILE C 1 224 ? -8.925 -32.212 31.184 1.00 22.90 222 ILE C O 1
ATOM 5111 N N . GLN C 1 225 ? -7.666 -33.915 31.884 1.00 22.70 223 GLN C N 1
ATOM 5112 C CA . GLN C 1 225 ? -8.692 -34.929 31.624 1.00 25.14 223 GLN C CA 1
ATOM 5113 C C . GLN C 1 225 ? -8.787 -35.917 32.805 1.00 24.95 223 GLN C C 1
ATOM 5114 O O . GLN C 1 225 ? -7.776 -36.426 33.237 1.00 25.99 223 GLN C O 1
ATOM 5120 N N . SER C 1 226 ? -10.006 -36.201 33.258 1.00 25.19 224 SER C N 1
ATOM 5121 C CA . SER C 1 226 ? -10.246 -37.199 34.224 1.00 26.59 224 SER C CA 1
ATOM 5122 C C . SER C 1 226 ? -10.092 -38.597 33.595 1.00 28.76 224 SER C C 1
ATOM 5123 O O . SER C 1 226 ? -10.609 -38.915 32.466 1.00 25.99 224 SER C O 1
ATOM 5126 N N . ARG C 1 227 ? -9.372 -39.430 34.339 1.00 29.36 225 ARG C N 1
ATOM 5127 C CA . ARG C 1 227 ? -9.019 -40.751 33.870 1.00 31.74 225 ARG C CA 1
ATOM 5128 C C . ARG C 1 227 ? -10.298 -41.564 33.824 1.00 31.33 225 ARG C C 1
ATOM 5129 O O . ARG C 1 227 ? -10.473 -42.382 32.984 1.00 32.82 225 ARG C O 1
ATOM 5137 N N . GLU C 1 228 ? -11.229 -41.248 34.674 1.00 30.46 226 GLU C N 1
ATOM 5138 C CA . GLU C 1 228 ? -12.481 -41.926 34.640 1.00 32.32 226 GLU C CA 1
ATOM 5139 C C . GLU C 1 228 ? -13.567 -40.857 34.668 1.00 30.72 226 GLU C C 1
ATOM 5140 O O . GLU C 1 228 ? -13.541 -39.974 35.537 1.00 29.44 226 GLU C O 1
ATOM 5146 N N . ASP C 1 229 ? -14.486 -40.908 33.689 1.00 29.16 227 ASP C N 1
ATOM 5147 C CA . ASP C 1 229 ? -15.472 -39.837 33.475 1.00 29.59 227 ASP C CA 1
ATOM 5148 C C . ASP C 1 229 ? -16.700 -40.506 32.880 1.00 29.88 227 ASP C C 1
ATOM 5149 O O . ASP C 1 229 ? -16.577 -41.156 31.831 1.00 30.87 227 ASP C O 1
ATOM 5154 N N . HIS C 1 230 ? -17.828 -40.350 33.560 1.00 29.78 228 HIS C N 1
ATOM 5155 C CA . HIS C 1 230 ? -19.092 -40.980 33.192 1.00 31.91 228 HIS C CA 1
ATOM 5156 C C . HIS C 1 230 ? -19.941 -40.084 32.271 1.00 32.16 228 HIS C C 1
ATOM 5157 O O . HIS C 1 230 ? -21.036 -40.478 31.896 1.00 31.20 228 HIS C O 1
ATOM 5164 N N . VAL C 1 231 ? -19.432 -38.887 31.909 1.00 31.02 229 VAL C N 1
ATOM 5165 C CA . VAL C 1 231 ? -20.192 -37.941 31.064 1.00 29.69 229 VAL C CA 1
ATOM 5166 C C . VAL C 1 231 ? -19.561 -37.806 29.654 1.00 29.00 229 VAL C C 1
ATOM 5167 O O . VAL C 1 231 ? -20.235 -38.003 28.669 1.00 27.45 229 VAL C O 1
ATOM 5171 N N . VAL C 1 232 ? -18.260 -37.503 29.597 1.00 26.65 230 VAL C N 1
ATOM 5172 C CA . VAL C 1 232 ? -17.588 -37.175 28.406 1.00 25.88 230 VAL C CA 1
ATOM 5173 C C . VAL C 1 232 ? -16.486 -38.186 28.391 1.00 25.70 230 VAL C C 1
ATOM 5174 O O . VAL C 1 232 ? -15.772 -38.337 29.402 1.00 26.53 230 VAL C O 1
ATOM 5178 N N . PRO C 1 233 ? -16.322 -38.885 27.256 1.00 24.49 231 PRO C N 1
ATOM 5179 C CA . PRO C 1 233 ? -15.262 -39.848 27.119 1.00 24.86 231 PRO C CA 1
ATOM 5180 C C . PRO C 1 233 ? -13.823 -39.297 27.320 1.00 26.39 231 PRO C C 1
ATOM 5181 O O . PRO C 1 233 ? -13.463 -38.288 26.736 1.00 24.96 231 PRO C O 1
ATOM 5185 N N . PRO C 1 234 ? -13.012 -39.996 28.149 1.00 27.37 232 PRO C N 1
ATOM 5186 C CA . PRO C 1 234 ? -11.698 -39.574 28.540 1.00 27.49 232 PRO C CA 1
ATOM 5187 C C . PRO C 1 234 ? -10.744 -39.476 27.356 1.00 29.10 232 PRO C C 1
ATOM 5188 O O . PRO C 1 234 ? -9.744 -38.679 27.350 1.00 28.37 232 PRO C O 1
ATOM 5192 N N . HIS C 1 235 ? -11.019 -40.304 26.360 1.00 28.28 233 HIS C N 1
ATOM 5193 C CA . HIS C 1 235 ? -10.231 -40.308 25.168 1.00 28.63 233 HIS C CA 1
ATOM 5194 C C . HIS C 1 235 ? -10.258 -38.898 24.478 1.00 26.97 233 HIS C C 1
ATOM 5195 O O . HIS C 1 235 ? -9.423 -38.604 23.640 1.00 25.76 233 HIS C O 1
ATOM 5202 N N . ASN C 1 236 ? -11.248 -38.062 24.827 1.00 25.63 234 ASN C N 1
ATOM 5203 C CA . ASN C 1 236 ? -11.234 -36.656 24.394 1.00 25.62 234 ASN C CA 1
ATOM 5204 C C . ASN C 1 236 ? -9.889 -35.955 24.667 1.00 24.13 234 ASN C C 1
ATOM 5205 O O . ASN C 1 236 ? -9.441 -35.221 23.808 1.00 25.65 234 ASN C O 1
ATOM 5210 N N . GLY C 1 237 ? -9.220 -36.236 25.790 1.00 23.84 235 GLY C N 1
ATOM 5211 C CA . GLY C 1 237 ? -7.917 -35.598 26.079 1.00 23.36 235 GLY C CA 1
ATOM 5212 C C . GLY C 1 237 ? -6.856 -36.019 25.064 1.00 24.69 235 GLY C C 1
ATOM 5213 O O . GLY C 1 237 ? -6.020 -35.182 24.619 1.00 23.13 235 GLY C O 1
ATOM 5214 N N . GLU C 1 238 ? -6.860 -37.318 24.677 1.00 25.83 236 GLU C N 1
ATOM 5215 C CA . GLU C 1 238 ? -5.884 -37.818 23.666 1.00 28.26 236 GLU C CA 1
ATOM 5216 C C . GLU C 1 238 ? -6.126 -37.215 22.293 1.00 27.34 236 GLU C C 1
ATOM 5217 O O . GLU C 1 238 ? -5.184 -36.821 21.601 1.00 27.89 236 GLU C O 1
ATOM 5223 N N . LEU C 1 239 ? -7.409 -37.103 21.965 1.00 26.35 237 LEU C N 1
ATOM 5224 C CA . LEU C 1 239 ? -7.882 -36.537 20.742 1.00 26.62 237 LEU C CA 1
ATOM 5225 C C . LEU C 1 239 ? -7.310 -35.126 20.562 1.00 26.68 237 LEU C C 1
ATOM 5226 O O . LEU C 1 239 ? -6.730 -34.786 19.511 1.00 24.65 237 LEU C O 1
ATOM 5231 N N . ILE C 1 240 ? -7.506 -34.290 21.597 1.00 23.68 238 ILE C N 1
ATOM 5232 C CA . ILE C 1 240 ? -6.916 -32.965 21.599 1.00 21.96 238 ILE C CA 1
ATOM 5233 C C . ILE C 1 240 ? -5.375 -32.993 21.560 1.00 24.07 238 ILE C C 1
ATOM 5234 O O . ILE C 1 240 ? -4.741 -32.2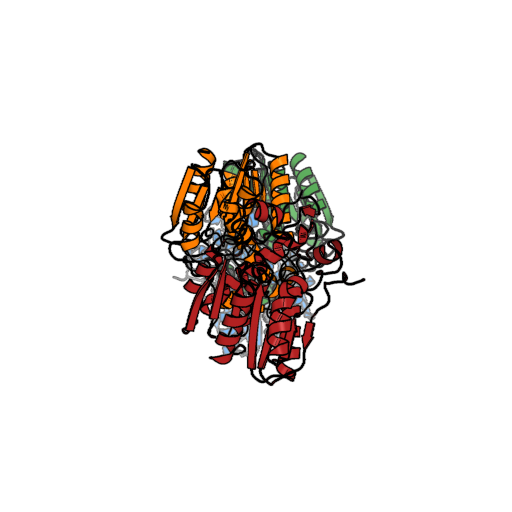64 20.792 1.00 24.44 238 ILE C O 1
ATOM 5239 N N . TYR C 1 241 ? -4.763 -33.806 22.400 1.00 25.49 239 TYR C N 1
ATOM 5240 C CA . TYR C 1 241 ? -3.311 -33.788 22.469 1.00 26.77 239 TYR C CA 1
ATOM 5241 C C . TYR C 1 241 ? -2.735 -34.112 21.081 1.00 27.75 239 TYR C C 1
ATOM 5242 O O . TYR C 1 241 ? -1.815 -33.450 20.590 1.00 27.59 239 TYR C O 1
ATOM 5251 N N . ASN C 1 242 ? -3.321 -35.108 20.429 1.00 29.39 240 ASN C N 1
ATOM 5252 C CA . ASN C 1 242 ? -2.798 -35.591 19.158 1.00 30.24 240 ASN C CA 1
ATOM 5253 C C . ASN C 1 242 ? -3.180 -34.703 17.968 1.00 31.38 240 ASN C C 1
ATOM 5254 O O . ASN C 1 242 ? -2.510 -34.773 16.985 1.00 32.14 240 ASN C O 1
ATOM 5259 N N . GLY C 1 243 ? -4.267 -33.915 18.045 1.00 30.41 241 GLY C N 1
ATOM 5260 C CA . GLY C 1 243 ? -4.729 -33.095 16.932 1.00 27.28 241 GLY C CA 1
ATOM 5261 C C . GLY C 1 243 ? -4.329 -31.623 16.868 1.00 28.29 241 GLY C C 1
ATOM 5262 O O . GLY C 1 243 ? -4.400 -31.005 15.794 1.00 24.98 241 GLY C O 1
ATOM 5263 N N . ILE C 1 244 ? -3.892 -31.029 17.987 1.00 27.35 242 ILE C N 1
ATOM 5264 C CA . ILE C 1 244 ? -3.516 -29.637 17.920 1.00 27.88 242 ILE C CA 1
ATOM 5265 C C . ILE C 1 244 ? -2.166 -29.429 17.265 1.00 28.67 242 ILE C C 1
ATOM 5266 O O . ILE C 1 244 ? -1.277 -30.279 17.341 1.00 29.40 242 ILE C O 1
ATOM 5271 N N . GLY C 1 245 ? -1.976 -28.237 16.724 1.00 29.07 243 GLY C N 1
ATOM 5272 C CA . GLY C 1 245 ? -0.715 -27.864 16.065 1.00 27.94 243 GLY C CA 1
ATOM 5273 C C . GLY C 1 245 ? 0.255 -27.264 17.046 1.00 27.52 243 GLY C C 1
ATOM 5274 O O . GLY C 1 245 ? 1.381 -26.996 16.664 1.00 26.80 243 GLY C O 1
ATOM 5275 N N . SER C 1 246 ? -0.153 -27.049 18.322 1.00 27.02 244 SER C N 1
ATOM 5276 C CA . SER C 1 246 ? 0.760 -26.517 19.362 1.00 28.23 244 SER C CA 1
ATOM 5277 C C . SER C 1 246 ? 2.060 -27.279 19.534 1.00 28.49 244 SER C C 1
ATOM 5278 O O . SER C 1 246 ? 2.069 -28.501 19.636 1.00 29.82 244 SER C O 1
ATOM 5281 N N . THR C 1 247 ? 3.182 -26.588 19.638 1.00 30.51 245 THR C N 1
ATOM 5282 C CA . THR C 1 247 ? 4.443 -27.316 19.891 1.00 30.95 245 THR C CA 1
ATOM 5283 C C . THR C 1 247 ? 4.599 -27.507 21.401 1.00 31.22 245 THR C C 1
ATOM 5284 O O . THR C 1 247 ? 5.260 -28.422 21.846 1.00 31.01 245 THR C O 1
ATOM 5288 N N . GLU C 1 248 ? 3.912 -26.693 22.202 1.00 30.27 246 GLU C N 1
ATOM 5289 C CA . GLU C 1 248 ? 4.011 -26.847 23.653 1.00 30.98 246 GLU C CA 1
ATOM 5290 C C . GLU C 1 248 ? 2.696 -27.393 24.230 1.00 29.36 246 GLU C C 1
ATOM 5291 O O . GLU C 1 248 ? 1.650 -26.709 24.174 1.00 28.60 246 GLU C O 1
ATOM 5297 N N . LYS C 1 249 ? 2.705 -28.610 24.749 1.00 28.09 247 LYS C N 1
ATOM 5298 C CA . LYS C 1 249 ? 1.426 -29.206 25.128 1.00 27.26 247 LYS C CA 1
ATOM 5299 C C . LYS C 1 249 ? 1.686 -30.227 26.157 1.00 27.45 247 LYS C C 1
ATOM 5300 O O . LYS C 1 249 ? 2.714 -30.847 26.112 1.00 28.10 247 LYS C O 1
ATOM 5306 N N . GLU C 1 250 ? 0.743 -30.414 27.078 1.00 27.25 248 GLU C N 1
ATOM 5307 C CA . GLU C 1 250 ? 0.867 -31.416 28.138 1.00 26.32 248 GLU C CA 1
ATOM 5308 C C . GLU C 1 250 ? -0.494 -32.033 28.354 1.00 25.75 248 GLU C C 1
ATOM 5309 O O . GLU C 1 250 ? -1.490 -31.330 28.359 1.00 26.49 248 GLU C O 1
ATOM 5315 N N . LEU C 1 251 ? -0.560 -33.339 28.521 1.00 26.23 249 LEU C N 1
ATOM 5316 C CA . LEU C 1 251 ? -1.780 -33.991 28.910 1.00 25.54 249 LEU C CA 1
ATOM 5317 C C . LEU C 1 251 ? -1.659 -34.384 30.413 1.00 26.45 249 LEU C C 1
ATOM 5318 O O . LEU C 1 251 ? -0.840 -35.250 30.770 1.00 27.81 249 LEU C O 1
ATOM 5323 N N . LEU C 1 252 ? -2.464 -33.741 31.261 1.00 24.06 250 LEU C N 1
ATOM 5324 C CA . LEU C 1 252 ? -2.561 -34.062 32.699 1.00 23.89 250 LEU C CA 1
ATOM 5325 C C . LEU C 1 252 ? -3.785 -34.895 33.071 1.00 22.59 250 LEU C C 1
ATOM 5326 O O . LEU C 1 252 ? -4.962 -34.408 33.009 1.00 23.36 250 LEU C O 1
ATOM 5331 N N . TRP C 1 253 ? -3.517 -36.157 33.455 1.00 22.88 251 TRP C N 1
ATOM 5332 C CA . TRP C 1 253 ? -4.591 -37.082 33.776 1.00 22.95 251 TRP C CA 1
ATOM 5333 C C . TRP C 1 253 ? -4.998 -36.948 35.216 1.00 24.01 251 TRP C C 1
ATOM 5334 O O . TRP C 1 253 ? -4.135 -36.967 36.084 1.00 25.95 251 TRP C O 1
ATOM 5345 N N . LEU C 1 254 ? -6.273 -36.806 35.511 1.00 24.10 252 LEU C N 1
ATOM 5346 C CA . LEU C 1 254 ? -6.677 -36.693 36.900 1.00 25.67 252 LEU C CA 1
ATOM 5347 C C . LEU C 1 254 ? -7.042 -38.082 37.495 1.00 28.23 252 LEU C C 1
ATOM 5348 O O . LEU C 1 254 ? -7.943 -38.751 36.973 1.00 28.33 252 LEU C O 1
ATOM 5353 N N . GLU C 1 255 ? -6.352 -38.505 38.559 1.00 29.93 253 GLU C N 1
ATOM 5354 C CA . GLU C 1 255 ? -6.537 -39.894 39.119 1.00 30.72 253 GLU C CA 1
ATOM 5355 C C . GLU C 1 255 ? -7.664 -40.004 40.127 1.00 31.33 253 GLU C C 1
ATOM 5356 O O . GLU C 1 255 ? -8.046 -41.075 40.458 1.00 32.33 253 GLU C O 1
ATOM 5362 N N . ASN C 1 256 ? -8.258 -38.915 40.587 1.00 31.59 254 ASN C N 1
ATOM 5363 C CA . ASN C 1 256 ? -9.182 -38.994 41.727 1.00 31.09 254 ASN C CA 1
ATOM 5364 C C . ASN C 1 256 ? -10.417 -38.237 41.546 1.00 29.28 254 ASN C C 1
ATOM 5365 O O . ASN C 1 256 ? -11.059 -37.923 42.554 1.00 27.87 254 ASN C O 1
ATOM 5370 N N . SER C 1 257 ? -10.781 -37.909 40.300 1.00 26.50 255 SER C N 1
ATOM 5371 C CA . SER C 1 257 ? -11.989 -37.126 40.051 1.00 24.93 255 SER C CA 1
ATOM 5372 C C . SER C 1 257 ? -12.783 -37.788 38.935 1.00 25.30 255 SER C C 1
ATOM 5373 O O . SER C 1 257 ? -12.210 -38.455 38.081 1.00 22.92 255 SER C O 1
ATOM 5376 N N . TYR C 1 258 ? -14.092 -37.539 38.933 1.00 25.59 256 TYR C N 1
ATOM 5377 C CA . TYR C 1 258 ? -14.926 -37.871 37.781 1.00 26.91 256 TYR C CA 1
ATOM 5378 C C . TYR C 1 258 ? -15.099 -36.619 36.924 1.00 25.36 256 TYR C C 1
ATOM 5379 O O . TYR C 1 258 ? -14.139 -35.854 36.753 1.00 25.33 256 TYR C O 1
ATOM 5388 N N . HIS C 1 259 ? -16.315 -36.400 36.422 1.00 25.57 257 HIS C N 1
ATOM 5389 C CA . HIS C 1 259 ? -16.497 -35.421 35.334 1.00 24.33 257 HIS C CA 1
ATOM 5390 C C . HIS C 1 259 ? -16.322 -33.990 35.786 1.00 24.35 257 HIS C C 1
ATOM 5391 O O . HIS C 1 259 ? -15.643 -33.190 35.074 1.00 24.49 257 HIS C O 1
ATOM 5398 N N . VAL C 1 260 ? -16.953 -33.636 36.925 1.00 23.25 258 VAL C N 1
ATOM 5399 C CA . VAL C 1 260 ? -16.993 -32.248 37.356 1.00 21.53 258 VAL C CA 1
ATOM 5400 C C . VAL C 1 260 ? -15.761 -32.005 38.240 1.00 22.73 258 VAL C C 1
ATOM 5401 O O . VAL C 1 260 ? -15.885 -31.665 39.475 1.00 21.77 258 VAL C O 1
ATOM 5405 N N . ALA C 1 261 ? -14.591 -32.132 37.582 1.00 20.85 259 ALA C N 1
ATOM 5406 C CA . ALA C 1 261 ? -13.343 -32.192 38.244 1.00 22.39 259 ALA C CA 1
ATOM 5407 C C . ALA C 1 261 ? -13.003 -30.859 38.992 1.00 23.79 259 ALA C C 1
ATOM 5408 O O . ALA C 1 261 ? -12.252 -30.895 39.989 1.00 25.74 259 ALA C O 1
ATOM 5410 N N . THR C 1 262 ? -13.609 -29.744 38.545 1.00 22.54 260 THR C N 1
ATOM 5411 C CA . THR C 1 262 ? -13.314 -28.394 39.050 1.00 22.45 260 THR C CA 1
ATOM 5412 C C . THR C 1 262 ? -13.946 -28.238 40.493 1.00 24.33 260 THR C C 1
ATOM 5413 O O . THR C 1 262 ? -13.748 -27.223 41.183 1.00 21.01 260 THR C O 1
ATOM 5417 N N . LEU C 1 263 ? -14.758 -29.237 40.867 1.00 24.25 261 LEU C N 1
ATOM 5418 C CA . LEU C 1 263 ? -15.437 -29.304 42.178 1.00 25.66 261 LEU C CA 1
ATOM 5419 C C . LEU C 1 263 ? -14.940 -30.449 42.976 1.00 25.63 261 LEU C C 1
ATOM 5420 O O . LEU C 1 263 ? -15.275 -30.556 44.150 1.00 28.65 261 LEU C O 1
ATOM 5425 N N . ASP C 1 264 ? -14.123 -31.303 42.381 1.00 27.22 262 ASP C N 1
ATOM 5426 C CA . ASP C 1 264 ? -13.858 -32.686 42.884 1.00 27.72 262 ASP C CA 1
ATOM 5427 C C . ASP C 1 264 ? -12.503 -32.826 43.669 1.00 26.84 262 ASP C C 1
ATOM 5428 O O . ASP C 1 264 ? -11.788 -31.852 43.865 1.00 26.67 262 ASP C O 1
ATOM 5433 N N . ASN C 1 265 ? -12.093 -34.043 43.999 1.00 26.14 263 ASN C N 1
ATOM 5434 C CA . ASN C 1 265 ? -10.889 -34.194 44.829 1.00 26.61 263 ASN C CA 1
ATOM 5435 C C . ASN C 1 265 ? -9.712 -33.518 44.162 1.00 26.94 263 ASN C C 1
ATOM 5436 O O . ASN C 1 265 ? -8.776 -33.126 44.848 1.00 24.42 263 ASN C O 1
ATOM 5441 N N . ASP C 1 266 ? -9.683 -33.433 42.816 1.00 25.99 264 ASP C N 1
ATOM 5442 C CA . ASP C 1 266 ? -8.432 -32.926 42.205 1.00 25.08 264 ASP C CA 1
ATOM 5443 C C . ASP C 1 266 ? -8.511 -31.438 41.968 1.00 23.89 264 ASP C C 1
ATOM 5444 O O . ASP C 1 266 ? -7.615 -30.888 41.320 1.00 23.71 264 ASP C O 1
ATOM 5449 N N . LYS C 1 267 ? -9.563 -30.759 42.446 1.00 23.15 265 LYS C N 1
ATOM 5450 C CA . LYS C 1 267 ? -9.676 -29.268 42.169 1.00 22.76 265 LYS C CA 1
ATOM 5451 C C . LYS C 1 267 ? -8.438 -28.430 42.516 1.00 23.53 265 LYS C C 1
ATOM 5452 O O . LYS C 1 267 ? -8.033 -27.475 41.807 1.00 22.16 265 LYS C O 1
ATOM 5458 N N . GLU C 1 268 ? -7.823 -28.746 43.660 1.00 23.69 266 GLU C N 1
ATOM 5459 C CA . GLU C 1 268 ? -6.581 -28.036 44.070 1.00 21.95 266 GLU C CA 1
ATOM 5460 C C . GLU C 1 268 ? -5.411 -28.160 43.135 1.00 20.36 266 GLU C C 1
ATOM 5461 O O . GLU C 1 268 ? -4.746 -27.146 42.835 1.00 21.31 266 GLU C O 1
ATOM 5467 N N . LEU C 1 269 ? -5.109 -29.388 42.727 1.00 20.36 267 LEU C N 1
ATOM 5468 C CA . LEU C 1 269 ? -4.112 -29.692 41.678 1.00 20.97 267 LEU C CA 1
ATOM 5469 C C . LEU C 1 269 ? -4.396 -28.922 40.356 1.00 20.70 267 LEU C C 1
ATOM 5470 O O . LEU C 1 269 ? -3.483 -28.292 39.760 1.00 20.47 267 LEU C O 1
ATOM 5475 N N . ILE C 1 270 ? -5.680 -28.864 39.964 1.00 18.97 268 ILE C N 1
ATOM 5476 C CA . ILE C 1 270 ? -6.054 -28.175 38.706 1.00 18.14 268 ILE C CA 1
ATOM 5477 C C . ILE C 1 270 ? -5.726 -26.653 38.902 1.00 18.01 268 ILE C C 1
ATOM 5478 O O . ILE C 1 270 ? -5.183 -26.038 38.012 1.00 17.26 268 ILE C O 1
ATOM 5483 N N . LEU C 1 271 ? -6.070 -26.067 40.049 1.00 17.68 269 LEU C N 1
ATOM 5484 C CA . LEU C 1 271 ? -5.850 -24.601 40.228 1.00 18.41 269 LEU C CA 1
ATOM 5485 C C . LEU C 1 271 ? -4.376 -24.356 40.241 1.00 19.86 269 LEU C C 1
ATOM 5486 O O . LEU C 1 271 ? -3.854 -23.401 39.605 1.00 18.58 269 LEU C O 1
ATOM 5491 N N . GLU C 1 272 ? -3.689 -25.176 41.050 1.00 20.79 270 GLU C N 1
ATOM 5492 C CA . GLU C 1 272 ? -2.191 -24.977 41.181 1.00 21.65 270 GLU C CA 1
ATOM 5493 C C . GLU C 1 272 ? -1.471 -25.088 39.830 1.00 20.61 270 GLU C C 1
ATOM 5494 O O . GLU C 1 272 ? -0.668 -24.238 39.449 1.00 19.96 270 GLU C O 1
ATOM 5500 N N . ARG C 1 273 ? -1.716 -26.169 39.099 1.00 21.67 271 ARG C N 1
ATOM 5501 C CA . ARG C 1 273 ? -1.038 -26.344 37.779 1.00 21.38 271 ARG C CA 1
ATOM 5502 C C . ARG C 1 273 ? -1.519 -25.316 36.746 1.00 20.38 271 ARG C C 1
ATOM 5503 O O . ARG C 1 273 ? -0.782 -24.960 35.898 1.00 21.17 271 ARG C O 1
ATOM 5511 N N . SER C 1 274 ? -2.775 -24.870 36.794 1.00 20.19 272 SER C N 1
ATOM 5512 C CA . SER C 1 274 ? -3.265 -23.861 35.852 1.00 19.05 272 SER C CA 1
ATOM 5513 C C . SER C 1 274 ? -2.575 -22.551 36.176 1.00 20.20 272 SER C C 1
ATOM 5514 O O . SER C 1 274 ? -2.151 -21.863 35.266 1.00 19.29 272 SER C O 1
ATOM 5517 N N . LEU C 1 275 ? -2.467 -22.200 37.463 1.00 20.80 273 LEU C N 1
ATOM 5518 C CA . LEU C 1 275 ? -1.732 -20.909 37.854 1.00 19.61 273 LEU C CA 1
ATOM 5519 C C . LEU C 1 275 ? -0.262 -20.994 37.410 1.00 20.77 273 LEU C C 1
ATOM 5520 O O . LEU C 1 275 ? 0.295 -20.043 36.813 1.00 21.18 273 LEU C O 1
ATOM 5525 N N . ALA C 1 276 ? 0.352 -22.158 37.631 1.00 20.49 274 ALA C N 1
ATOM 5526 C CA . ALA C 1 276 ? 1.755 -22.386 37.202 1.00 21.20 274 ALA C CA 1
ATOM 5527 C C . ALA C 1 276 ? 1.944 -22.195 35.651 1.00 22.13 274 ALA C C 1
ATOM 5528 O O . ALA C 1 276 ? 2.937 -21.591 35.122 1.00 20.33 274 ALA C O 1
ATOM 5530 N N . PHE C 1 277 ? 0.979 -22.729 34.930 1.00 20.84 275 PHE C N 1
ATOM 5531 C CA . PHE C 1 277 ? 0.949 -22.679 33.489 1.00 19.06 275 PHE C CA 1
ATOM 5532 C C . PHE C 1 277 ? 0.814 -21.237 32.975 1.00 19.19 275 PHE C C 1
ATOM 5533 O O . PHE C 1 277 ? 1.509 -20.813 32.027 1.00 18.70 275 PHE C O 1
ATOM 5541 N N . ILE C 1 278 ? -0.117 -20.490 33.550 1.00 18.80 276 ILE C N 1
ATOM 5542 C CA . ILE C 1 278 ? -0.214 -19.078 33.270 1.00 18.76 276 ILE C CA 1
ATOM 5543 C C . ILE C 1 278 ? 1.070 -18.280 33.528 1.00 21.52 276 ILE C C 1
ATOM 5544 O O . ILE C 1 278 ? 1.456 -17.482 32.622 1.00 19.92 276 ILE C O 1
ATOM 5549 N N . ARG C 1 279 ? 1.676 -18.424 34.715 1.00 20.02 277 ARG C N 1
ATOM 5550 C CA . ARG C 1 279 ? 2.974 -17.711 35.033 1.00 23.60 277 ARG C CA 1
ATOM 5551 C C . ARG C 1 279 ? 4.099 -18.050 34.078 1.00 23.66 277 ARG C C 1
ATOM 5552 O O . ARG C 1 279 ? 5.090 -17.305 33.920 1.00 23.60 277 ARG C O 1
ATOM 5560 N N . LYS C 1 280 ? 4.047 -19.276 33.563 1.00 24.61 278 LYS C N 1
ATOM 5561 C CA . LYS C 1 280 ? 5.157 -19.729 32.740 1.00 26.57 278 LYS C CA 1
ATOM 5562 C C . LYS C 1 280 ? 4.915 -19.545 31.260 1.00 24.61 278 LYS C C 1
ATOM 5563 O O . LYS C 1 280 ? 5.744 -19.928 30.479 1.00 24.52 278 LYS C O 1
ATOM 5569 N N . HIS C 1 281 ? 3.801 -18.948 30.865 1.00 22.35 279 HIS C N 1
ATOM 5570 C CA . HIS C 1 281 ? 3.594 -18.730 29.406 1.00 20.99 279 HIS C CA 1
ATOM 5571 C C . HIS C 1 281 ? 3.236 -17.341 29.058 1.00 20.53 279 HIS C C 1
ATOM 5572 O O . HIS C 1 281 ? 3.164 -16.481 29.927 1.00 23.97 279 HIS C O 1
ATOM 5579 N N . LEU D 1 36 ? -25.467 -35.010 95.045 1.00 47.40 34 LEU D N 1
ATOM 5580 C CA . LEU D 1 36 ? -25.298 -33.604 95.596 1.00 47.80 34 LEU D CA 1
ATOM 5581 C C . LEU D 1 36 ? -26.263 -33.206 96.739 1.00 46.15 34 LEU D C 1
ATOM 5582 O O . LEU D 1 36 ? -27.522 -33.267 96.591 1.00 45.63 34 LEU D O 1
ATOM 5587 N N . GLN D 1 37 ? -25.660 -32.801 97.872 1.00 44.16 35 GLN D N 1
ATOM 5588 C CA . GLN D 1 37 ? -26.454 -32.342 99.029 1.00 42.46 35 GLN D CA 1
ATOM 5589 C C . GLN D 1 37 ? -27.200 -31.006 98.657 1.00 40.92 35 GLN D C 1
ATOM 5590 O O . GLN D 1 37 ? -26.572 -30.021 98.115 1.00 39.34 35 GLN D O 1
ATOM 5596 N N . VAL D 1 38 ? -28.516 -30.996 98.931 1.00 37.83 36 VAL D N 1
ATOM 5597 C CA . VAL D 1 38 ? -29.316 -29.782 98.954 1.00 35.15 36 VAL D CA 1
ATOM 5598 C C . VAL D 1 38 ? -28.930 -28.974 100.209 1.00 35.80 36 VAL D C 1
ATOM 5599 O O . VAL D 1 38 ? -28.834 -29.525 101.326 1.00 35.01 36 VAL D O 1
ATOM 5603 N N . LEU D 1 39 ? -28.633 -27.691 100.033 1.00 35.99 37 LEU D N 1
ATOM 5604 C CA . LEU D 1 39 ? -28.264 -26.850 101.152 1.00 37.08 37 LEU D CA 1
ATOM 5605 C C . LEU D 1 39 ? -29.376 -26.931 102.231 1.00 37.58 37 LEU D C 1
ATOM 5606 O O . LEU D 1 39 ? -30.575 -26.919 101.917 1.00 37.52 37 LEU D O 1
ATOM 5611 N N . PRO D 1 40 ? -28.974 -27.092 103.507 1.00 38.53 38 PRO D N 1
ATOM 5612 C CA . PRO D 1 40 ? -30.058 -27.181 104.525 1.00 38.50 38 PRO D CA 1
ATOM 5613 C C . PRO D 1 40 ? -30.811 -25.849 104.498 1.00 37.85 38 PRO D C 1
ATOM 5614 O O . PRO D 1 40 ? -30.166 -24.783 104.592 1.00 37.66 38 PRO D O 1
ATOM 5618 N N . GLY D 1 41 ? -32.131 -25.876 104.323 1.00 37.20 39 GLY D N 1
ATOM 5619 C CA . GLY D 1 41 ? -32.847 -24.615 104.175 1.00 35.92 39 GLY D CA 1
ATOM 5620 C C . GLY D 1 41 ? -33.439 -24.543 102.772 1.00 36.30 39 GLY D C 1
ATOM 5621 O O . GLY D 1 41 ? -34.482 -23.912 102.572 1.00 37.25 39 GLY D O 1
ATOM 5622 N N . ALA D 1 42 ? -32.820 -25.241 101.804 1.00 35.57 40 ALA D N 1
ATOM 5623 C CA . ALA D 1 42 ? -33.242 -25.084 100.388 1.00 34.70 40 ALA D CA 1
ATOM 5624 C C . ALA D 1 42 ? -34.148 -26.212 99.899 1.00 33.58 40 ALA D C 1
ATOM 5625 O O . ALA D 1 42 ? -34.409 -26.340 98.682 1.00 32.30 40 ALA D O 1
ATOM 5627 N N A GLU D 1 43 ? -34.681 -26.962 100.862 0.50 32.92 41 GLU D N 1
ATOM 5628 N N B GLU D 1 43 ? -34.626 -27.052 100.817 0.50 33.07 41 GLU D N 1
ATOM 5629 C CA A GLU D 1 43 ? -35.614 -28.075 100.595 0.50 33.38 41 GLU D CA 1
ATOM 5630 C CA B GLU D 1 43 ? -35.462 -28.197 100.379 0.50 33.43 41 GLU D CA 1
ATOM 5631 C C A GLU D 1 43 ? -36.882 -27.541 99.913 0.50 33.49 41 GLU D C 1
ATOM 5632 C C B GLU D 1 43 ? -36.799 -27.625 99.905 0.50 33.50 41 GLU D C 1
ATOM 5633 O O A GLU D 1 43 ? -37.396 -26.489 100.353 0.50 34.09 41 GLU D O 1
ATOM 5634 O O B GLU D 1 43 ? -37.267 -26.613 100.471 0.50 33.90 41 GLU D O 1
ATOM 5645 N N . PRO D 1 44 ? -37.393 -28.240 98.853 1.00 33.81 42 PRO D N 1
ATOM 5646 C CA . PRO D 1 44 ? -38.723 -27.895 98.252 1.00 34.88 42 PRO D CA 1
ATOM 5647 C C . PRO D 1 44 ? -39.890 -28.109 99.233 1.00 36.88 42 PRO D C 1
ATOM 5648 O O . PRO D 1 44 ? -39.756 -28.970 100.108 1.00 37.03 42 PRO D O 1
ATOM 5652 N N . LEU D 1 45 ? -41.051 -27.447 99.049 1.00 38.34 43 LEU D N 1
ATOM 5653 C CA . LEU D 1 45 ? -42.205 -27.697 99.975 1.00 39.62 43 LEU D CA 1
ATOM 5654 C C . LEU D 1 45 ? -43.371 -28.103 99.170 1.00 39.86 43 LEU D C 1
ATOM 5655 O O . LEU D 1 45 ? -43.810 -27.354 98.323 1.00 40.62 43 LEU D O 1
ATOM 5660 N N . TYR D 1 46 ? -43.828 -29.336 99.366 1.00 40.53 44 TYR D N 1
ATOM 5661 C CA . TYR D 1 46 ? -45.043 -29.818 98.734 1.00 42.14 44 TYR D CA 1
ATOM 5662 C C . TYR D 1 46 ? -45.999 -30.092 99.891 1.00 43.31 44 TYR D C 1
ATOM 5663 O O . TYR D 1 46 ? -45.552 -30.535 100.975 1.00 42.84 44 TYR D O 1
ATOM 5672 N N . SER D 1 47 ? -47.295 -29.839 99.681 1.00 44.17 45 SER D N 1
ATOM 5673 C CA . SER D 1 47 ? -48.301 -30.113 100.730 1.00 45.72 45 SER D CA 1
ATOM 5674 C C . SER D 1 47 ? -49.587 -30.574 100.032 1.00 45.65 45 SER D C 1
ATOM 5675 O O . SER D 1 47 ? -50.001 -29.972 99.039 1.00 45.30 45 SER D O 1
ATOM 5678 N N . VAL D 1 48 ? -50.155 -31.700 100.455 1.00 46.36 46 VAL D N 1
ATOM 5679 C CA . VAL D 1 48 ? -51.414 -32.188 99.857 1.00 46.81 46 VAL D CA 1
ATOM 5680 C C . VAL D 1 48 ? -52.608 -31.729 100.740 1.00 48.00 46 VAL D C 1
ATOM 5681 O O . VAL D 1 48 ? -52.586 -31.836 101.985 1.00 48.38 46 VAL D O 1
ATOM 5685 N N . GLY D 1 49 ? -53.641 -31.215 100.088 1.00 47.70 47 GLY D N 1
ATOM 5686 C CA . GLY D 1 49 ? -54.649 -30.389 100.750 1.00 47.30 47 GLY D CA 1
ATOM 5687 C C . GLY D 1 49 ? -55.832 -30.472 99.826 1.00 47.11 47 GLY D C 1
ATOM 5688 O O . GLY D 1 49 ? -56.047 -31.521 99.261 1.00 46.02 47 GLY D O 1
ATOM 5689 N N . SER D 1 50 ? -56.550 -29.359 99.648 1.00 47.55 48 SER D N 1
ATOM 5690 C CA . SER D 1 50 ? -57.807 -29.310 98.875 1.00 48.15 48 SER D CA 1
ATOM 5691 C C . SER D 1 50 ? -57.656 -29.459 97.387 1.00 48.22 48 SER D C 1
ATOM 5692 O O . SER D 1 50 ? -56.548 -29.659 96.854 1.00 48.86 48 SER D O 1
ATOM 5695 N N . ARG D 1 51 ? -58.798 -29.306 96.734 1.00 47.19 49 ARG D N 1
ATOM 5696 C CA . ARG D 1 51 ? -58.949 -29.314 95.280 1.00 46.67 49 ARG D CA 1
ATOM 5697 C C . ARG D 1 51 ? -58.354 -28.087 94.530 1.00 44.62 49 ARG D C 1
ATOM 5698 O O . ARG D 1 51 ? -58.410 -28.033 93.289 1.00 42.78 49 ARG D O 1
ATOM 5706 N N . ILE D 1 52 ? -57.863 -27.109 95.317 1.00 43.08 50 ILE D N 1
ATOM 5707 C CA . ILE D 1 52 ? -57.289 -25.842 94.838 1.00 41.43 50 ILE D CA 1
ATOM 5708 C C . ILE D 1 52 ? -55.793 -25.922 95.064 1.00 40.34 50 ILE D C 1
ATOM 5709 O O . ILE D 1 52 ? -55.344 -25.996 96.239 1.00 39.40 50 ILE D O 1
ATOM 5714 N N . GLY D 1 53 ? -55.044 -25.898 93.944 1.00 38.71 51 GLY D N 1
ATOM 5715 C CA . GLY D 1 53 ? -53.591 -25.926 93.989 1.00 36.68 51 GLY D CA 1
ATOM 5716 C C . GLY D 1 53 ? -52.974 -24.560 93.749 1.00 35.35 51 GLY D C 1
ATOM 5717 O O . GLY D 1 53 ? -53.485 -23.769 92.963 1.00 34.98 51 GLY D O 1
ATOM 5718 N N . VAL D 1 54 ? -51.852 -24.328 94.423 1.00 34.70 52 VAL D N 1
ATOM 5719 C CA . VAL D 1 54 ? -51.029 -23.149 94.275 1.00 33.48 52 VAL D CA 1
ATOM 5720 C C . VAL D 1 54 ? -49.580 -23.589 93.966 1.00 33.62 52 VAL D C 1
ATOM 5721 O O . VAL D 1 54 ? -48.917 -24.266 94.771 1.00 33.19 52 VAL D O 1
ATOM 5725 N N . LEU D 1 55 ? -49.092 -23.164 92.792 1.00 33.43 53 LEU D N 1
ATOM 5726 C CA . LEU D 1 55 ? -47.691 -23.367 92.388 1.00 30.99 53 LEU D CA 1
ATOM 5727 C C . LEU D 1 55 ? -46.876 -22.113 92.789 1.00 29.76 53 LEU D C 1
ATOM 5728 O O . LEU D 1 55 ? -47.280 -20.983 92.527 1.00 30.29 53 LEU D O 1
ATOM 5733 N N . VAL D 1 56 ? -45.770 -22.321 93.498 1.00 28.54 54 VAL D N 1
ATOM 5734 C CA . VAL D 1 56 ? -45.011 -21.242 94.096 1.00 28.56 54 VAL D CA 1
ATOM 5735 C C . VAL D 1 56 ? -43.532 -21.316 93.628 1.00 28.59 54 VAL D C 1
ATOM 5736 O O . VAL D 1 56 ? -42.750 -22.252 94.034 1.00 26.43 54 VAL D O 1
ATOM 5740 N N . SER D 1 57 ? -43.133 -20.334 92.781 1.00 28.34 55 SER D N 1
ATOM 5741 C CA . SER D 1 57 ? -41.775 -20.396 92.155 1.00 25.91 55 SER D CA 1
ATOM 5742 C C . SER D 1 57 ? -40.763 -19.433 92.744 1.00 25.03 55 SER D C 1
ATOM 5743 O O . SER D 1 57 ? -40.984 -18.206 92.746 1.00 25.50 55 SER D O 1
ATOM 5746 N N . HIS D 1 58 ? -39.636 -19.946 93.258 1.00 24.62 56 HIS D N 1
ATOM 5747 C CA . HIS D 1 58 ? -38.570 -19.017 93.614 1.00 23.91 56 HIS D CA 1
ATOM 5748 C C . HIS D 1 58 ? -37.857 -18.480 92.309 1.00 22.26 56 HIS D C 1
ATOM 5749 O O . HIS D 1 58 ? -38.232 -18.845 91.244 1.00 20.36 56 HIS D O 1
ATOM 5756 N N . GLY D 1 59 ? -36.813 -17.675 92.441 1.00 22.82 57 GLY D N 1
ATOM 5757 C CA . GLY D 1 59 ? -36.141 -17.118 91.272 1.00 23.73 57 GLY D CA 1
ATOM 5758 C C . GLY D 1 59 ? -34.631 -17.417 91.214 1.00 25.03 57 GLY D C 1
ATOM 5759 O O . GLY D 1 59 ? -34.134 -18.313 91.904 1.00 23.43 57 GLY D O 1
ATOM 5760 N N . PHE D 1 60 ? -33.896 -16.601 90.439 1.00 23.37 58 PHE D N 1
ATOM 5761 C CA . PHE D 1 60 ? -32.622 -16.994 89.893 1.00 22.63 58 PHE D CA 1
ATOM 5762 C C . PHE D 1 60 ? -31.560 -16.862 90.977 1.00 22.25 58 PHE D C 1
ATOM 5763 O O . PHE D 1 60 ? -31.430 -15.770 91.540 1.00 21.09 58 PHE D O 1
ATOM 5771 N N . THR D 1 61 ? -30.728 -17.924 91.216 1.00 23.85 59 THR D N 1
ATOM 5772 C CA . THR D 1 61 ? -29.750 -18.004 92.371 1.00 23.32 59 THR D CA 1
ATOM 5773 C C . THR D 1 61 ? -30.423 -18.259 93.763 1.00 25.91 59 THR D C 1
ATOM 5774 O O . THR D 1 61 ? -29.742 -18.517 94.795 1.00 25.96 59 THR D O 1
ATOM 5778 N N . GLY D 1 62 ? -31.758 -18.187 93.790 1.00 27.37 60 GLY D N 1
ATOM 5779 C CA . GLY D 1 62 ? -32.512 -18.264 95.042 1.00 27.46 60 GLY D CA 1
ATOM 5780 C C . GLY D 1 62 ? -32.827 -19.726 95.324 1.00 28.28 60 GLY D C 1
ATOM 5781 O O . GLY D 1 62 ? -32.155 -20.625 94.780 1.00 26.37 60 GLY D O 1
ATOM 5782 N N . SER D 1 63 ? -33.846 -19.964 96.161 1.00 28.19 61 SER D N 1
ATOM 5783 C CA . SER D 1 63 ? -34.259 -21.329 96.563 1.00 28.54 61 SER D CA 1
ATOM 5784 C C . SER D 1 63 ? -35.634 -21.254 97.216 1.00 29.40 61 SER D C 1
ATOM 5785 O O . SER D 1 63 ? -36.143 -20.126 97.460 1.00 29.72 61 SER D O 1
ATOM 5788 N N . PRO D 1 64 ? -36.253 -22.428 97.512 1.00 29.74 62 PRO D N 1
ATOM 5789 C CA . PRO D 1 64 ? -37.603 -22.339 98.169 1.00 30.59 62 PRO D CA 1
ATOM 5790 C C . PRO D 1 64 ? -37.613 -21.604 99.515 1.00 29.95 62 PRO D C 1
ATOM 5791 O O . PRO D 1 64 ? -38.636 -21.105 99.927 1.00 31.68 62 PRO D O 1
ATOM 5795 N N . GLN D 1 65 ? -36.472 -21.402 100.142 1.00 31.47 63 GLN D N 1
ATOM 5796 C CA . GLN D 1 65 ? -36.528 -20.742 101.408 1.00 32.85 63 GLN D CA 1
ATOM 5797 C C . GLN D 1 65 ? -37.001 -19.300 101.289 1.00 32.80 63 GLN D C 1
ATOM 5798 O O . GLN D 1 65 ? -37.572 -18.764 102.238 1.00 30.26 63 GLN D O 1
ATOM 5804 N N . SER D 1 66 ? -36.765 -18.656 100.131 1.00 30.49 64 SER D N 1
ATOM 5805 C CA . SER D 1 66 ? -37.157 -17.231 99.971 1.00 28.40 64 SER D CA 1
ATOM 5806 C C . SER D 1 66 ? -38.680 -17.216 99.944 1.00 27.73 64 SER D C 1
ATOM 5807 O O . SER D 1 66 ? -39.304 -16.164 100.206 1.00 28.40 64 SER D O 1
ATOM 5810 N N . MET D 1 67 ? -39.270 -18.357 99.625 1.00 26.37 65 MET D N 1
ATOM 5811 C CA . MET D 1 67 ? -40.735 -18.405 99.416 1.00 29.22 65 MET D CA 1
ATOM 5812 C C . MET D 1 67 ? -41.502 -19.162 100.570 1.00 32.81 65 MET D C 1
ATOM 5813 O O . MET D 1 67 ? -42.678 -19.499 100.416 1.00 31.93 65 MET D O 1
ATOM 5818 N N . ARG D 1 68 ? -40.789 -19.561 101.619 1.00 35.99 66 ARG D N 1
ATOM 5819 C CA . ARG D 1 68 ? -41.366 -20.564 102.523 1.00 39.13 66 ARG D CA 1
ATOM 5820 C C . ARG D 1 68 ? -42.541 -19.932 103.333 1.00 38.08 66 ARG D C 1
ATOM 5821 O O . ARG D 1 68 ? -43.612 -20.544 103.489 1.00 38.08 66 ARG D O 1
ATOM 5829 N N . PHE D 1 69 ? -42.366 -18.668 103.707 1.00 36.72 67 PHE D N 1
ATOM 5830 C CA . PHE D 1 69 ? -43.373 -17.947 104.471 1.00 38.87 67 PHE D CA 1
ATOM 5831 C C . PHE D 1 69 ? -44.726 -17.947 103.755 1.00 38.25 67 PHE D C 1
ATOM 5832 O O . PHE D 1 69 ? -45.777 -18.186 104.364 1.00 38.27 67 PHE D O 1
ATOM 5840 N N . LEU D 1 70 ? -44.695 -17.727 102.438 1.00 37.27 68 LEU D N 1
ATOM 5841 C CA . LEU D 1 70 ? -45.884 -17.750 101.611 1.00 36.36 68 LEU D CA 1
ATOM 5842 C C . LEU D 1 70 ? -46.415 -19.161 101.375 1.00 36.13 68 LEU D C 1
ATOM 5843 O O . LEU D 1 70 ? -47.639 -19.397 101.361 1.00 36.96 68 LEU D O 1
ATOM 5848 N N . ALA D 1 71 ? -45.498 -20.095 101.117 1.00 34.43 69 ALA D N 1
ATOM 5849 C CA . ALA D 1 71 ? -45.858 -21.495 100.844 1.00 34.34 69 ALA D CA 1
ATOM 5850 C C . ALA D 1 71 ? -46.478 -22.105 102.131 1.00 34.26 69 ALA D C 1
ATOM 5851 O O . ALA D 1 71 ? -47.492 -22.780 102.032 1.00 31.08 69 ALA D O 1
ATOM 5853 N N . GLU D 1 72 ? -45.857 -21.883 103.310 1.00 36.48 70 GLU D N 1
ATOM 5854 C CA . GLU D 1 72 ? -46.487 -22.434 104.591 1.00 39.98 70 GLU D CA 1
ATOM 5855 C C . GLU D 1 72 ? -47.900 -21.858 104.681 1.00 40.70 70 GLU D C 1
ATOM 5856 O O . GLU D 1 72 ? -48.885 -22.616 104.697 1.00 42.80 70 GLU D O 1
ATOM 5862 N N . GLY D 1 73 ? -47.982 -20.518 104.682 1.00 40.63 71 GLY D N 1
ATOM 5863 C CA . GLY D 1 73 ? -49.270 -19.784 104.555 1.00 40.07 71 GLY D CA 1
ATOM 5864 C C . GLY D 1 73 ? -50.380 -20.469 103.752 1.00 40.19 71 GLY D C 1
ATOM 5865 O O . GLY D 1 73 ? -51.505 -20.611 104.236 1.00 40.26 71 GLY D O 1
ATOM 5866 N N . PHE D 1 74 ? -50.105 -20.884 102.516 1.00 38.98 72 PHE D N 1
ATOM 5867 C CA . PHE D 1 74 ? -51.167 -21.397 101.682 1.00 37.85 72 PHE D CA 1
ATOM 5868 C C . PHE D 1 74 ? -51.486 -22.802 102.126 1.00 38.01 72 PHE D C 1
ATOM 5869 O O . PHE D 1 74 ? -52.586 -23.304 101.891 1.00 38.19 72 PHE D O 1
ATOM 5877 N N . ALA D 1 75 ? -50.478 -23.477 102.676 1.00 38.68 73 ALA D N 1
ATOM 5878 C CA . ALA D 1 75 ? -50.614 -24.895 103.040 1.00 39.49 73 ALA D CA 1
ATOM 5879 C C . ALA D 1 75 ? -51.536 -24.918 104.309 1.00 39.82 73 ALA D C 1
ATOM 5880 O O . ALA D 1 75 ? -52.495 -25.671 104.354 1.00 38.92 73 ALA D O 1
ATOM 5882 N N . ARG D 1 76 ? -51.231 -24.057 105.297 1.00 40.90 74 ARG D N 1
ATOM 5883 C CA . ARG D 1 76 ? -52.092 -23.888 106.512 1.00 42.94 74 ARG D CA 1
ATOM 5884 C C . ARG D 1 76 ? -53.541 -23.581 106.166 1.00 42.88 74 ARG D C 1
ATOM 5885 O O . ARG D 1 76 ? -54.456 -24.212 106.710 1.00 43.82 74 ARG D O 1
ATOM 5893 N N . ALA D 1 77 ? -53.773 -22.661 105.243 1.00 41.57 75 ALA D N 1
ATOM 5894 C CA . ALA D 1 77 ? -55.156 -22.372 104.870 1.00 41.37 75 ALA D CA 1
ATOM 5895 C C . ALA D 1 77 ? -55.748 -23.578 104.140 1.00 40.32 75 ALA D C 1
ATOM 5896 O O . ALA D 1 77 ? -56.869 -23.511 103.592 1.00 41.69 75 ALA D O 1
ATOM 5898 N N . GLY D 1 78 ? -54.969 -24.671 104.072 1.00 39.15 76 GLY D N 1
ATOM 5899 C CA . GLY D 1 78 ? -55.427 -25.938 103.427 1.00 38.29 76 GLY D CA 1
ATOM 5900 C C . GLY D 1 78 ? -55.441 -26.199 101.911 1.00 38.52 76 GLY D C 1
ATOM 5901 O O . GLY D 1 78 ? -56.030 -27.203 101.440 1.00 37.87 76 GLY D O 1
ATOM 5902 N N . TYR D 1 79 ? -54.783 -25.338 101.118 1.00 38.25 77 TYR D N 1
ATOM 5903 C CA . TYR D 1 79 ? -54.614 -25.629 99.678 1.00 38.33 77 TYR D CA 1
ATOM 5904 C C . TYR D 1 79 ? -53.570 -26.722 99.474 1.00 37.19 77 TYR D C 1
ATOM 5905 O O . TYR D 1 79 ? -52.720 -26.926 100.333 1.00 37.73 77 TYR D O 1
ATOM 5914 N N . THR D 1 80 ? -53.651 -27.451 98.378 1.00 36.57 78 THR D N 1
ATOM 5915 C CA . THR D 1 80 ? -52.450 -28.152 97.853 1.00 36.10 78 THR D CA 1
ATOM 5916 C C . THR D 1 80 ? -51.351 -27.148 97.333 1.00 35.47 78 THR D C 1
ATOM 5917 O O . THR D 1 80 ? -51.663 -26.198 96.610 1.00 36.02 78 THR D O 1
ATOM 5921 N N . VAL D 1 81 ? -50.110 -27.330 97.767 1.00 34.66 79 VAL D N 1
ATOM 5922 C CA . VAL D 1 81 ? -48.969 -26.425 97.439 1.00 34.67 79 VAL D CA 1
ATOM 5923 C C . VAL D 1 81 ? -47.831 -27.203 96.767 1.00 34.92 79 VAL D C 1
ATOM 5924 O O . VAL D 1 81 ? -47.473 -28.299 97.205 1.00 34.84 79 VAL D O 1
ATOM 5928 N N . ALA D 1 82 ? -47.263 -26.623 95.694 1.00 34.50 80 ALA D N 1
ATOM 5929 C CA . ALA D 1 82 ? -46.039 -27.140 95.004 1.00 31.82 80 ALA D CA 1
ATOM 5930 C C . ALA D 1 82 ? -45.091 -25.958 94.917 1.00 30.60 80 ALA D C 1
ATOM 5931 O O . ALA D 1 82 ? -45.429 -24.957 94.275 1.00 30.25 80 ALA D O 1
ATOM 5933 N N . THR D 1 83 ? -44.007 -26.043 95.669 1.00 29.73 81 THR D N 1
ATOM 5934 C CA . THR D 1 83 ? -42.905 -25.080 95.755 1.00 29.87 81 THR D CA 1
ATOM 5935 C C . THR D 1 83 ? -41.583 -25.815 95.322 1.00 28.82 81 THR D C 1
ATOM 5936 O O . THR D 1 83 ? -40.747 -26.128 96.148 1.00 29.52 81 THR D O 1
ATOM 5940 N N . PRO D 1 84 ? -41.397 -26.065 93.997 1.00 28.73 82 PRO D N 1
ATOM 5941 C CA . PRO D 1 84 ? -40.214 -26.803 93.469 1.00 28.19 82 PRO D CA 1
ATOM 5942 C C . PRO D 1 84 ? -38.882 -26.175 93.776 1.00 27.60 82 PRO D C 1
ATOM 5943 O O . PRO D 1 84 ? -38.806 -24.961 94.003 1.00 28.32 82 PRO D O 1
ATOM 5947 N N . ARG D 1 85 ? -37.828 -27.003 93.834 1.00 26.00 83 ARG D N 1
ATOM 5948 C CA . ARG D 1 85 ? -36.463 -26.485 93.891 1.00 25.86 83 ARG D CA 1
ATOM 5949 C C . ARG D 1 85 ? -36.039 -26.473 92.391 1.00 25.77 83 ARG D C 1
ATOM 5950 O O . ARG D 1 85 ? -36.074 -27.559 91.704 1.00 27.71 83 ARG D O 1
ATOM 5958 N N . LEU D 1 86 ? -35.752 -25.287 91.845 1.00 22.90 84 LEU D N 1
ATOM 5959 C CA . LEU D 1 86 ? -35.411 -25.206 90.373 1.00 22.49 84 LEU D CA 1
ATOM 5960 C C . LEU D 1 86 ? -34.048 -25.919 90.135 1.00 21.87 84 LEU D C 1
ATOM 5961 O O . LEU D 1 86 ? -33.140 -25.821 91.024 1.00 20.75 84 LEU D O 1
ATOM 5966 N N . THR D 1 87 ? -33.899 -26.551 88.954 1.00 22.32 85 THR D N 1
ATOM 5967 C CA . THR D 1 87 ? -32.673 -27.281 88.567 1.00 23.43 85 THR D CA 1
ATOM 5968 C C . THR D 1 87 ? -31.462 -26.386 88.815 1.00 24.96 85 THR D C 1
ATOM 5969 O O . THR D 1 87 ? -31.443 -25.178 88.411 1.00 26.06 85 THR D O 1
ATOM 5973 N N . GLY D 1 88 ? -30.452 -26.941 89.486 1.00 23.35 86 GLY D N 1
ATOM 5974 C CA . GLY D 1 88 ? -29.209 -26.203 89.701 1.00 21.80 86 GLY D CA 1
ATOM 5975 C C . GLY D 1 88 ? -29.251 -25.243 90.848 1.00 22.04 86 GLY D C 1
ATOM 5976 O O . GLY D 1 88 ? -28.208 -24.600 91.169 1.00 23.63 86 GLY D O 1
ATOM 5977 N N . HIS D 1 89 ? -30.440 -25.099 91.480 1.00 22.64 87 HIS D N 1
ATOM 5978 C CA . HIS D 1 89 ? -30.564 -24.157 92.634 1.00 23.14 87 HIS D CA 1
ATOM 5979 C C . HIS D 1 89 ? -30.562 -24.893 94.007 1.00 23.23 87 HIS D C 1
ATOM 5980 O O . HIS D 1 89 ? -30.935 -26.076 94.048 1.00 20.85 87 HIS D O 1
ATOM 5987 N N . GLY D 1 90 ? -30.122 -24.235 95.088 1.00 23.54 88 GLY D N 1
ATOM 5988 C CA . GLY D 1 90 ? -30.051 -24.950 96.432 1.00 26.72 88 GLY D CA 1
ATOM 5989 C C . GLY D 1 90 ? -28.977 -26.104 96.554 1.00 28.59 88 GLY D C 1
ATOM 5990 O O . GLY D 1 90 ? -29.084 -26.958 97.458 1.00 28.72 88 GLY D O 1
ATOM 5991 N N . THR D 1 91 ? -27.965 -26.142 95.650 1.00 27.81 89 THR D N 1
ATOM 5992 C CA . THR D 1 91 ? -26.931 -27.242 95.572 1.00 26.93 89 THR D CA 1
ATOM 5993 C C . THR D 1 91 ? -25.591 -26.530 95.496 1.00 27.82 89 THR D C 1
ATOM 5994 O O . THR D 1 91 ? -25.094 -26.120 96.548 1.00 27.11 89 THR D O 1
ATOM 5998 N N . THR D 1 92 ? -25.053 -26.292 94.277 1.00 26.05 90 THR D N 1
ATOM 5999 C CA . THR D 1 92 ? -23.856 -25.441 94.135 1.00 26.48 90 THR D CA 1
ATOM 6000 C C . THR D 1 92 ? -23.942 -24.470 92.950 1.00 26.39 90 THR D C 1
ATOM 6001 O O . THR D 1 92 ? -24.655 -24.728 91.987 1.00 24.25 90 THR D O 1
ATOM 6005 N N . PRO D 1 93 ? -23.164 -23.370 93.007 1.00 28.03 91 PRO D N 1
ATOM 6006 C CA . PRO D 1 93 ? -23.083 -22.494 91.814 1.00 28.38 91 PRO D CA 1
ATOM 6007 C C . PRO D 1 93 ? -22.640 -23.255 90.565 1.00 29.93 91 PRO D C 1
ATOM 6008 O O . PRO D 1 93 ? -23.209 -23.007 89.485 1.00 29.33 91 PRO D O 1
ATOM 6012 N N . ALA D 1 94 ? -21.709 -24.221 90.693 1.00 31.02 92 ALA D N 1
ATOM 6013 C CA . ALA D 1 94 ? -21.254 -24.967 89.512 1.00 32.15 92 ALA D CA 1
ATOM 6014 C C . ALA D 1 94 ? -22.422 -25.718 88.891 1.00 32.29 92 ALA D C 1
ATOM 6015 O O . ALA D 1 94 ? -22.506 -25.813 87.650 1.00 32.74 92 ALA D O 1
ATOM 6017 N N . GLU D 1 95 ? -23.337 -26.257 89.697 1.00 31.50 93 GLU D N 1
ATOM 6018 C CA . GLU D 1 95 ? -24.485 -26.964 89.101 1.00 31.05 93 GLU D CA 1
ATOM 6019 C C . GLU D 1 95 ? -25.477 -25.957 88.398 1.00 29.24 93 GLU D C 1
ATOM 6020 O O . GLU D 1 95 ? -26.046 -26.222 87.340 1.00 27.41 93 GLU D O 1
ATOM 6026 N N . MET D 1 96 ? -25.594 -24.756 88.939 1.00 27.62 94 MET D N 1
ATOM 6027 C CA . MET D 1 96 ? -26.499 -23.802 88.317 1.00 27.34 94 MET D CA 1
ATOM 6028 C C . MET D 1 96 ? -25.897 -23.308 86.932 1.00 26.75 94 MET D C 1
ATOM 6029 O O . MET D 1 96 ? -26.634 -23.055 85.997 1.00 26.69 94 MET D O 1
ATOM 6034 N N . ALA D 1 97 ? -24.567 -23.197 86.870 1.00 26.31 95 ALA D N 1
ATOM 6035 C CA . ALA D 1 97 ? -23.846 -22.801 85.642 1.00 27.08 95 ALA D CA 1
ATOM 6036 C C . ALA D 1 97 ? -24.115 -23.744 84.490 1.00 26.70 95 ALA D C 1
ATOM 6037 O O . ALA D 1 97 ? -24.118 -23.306 83.336 1.00 29.15 95 ALA D O 1
ATOM 6039 N N . ALA D 1 98 ? -24.419 -25.005 84.776 1.00 25.66 96 ALA D N 1
ATOM 6040 C CA . ALA D 1 98 ? -24.769 -25.987 83.775 1.00 26.33 96 ALA D CA 1
ATOM 6041 C C . ALA D 1 98 ? -26.280 -26.048 83.509 1.00 26.20 96 ALA D C 1
ATOM 6042 O O . ALA D 1 98 ? -26.712 -26.790 82.671 1.00 26.02 96 ALA D O 1
ATOM 6044 N N . SER D 1 99 ? -27.111 -25.257 84.182 1.00 26.20 97 SER D N 1
ATOM 6045 C CA . SER D 1 99 ? -28.573 -25.408 83.946 1.00 25.37 97 SER D CA 1
ATOM 6046 C C . SER D 1 99 ? -29.103 -24.332 82.950 1.00 24.44 97 SER D C 1
ATOM 6047 O O . SER D 1 99 ? -28.497 -23.261 82.808 1.00 23.25 97 SER D O 1
ATOM 6050 N N . THR D 1 100 ? -30.279 -24.561 82.382 1.00 23.46 98 THR D N 1
ATOM 6051 C CA . THR D 1 100 ? -30.786 -23.732 81.304 1.00 25.14 98 THR D CA 1
ATOM 6052 C C . THR D 1 100 ? -32.248 -23.306 81.552 1.00 26.53 98 THR D C 1
ATOM 6053 O O . THR D 1 100 ? -32.963 -23.942 82.369 1.00 27.62 98 THR D O 1
ATOM 6057 N N . ALA D 1 101 ? -32.750 -22.355 80.751 1.00 26.25 99 ALA D N 1
ATOM 6058 C CA . ALA D 1 101 ? -34.189 -21.966 80.763 1.00 25.66 99 ALA D CA 1
ATOM 6059 C C . ALA D 1 101 ? -35.098 -23.136 80.307 1.00 26.83 99 ALA D C 1
ATOM 6060 O O . ALA D 1 101 ? -36.269 -23.204 80.728 1.00 25.57 99 ALA D O 1
ATOM 6062 N N . SER D 1 102 ? -34.598 -24.028 79.427 1.00 26.59 100 SER D N 1
ATOM 6063 C CA . SER D 1 102 ? -35.315 -25.294 79.173 1.00 26.56 100 SER D CA 1
ATOM 6064 C C . SER D 1 102 ? -35.566 -26.205 80.435 1.00 25.86 100 SER D C 1
ATOM 6065 O O . SER D 1 102 ? -36.644 -26.770 80.591 1.00 25.35 100 SER D O 1
ATOM 6068 N N . ASP D 1 103 ? -34.539 -26.386 81.250 1.00 24.36 101 ASP D N 1
ATOM 6069 C CA . ASP D 1 103 ? -34.688 -27.052 82.531 1.00 23.61 101 ASP D CA 1
ATOM 6070 C C . ASP D 1 103 ? -35.798 -26.367 83.386 1.00 22.97 101 ASP D C 1
ATOM 6071 O O . ASP D 1 103 ? -36.656 -27.047 83.991 1.00 23.94 101 ASP D O 1
ATOM 6076 N N . TRP D 1 104 ? -35.769 -25.050 83.449 1.00 21.65 102 TRP D N 1
ATOM 6077 C CA . TRP D 1 104 ? -36.623 -24.315 84.391 1.00 23.07 102 TRP D CA 1
ATOM 6078 C C . TRP D 1 104 ? -38.062 -24.330 84.003 1.00 24.73 102 TRP D C 1
ATOM 6079 O O . TRP D 1 104 ? -38.937 -24.494 84.905 1.00 24.70 102 TRP D O 1
ATOM 6090 N N . THR D 1 105 ? -38.356 -24.163 82.709 1.00 23.43 103 THR D N 1
ATOM 6091 C CA . THR D 1 105 ? -39.750 -24.245 82.264 1.00 24.22 103 THR D CA 1
ATOM 6092 C C . THR D 1 105 ? -40.263 -25.718 82.421 1.00 26.35 103 THR D C 1
ATOM 6093 O O . THR D 1 105 ? -41.376 -25.929 82.881 1.00 26.53 103 THR D O 1
ATOM 6097 N N . ALA D 1 106 ? -39.437 -26.715 82.065 1.00 26.42 104 ALA D N 1
ATOM 6098 C CA . ALA D 1 106 ? -39.765 -28.168 82.366 1.00 27.56 104 ALA D CA 1
ATOM 6099 C C . ALA D 1 106 ? -40.045 -28.405 83.889 1.00 27.27 104 ALA D C 1
ATOM 6100 O O . ALA D 1 106 ? -40.948 -29.182 84.206 1.00 27.76 104 ALA D O 1
ATOM 6102 N N . ASP D 1 107 ? -39.295 -27.744 84.790 1.00 26.36 105 ASP D N 1
ATOM 6103 C CA . ASP D 1 107 ? -39.545 -27.811 86.250 1.00 27.58 105 ASP D CA 1
ATOM 6104 C C . ASP D 1 107 ? -40.958 -27.233 86.551 1.00 29.42 105 ASP D C 1
ATOM 6105 O O . ASP D 1 107 ? -41.722 -27.832 87.332 1.00 30.60 105 ASP D O 1
ATOM 6110 N N . ILE D 1 108 ? -41.310 -26.088 85.945 1.00 28.86 106 ILE D N 1
ATOM 6111 C CA . ILE D 1 108 ? -42.598 -25.561 86.176 1.00 28.09 106 ILE D CA 1
ATOM 6112 C C . ILE D 1 108 ? -43.645 -26.495 85.646 1.00 30.58 106 ILE D C 1
ATOM 6113 O O . ILE D 1 108 ? -44.657 -26.722 86.352 1.00 28.80 106 ILE D O 1
ATOM 6118 N N . VAL D 1 109 ? -43.464 -26.987 84.412 1.00 30.71 107 VAL D N 1
ATOM 6119 C CA . VAL D 1 109 ? -44.420 -27.937 83.875 1.00 33.16 107 VAL D CA 1
ATOM 6120 C C . VAL D 1 109 ? -44.560 -29.220 84.801 1.00 34.09 107 VAL D C 1
ATOM 6121 O O . VAL D 1 109 ? -45.687 -29.636 85.104 1.00 34.45 107 VAL D O 1
ATOM 6125 N N . ALA D 1 110 ? -43.445 -29.785 85.292 1.00 33.23 108 ALA D N 1
ATOM 6126 C CA . ALA D 1 110 ? -43.557 -30.933 86.199 1.00 34.04 108 ALA D CA 1
ATOM 6127 C C . ALA D 1 110 ? -44.445 -30.553 87.421 1.00 33.80 108 ALA D C 1
ATOM 6128 O O . ALA D 1 110 ? -45.246 -31.355 87.864 1.00 33.76 108 ALA D O 1
ATOM 6130 N N . ALA D 1 111 ? -44.280 -29.336 87.922 1.00 32.92 109 ALA D N 1
ATOM 6131 C CA . ALA D 1 111 ? -45.001 -28.868 89.103 1.00 33.96 109 ALA D CA 1
ATOM 6132 C C . ALA D 1 111 ? -46.489 -28.705 88.788 1.00 34.59 109 ALA D C 1
ATOM 6133 O O . ALA D 1 111 ? -47.329 -29.076 89.619 1.00 34.46 109 ALA D O 1
ATOM 6135 N N . MET D 1 112 ? -46.848 -28.287 87.579 1.00 35.52 110 MET D N 1
ATOM 6136 C CA . MET D 1 112 ? -48.271 -28.206 87.224 1.00 38.01 110 MET D CA 1
ATOM 6137 C C . MET D 1 112 ? -48.880 -29.604 87.182 1.00 39.58 110 MET D C 1
ATOM 6138 O O . MET D 1 112 ? -50.037 -29.801 87.556 1.00 38.88 110 MET D O 1
ATOM 6143 N N . ARG D 1 113 ? -48.121 -30.560 86.640 1.00 41.19 111 ARG D N 1
ATOM 6144 C CA . ARG D 1 113 ? -48.641 -31.902 86.454 1.00 42.07 111 ARG D CA 1
ATOM 6145 C C . ARG D 1 113 ? -48.915 -32.611 87.787 1.00 42.15 111 ARG D C 1
ATOM 6146 O O . ARG D 1 113 ? -49.943 -33.262 87.935 1.00 42.96 111 ARG D O 1
ATOM 6154 N N . TRP D 1 114 ? -48.014 -32.439 88.751 1.00 41.61 112 TRP D N 1
ATOM 6155 C CA . TRP D 1 114 ? -48.178 -32.929 90.085 1.00 42.24 112 TRP D CA 1
ATOM 6156 C C . TRP D 1 114 ? -49.359 -32.235 90.766 1.00 42.24 112 TRP D C 1
ATOM 6157 O O . TRP D 1 114 ? -49.969 -32.810 91.664 1.00 42.79 112 TRP D O 1
ATOM 6168 N N . LEU D 1 115 ? -49.642 -30.989 90.387 1.00 41.43 113 LEU D N 1
ATOM 6169 C CA . LEU D 1 115 ? -50.790 -30.277 90.906 1.00 40.44 113 LEU D CA 1
ATOM 6170 C C . LEU D 1 115 ? -52.066 -30.737 90.199 1.00 41.84 113 LEU D C 1
ATOM 6171 O O . LEU D 1 115 ? -53.087 -30.835 90.850 1.00 41.08 113 LEU D O 1
ATOM 6176 N N . GLU D 1 116 ? -52.015 -31.032 88.897 1.00 43.72 114 GLU D N 1
ATOM 6177 C CA . GLU D 1 116 ? -53.224 -31.351 88.120 1.00 45.97 114 GLU D CA 1
ATOM 6178 C C . GLU D 1 116 ? -53.770 -32.752 88.393 1.00 47.96 114 GLU D C 1
ATOM 6179 O O . GLU D 1 116 ? -54.927 -33.059 88.041 1.00 48.05 114 GLU D O 1
ATOM 6185 N N . GLU D 1 117 ? -52.920 -33.616 88.956 1.00 48.48 115 GLU D N 1
ATOM 6186 C CA . GLU D 1 117 ? -53.360 -34.916 89.466 1.00 49.60 115 GLU D CA 1
ATOM 6187 C C . GLU D 1 117 ? -54.236 -34.859 90.721 1.00 48.43 115 GLU D C 1
ATOM 6188 O O . GLU D 1 117 ? -54.999 -35.775 90.964 1.00 48.89 115 GLU D O 1
ATOM 6194 N N . ARG D 1 118 ? -54.101 -33.771 91.483 1.00 46.62 116 ARG D N 1
ATOM 6195 C CA . ARG D 1 118 ? -54.587 -33.596 92.846 1.00 44.52 116 ARG D CA 1
ATOM 6196 C C . ARG D 1 118 ? -55.578 -32.414 92.972 1.00 43.78 116 ARG D C 1
ATOM 6197 O O . ARG D 1 118 ? -56.145 -32.173 94.053 1.00 42.78 116 ARG D O 1
ATOM 6205 N N . CYS D 1 119 ? -55.772 -31.657 91.886 1.00 41.39 117 CYS D N 1
ATOM 6206 C CA . CYS D 1 119 ? -56.499 -30.421 91.967 1.00 39.78 117 CYS D CA 1
ATOM 6207 C C . CYS D 1 119 ? -57.367 -30.293 90.727 1.00 40.23 117 CYS D C 1
ATOM 6208 O O . CYS D 1 119 ? -57.053 -30.879 89.693 1.00 39.94 117 CYS D O 1
ATOM 6211 N N . ASP D 1 120 ? -58.479 -29.553 90.819 1.00 41.89 118 ASP D N 1
ATOM 6212 C CA . ASP D 1 120 ? -59.259 -29.188 89.598 1.00 42.81 118 ASP D CA 1
ATOM 6213 C C . ASP D 1 120 ? -59.017 -27.721 89.214 1.00 41.97 118 ASP D C 1
ATOM 6214 O O . ASP D 1 120 ? -59.568 -27.257 88.207 1.00 41.14 118 ASP D O 1
ATOM 6219 N N . VAL D 1 121 ? -58.289 -26.989 90.076 1.00 41.79 119 VAL D N 1
ATOM 6220 C CA . VAL D 1 121 ? -58.090 -25.517 89.972 1.00 41.25 119 VAL D CA 1
ATOM 6221 C C . VAL D 1 121 ? -56.646 -25.149 90.412 1.00 40.29 119 VAL D C 1
ATOM 6222 O O . VAL D 1 121 ? -56.193 -25.518 91.533 1.00 41.08 119 VAL D O 1
ATOM 6226 N N . LEU D 1 122 ? -55.931 -24.404 89.550 1.00 38.33 120 LEU D N 1
ATOM 6227 C CA . LEU D 1 122 ? -54.540 -24.005 89.815 1.00 36.23 120 LEU D CA 1
ATOM 6228 C C . LEU D 1 122 ? -54.344 -22.472 89.859 1.00 33.47 120 LEU D C 1
ATOM 6229 O O . LEU D 1 122 ? -54.897 -21.764 89.022 1.00 32.55 120 LEU D O 1
ATOM 6234 N N . PHE D 1 123 ? -53.527 -22.009 90.797 1.00 31.04 121 PHE D N 1
ATOM 6235 C CA . PHE D 1 123 ? -52.994 -20.637 90.807 1.00 32.76 121 PHE D CA 1
ATOM 6236 C C . PHE D 1 123 ? -51.445 -20.677 90.749 1.00 31.95 121 PHE D C 1
ATOM 6237 O O . PHE D 1 123 ? -50.869 -21.698 91.206 1.00 31.58 121 PHE D O 1
ATOM 6245 N N . MET D 1 124 ? -50.790 -19.597 90.274 1.00 28.78 122 MET D N 1
ATOM 6246 C CA . MET D 1 124 ? -49.324 -19.540 90.317 1.00 26.53 122 MET D CA 1
ATOM 6247 C C . MET D 1 124 ? -48.844 -18.218 90.788 1.00 25.20 122 MET D C 1
ATOM 6248 O O . MET D 1 124 ? -49.418 -17.207 90.488 1.00 27.18 122 MET D O 1
ATOM 6253 N N . THR D 1 125 ? -47.857 -18.228 91.638 1.00 24.32 123 THR D N 1
ATOM 6254 C CA . THR D 1 125 ? -47.228 -17.007 92.081 1.00 24.71 123 THR D CA 1
ATOM 6255 C C . THR D 1 125 ? -45.707 -17.305 92.063 1.00 23.24 123 THR D C 1
ATOM 6256 O O . THR D 1 125 ? -45.332 -18.498 92.111 1.00 24.13 123 THR D O 1
ATOM 6260 N N . GLY D 1 126 ? -44.846 -16.277 92.063 1.00 21.88 124 GLY D N 1
ATOM 6261 C CA . GLY D 1 126 ? -43.380 -16.496 91.933 1.00 20.76 124 GLY D CA 1
ATOM 6262 C C . GLY D 1 126 ? -42.708 -15.177 92.170 1.00 20.68 124 GLY D C 1
ATOM 6263 O O . GLY D 1 126 ? -43.300 -14.157 91.837 1.00 22.97 124 GLY D O 1
ATOM 6264 N N . LEU D 1 127 ? -41.521 -15.207 92.758 1.00 19.75 125 LEU D N 1
ATOM 6265 C CA . LEU D 1 127 ? -40.647 -14.041 92.924 1.00 20.64 125 LEU D CA 1
ATOM 6266 C C . LEU D 1 127 ? -39.579 -13.976 91.768 1.00 22.47 125 LEU D C 1
ATOM 6267 O O . LEU D 1 127 ? -38.894 -15.012 91.476 1.00 23.20 125 LEU D O 1
ATOM 6272 N N . SER D 1 128 ? -39.457 -12.791 91.132 1.00 21.69 126 SER D N 1
ATOM 6273 C CA . SER D 1 128 ? -38.383 -12.447 90.241 1.00 21.86 126 SER D CA 1
ATOM 6274 C C . SER D 1 128 ? -38.411 -13.338 89.021 1.00 21.05 126 SER D C 1
ATOM 6275 O O . SER D 1 128 ? -39.425 -13.351 88.302 1.00 20.64 126 SER D O 1
ATOM 6278 N N . MET D 1 129 ? -37.349 -14.148 88.774 1.00 19.66 127 MET D N 1
ATOM 6279 C CA . MET D 1 129 ? -37.497 -15.057 87.599 1.00 18.83 127 MET D CA 1
ATOM 6280 C C . MET D 1 129 ? -38.717 -15.961 87.827 1.00 18.43 127 MET D C 1
ATOM 6281 O O . MET D 1 129 ? -39.323 -16.459 86.870 1.00 18.25 127 MET D O 1
ATOM 6286 N N . GLY D 1 130 ? -39.030 -16.258 89.107 1.00 19.96 128 GLY D N 1
ATOM 6287 C CA . GLY D 1 130 ? -40.221 -17.117 89.368 1.00 19.15 128 GLY D CA 1
ATOM 6288 C C . GLY D 1 130 ? -41.519 -16.370 89.014 1.00 21.10 128 GLY D C 1
ATOM 6289 O O . GLY D 1 130 ? -42.476 -16.993 88.550 1.00 21.56 128 GLY D O 1
ATOM 6290 N N . GLY D 1 131 ? -41.546 -15.017 89.165 1.00 21.86 129 GLY D N 1
ATOM 6291 C CA . GLY D 1 131 ? -42.654 -14.195 88.593 1.00 19.82 129 GLY D CA 1
ATOM 6292 C C . GLY D 1 131 ? -42.646 -14.182 87.051 1.00 21.99 129 GLY D C 1
ATOM 6293 O O . GLY D 1 131 ? -43.710 -14.178 86.421 1.00 21.74 129 GLY D O 1
ATOM 6294 N N . ALA D 1 132 ? -41.461 -14.202 86.399 1.00 20.26 130 ALA D N 1
ATOM 6295 C CA . ALA D 1 132 ? -41.430 -14.302 84.941 1.00 20.99 130 ALA D CA 1
ATOM 6296 C C . ALA D 1 132 ? -41.968 -15.702 84.556 1.00 21.48 130 ALA D C 1
ATOM 6297 O O . ALA D 1 132 ? -42.688 -15.822 83.535 1.00 21.09 130 ALA D O 1
ATOM 6299 N N . LEU D 1 133 ? -41.561 -16.749 85.310 1.00 20.72 131 LEU D N 1
ATOM 6300 C CA . LEU D 1 133 ? -42.045 -18.104 84.978 1.00 22.12 131 LEU D CA 1
ATOM 6301 C C . LEU D 1 133 ? -43.578 -18.158 85.155 1.00 22.96 131 LEU D C 1
ATOM 6302 O O . LEU D 1 133 ? -44.252 -18.873 84.402 1.00 25.46 131 LEU D O 1
ATOM 6307 N N . THR D 1 134 ? -44.129 -17.350 86.076 1.00 24.15 132 THR D N 1
ATOM 6308 C CA . THR D 1 134 ? -45.610 -17.298 86.325 1.00 25.48 132 THR D CA 1
ATOM 6309 C C . THR D 1 134 ? -46.330 -16.686 85.094 1.00 26.22 132 THR D C 1
ATOM 6310 O O . THR D 1 134 ? -47.374 -17.184 84.609 1.00 27.19 132 THR D O 1
ATOM 6314 N N . VAL D 1 135 ? -45.818 -15.556 84.600 1.00 26.30 133 VAL D N 1
ATOM 6315 C CA . VAL D 1 135 ? -46.370 -14.990 83.341 1.00 26.63 133 VAL D CA 1
ATOM 6316 C C . VAL D 1 135 ? -46.206 -15.952 82.191 1.00 25.74 133 VAL D C 1
ATOM 6317 O O . VAL D 1 135 ? -47.143 -16.110 81.403 1.00 26.47 133 VAL D O 1
ATOM 6321 N N . TRP D 1 136 ? -45.025 -16.625 82.096 1.00 25.11 134 TRP D N 1
ATOM 6322 C CA . TRP D 1 136 ? -44.764 -17.570 81.011 1.00 24.61 134 TRP D CA 1
ATOM 6323 C C . TRP D 1 136 ? -45.806 -18.705 81.014 1.00 25.46 134 TRP D C 1
ATOM 6324 O O . TRP D 1 136 ? -46.423 -18.940 80.011 1.00 25.60 134 TRP D O 1
ATOM 6335 N N . ALA D 1 137 ? -45.981 -19.374 82.152 1.00 25.46 135 ALA D N 1
ATOM 6336 C CA . ALA D 1 137 ? -46.912 -20.541 82.288 1.00 27.22 135 ALA D CA 1
ATOM 6337 C C . ALA D 1 137 ? -48.379 -20.125 81.945 1.00 27.22 135 ALA D C 1
ATOM 6338 O O . ALA D 1 137 ? -49.095 -20.818 81.152 1.00 28.18 135 ALA D O 1
ATOM 6340 N N . ALA D 1 138 ? -48.802 -18.970 82.465 1.00 26.98 136 ALA D N 1
ATOM 6341 C CA . ALA D 1 138 ? -50.188 -18.481 82.117 1.00 26.31 136 ALA D CA 1
ATOM 6342 C C . ALA D 1 138 ? -50.348 -18.062 80.688 1.00 27.03 136 ALA D C 1
ATOM 6343 O O . ALA D 1 138 ? -51.507 -17.937 80.169 1.00 28.34 136 ALA D O 1
ATOM 6345 N N . GLY D 1 139 ? -49.224 -17.686 80.046 1.00 28.67 137 GLY D N 1
ATOM 6346 C CA . GLY D 1 139 ? -49.275 -17.366 78.618 1.00 27.46 137 GLY D CA 1
ATOM 6347 C C . GLY D 1 139 ? -49.162 -18.599 77.752 1.00 27.78 137 GLY D C 1
ATOM 6348 O O . GLY D 1 139 ? -49.751 -18.667 76.683 1.00 28.82 137 GLY D O 1
ATOM 6349 N N . GLN D 1 140 ? -48.391 -19.572 78.204 1.00 27.88 138 GLN D N 1
ATOM 6350 C CA . GLN D 1 140 ? -48.134 -20.774 77.424 1.00 29.59 138 GLN D CA 1
ATOM 6351 C C . GLN D 1 140 ? -49.313 -21.700 77.468 1.00 31.46 138 GLN D C 1
ATOM 6352 O O . GLN D 1 140 ? -49.539 -22.462 76.511 1.00 31.28 138 GLN D O 1
ATOM 6358 N N . PHE D 1 141 ? -49.989 -21.720 78.627 1.00 32.01 139 PHE D N 1
ATOM 6359 C CA . PHE D 1 141 ? -51.248 -22.521 78.758 1.00 34.08 139 PHE D CA 1
ATOM 6360 C C . PHE D 1 141 ? -52.408 -21.602 79.136 1.00 34.01 139 PHE D C 1
ATOM 6361 O O . PHE D 1 141 ? -52.737 -21.503 80.308 1.00 34.66 139 PHE D O 1
ATOM 6369 N N . PRO D 1 142 ? -52.961 -20.844 78.175 1.00 35.66 140 PRO D N 1
ATOM 6370 C CA . PRO D 1 142 ? -53.816 -19.806 78.693 1.00 36.70 140 PRO D CA 1
ATOM 6371 C C . PRO D 1 142 ? -55.136 -20.292 79.370 1.00 38.31 140 PRO D C 1
ATOM 6372 O O . PRO D 1 142 ? -55.702 -19.525 80.128 1.00 38.67 140 PRO D O 1
ATOM 6376 N N . GLU D 1 143 ? -55.574 -21.534 79.183 1.00 39.88 141 GLU D N 1
ATOM 6377 C CA . GLU D 1 143 ? -56.792 -21.994 79.958 1.00 42.87 141 GLU D CA 1
ATOM 6378 C C . GLU D 1 143 ? -56.450 -22.624 81.301 1.00 43.04 141 GLU D C 1
ATOM 6379 O O . GLU D 1 143 ? -57.337 -22.853 82.117 1.00 44.14 141 GLU D O 1
ATOM 6385 N N . ARG D 1 144 ? -55.188 -22.922 81.557 1.00 41.49 142 ARG D N 1
ATOM 6386 C CA . ARG D 1 144 ? -54.890 -23.720 82.715 1.00 42.09 142 ARG D CA 1
ATOM 6387 C C . ARG D 1 144 ? -55.014 -23.034 84.077 1.00 40.80 142 ARG D C 1
ATOM 6388 O O . ARG D 1 144 ? -55.197 -23.726 85.092 1.00 41.42 142 ARG D O 1
ATOM 6396 N N . PHE D 1 145 ? -54.888 -21.715 84.142 1.00 38.55 143 PHE D N 1
ATOM 6397 C CA . PHE D 1 145 ? -54.834 -21.075 85.468 1.00 38.51 143 PHE D CA 1
ATOM 6398 C C . PHE D 1 145 ? -56.067 -20.254 85.844 1.00 38.45 143 PHE D C 1
ATOM 6399 O O . PHE D 1 145 ? -56.673 -19.607 85.006 1.00 38.91 143 PHE D O 1
ATOM 6407 N N . ALA D 1 146 ? -56.428 -20.301 87.120 1.00 38.61 144 ALA D N 1
ATOM 6408 C CA . ALA D 1 146 ? -57.575 -19.545 87.614 1.00 37.63 144 ALA D CA 1
ATOM 6409 C C . ALA D 1 146 ? -57.149 -18.133 87.975 1.00 37.15 144 ALA D C 1
ATOM 6410 O O . ALA D 1 146 ? -57.976 -17.198 88.056 1.00 38.34 144 ALA D O 1
ATOM 6412 N N . GLY D 1 147 ? -55.854 -17.962 88.181 1.00 35.65 145 GLY D N 1
ATOM 6413 C CA . GLY D 1 147 ? -55.283 -16.653 88.545 1.00 35.02 145 GLY D CA 1
ATOM 6414 C C . GLY D 1 147 ? -53.766 -16.753 88.741 1.00 34.14 145 GLY D C 1
ATOM 6415 O O . GLY D 1 147 ? -53.246 -17.864 88.981 1.00 33.33 145 GLY D O 1
ATOM 6416 N N . ILE D 1 148 ? -53.080 -15.599 88.694 1.00 30.98 146 ILE D N 1
ATOM 6417 C CA . ILE D 1 148 ? -51.672 -15.526 88.940 1.00 29.92 146 ILE D CA 1
ATOM 6418 C C . ILE D 1 148 ? -51.321 -14.344 89.817 1.00 30.09 146 ILE D C 1
ATOM 6419 O O . ILE D 1 148 ? -51.980 -13.272 89.749 1.00 31.69 146 ILE D O 1
ATOM 6424 N N . MET D 1 149 ? -50.274 -14.528 90.618 1.00 28.17 147 MET D N 1
ATOM 6425 C CA . MET D 1 149 ? -49.789 -13.479 91.468 1.00 27.55 147 MET D CA 1
ATOM 6426 C C . MET D 1 149 ? -48.294 -13.211 91.285 1.00 27.78 147 MET D C 1
ATOM 6427 O O . MET D 1 149 ? -47.462 -13.481 92.169 1.00 28.19 147 MET D O 1
ATOM 6432 N N . PRO D 1 150 ? -47.918 -12.608 90.147 1.00 27.94 148 PRO D N 1
ATOM 6433 C CA . PRO D 1 150 ? -46.410 -12.485 89.977 1.00 26.26 148 PRO D CA 1
ATOM 6434 C C . PRO D 1 150 ? -45.862 -11.464 90.935 1.00 26.05 148 PRO D C 1
ATOM 6435 O O . PRO D 1 150 ? -46.498 -10.408 91.085 1.00 27.32 148 PRO D O 1
ATOM 6439 N N . ILE D 1 151 ? -44.728 -11.736 91.583 1.00 25.02 149 ILE D N 1
ATOM 6440 C CA . ILE D 1 151 ? -44.144 -10.757 92.501 1.00 25.61 149 ILE D CA 1
ATOM 6441 C C . ILE D 1 151 ? -42.717 -10.274 92.094 1.00 27.44 149 ILE D C 1
ATOM 6442 O O . ILE D 1 151 ? -41.765 -11.080 91.975 1.00 29.20 149 ILE D O 1
ATOM 6447 N N . ASN D 1 152 ? -42.538 -8.955 91.950 1.00 27.37 150 ASN D N 1
ATOM 6448 C CA . ASN D 1 152 ? -41.317 -8.349 91.409 1.00 25.68 150 ASN D CA 1
ATOM 6449 C C . ASN D 1 152 ? -40.761 -9.148 90.186 1.00 25.72 150 ASN D C 1
ATOM 6450 O O . ASN D 1 152 ? -39.547 -9.472 90.123 1.00 25.41 150 ASN D O 1
ATOM 6455 N N . ALA D 1 153 ? -41.660 -9.536 89.286 1.00 24.44 151 ALA D N 1
ATOM 6456 C CA . ALA D 1 153 ? -41.298 -10.400 88.149 1.00 24.39 151 ALA D CA 1
ATOM 6457 C C . ALA D 1 153 ? -40.207 -9.738 87.244 1.00 24.72 151 ALA D C 1
ATOM 6458 O O . ALA D 1 153 ? -40.239 -8.517 86.938 1.00 22.38 151 ALA D O 1
ATOM 6460 N N . ALA D 1 154 ? -39.285 -10.586 86.807 1.00 23.01 152 ALA D N 1
ATOM 6461 C CA . ALA D 1 154 ? -38.080 -10.155 86.147 1.00 23.35 152 ALA D CA 1
ATOM 6462 C C . ALA D 1 154 ? -38.231 -10.348 84.641 1.00 22.23 152 ALA D C 1
ATOM 6463 O O . ALA D 1 154 ? -37.646 -11.299 84.073 1.00 21.94 152 ALA D O 1
ATOM 6465 N N . LEU D 1 155 ? -39.042 -9.503 84.002 1.00 22.64 153 LEU D N 1
ATOM 6466 C CA . LEU D 1 155 ? -39.241 -9.617 82.515 1.00 24.28 153 LEU D CA 1
ATOM 6467 C C . LEU D 1 155 ? -38.131 -8.879 81.765 1.00 24.19 153 LEU D C 1
ATOM 6468 O O . LEU D 1 155 ? -37.584 -9.414 80.781 1.00 23.70 153 LEU D O 1
ATOM 6473 N N . ARG D 1 156 ? -37.736 -7.708 82.300 1.00 24.19 154 ARG D N 1
ATOM 6474 C CA . ARG D 1 156 ? -36.703 -6.857 81.706 1.00 24.28 154 ARG D CA 1
ATOM 6475 C C . ARG D 1 156 ? -35.790 -6.314 82.812 1.00 23.35 154 ARG D C 1
ATOM 6476 O O . ARG D 1 156 ? -36.170 -5.418 83.648 1.00 22.14 154 ARG D O 1
ATOM 6484 N N . MET D 1 157 ? -34.557 -6.839 82.835 1.00 20.57 155 MET D N 1
ATOM 6485 C CA . MET D 1 157 ? -33.651 -6.418 83.849 1.00 20.11 155 MET D CA 1
ATOM 6486 C C . MET D 1 157 ? -33.153 -4.959 83.638 1.00 20.86 155 MET D C 1
ATOM 6487 O O . MET D 1 157 ? -32.599 -4.319 84.598 1.00 19.87 155 MET D O 1
ATOM 6492 N N . GLU D 1 158 ? -33.193 -4.481 82.393 1.00 20.91 156 GLU D N 1
ATOM 6493 C CA . GLU D 1 158 ? -32.692 -3.131 82.080 1.00 22.13 156 GLU D CA 1
ATOM 6494 C C . GLU D 1 158 ? -31.275 -2.844 82.623 1.00 22.55 156 GLU D C 1
ATOM 6495 O O . GLU D 1 158 ? -30.996 -1.738 83.109 1.00 24.22 156 GLU D O 1
ATOM 6501 N N . SER D 1 159 ? -30.408 -3.839 82.521 1.00 21.33 157 SER D N 1
ATOM 6502 C CA . SER D 1 159 ? -29.027 -3.714 82.980 1.00 23.10 157 SER D CA 1
ATOM 6503 C C . SER D 1 159 ? -27.961 -4.006 81.837 1.00 22.17 157 SER D C 1
ATOM 6504 O O . SER D 1 159 ? -27.693 -5.143 81.470 1.00 22.65 157 SER D O 1
ATOM 6507 N N . PRO D 1 160 ? -27.387 -2.944 81.251 1.00 23.94 158 PRO D N 1
ATOM 6508 C CA . PRO D 1 160 ? -26.319 -3.192 80.225 1.00 23.37 158 PRO D CA 1
ATOM 6509 C C . PRO D 1 160 ? -25.150 -3.993 80.755 1.00 24.44 158 PRO D C 1
ATOM 6510 O O . PRO D 1 160 ? -24.593 -4.797 79.968 1.00 23.93 158 PRO D O 1
ATOM 6514 N N . ASP D 1 161 ? -24.808 -3.830 82.061 1.00 25.09 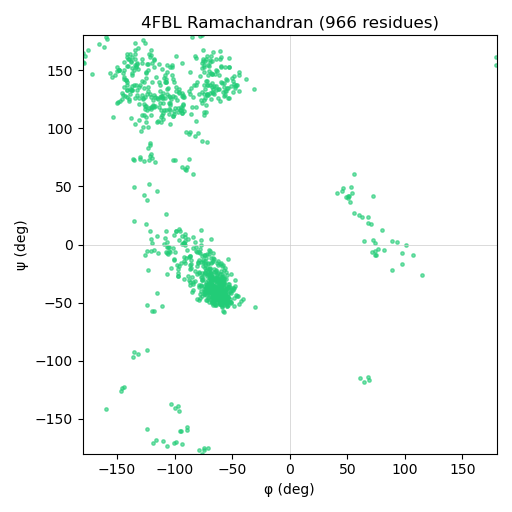159 ASP D N 1
ATOM 6515 C CA . ASP D 1 161 ? -23.681 -4.536 82.697 1.00 27.18 159 ASP D CA 1
ATOM 6516 C C . ASP D 1 161 ? -24.054 -6.015 82.657 1.00 26.12 159 ASP D C 1
ATOM 6517 O O . ASP D 1 161 ? -23.236 -6.871 82.329 1.00 26.82 159 ASP D O 1
ATOM 6522 N N . LEU D 1 162 ? -25.305 -6.313 82.996 1.00 24.01 160 LEU D N 1
ATOM 6523 C CA . LEU D 1 162 ? -25.726 -7.685 82.962 1.00 23.36 160 LEU D CA 1
ATOM 6524 C C . LEU D 1 162 ? -25.741 -8.283 81.504 1.00 22.56 160 LEU D C 1
ATOM 6525 O O . LEU D 1 162 ? -25.237 -9.405 81.252 1.00 21.61 160 LEU D O 1
ATOM 6530 N N . ALA D 1 163 ? -26.380 -7.553 80.597 1.00 21.19 161 ALA D N 1
ATOM 6531 C CA . ALA D 1 163 ? -26.417 -7.897 79.143 1.00 21.49 161 ALA D CA 1
ATOM 6532 C C . ALA D 1 163 ? -24.991 -8.159 78.625 1.00 20.72 161 ALA D C 1
ATOM 6533 O O . ALA D 1 163 ? -24.787 -9.172 77.905 1.00 20.88 161 ALA D O 1
ATOM 6535 N N . ALA D 1 164 ? -24.015 -7.368 79.093 1.00 20.87 162 ALA D N 1
ATOM 6536 C CA . ALA D 1 164 ? -22.610 -7.523 78.631 1.00 22.07 162 ALA D CA 1
ATOM 6537 C C . ALA D 1 164 ? -21.942 -8.811 79.082 1.00 24.43 162 ALA D C 1
ATOM 6538 O O . ALA D 1 164 ? -20.877 -9.195 78.541 1.00 25.40 162 ALA D O 1
ATOM 6540 N N . LEU D 1 165 ? -22.589 -9.517 80.022 1.00 22.04 163 LEU D N 1
ATOM 6541 C CA . LEU D 1 165 ? -22.111 -10.792 80.519 1.00 22.72 163 LEU D CA 1
ATOM 6542 C C . LEU D 1 165 ? -22.824 -12.001 79.905 1.00 22.38 163 LEU D C 1
ATOM 6543 O O . LEU D 1 165 ? -22.368 -13.130 80.085 1.00 24.06 163 LEU D O 1
ATOM 6548 N N . ALA D 1 166 ? -23.936 -11.821 79.199 1.00 20.15 164 ALA D N 1
ATOM 6549 C CA . ALA D 1 166 ? -24.639 -12.989 78.599 1.00 20.97 164 ALA D CA 1
ATOM 6550 C C . ALA D 1 166 ? -23.812 -13.811 77.560 1.00 22.10 164 ALA D C 1
ATOM 6551 O O . ALA D 1 166 ? -23.835 -15.102 77.580 1.00 20.23 164 ALA D O 1
ATOM 6553 N N . PHE D 1 167 ? -23.088 -13.111 76.676 1.00 19.76 165 PHE D N 1
ATOM 6554 C CA . PHE D 1 167 ? -22.303 -13.830 75.683 1.00 23.32 165 PHE D CA 1
ATOM 6555 C C . PHE D 1 167 ? -20.926 -13.247 75.561 1.00 25.39 165 PHE D C 1
ATOM 6556 O O . PHE D 1 167 ? -20.475 -12.925 74.472 1.00 27.10 165 PHE D O 1
ATOM 6564 N N . ASN D 1 168 ? -20.292 -13.071 76.683 1.00 28.57 166 ASN D N 1
ATOM 6565 C CA . ASN D 1 168 ? -19.050 -12.360 76.765 1.00 31.42 166 ASN D CA 1
ATOM 6566 C C . ASN D 1 168 ? -17.956 -13.433 76.655 1.00 33.84 166 ASN D C 1
ATOM 6567 O O . ASN D 1 168 ? -17.817 -14.267 77.574 1.00 32.26 166 ASN D O 1
ATOM 6572 N N . PRO D 1 169 ? -17.178 -13.391 75.516 1.00 36.31 167 PRO D N 1
ATOM 6573 C CA . PRO D 1 169 ? -16.030 -14.291 75.296 1.00 38.19 167 PRO D CA 1
ATOM 6574 C C . PRO D 1 169 ? -15.030 -14.285 76.507 1.00 39.43 167 PRO D C 1
ATOM 6575 O O . PRO D 1 169 ? -14.535 -15.330 76.909 1.00 42.26 167 PRO D O 1
ATOM 6579 N N . ASP D 1 170 ? -14.827 -13.143 77.149 1.00 39.28 168 ASP D N 1
ATOM 6580 C CA . ASP D 1 170 ? -13.813 -12.991 78.194 1.00 40.90 168 ASP D CA 1
ATOM 6581 C C . ASP D 1 170 ? -14.336 -12.881 79.642 1.00 40.38 168 ASP D C 1
ATOM 6582 O O . ASP D 1 170 ? -13.673 -12.236 80.421 1.00 40.79 168 ASP D O 1
ATOM 6587 N N . ALA D 1 171 ? -15.515 -13.409 80.013 1.00 38.58 169 ALA D N 1
ATOM 6588 C CA . ALA D 1 171 ? -16.108 -13.032 81.319 1.00 37.11 169 ALA D CA 1
ATOM 6589 C C . ALA D 1 171 ? -15.574 -13.931 82.447 1.00 35.56 169 ALA D C 1
ATOM 6590 O O . ALA D 1 171 ? -15.347 -15.094 82.232 1.00 35.80 169 ALA D O 1
ATOM 6592 N N . PRO D 1 172 ? -15.440 -13.423 83.678 1.00 35.44 170 PRO D N 1
ATOM 6593 C CA . PRO D 1 172 ? -15.145 -14.515 84.663 1.00 35.24 170 PRO D CA 1
ATOM 6594 C C . PRO D 1 172 ? -16.260 -15.593 84.762 1.00 34.26 170 PRO D C 1
ATOM 6595 O O . PRO D 1 172 ? -17.372 -15.372 84.255 1.00 33.19 170 PRO D O 1
ATOM 6599 N N . ALA D 1 173 ? -15.983 -16.744 85.393 1.00 34.50 171 ALA D N 1
ATOM 6600 C CA . ALA D 1 173 ? -17.021 -17.807 85.572 1.00 33.69 171 ALA D CA 1
ATOM 6601 C C . ALA D 1 173 ? -18.172 -17.433 86.579 1.00 33.84 171 ALA D C 1
ATOM 6602 O O . ALA D 1 173 ? -19.300 -18.006 86.504 1.00 30.29 171 ALA D O 1
ATOM 6604 N N . GLU D 1 174 ? -17.868 -16.491 87.494 1.00 34.30 172 GLU D N 1
ATOM 6605 C CA . GLU D 1 174 ? -18.760 -16.065 88.609 1.00 37.30 172 GLU D CA 1
ATOM 6606 C C . GLU D 1 174 ? -18.554 -14.616 88.953 1.00 38.86 172 GLU D C 1
ATOM 6607 O O . GLU D 1 174 ? -17.431 -14.143 88.833 1.00 40.51 172 GLU D O 1
ATOM 6613 N N . LEU D 1 175 ? -19.593 -13.938 89.432 1.00 41.03 173 LEU D N 1
ATOM 6614 C CA . LEU D 1 175 ? -19.482 -12.599 90.031 1.00 44.03 173 LEU D CA 1
ATOM 6615 C C . LEU D 1 175 ? -20.153 -12.584 91.427 1.00 45.54 173 LEU D C 1
ATOM 6616 O O . LEU D 1 175 ? -20.722 -13.591 91.822 1.00 44.47 173 LEU D O 1
ATOM 6621 N N . PRO D 1 176 ? -20.088 -11.449 92.174 1.00 47.71 174 PRO D N 1
ATOM 6622 C CA . PRO D 1 176 ? -20.752 -11.326 93.512 1.00 48.75 174 PRO D CA 1
ATOM 6623 C C . PRO D 1 176 ? -22.263 -11.616 93.479 1.00 50.29 174 PRO D C 1
ATOM 6624 O O . PRO D 1 176 ? -22.909 -11.411 92.412 1.00 50.22 174 PRO D O 1
ATOM 6628 N N . GLY D 1 177 ? -22.824 -12.087 94.608 1.00 50.63 175 GLY D N 1
ATOM 6629 C CA . GLY D 1 177 ? -24.232 -12.536 94.652 1.00 52.13 175 GLY D CA 1
ATOM 6630 C C . GLY D 1 177 ? -25.260 -11.412 94.439 1.00 53.82 175 GLY D C 1
ATOM 6631 O O . GLY D 1 177 ? -24.919 -10.235 94.525 1.00 53.72 175 GLY D O 1
ATOM 6632 N N . ILE D 1 178 ? -26.520 -11.754 94.171 1.00 54.48 176 ILE D N 1
ATOM 6633 C CA . ILE D 1 178 ? -27.567 -10.718 94.125 1.00 56.30 176 ILE D CA 1
ATOM 6634 C C . ILE D 1 178 ? -28.496 -10.790 95.374 1.00 56.91 176 ILE D C 1
ATOM 6635 O O . ILE D 1 178 ? -29.326 -9.883 95.599 1.00 57.79 176 ILE D O 1
ATOM 6640 N N . GLY D 1 179 ? -28.327 -11.833 96.196 1.00 56.91 177 GLY D N 1
ATOM 6641 C CA . GLY D 1 179 ? -29.158 -12.052 97.391 1.00 55.76 177 GLY D CA 1
ATOM 6642 C C . GLY D 1 179 ? -29.295 -10.902 98.395 1.00 55.07 177 GLY D C 1
ATOM 6643 O O . GLY D 1 179 ? -28.496 -9.917 98.439 1.00 54.35 177 GLY D O 1
ATOM 6644 N N . SER D 1 180 ? -30.350 -11.040 99.195 1.00 54.37 178 SER D N 1
ATOM 6645 C CA . SER D 1 180 ? -30.656 -10.146 100.334 1.00 52.61 178 SER D CA 1
ATOM 6646 C C . SER D 1 180 ? -30.721 -8.596 100.057 1.00 50.61 178 SER D C 1
ATOM 6647 O O . SER D 1 180 ? -30.077 -7.805 100.764 1.00 51.58 178 SER D O 1
ATOM 6650 N N . ASP D 1 181 ? -31.466 -8.176 99.018 1.00 46.56 179 ASP D N 1
ATOM 6651 C CA . ASP D 1 181 ? -31.960 -6.775 98.895 1.00 43.73 179 ASP D CA 1
ATOM 6652 C C . ASP D 1 181 ? -33.297 -6.736 99.637 1.00 41.50 179 ASP D C 1
ATOM 6653 O O . ASP D 1 181 ? -34.315 -7.149 99.094 1.00 39.60 179 ASP D O 1
ATOM 6658 N N . ILE D 1 182 ? -33.261 -6.335 100.902 1.00 39.66 180 ILE D N 1
ATOM 6659 C CA . ILE D 1 182 ? -34.397 -6.526 101.841 1.00 38.26 180 ILE D CA 1
ATOM 6660 C C . ILE D 1 182 ? -34.375 -5.304 102.768 1.00 38.27 180 ILE D C 1
ATOM 6661 O O . ILE D 1 182 ? -33.299 -4.921 103.297 1.00 35.71 180 ILE D O 1
ATOM 6666 N N . LYS D 1 183 ? -35.531 -4.672 102.927 1.00 39.30 181 LYS D N 1
ATOM 6667 C CA . LYS D 1 183 ? -35.595 -3.433 103.721 1.00 40.69 181 LYS D CA 1
ATOM 6668 C C . LYS D 1 183 ? -35.436 -3.712 105.216 1.00 41.80 181 LYS D C 1
ATOM 6669 O O . LYS D 1 183 ? -34.631 -3.081 105.840 1.00 41.67 181 LYS D O 1
ATOM 6675 N N . ALA D 1 184 ? -36.163 -4.685 105.753 1.00 44.16 182 ALA D N 1
ATOM 6676 C CA . ALA D 1 184 ? -36.055 -5.080 107.167 1.00 46.77 182 ALA D CA 1
ATOM 6677 C C . ALA D 1 184 ? -34.621 -5.476 107.488 1.00 49.16 182 ALA D C 1
ATOM 6678 O O . ALA D 1 184 ? -34.007 -6.228 106.696 1.00 51.17 182 ALA D O 1
ATOM 6680 N N . GLU D 1 185 ? -34.058 -5.027 108.617 1.00 50.69 183 GLU D N 1
ATOM 6681 C CA . GLU D 1 185 ? -32.694 -5.465 108.931 1.00 52.48 183 GLU D CA 1
ATOM 6682 C C . GLU D 1 185 ? -32.658 -6.855 109.609 1.00 51.95 183 GLU D C 1
ATOM 6683 O O . GLU D 1 185 ? -33.693 -7.365 110.083 1.00 52.04 183 GLU D O 1
ATOM 6689 N N . GLY D 1 186 ? -31.478 -7.483 109.590 1.00 51.92 184 GLY D N 1
ATOM 6690 C CA . GLY D 1 186 ? -31.293 -8.838 110.125 1.00 51.18 184 GLY D CA 1
ATOM 6691 C C . GLY D 1 186 ? -32.111 -9.964 109.499 1.00 51.64 184 GLY D C 1
ATOM 6692 O O . GLY D 1 186 ? -32.386 -10.969 110.166 1.00 52.00 184 GLY D O 1
ATOM 6693 N N . VAL D 1 187 ? -32.532 -9.820 108.233 1.00 51.26 185 VAL D N 1
ATOM 6694 C CA . VAL D 1 187 ? -33.214 -10.924 107.532 1.00 49.75 185 VAL D CA 1
ATOM 6695 C C . VAL D 1 187 ? -32.232 -11.429 106.440 1.00 49.43 185 VAL D C 1
ATOM 6696 O O . VAL D 1 187 ? -31.640 -10.632 105.680 1.00 48.78 185 VAL D O 1
ATOM 6700 N N . LYS D 1 188 ? -32.004 -12.736 106.382 1.00 47.50 186 LYS D N 1
ATOM 6701 C CA . LYS D 1 188 ? -31.115 -13.247 105.324 1.00 46.46 186 LYS D CA 1
ATOM 6702 C C . LYS D 1 188 ? -31.927 -14.122 104.342 1.00 43.86 186 LYS D C 1
ATOM 6703 O O . LYS D 1 188 ? -33.014 -14.638 104.669 1.00 42.42 186 LYS D O 1
ATOM 6709 N N . GLU D 1 189 ? -31.427 -14.214 103.118 1.00 41.52 187 GLU D N 1
ATOM 6710 C CA . GLU D 1 189 ? -32.078 -15.035 102.114 1.00 38.13 187 GLU D CA 1
ATOM 6711 C C . GLU D 1 189 ? -31.084 -16.158 101.875 1.00 35.85 187 GLU D C 1
ATOM 6712 O O . GLU D 1 189 ? -29.867 -15.910 101.865 1.00 33.99 187 GLU D O 1
ATOM 6718 N N . LEU D 1 190 ? -31.568 -17.385 101.766 1.00 33.54 188 LEU D N 1
ATOM 6719 C CA . LEU D 1 190 ? -30.724 -18.464 101.289 1.00 34.30 188 LEU D CA 1
ATOM 6720 C C . LEU D 1 190 ? -30.634 -18.384 99.730 1.00 33.39 188 LEU D C 1
ATOM 6721 O O . LEU D 1 190 ? -31.527 -18.884 99.016 1.00 33.22 188 LEU D O 1
ATOM 6726 N N . ALA D 1 191 ? -29.563 -17.750 99.251 1.00 33.53 189 ALA D N 1
ATOM 6727 C CA . ALA D 1 191 ? -29.303 -17.593 97.782 1.00 33.68 189 ALA D CA 1
ATOM 6728 C C . ALA D 1 191 ? -27.842 -17.841 97.565 1.00 33.80 189 ALA D C 1
ATOM 6729 O O . ALA D 1 191 ? -27.069 -17.688 98.501 1.00 32.78 189 ALA D O 1
ATOM 6731 N N . TYR D 1 192 ? -27.392 -18.204 96.357 1.00 33.26 190 TYR D N 1
ATOM 6732 C CA . TYR D 1 192 ? -25.935 -18.414 96.259 1.00 30.95 190 TYR D CA 1
ATOM 6733 C C . TYR D 1 192 ? -25.234 -17.071 96.552 1.00 32.56 190 TYR D C 1
ATOM 6734 O O . TYR D 1 192 ? -25.799 -16.009 96.285 1.00 32.02 190 TYR D O 1
ATOM 6743 N N . PRO D 1 193 ? -24.012 -17.118 97.130 1.00 32.29 191 PRO D N 1
ATOM 6744 C CA . PRO D 1 193 ? -23.223 -15.931 97.375 1.00 33.32 191 PRO D CA 1
ATOM 6745 C C . PRO D 1 193 ? -22.511 -15.381 96.127 1.00 33.75 191 PRO D C 1
ATOM 6746 O O . PRO D 1 193 ? -21.906 -14.316 96.168 1.00 32.59 191 PRO D O 1
ATOM 6750 N N . VAL D 1 194 ? -22.584 -16.123 95.048 1.00 33.63 192 VAL D N 1
ATOM 6751 C CA . VAL D 1 194 ? -22.051 -15.688 93.771 1.00 33.17 192 VAL D CA 1
ATOM 6752 C C . VAL D 1 194 ? -23.143 -15.844 92.672 1.00 32.86 192 VAL D C 1
ATOM 6753 O O . VAL D 1 194 ? -24.131 -16.582 92.845 1.00 31.59 192 VAL D O 1
ATOM 6757 N N . THR D 1 195 ? -22.960 -15.105 91.570 1.00 32.12 193 THR D N 1
ATOM 6758 C CA . THR D 1 195 ? -23.732 -15.327 90.354 1.00 33.13 193 THR D CA 1
ATOM 6759 C C . THR D 1 195 ? -22.851 -16.067 89.288 1.00 31.47 193 THR D C 1
ATOM 6760 O O . THR D 1 195 ? -21.768 -15.550 88.869 1.00 31.57 193 THR D O 1
ATOM 6764 N N . PRO D 1 196 ? -23.303 -17.259 88.860 1.00 28.98 194 PRO D N 1
ATOM 6765 C CA . PRO D 1 196 ? -22.682 -18.054 87.815 1.00 29.23 194 PRO D CA 1
ATOM 6766 C C . PRO D 1 196 ? -22.933 -17.401 86.413 1.00 28.51 194 PRO D C 1
ATOM 6767 O O . PRO D 1 196 ? -24.096 -17.288 85.954 1.00 26.38 194 PRO D O 1
ATOM 6771 N N . VAL D 1 197 ? -21.864 -16.947 85.791 1.00 27.04 195 VAL D N 1
ATOM 6772 C CA . VAL D 1 197 ? -22.052 -16.164 84.561 1.00 26.47 195 VAL D CA 1
ATOM 6773 C C . VAL D 1 197 ? -22.773 -16.897 83.411 1.00 24.53 195 VAL D C 1
ATOM 6774 O O . VAL D 1 197 ? -23.637 -16.295 82.779 1.00 26.35 195 VAL D O 1
ATOM 6778 N N . PRO D 1 198 ? -22.482 -18.199 83.176 1.00 23.72 196 PRO D N 1
ATOM 6779 C CA . PRO D 1 198 ? -23.172 -18.856 82.067 1.00 21.16 196 PRO D CA 1
ATOM 6780 C C . PRO D 1 198 ? -24.709 -18.930 82.113 1.00 21.37 196 PRO D C 1
ATOM 6781 O O . PRO D 1 198 ? -25.336 -19.126 81.082 1.00 20.19 196 PRO D O 1
ATOM 6785 N N . ALA D 1 199 ? -25.303 -18.831 83.303 1.00 19.30 197 ALA D N 1
ATOM 6786 C CA . ALA D 1 199 ? -26.751 -18.995 83.427 1.00 19.43 197 ALA D CA 1
ATOM 6787 C C . ALA D 1 199 ? -27.447 -17.615 83.174 1.00 18.43 197 ALA D C 1
ATOM 6788 O O . ALA D 1 199 ? -28.665 -17.574 83.100 1.00 20.12 197 ALA D O 1
ATOM 6790 N N . ILE D 1 200 ? -26.670 -16.505 83.105 1.00 19.70 198 ILE D N 1
ATOM 6791 C CA . ILE D 1 200 ? -27.284 -15.162 82.939 1.00 19.89 198 ILE D CA 1
ATOM 6792 C C . ILE D 1 200 ? -28.114 -15.057 81.675 1.00 21.21 198 ILE D C 1
ATOM 6793 O O . ILE D 1 200 ? -29.226 -14.453 81.671 1.00 21.82 198 ILE D O 1
ATOM 6798 N N . LYS D 1 201 ? -27.621 -15.655 80.584 1.00 19.27 199 LYS D N 1
ATOM 6799 C CA . LYS D 1 201 ? -28.375 -15.559 79.310 1.00 19.87 199 LYS D CA 1
ATOM 6800 C C . LYS D 1 201 ? -29.784 -16.239 79.488 1.00 19.60 199 LYS D C 1
ATOM 6801 O O . LYS D 1 201 ? -30.808 -15.845 78.881 1.00 20.07 199 LYS D O 1
ATOM 6807 N N . HIS D 1 202 ? -29.862 -17.249 80.358 1.00 18.57 200 HIS D N 1
ATOM 6808 C CA . HIS D 1 202 ? -31.163 -17.940 80.488 1.00 20.50 200 HIS D CA 1
ATOM 6809 C C . HIS D 1 202 ? -32.204 -17.103 81.278 1.00 19.14 200 HIS D C 1
ATOM 6810 O O . HIS D 1 202 ? -33.420 -17.069 80.968 1.00 18.81 200 HIS D O 1
ATOM 6817 N N . LEU D 1 203 ? -31.720 -16.429 82.309 1.00 21.88 201 LEU D N 1
ATOM 6818 C CA . LEU D 1 203 ? -32.562 -15.456 83.032 1.00 21.82 201 LEU D CA 1
ATOM 6819 C C . LEU D 1 203 ? -33.173 -14.428 82.016 1.00 22.70 201 LEU D C 1
ATOM 6820 O O . LEU D 1 203 ? -34.391 -14.145 82.046 1.00 23.39 201 LEU D O 1
ATOM 6825 N N . ILE D 1 204 ? -32.312 -13.872 81.136 1.00 22.30 202 ILE D N 1
ATOM 6826 C CA . ILE D 1 204 ? -32.763 -12.880 80.127 1.00 21.90 202 ILE D CA 1
ATOM 6827 C C . ILE D 1 204 ? -33.829 -13.468 79.140 1.00 21.49 202 ILE D C 1
ATOM 6828 O O . ILE D 1 204 ? -34.824 -12.825 78.800 1.00 21.27 202 ILE D O 1
ATOM 6833 N N . THR D 1 205 ? -33.617 -14.718 78.763 1.00 20.07 203 THR D N 1
ATOM 6834 C CA . THR D 1 205 ? -34.447 -15.361 77.774 1.00 21.60 203 THR D CA 1
ATOM 6835 C C . THR D 1 205 ? -35.846 -15.682 78.366 1.00 22.90 203 THR D C 1
ATOM 6836 O O . THR D 1 205 ? -36.833 -15.592 77.623 1.00 23.30 203 THR D O 1
ATOM 6840 N N . ILE D 1 206 ? -35.927 -16.140 79.634 1.00 20.25 204 ILE D N 1
ATOM 6841 C CA . ILE D 1 206 ? -37.256 -16.353 80.256 1.00 21.96 204 ILE D CA 1
ATOM 6842 C C . ILE D 1 206 ? -38.040 -15.073 80.307 1.00 18.97 204 ILE D C 1
ATOM 6843 O O . ILE D 1 206 ? -39.215 -15.063 80.035 1.00 21.29 204 ILE D O 1
ATOM 6848 N N . GLY D 1 207 ? -37.376 -13.998 80.716 1.00 18.78 205 GLY D N 1
ATOM 6849 C CA . GLY D 1 207 ? -38.007 -12.688 80.810 1.00 19.90 205 GLY D CA 1
ATOM 6850 C C . GLY D 1 207 ? -38.629 -12.226 79.491 1.00 21.31 205 GLY D C 1
ATOM 6851 O O . GLY D 1 207 ? -39.803 -11.798 79.397 1.00 22.51 205 GLY D O 1
ATOM 6852 N N . ALA D 1 208 ? -37.854 -12.369 78.437 1.00 20.46 206 ALA D N 1
ATOM 6853 C CA . ALA D 1 208 ? -38.307 -11.866 77.145 1.00 21.22 206 ALA D CA 1
ATOM 6854 C C . ALA D 1 208 ? -39.416 -12.741 76.547 1.00 20.83 206 ALA D C 1
ATOM 6855 O O . ALA D 1 208 ? -40.328 -12.233 75.883 1.00 21.14 206 ALA D O 1
ATOM 6857 N N . VAL D 1 209 ? -39.291 -14.058 76.699 1.00 20.82 207 VAL D N 1
ATOM 6858 C CA . VAL D 1 209 ? -40.322 -14.920 76.199 1.00 21.01 207 VAL D CA 1
ATOM 6859 C C . VAL D 1 209 ? -41.600 -14.607 76.981 1.00 22.02 207 VAL D C 1
ATOM 6860 O O . VAL D 1 209 ? -42.655 -14.445 76.365 1.00 24.24 207 VAL D O 1
ATOM 6864 N N . ALA D 1 210 ? -41.502 -14.454 78.317 1.00 22.84 208 ALA D N 1
ATOM 6865 C CA . ALA D 1 210 ? -42.697 -14.117 79.118 1.00 21.73 208 ALA D CA 1
ATOM 6866 C C . ALA D 1 210 ? -43.289 -12.788 78.687 1.00 24.48 208 ALA D C 1
ATOM 6867 O O . ALA D 1 210 ? -44.512 -12.690 78.533 1.00 25.25 208 ALA D O 1
ATOM 6869 N N . GLU D 1 211 ? -42.458 -11.742 78.528 1.00 25.41 209 GLU D N 1
ATOM 6870 C CA . GLU D 1 211 ? -42.996 -10.463 78.068 1.00 26.81 209 GLU D CA 1
ATOM 6871 C C . GLU D 1 211 ? -43.803 -10.577 76.763 1.00 26.70 209 GLU D C 1
ATOM 6872 O O . GLU D 1 211 ? -44.921 -10.044 76.642 1.00 27.32 209 GLU D O 1
ATOM 6878 N N . MET D 1 212 ? -43.232 -11.307 75.825 1.00 26.00 210 MET D N 1
ATOM 6879 C CA . MET D 1 212 ? -43.837 -11.512 74.504 1.00 26.34 210 MET D CA 1
ATOM 6880 C C . MET D 1 212 ? -45.145 -12.351 74.525 1.00 26.59 210 MET D C 1
ATOM 6881 O O . MET D 1 212 ? -46.024 -12.103 73.714 1.00 25.50 210 MET D O 1
ATOM 6886 N N . LEU D 1 213 ? -45.275 -13.278 75.487 1.00 27.49 211 LEU D N 1
ATOM 6887 C CA . LEU D 1 213 ? -46.561 -14.028 75.730 1.00 27.34 211 LEU D CA 1
ATOM 6888 C C . LEU D 1 213 ? -47.684 -13.202 76.406 1.00 28.95 211 LEU D C 1
ATOM 6889 O O . LEU D 1 213 ? -48.853 -13.643 76.431 1.00 28.55 211 LEU D O 1
ATOM 6894 N N . LEU D 1 214 ? -47.337 -12.053 77.001 1.00 28.86 212 LEU D N 1
ATOM 6895 C CA . LEU D 1 214 ? -48.339 -11.222 77.761 1.00 30.81 212 LEU D CA 1
ATOM 6896 C C . LEU D 1 214 ? -49.749 -11.077 77.172 1.00 31.39 212 LEU D C 1
ATOM 6897 O O . LEU D 1 214 ? -50.709 -11.215 77.946 1.00 30.75 212 LEU D O 1
ATOM 6902 N N . PRO D 1 215 ? -49.883 -10.778 75.844 1.00 32.97 213 PRO D N 1
ATOM 6903 C CA . PRO D 1 215 ? -51.288 -10.564 75.328 1.00 33.99 213 PRO D CA 1
ATOM 6904 C C . PRO D 1 215 ? -52.126 -11.845 75.476 1.00 35.30 213 PRO D C 1
ATOM 6905 O O . PRO D 1 215 ? -53.339 -11.720 75.703 1.00 34.95 213 PRO D O 1
ATOM 6909 N N . ARG D 1 216 ? -51.467 -13.030 75.431 1.00 34.99 214 ARG D N 1
ATOM 6910 C CA . ARG D 1 216 ? -52.118 -14.321 75.656 1.00 35.85 214 ARG D CA 1
ATOM 6911 C C . ARG D 1 216 ? -52.534 -14.692 77.118 1.00 36.85 214 ARG D C 1
ATOM 6912 O O . ARG D 1 216 ? -53.431 -15.523 77.302 1.00 38.28 214 ARG D O 1
ATOM 6920 N N . VAL D 1 217 ? -51.908 -14.107 78.137 1.00 36.54 215 VAL D N 1
ATOM 6921 C CA . VAL D 1 217 ? -52.403 -14.257 79.511 1.00 36.92 215 VAL D CA 1
ATOM 6922 C C . VAL D 1 217 ? -53.836 -13.672 79.587 1.00 37.62 215 VAL D C 1
ATOM 6923 O O . VAL D 1 217 ? -54.038 -12.500 79.234 1.00 37.50 215 VAL D O 1
ATOM 6927 N N . LYS D 1 218 ? -54.792 -14.510 80.025 1.00 38.31 216 LYS D N 1
ATOM 6928 C CA . LYS D 1 218 ? -56.262 -14.221 80.169 1.00 38.77 216 LYS D CA 1
ATOM 6929 C C . LYS D 1 218 ? -56.785 -14.262 81.615 1.00 37.86 216 LYS D C 1
ATOM 6930 O O . LYS D 1 218 ? -57.596 -13.432 82.009 1.00 38.98 216 LYS D O 1
ATOM 6936 N N . CYS D 1 219 ? -56.346 -15.234 82.405 1.00 37.07 217 CYS D N 1
ATOM 6937 C CA . CYS D 1 219 ? -56.737 -15.357 83.810 1.00 35.89 217 CYS D CA 1
ATOM 6938 C C . CYS D 1 219 ? -56.539 -14.076 84.695 1.00 36.88 217 CYS D C 1
ATOM 6939 O O . CYS D 1 219 ? -55.751 -13.201 84.385 1.00 38.11 217 CYS D O 1
ATOM 6942 N N . PRO D 1 220 ? -57.337 -13.917 85.766 1.00 35.86 218 PRO D N 1
ATOM 6943 C CA . PRO D 1 220 ? -57.129 -12.786 86.669 1.00 35.32 218 PRO D CA 1
ATOM 6944 C C . PRO D 1 220 ? -55.686 -12.689 87.168 1.00 34.85 218 PRO D C 1
ATOM 6945 O O . PRO D 1 220 ? -55.016 -13.707 87.336 1.00 34.38 218 PRO D O 1
ATOM 6949 N N . ALA D 1 221 ? -55.260 -11.482 87.497 1.00 34.68 219 ALA D N 1
ATOM 6950 C CA . ALA D 1 221 ? -53.892 -11.212 87.908 1.00 33.74 219 ALA D CA 1
ATOM 6951 C C . ALA D 1 221 ? -53.842 -10.253 89.047 1.00 32.74 219 ALA D C 1
ATOM 6952 O O . ALA D 1 221 ? -54.453 -9.201 88.995 1.00 33.76 219 ALA D O 1
ATOM 6954 N N . LEU D 1 222 ? -53.104 -10.620 90.082 1.00 32.26 220 LEU D N 1
ATOM 6955 C CA . LEU D 1 222 ? -52.704 -9.717 91.118 1.00 30.64 220 LEU D CA 1
ATOM 6956 C C . LEU D 1 222 ? -51.150 -9.509 90.950 1.00 31.17 220 LEU D C 1
ATOM 6957 O O . LEU D 1 222 ? -50.376 -10.430 91.270 1.00 31.30 220 LEU D O 1
ATOM 6962 N N . ILE D 1 223 ? -50.723 -8.319 90.486 1.00 29.93 221 ILE D N 1
ATOM 6963 C CA . ILE D 1 223 ? -49.345 -8.005 90.131 1.00 30.38 221 ILE D CA 1
ATOM 6964 C C . ILE D 1 223 ? -48.740 -7.237 91.277 1.00 31.02 221 ILE D C 1
ATOM 6965 O O . ILE D 1 223 ? -49.179 -6.125 91.598 1.00 32.13 221 ILE D O 1
ATOM 6970 N N . ILE D 1 224 ? -47.749 -7.812 91.939 1.00 30.68 222 ILE D N 1
ATOM 6971 C CA . ILE D 1 224 ? -47.268 -7.244 93.173 1.00 29.58 222 ILE D CA 1
ATOM 6972 C C . ILE D 1 224 ? -45.843 -6.763 92.942 1.00 31.13 222 ILE D C 1
ATOM 6973 O O . ILE D 1 224 ? -44.984 -7.591 92.589 1.00 30.65 222 ILE D O 1
ATOM 6978 N N . GLN D 1 225 ? -45.584 -5.453 93.084 1.00 30.68 223 GLN D N 1
ATOM 6979 C CA . GLN D 1 225 ? -44.214 -4.940 92.990 1.00 31.48 223 GLN D CA 1
ATOM 6980 C C . GLN D 1 225 ? -43.852 -4.021 94.103 1.00 31.79 223 GLN D C 1
ATOM 6981 O O . GLN D 1 225 ? -44.694 -3.197 94.529 1.00 31.48 223 GLN D O 1
ATOM 6987 N N . SER D 1 226 ? -42.551 -4.007 94.417 1.00 30.46 224 SER D N 1
ATOM 6988 C CA . SER D 1 226 ? -41.996 -3.124 95.389 1.00 30.88 224 SER D CA 1
ATOM 6989 C C . SER D 1 226 ? -41.788 -1.817 94.697 1.00 33.44 224 SER D C 1
ATOM 6990 O O . SER D 1 226 ? -41.321 -1.785 93.543 1.00 32.49 224 SER D O 1
ATOM 6993 N N . ARG D 1 227 ? -42.137 -0.720 95.390 1.00 34.09 225 ARG D N 1
ATOM 6994 C CA . ARG D 1 227 ? -41.966 0.594 94.819 1.00 34.87 225 ARG D CA 1
ATOM 6995 C C . ARG D 1 227 ? -40.468 0.877 94.702 1.00 34.23 225 ARG D C 1
ATOM 6996 O O . ARG D 1 227 ? -40.030 1.535 93.772 1.00 32.00 225 ARG D O 1
ATOM 7004 N N . GLU D 1 228 ? -39.679 0.376 95.656 1.00 35.03 226 GLU D N 1
ATOM 7005 C CA . GLU D 1 228 ? -38.242 0.546 95.576 1.00 35.90 226 GLU D CA 1
ATOM 7006 C C . GLU D 1 228 ? -37.627 -0.868 95.482 1.00 35.87 226 GLU D C 1
ATOM 7007 O O . GLU D 1 228 ? -38.018 -1.780 96.250 1.00 37.27 226 GLU D O 1
ATOM 7013 N N . ASP D 1 229 ? -36.751 -1.089 94.489 1.00 33.28 227 ASP D N 1
ATOM 7014 C CA . ASP D 1 229 ? -36.251 -2.469 94.218 1.00 33.38 227 ASP D CA 1
ATOM 7015 C C . ASP D 1 229 ? -34.881 -2.354 93.563 1.00 33.52 227 ASP D C 1
ATOM 7016 O O . ASP D 1 229 ? -34.740 -1.876 92.403 1.00 32.78 227 ASP D O 1
ATOM 7021 N N . HIS D 1 230 ? -33.866 -2.733 94.313 1.00 32.80 228 HIS D N 1
ATOM 7022 C CA . HIS D 1 230 ? -32.513 -2.472 93.863 1.00 33.82 228 HIS D CA 1
ATOM 7023 C C . HIS D 1 230 ? -32.015 -3.579 92.902 1.00 33.10 228 HIS D C 1
ATOM 7024 O O . HIS D 1 230 ? -30.859 -3.573 92.529 1.00 33.35 228 HIS D O 1
ATOM 7031 N N . VAL D 1 231 ? -32.897 -4.506 92.523 1.00 31.15 229 VAL D N 1
ATOM 7032 C CA . VAL D 1 231 ? -32.516 -5.652 91.740 1.00 30.38 229 VAL D CA 1
ATOM 7033 C C . VAL D 1 231 ? -33.256 -5.686 90.389 1.00 29.29 229 VAL D C 1
ATOM 7034 O O . VAL D 1 231 ? -32.624 -5.816 89.341 1.00 28.97 229 VAL D O 1
ATOM 7038 N N . VAL D 1 232 ? -34.588 -5.686 90.433 1.00 29.18 230 VAL D N 1
ATOM 7039 C CA . VAL D 1 232 ? -35.490 -5.785 89.259 1.00 26.57 230 VAL D CA 1
ATOM 7040 C C . VAL D 1 232 ? -36.255 -4.460 89.157 1.00 27.51 230 VAL D C 1
ATOM 7041 O O . VAL D 1 232 ? -36.841 -4.016 90.168 1.00 26.70 230 VAL D O 1
ATOM 7045 N N . PRO D 1 233 ? -36.191 -3.777 87.975 1.00 26.84 231 PRO D N 1
ATOM 7046 C CA . PRO D 1 233 ? -36.801 -2.441 87.841 1.00 26.10 231 PRO D CA 1
ATOM 7047 C C . PRO D 1 233 ? -38.300 -2.528 88.193 1.00 25.96 231 PRO D C 1
ATOM 7048 O O . PRO D 1 233 ? -39.033 -3.449 87.702 1.00 25.41 231 PRO D O 1
ATOM 7052 N N . PRO D 1 234 ? -38.754 -1.652 89.116 1.00 27.09 232 PRO D N 1
ATOM 7053 C CA . PRO D 1 234 ? -40.224 -1.649 89.443 1.00 27.83 232 PRO D CA 1
ATOM 7054 C C . PRO D 1 234 ? -41.106 -1.466 88.220 1.00 27.37 232 PRO D C 1
ATOM 7055 O O . PRO D 1 234 ? -42.273 -1.873 88.226 1.00 29.02 232 PRO D O 1
ATOM 7059 N N . HIS D 1 235 ? -40.573 -0.831 87.192 1.00 26.63 233 HIS D N 1
ATOM 7060 C CA . HIS D 1 235 ? -41.272 -0.719 85.936 1.00 28.72 233 HIS D CA 1
ATOM 7061 C C . HIS D 1 235 ? -41.859 -2.040 85.439 1.00 27.51 233 HIS D C 1
ATOM 7062 O O . HIS D 1 235 ? -42.883 -2.041 84.687 1.00 28.41 233 HIS D O 1
ATOM 7069 N N . ASN D 1 236 ? -41.201 -3.146 85.788 1.00 27.59 234 ASN D N 1
ATOM 7070 C CA . ASN D 1 236 ? -41.729 -4.483 85.418 1.00 27.54 234 ASN D CA 1
ATOM 7071 C C . ASN D 1 236 ? -43.242 -4.693 85.780 1.00 27.59 234 ASN D C 1
ATOM 7072 O O . ASN D 1 236 ? -43.967 -5.358 85.026 1.00 25.46 234 ASN D O 1
ATOM 7077 N N . GLY D 1 237 ? -43.677 -4.176 86.944 1.00 28.77 235 GLY D N 1
ATOM 7078 C CA . GLY D 1 237 ? -45.094 -4.250 87.370 1.00 29.79 235 GLY D CA 1
ATOM 7079 C C . GLY D 1 237 ? -45.983 -3.626 86.319 1.00 30.19 235 GLY D C 1
ATOM 7080 O O . GLY D 1 237 ? -47.011 -4.213 85.956 1.00 30.57 235 GLY D O 1
ATOM 7081 N N . GLU D 1 238 ? -45.578 -2.450 85.826 1.00 31.11 236 GLU D N 1
ATOM 7082 C CA . GLU D 1 238 ? -46.308 -1.726 84.756 1.00 33.11 236 GLU D CA 1
ATOM 7083 C C . GLU D 1 238 ? -46.238 -2.418 83.420 1.00 32.36 236 GLU D C 1
ATOM 7084 O O . GLU D 1 238 ? -47.250 -2.468 82.726 1.00 32.80 236 GLU D O 1
ATOM 7090 N N . LEU D 1 239 ? -45.083 -2.987 83.045 1.00 31.91 237 LEU D N 1
ATOM 7091 C CA . LEU D 1 239 ? -45.080 -3.805 81.800 1.00 31.75 237 LEU D CA 1
ATOM 7092 C C . LEU D 1 239 ? -46.138 -4.876 81.848 1.00 30.52 237 LEU D C 1
ATOM 7093 O O . LEU D 1 239 ? -46.834 -5.070 80.858 1.00 30.03 237 LEU D O 1
ATOM 7098 N N . ILE D 1 240 ? -46.214 -5.624 82.958 1.00 29.89 238 ILE D N 1
ATOM 7099 C CA . ILE D 1 240 ? -47.183 -6.703 83.033 1.00 29.04 238 ILE D CA 1
ATOM 7100 C C . ILE D 1 240 ? -48.600 -6.106 82.980 1.00 30.42 238 ILE D C 1
ATOM 7101 O O . ILE D 1 240 ? -49.461 -6.535 82.199 1.00 30.07 238 ILE D O 1
ATOM 7106 N N . TYR D 1 241 ? -48.851 -5.121 83.827 1.00 32.96 239 TYR D N 1
ATOM 7107 C CA . TYR D 1 241 ? -50.216 -4.600 83.904 1.00 35.58 239 TYR D CA 1
ATOM 7108 C C . TYR D 1 241 ? -50.667 -4.071 82.528 1.00 37.27 239 TYR D C 1
ATOM 7109 O O . TYR D 1 241 ? -51.765 -4.412 82.053 1.00 39.29 239 TYR D O 1
ATOM 7118 N N . ASN D 1 242 ? -49.790 -3.304 81.861 1.00 38.53 240 ASN D N 1
ATOM 7119 C CA . ASN D 1 242 ? -50.083 -2.708 80.547 1.00 39.22 240 ASN D CA 1
ATOM 7120 C C . ASN D 1 242 ? -50.159 -3.733 79.436 1.00 39.19 240 ASN D C 1
ATOM 7121 O O . ASN D 1 242 ? -50.759 -3.472 78.392 1.00 39.86 240 ASN D O 1
ATOM 7126 N N . GLY D 1 243 ? -49.576 -4.919 79.626 1.00 38.26 241 GLY D N 1
ATOM 7127 C CA . GLY D 1 243 ? -49.398 -5.780 78.466 1.00 35.10 241 GLY D CA 1
ATOM 7128 C C . GLY D 1 243 ? -50.358 -6.945 78.464 1.00 34.34 241 GLY D C 1
ATOM 7129 O O . GLY D 1 243 ? -50.624 -7.518 77.431 1.00 33.52 241 GLY D O 1
ATOM 7130 N N . ILE D 1 244 ? -50.818 -7.333 79.650 1.00 34.05 242 ILE D N 1
ATOM 7131 C CA . ILE D 1 244 ? -51.555 -8.581 79.815 1.00 34.86 242 ILE D CA 1
ATOM 7132 C C . ILE D 1 244 ? -52.943 -8.524 79.138 1.00 36.19 242 ILE D C 1
ATOM 7133 O O . ILE D 1 244 ? -53.567 -7.458 79.088 1.00 35.36 242 ILE D O 1
ATOM 7138 N N . GLY D 1 245 ? -53.418 -9.646 78.628 1.00 36.61 243 GLY D N 1
ATOM 7139 C CA . GLY D 1 245 ? -54.760 -9.706 78.029 1.00 39.12 243 GLY D CA 1
ATOM 7140 C C . GLY D 1 245 ? -55.884 -9.795 79.068 1.00 40.59 243 GLY D C 1
ATOM 7141 O O . GLY D 1 245 ? -57.049 -9.700 78.745 1.00 41.15 243 GLY D O 1
ATOM 7142 N N . SER D 1 246 ? -55.532 -9.935 80.336 1.00 41.55 244 SER D N 1
ATOM 7143 C CA . SER D 1 246 ? -56.524 -10.144 81.381 1.00 42.83 244 SER D CA 1
ATOM 7144 C C . SER D 1 246 ? -57.508 -8.982 81.602 1.00 43.83 244 SER D C 1
ATOM 7145 O O . SER D 1 246 ? -57.077 -7.844 81.747 1.00 44.82 244 SER D O 1
ATOM 7148 N N . THR D 1 247 ? -58.819 -9.282 81.693 1.00 44.14 245 THR D N 1
ATOM 7149 C CA . THR D 1 247 ? -59.811 -8.260 82.055 1.00 44.06 245 THR D CA 1
ATOM 7150 C C . THR D 1 247 ? -59.873 -7.950 83.595 1.00 44.12 245 THR D C 1
ATOM 7151 O O . THR D 1 247 ? -60.348 -6.885 83.998 1.00 44.28 245 THR D O 1
ATOM 7155 N N . GLU D 1 248 ? -59.470 -8.891 84.457 1.00 43.00 246 GLU D N 1
ATOM 7156 C CA . GLU D 1 248 ? -59.395 -8.617 85.893 1.00 42.71 246 GLU D CA 1
ATOM 7157 C C . GLU D 1 248 ? -57.931 -8.597 86.325 1.00 41.41 246 GLU D C 1
ATOM 7158 O O . GLU D 1 248 ? -57.246 -9.661 86.325 1.00 40.34 246 GLU D O 1
ATOM 7164 N N . LYS D 1 249 ? -57.454 -7.413 86.679 1.00 38.63 247 LYS D N 1
ATOM 7165 C CA . LYS D 1 249 ? -56.052 -7.245 86.996 1.00 37.86 247 LYS D CA 1
ATOM 7166 C C . LYS D 1 249 ? -55.864 -6.090 87.985 1.00 37.35 247 LYS D C 1
ATOM 7167 O O . LYS D 1 249 ? -56.591 -5.096 87.957 1.00 37.81 247 LYS D O 1
ATOM 7173 N N . GLU D 1 250 ? -54.900 -6.220 88.869 1.00 35.89 248 GLU D N 1
ATOM 7174 C CA . GLU D 1 250 ? -54.627 -5.177 89.775 1.00 35.93 248 GLU D CA 1
ATOM 7175 C C . GLU D 1 250 ? -53.112 -5.061 89.995 1.00 36.18 248 GLU D C 1
ATOM 7176 O O . GLU D 1 250 ? -52.382 -6.058 90.051 1.00 34.49 248 GLU D O 1
ATOM 7182 N N . LEU D 1 251 ? -52.645 -3.837 90.105 1.00 35.43 249 LEU D N 1
ATOM 7183 C CA . LEU D 1 251 ? -51.266 -3.643 90.454 1.00 36.26 249 LEU D CA 1
ATOM 7184 C C . LEU D 1 251 ? -51.200 -3.228 91.917 1.00 36.30 249 LEU D C 1
ATOM 7185 O O . LEU D 1 251 ? -51.809 -2.245 92.306 1.00 36.04 249 LEU D O 1
ATOM 7190 N N . LEU D 1 252 ? -50.488 -4.000 92.735 1.00 34.89 250 LEU D N 1
ATOM 7191 C CA . LEU D 1 252 ? -50.350 -3.718 94.145 1.00 34.85 250 LEU D CA 1
ATOM 7192 C C . LEU D 1 252 ? -48.903 -3.322 94.485 1.00 35.69 250 LEU D C 1
ATOM 7193 O O . LEU D 1 252 ? -47.943 -4.161 94.405 1.00 34.41 250 LEU D O 1
ATOM 7198 N N . TRP D 1 253 ? -48.722 -2.033 94.810 1.00 35.39 251 TRP D N 1
ATOM 7199 C CA . TRP D 1 253 ? -47.415 -1.485 95.109 1.00 36.85 251 TRP D CA 1
ATOM 7200 C C . TRP D 1 253 ? -47.047 -1.746 96.550 1.00 37.58 251 TRP D C 1
ATOM 7201 O O . TRP D 1 253 ? -47.905 -1.577 97.406 1.00 37.49 251 TRP D O 1
ATOM 7212 N N . LEU D 1 254 ? -45.806 -2.137 96.851 1.00 37.50 252 LEU D N 1
ATOM 7213 C CA . LEU D 1 254 ? -45.421 -2.347 98.253 1.00 37.90 252 LEU D CA 1
ATOM 7214 C C . LEU D 1 254 ? -44.539 -1.245 98.777 1.00 39.17 252 LEU D C 1
ATOM 7215 O O . LEU D 1 254 ? -43.571 -0.847 98.130 1.00 37.63 252 LEU D O 1
ATOM 7220 N N . GLU D 1 255 ? -44.860 -0.779 99.989 1.00 39.83 253 GLU D N 1
ATOM 7221 C CA . GLU D 1 255 ? -44.235 0.395 100.514 1.00 40.35 253 GLU D CA 1
ATOM 7222 C C . GLU D 1 255 ? -43.080 0.074 101.442 1.00 40.30 253 GLU D C 1
ATOM 7223 O O . GLU D 1 255 ? -42.241 0.950 101.663 1.00 39.54 253 GLU D O 1
ATOM 7229 N N . ASN D 1 256 ? -43.030 -1.141 102.007 1.00 39.20 254 ASN D N 1
ATOM 7230 C CA . ASN D 1 256 ? -42.051 -1.405 103.089 1.00 39.53 254 ASN D CA 1
ATOM 7231 C C . ASN D 1 256 ? -40.951 -2.431 102.791 1.00 40.02 254 ASN D C 1
ATOM 7232 O O . ASN D 1 256 ? -40.133 -2.746 103.643 1.00 40.95 254 ASN D O 1
ATOM 7237 N N . SER D 1 257 ? -40.905 -2.868 101.530 1.00 39.23 255 SER D N 1
ATOM 7238 C CA . SER D 1 257 ? -40.053 -3.975 101.075 1.00 37.76 255 SER D CA 1
ATOM 7239 C C . SER D 1 257 ? -39.176 -3.523 99.921 1.00 35.63 255 SER D C 1
ATOM 7240 O O . SER D 1 257 ? -39.557 -2.664 99.148 1.00 34.65 255 SER D O 1
ATOM 7243 N N . TYR D 1 258 ? -37.979 -4.091 99.836 1.00 35.48 256 TYR D N 1
ATOM 7244 C CA . TYR D 1 258 ? -37.158 -3.956 98.623 1.00 33.64 256 TYR D CA 1
ATOM 7245 C C . TYR D 1 258 ? -37.419 -5.228 97.784 1.00 32.26 256 TYR D C 1
ATOM 7246 O O . TYR D 1 258 ? -38.581 -5.714 97.744 1.00 30.52 256 TYR D O 1
ATOM 7255 N N . HIS D 1 259 ? -36.384 -5.758 97.109 1.00 30.92 257 HIS D N 1
ATOM 7256 C CA . HIS D 1 259 ? -36.615 -6.869 96.138 1.00 29.14 257 HIS D CA 1
ATOM 7257 C C . HIS D 1 259 ? -37.263 -8.171 96.649 1.00 28.67 257 HIS D C 1
ATOM 7258 O O . HIS D 1 259 ? -38.234 -8.667 96.019 1.00 28.57 257 HIS D O 1
ATOM 7265 N N . VAL D 1 260 ? -36.721 -8.759 97.742 1.00 29.78 258 VAL D N 1
ATOM 7266 C CA . VAL D 1 260 ? -37.136 -10.120 98.243 1.00 29.64 258 VAL D CA 1
ATOM 7267 C C . VAL D 1 260 ? -38.293 -9.859 99.208 1.00 31.57 258 VAL D C 1
ATOM 7268 O O . VAL D 1 260 ? -38.186 -10.013 100.462 1.00 29.23 258 VAL D O 1
ATOM 7272 N N . ALA D 1 261 ? -39.380 -9.388 98.602 1.00 32.24 259 ALA D N 1
ATOM 7273 C CA . ALA D 1 261 ? -40.535 -8.868 99.312 1.00 33.84 259 ALA D CA 1
ATOM 7274 C C . ALA D 1 261 ? -41.209 -9.945 100.214 1.00 34.45 259 ALA D C 1
ATOM 7275 O O . ALA D 1 261 ? -41.642 -9.632 101.332 1.00 34.41 259 ALA D O 1
ATOM 7277 N N . THR D 1 262 ? -41.292 -11.188 99.704 1.00 34.96 260 THR D N 1
ATOM 7278 C CA . THR D 1 262 ? -41.713 -12.383 100.450 1.00 34.00 260 THR D CA 1
ATOM 7279 C C . THR D 1 262 ? -40.965 -12.708 101.785 1.00 34.23 260 THR D C 1
ATOM 7280 O O . THR D 1 262 ? -41.349 -13.630 102.485 1.00 33.70 260 THR D O 1
ATOM 7284 N N . LEU D 1 263 ? -39.837 -12.058 102.062 1.00 35.12 261 LEU D N 1
ATOM 7285 C CA . LEU D 1 263 ? -39.131 -12.236 103.317 1.00 35.95 261 LEU D CA 1
ATOM 7286 C C . LEU D 1 263 ? -39.071 -10.893 104.026 1.00 35.47 261 LEU D C 1
ATOM 7287 O O . LEU D 1 263 ? -38.446 -10.809 105.088 1.00 35.41 261 LEU D O 1
ATOM 7292 N N . ASP D 1 264 ? -39.666 -9.841 103.432 1.00 34.29 262 ASP D N 1
ATOM 7293 C CA . ASP D 1 264 ? -39.410 -8.448 103.902 1.00 34.73 262 ASP D CA 1
ATOM 7294 C C . ASP D 1 264 ? -40.583 -7.979 104.837 1.00 34.36 262 ASP D C 1
ATOM 7295 O O . ASP D 1 264 ? -41.456 -8.781 105.180 1.00 33.14 262 ASP D O 1
ATOM 7300 N N . ASN D 1 265 ? -40.629 -6.693 105.194 1.00 35.66 263 ASN D N 1
ATOM 7301 C CA . ASN D 1 265 ? -41.705 -6.132 106.063 1.00 35.34 263 ASN D CA 1
ATOM 7302 C C . ASN D 1 265 ? -43.073 -6.397 105.503 1.00 35.11 263 ASN D C 1
ATOM 7303 O O . ASN D 1 265 ? -44.041 -6.384 106.244 1.00 36.10 263 ASN D O 1
ATOM 7308 N N . ASP D 1 266 ? -43.203 -6.624 104.200 1.00 33.47 264 ASP D N 1
ATOM 7309 C CA . ASP D 1 266 ? -44.562 -6.659 103.652 1.00 33.93 264 ASP D CA 1
ATOM 7310 C C . ASP D 1 266 ? -45.056 -8.044 103.442 1.00 33.36 264 ASP D C 1
ATOM 7311 O O . ASP D 1 266 ? -46.090 -8.205 102.811 1.00 33.79 264 ASP D O 1
ATOM 7316 N N . LYS D 1 267 ? -44.334 -9.066 103.908 1.00 34.23 265 LYS D N 1
ATOM 7317 C CA . LYS D 1 267 ? -44.692 -10.455 103.576 1.00 34.91 265 LYS D CA 1
ATOM 7318 C C . LYS D 1 267 ? -46.058 -10.935 104.042 1.00 35.88 265 LYS D C 1
ATOM 7319 O O . LYS D 1 267 ? -46.719 -11.698 103.335 1.00 35.15 265 LYS D O 1
ATOM 7325 N N . GLU D 1 268 ? -46.491 -10.531 105.248 1.00 37.24 266 GLU D N 1
ATOM 7326 C CA . GLU D 1 268 ? -47.847 -10.999 105.756 1.00 37.25 266 GLU D CA 1
ATOM 7327 C C . GLU D 1 268 ? -48.945 -10.372 104.879 1.00 34.81 266 GLU D C 1
ATOM 7328 O O . GLU D 1 268 ? -49.986 -10.980 104.525 1.00 34.78 266 GLU D O 1
ATOM 7334 N N . LEU D 1 269 ? -48.674 -9.149 104.477 1.00 34.94 267 LEU D N 1
ATOM 7335 C CA . LEU D 1 269 ? -49.594 -8.431 103.620 1.00 35.81 267 LEU D CA 1
ATOM 7336 C C . LEU D 1 269 ? -49.692 -9.075 102.252 1.00 36.06 267 LEU D C 1
ATOM 7337 O O . LEU D 1 269 ? -50.795 -9.241 101.727 1.00 37.72 267 LEU D O 1
ATOM 7342 N N . ILE D 1 270 ? -48.545 -9.432 101.644 1.00 36.67 268 ILE D N 1
ATOM 7343 C CA . ILE D 1 270 ? -48.576 -10.304 100.429 1.00 34.22 268 ILE D CA 1
ATOM 7344 C C . ILE D 1 270 ? -49.408 -11.587 100.656 1.00 32.84 268 ILE D C 1
ATOM 7345 O O . ILE D 1 270 ? -50.238 -11.951 99.823 1.00 32.07 268 ILE D O 1
ATOM 7350 N N . LEU D 1 271 ? -49.151 -12.308 101.750 1.00 33.81 269 LEU D N 1
ATOM 7351 C CA . LEU D 1 271 ? -49.922 -13.566 102.056 1.00 34.16 269 LEU D CA 1
ATOM 7352 C C . LEU D 1 271 ? -51.458 -13.319 102.168 1.00 35.87 269 LEU D C 1
ATOM 7353 O O . LEU D 1 271 ? -52.303 -14.008 101.534 1.00 34.69 269 LEU D O 1
ATOM 7358 N N . GLU D 1 272 ? -51.810 -12.302 102.965 1.00 37.66 270 GLU D N 1
ATOM 7359 C CA . GLU D 1 272 ? -53.250 -12.015 103.196 1.00 41.06 270 GLU D CA 1
ATOM 7360 C C . GLU D 1 272 ? -53.984 -11.582 101.874 1.00 39.53 270 GLU D C 1
ATOM 7361 O O . GLU D 1 272 ? -55.068 -12.094 101.529 1.00 38.92 270 GLU D O 1
ATOM 7367 N N . ARG D 1 273 ? -53.313 -10.744 101.088 1.00 39.47 271 ARG D N 1
ATOM 7368 C CA . ARG D 1 273 ? -53.905 -10.292 99.817 1.00 38.80 271 ARG D CA 1
ATOM 7369 C C . ARG D 1 273 ? -53.985 -11.422 98.789 1.00 38.32 271 ARG D C 1
ATOM 7370 O O . ARG D 1 273 ? -54.908 -11.467 97.968 1.00 38.24 271 ARG D O 1
ATOM 7378 N N . SER D 1 274 ? -53.042 -12.372 98.880 1.00 38.15 272 SER D N 1
ATOM 7379 C CA . SER D 1 274 ? -53.012 -13.533 97.961 1.00 38.05 272 SER D CA 1
ATOM 7380 C C . SER D 1 274 ? -54.046 -14.573 98.354 1.00 36.62 272 SER D C 1
ATOM 7381 O O . SER D 1 274 ? -54.745 -15.112 97.485 1.00 35.04 272 SER D O 1
ATOM 7384 N N . LEU D 1 275 ? -54.095 -14.880 99.665 1.00 36.72 273 LEU D N 1
ATOM 7385 C CA . LEU D 1 275 ? -55.253 -15.650 100.221 1.00 37.14 273 LEU D CA 1
ATOM 7386 C C . LEU D 1 275 ? -56.597 -15.009 99.804 1.00 36.36 273 LEU D C 1
ATOM 7387 O O . LEU D 1 275 ? -57.464 -15.701 99.279 1.00 35.81 273 LEU D O 1
ATOM 7392 N N . ALA D 1 276 ? -56.742 -13.678 99.985 1.00 37.26 274 ALA D N 1
ATOM 7393 C CA . ALA D 1 276 ? -57.988 -12.990 99.506 1.00 37.25 274 ALA D CA 1
ATOM 7394 C C . ALA D 1 276 ? -58.270 -13.100 98.015 1.00 37.95 274 ALA D C 1
ATOM 7395 O O . ALA D 1 276 ? -59.395 -13.393 97.596 1.00 39.75 274 ALA D O 1
ATOM 7397 N N . PHE D 1 277 ? -57.249 -12.835 97.200 1.00 37.39 275 PHE D N 1
ATOM 7398 C CA . PHE D 1 277 ? -57.362 -13.004 95.757 1.00 37.13 275 PHE D CA 1
ATOM 7399 C C . PHE D 1 277 ? -57.783 -14.430 95.330 1.00 37.88 275 PHE D C 1
ATOM 7400 O O . PHE D 1 277 ? -58.661 -14.614 94.464 1.00 37.16 275 PHE D O 1
ATOM 7408 N N . ILE D 1 278 ? -57.120 -15.442 95.912 1.00 38.72 276 ILE D N 1
ATOM 7409 C CA . ILE D 1 278 ? -57.597 -16.819 95.716 1.00 39.87 276 ILE D CA 1
ATOM 7410 C C . ILE D 1 278 ? -59.055 -17.017 96.215 1.00 41.85 276 ILE D C 1
ATOM 7411 O O . ILE D 1 278 ? -59.911 -17.522 95.447 1.00 40.08 276 ILE D O 1
ATOM 7416 N N . ARG D 1 279 ? -59.320 -16.644 97.486 1.00 43.09 277 ARG D N 1
ATOM 7417 C CA . ARG D 1 279 ? -60.750 -16.721 97.988 1.00 46.28 277 ARG D CA 1
ATOM 7418 C C . ARG D 1 279 ? -61.738 -16.129 96.985 1.00 45.80 277 ARG D C 1
ATOM 7419 O O . ARG D 1 279 ? -62.754 -16.747 96.692 1.00 44.81 277 ARG D O 1
ATOM 7427 N N . LYS D 1 280 ? -61.407 -14.962 96.417 1.00 47.72 278 LYS D N 1
ATOM 7428 C CA . LYS D 1 280 ? -62.372 -14.276 95.523 1.00 48.96 278 LYS D CA 1
ATOM 7429 C C . LYS D 1 280 ? -62.467 -14.715 94.047 1.00 49.39 278 LYS D C 1
ATOM 7430 O O . LYS D 1 280 ? -63.232 -14.115 93.314 1.00 49.81 278 LYS D O 1
ATOM 7436 N N . HIS D 1 281 ? -61.701 -15.735 93.611 1.00 50.24 279 HIS D N 1
ATOM 7437 C CA . HIS D 1 281 ? -61.676 -16.195 92.204 1.00 51.09 279 HIS D CA 1
ATOM 7438 C C . HIS D 1 281 ? -61.854 -17.711 92.071 1.00 53.12 279 HIS D C 1
ATOM 7439 O O . HIS D 1 281 ? -62.274 -18.366 93.030 1.00 53.44 279 HIS D O 1
#

Radius of gyration: 40.11 Å; Cα contacts (8 Å, |Δi|>4): 2529; chains: 4; bounding box: 68×69×130 Å

Nearest PDB structures (foldseek):
  4fbl-assembly1_A  TM=1.003E+00  e=3.006E-54  unidentified
  3rm3-assembly1_A  TM=9.720E-01  e=1.210E-35  Bacillus sp. H-257
  4kea-assembly1_A  TM=9.598E-01  e=2.719E-35  Bacillus sp. H-257
  4ke8-assembly3_C  TM=9.673E-01  e=1.005E-34  Bacillus sp. H-257
  4ke6-assembly1_A  TM=9.640E-01  e=4.204E-35  Bacillus sp. H-257

CATH classification: 3.40.50.1820

Secondary structure (DSSP, 8-state):
-PPTT---EEE--SSEEEEEE--TT--GGGGHHHHHHHHHTT-EEEEPPPTTSSS-HHHHHT--HHHHHHHHHHHHHHHHHH-SEEEEEEETHHHHHHHHHHHHSTTT-SEEEEES--S----HHHHHHHT-TT--SEEE------SSTT------SEEEGGGHHHHHHHHHHHHHHGGG--S-EEEEEESS-SSS-THHHHHHHHH---SSEEEEEESS--S-GGGSTTHHHHHHHHHHHHHT-/-PPPTT---EEE--SSEEEEEE--TT--GGGGHHHHHHHHHTT-EEEE---TTSSS-HHHHHT--HHHHHHHHHHHHHHHHHH-SEEEEEEETHHHHHHHHHHHHSTTT-SEEEEES--S----HHHHTTTS-TT--SEEE------SSTT------SEEEGGGHHHHHHHHHHHHHHGGG--S-EEEEEESS-SSS-THHHHHHHHH---SSEEEEEESS--S-GGGSTTHHHHHHHHHHHHHH-/-PPPTT---EEE--SSEEEEEE--TT--GGGGHHHHHHHHHTT-EEEE---TTSSS-HHHHHT--HHHHHHHHHHHHHHHHHH-SEEEEEEETHHHHHHHHHHHHSTTT-SEEEEES--S----HHHHHHHT-TT--SEEE------SSTT------SEEEGGGHHHHHHHHHHHHHHGGG--S-EEEEEESS-SSS-THHHHHHHHH---SSEEEEEESS--S-GGGSTTHHHHHHHHHHHHHT-/-PPPTT---EEE--SSEEEEEE--TT--GGGGHHHHHHHHHTT-EEEEPPPTTSSS-HHHHHT--HHHHHHHHHHHHHHHHTT-SEEEEEEETHHHHHHHHHHHHSTTT-SEEEEES--S----HHHHHHHT-TT--SEEE------SSTT------SEEEGGGHHHHHHHHHHHHHHGGG--S-EEEEEESS-SSS-THHHHHHHHH---SSEEEEEESS--S-GGGSTTHHHHHHHHHHHHHT-

Sequence (983 aa):
QVLPGAEPLYSVGSRIGVLVSHGFTGSPQSMRFLAEGFARAGYTVATPRLTGHGTTPAEMAASTASDWTADIVAAMRWLEERCDVLFMTGLSMGGALTVWAAGQFPERFAGIMPINAALRMESPDLAALAFNPDAPAELPGIGSDIKAEGVKELAYPVTPVPAIKHLITIGAVAEMLLPRVKCPALIIQSREDHVVPPHNGELIYNGIGSTEKELLWLENSYHVATLDNDKELILERSLAFIRKHLQVLPGAEEPLYSVGSRIGVLVSHGFTGSPQSMRFLAEGFARAGYTVATPRLTGHGTTPAEMAASTASDWTADIVAAMRWLEERCDVLFMTGLSMGGALTVWAAGQFPERFAGIMPINAALRMESPDLAALAFNPDAPAELPGIGSDIKAEGVKELAYPVTPVPAIKHLITIGAVAEMLLPRVKCPALIIQSREDHVVPPHNGELIYNGIGSTEKELLWLENSYHVATLDNDKELILERSLAFIRKHLQVLPGAEEPLYSVGSRIGVLVSHGFTGSPQSMRFLAEGFARAGYTVATPRLTGHGTTPAEMAASTASDWTADIVAAMRWLEERCDVLFMTGLSMGGALTVWAAGQFPERFAGIMPINAALRMESPDLAALAFNPDAPAELPGIGSDIKAEGVKELAYPVTPVPAIKHLITIGAVAEMLLPRVKCPALIIQSREDHVVPPHNGELIYNGIGSTEKELLWLENSYHVATLDNDKELILERSLAFIRKHLQVLPGAEEPLYSVGSRIGVLVSHGFTGSPQSMRFLAEGFARAGYTVATPRLTGHGTTPAEMAASTASDWTADIVAAMRWLEERCDVLFMTGLSMGGALTVWAAGQFPERFAGIMPINAALRMESPDLAALAFNPDAPAELPGIGSDIKAEGVKELAYPVTPVPAIKHLITIGAVAEMLLPRVKCPALIIQSREDHVVPPHNGELIYNGIGSTEKELLWLENSYHVATLDNDKELILERSLAFIRKH